Protein AF-0000000087154149 (afdb_homodimer)

Foldseek 3Di:
DPPPPPPPPVVVVVPVPPPCDPVVVVLLVVLLVVLVVQCVVCVVVLFQSLLSLLQVLQVLLPPPPHDQDDDQLLCLCLQQVLLLLLVLLLPADPVLCVLQVVLLVCLQAVQLVLQLVLQLVVLCVLPVPDDSLLSSLLSLLLRAFACVRVVSSCVSPPDDPSLNNSSSSNNLRNLVNSVLSNVLSLCCVVVVDDDSVVCVVVSVCQQVVLLVLLLVLLVVLCVVCLPPQDQVVSLCSVSVSSSVQLVVCVVVPHHSSSSSSSNSNNCSVVPVVRHDPVNVVSNVVVSVVSSVSSSSVFSSVLSSNCNVLVVVDDPVCVVVLVVSLVVSLVSSLVSLLVSLQVVLVVVVVCVVVVNDPPSCNVVRDDNLSSNLSSLNGAHGNSSQSSLSPRDPPDPCSSSSNVSSSCNNSVSCNVSSRCNVVSNVVSDDDPDDVVLLVVQAVLLVVLVVVLVVLVPPPDPVSVVSNVQSVVQQVVLCPDPSSGRNDPATPCLVVQLVVLVVVLVVLVVCVVVPVDDPVVSVVVVVVSVVSNVSSVD/DPPPPPPPPVVVVVPPPPPCDPVVVVLLVVLLVVLVVQCVVCVVVLFQSLLSLLQVLQVLLPPPPHDQDDDQLLCLCLQQVLLLLLVLLLPADPVLCVLQVVLLVCLQAVQLVLQLVLQLVVLCVLPVVDDSLLSSLLSLLLRAFACVRVVSSCVSPPDDPSLNNSSSSNNLRNLVNSVLSNVLSLCCVVVVDDDSVVCVVVSVCQLVVLLVLLLVLLVVLCVVCLPPQDQVVSLCSVSVSSSVQLVVCVVVPHHSSSSSSSNSNNCSVVVVVRHDPVNVVSNVVVSVVSSVSSSSVFSSVLSSNCNVLVVVDDPVCVVVLVVSLVVSLVSSLVSLLVSLQVVLVVVVVCVVVPNDDPSCNVVRDDNLSSNLSSLNGAHGNSSQSSLSPRDPPDPCSSSSNVSSSCNNSVSCNVSSRCNVVSNVVSDDDPDDVVLLVVQAVLLVVLVVVLVVLVPPPDPVSVVSNVQSVVQQVVLCPDPSSGRNDPATPCLVVQLVVLVVVLVVLVVCVVVPVDDPVVSVVVVVVSVVSNVSSVD

Nearest PDB structures (foldseek):
  8j2m-assembly1_B  TM=8.775E-01  e=2.331E-12  Oryza sativa Japonica Group
  8xqa-assembly1_B  TM=6.939E-01  e=4.411E-14  Strongylocentrotus purpuratus
  8hya-assembly1_A  TM=6.885E-01  e=1.213E-13  Arabidopsis thaliana
  8pd7-assembly1_A  TM=6.804E-01  e=1.213E-13  Strongylocentrotus purpuratus
  8pd9-assembly1_A  TM=6.768E-01  e=1.789E-13  Strongylocentrotus purpuratus

Organism: NCBI:txid2511166

Radius of gyration: 32.17 Å; Cα contacts (8 Å, |Δi|>4): 1542; chains: 2; bounding box: 107×94×67 Å

Sequence (1070 aa):
MPQNHTLDYTSIATIGARGFGLLTFEWIIGLLLAAVALSALARRLKVPYPTFLAIGGMLLAFLPSGPSWALEPKLALALFVAPVLLDAAFDTSLRDLRNNWLPVTTLVVVAVGITTVGVAVVARWLRPDMPWPVAIALGAIVAPPDAAAATAILRQVKLPYRIQKILEGESLLNDASALLIYRVAVGLVVAEHMKVREFVPSLAVALAGSLAAGYIFAQIWMMITRRITEAPSAIITQFGGTFMVWIVAEHVGLSGILTIIAYAITIARAAPASTSARLRVSSYTVWETVVFVLNVLAFMLIGMQLGPIWSGLDDEVRFKYCSFAAIILAVVIFIRIAWVMSYGAFLRVLKSHDLLPSYVVAAVPSSRRSIVVSWCGMRGIVTLAAAFALPEYFPYRDLILLTAFAVVLGSLVIQGLTLRPLILALKFDDDDPVAREAAHARGIAIRAALDEIDADPSEEAEILRLEYRAVLLRAENEPDGGVASGELPADPLRRRAIAAARRALLNLRHNEAIGDDAFHLVEEELDRAELSAEAMPQNHTLDYTSIATIGARGFGLLTFEWIIGLLLAAVALSALARRLKVPYPTFLAIGGMLLAFLPSGPSWALEPKLALALFVAPVLLDAAFDTSLRDLRNNWLPVTTLVVVAVGITTVGVAVVARWLRPDMPWPVAIALGAIVAPPDAAAATAILRQVKLPYRIQKILEGESLLNDASALLIYRVAVGLVVAEHMKVREFVPSLAVALAGSLAAGYIFAQIWMMITRRITEAPSAIITQFGGTFMVWIVAEHVGLSGILTIIAYAITIARAAPASTSARLRVSSYTVWETVVFVLNVLAFMLIGMQLGPIWSGLDDEVRFKYCSFAAIILAVVIFIRIAWVMSYGAFLRVLKSHDLLPSYVVAAVPSSRRSIVVSWCGMRGIVTLAAAFALPEYFPYRDLILLTAFAVVLGSLVIQGLTLRPLILALKFDDDDPVAREAAHARGIAIRAALDEIDADPSEEAEILRLEYRAVLLRAENEPDGGVASGELPADPLRRRAIAAARRALLNLRHNEAIGDDAFHLVEEELDRAELSAEA

Secondary structure (DSSP, 8-state):
--------THHHHHHHT--S-HHHHHHHHHHHHHHHHHHHHHHHHT--HHHHHHHHHHHHHTSTT-------HHHHIIIIIHHHHHHHHHH--HHHHHHTHHHHHIIIIIIHHHHHHHHHHHHHHH-TTS-HHHHHHHHHHH----HHHHHHHHTTS---HHHHHHHHHHHHHHHHHHHHHHHHHHHHHHSTT--GGGHHHHHHHHHHHHHHHHHHHHHHHHHHHTT---HHHHHHHHHHHHHHHHHHHHHTT--HHHHHHHHHHHHHHHHHHHS-HHHHHHHHHHHHHHHHHHHHHHHHHHHHTHHHHHHTS-HHHHHHHHHHHHHHHHHHHHHHHHHHHHHHHHHHHHHHTT-S-HHHHTTPPPHHHHHHHHH-----HHHHHHHHTS-TT-TTHHHHHHHHHHHHHHHHHHHHHHHHHHHHHH------HHHHHHHHHHHHHHHHHHHHHTT--SHHHHHHHHHHHHHHHHHHTSTT-S------TTHHHHHHHHHHHHHHHHHHHHTTSS-HHHHHHHHHHHHHHHHHHT-/--------THHHHHHHT--S-HHHHHHHHHHHHHHHHHHHHHHHHT--HHHHHHHHHHHHHTSTT-------HHHHIIIIIHHHHHHHHHH--HHHHHHTHHHHHIIIIIIHHHHHHHHHHHHHHH-TTS-HHHHHHHHHHH----HHHHHHHHTTS---HHHHHHHHHHHHHHHHHHHHHHHHHHHHHHSTT--GGGHHHHHHHHHHHHHHHHHHHHHHHHHHHTT---HHHHHHHHHHHHHHHHHHHHHTT--HHHHHHHHHHHHHHHHHHHS-HHHHHHHHHHHHHHHHHHHHHHHHHHHHTHHHHHHTS-HHHHHHHHHHHHHHHHHHHHHHHHHHHHHHHHHHHHHHTT-S-HHHHTTPPPHHHHHHHHH-----HHHHHHHHTS-TT-TTHHHHHHHHHHHHHHHHHHHHHHHHHHHHHH------HHHHHHHHHHHHHHHHHHHHHTT--SHHHHHHHHHHHHHHHHHHTSTT-S------TTHHHHHHHHHHHHHHHHHHHHTTSS-HHHHHHHHHHHHHHHHHHT-

InterPro domains:
  IPR006153 Cation/H+ exchanger, transmembrane domain [PF00999] (33-423)
  IPR018422 Cation/H+ exchanger, CPA1 family [PTHR10110] (27-434)

Structure (mmCIF, N/CA/C/O backbone):
data_AF-0000000087154149-model_v1
#
loop_
_entity.id
_entity.type
_entity.pdbx_description
1 polymer 'Sodium, potassium, lithium and rubidium/H(+) antiporter'
#
loop_
_atom_site.group_PDB
_atom_site.id
_atom_site.type_symbol
_atom_site.label_atom_id
_atom_site.label_alt_id
_atom_site.label_comp_id
_atom_site.label_asym_id
_atom_site.label_entity_id
_atom_site.label_seq_id
_atom_site.pdbx_PDB_ins_code
_atom_site.Cartn_x
_atom_site.Cartn_y
_atom_site.Cartn_z
_atom_site.occupancy
_atom_site.B_iso_or_equiv
_atom_site.auth_seq_id
_atom_site.auth_comp_id
_atom_site.auth_asym_id
_atom_site.auth_atom_id
_atom_site.pdbx_PDB_model_num
ATOM 1 N N . MET A 1 1 ? -60.844 -14.133 9.906 1 24.27 1 MET A N 1
ATOM 2 C CA . MET A 1 1 ? -59.5 -14.68 10.062 1 24.27 1 MET A CA 1
ATOM 3 C C . MET A 1 1 ? -58.438 -13.711 9.531 1 24.27 1 MET A C 1
ATOM 5 O O . MET A 1 1 ? -58.5 -13.312 8.367 1 24.27 1 MET A O 1
ATOM 9 N N . PRO A 1 2 ? -57.906 -12.789 10.359 1 27.59 2 PRO A N 1
ATOM 10 C CA . PRO A 1 2 ? -57.094 -11.609 9.977 1 27.59 2 PRO A CA 1
ATOM 11 C C . PRO A 1 2 ? -55.812 -11.977 9.266 1 27.59 2 PRO A C 1
ATOM 13 O O . PRO A 1 2 ? -55.188 -13 9.578 1 27.59 2 PRO A O 1
ATOM 16 N N . GLN A 1 3 ? -55.844 -11.758 7.914 1 26.62 3 GLN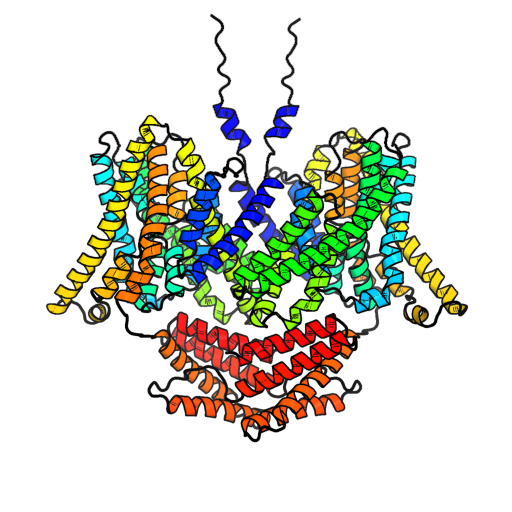 A N 1
ATOM 17 C CA . GLN A 1 3 ? -54.781 -12.062 6.938 1 26.62 3 GLN A CA 1
ATOM 18 C C . GLN A 1 3 ? -53.438 -11.484 7.367 1 26.62 3 GLN A C 1
ATOM 20 O O . GLN A 1 3 ? -53.312 -10.273 7.555 1 26.62 3 GLN A O 1
ATOM 25 N N . ASN A 1 4 ? -52.719 -12.312 8.18 1 27.05 4 ASN A N 1
ATOM 26 C CA . ASN A 1 4 ? -51.406 -12.086 8.781 1 27.05 4 ASN A CA 1
ATOM 27 C C . ASN A 1 4 ? -50.406 -11.633 7.746 1 27.05 4 ASN A C 1
ATOM 29 O O . ASN A 1 4 ? -50.094 -12.367 6.812 1 27.05 4 ASN A O 1
ATOM 33 N N . HIS A 1 5 ? -50.5 -10.328 7.371 1 27.38 5 HIS A N 1
ATOM 34 C CA . HIS A 1 5 ? -49.531 -9.664 6.5 1 27.38 5 HIS A CA 1
ATOM 35 C C . HIS A 1 5 ? -48.125 -9.984 6.918 1 27.38 5 HIS A C 1
ATOM 37 O O . HIS A 1 5 ? -47.656 -9.547 7.977 1 27.38 5 HIS A O 1
ATOM 43 N N . THR A 1 6 ? -47.75 -11.281 6.699 1 27 6 THR A N 1
ATOM 44 C CA . THR A 1 6 ? -46.375 -11.711 6.828 1 27 6 THR A CA 1
ATOM 45 C C . THR A 1 6 ? -45.438 -10.703 6.176 1 27 6 THR A C 1
ATOM 47 O O . THR A 1 6 ? -45.5 -10.461 4.969 1 27 6 THR A O 1
ATOM 50 N N . LEU A 1 7 ? -45.125 -9.602 6.953 1 27.19 7 LEU A N 1
ATOM 51 C CA . LEU A 1 7 ? -44.094 -8.648 6.625 1 27.19 7 LEU A CA 1
ATOM 52 C C . LEU A 1 7 ? -42.875 -9.359 6.035 1 27.19 7 LEU A C 1
ATOM 54 O O . LEU A 1 7 ? -42.344 -10.297 6.641 1 27.19 7 LEU A O 1
ATOM 58 N N . ASP A 1 8 ? -42.906 -9.438 4.707 1 24.97 8 ASP A N 1
ATOM 59 C CA . ASP A 1 8 ? -41.938 -10.062 3.828 1 24.97 8 ASP A CA 1
ATOM 60 C C . ASP A 1 8 ? -40.531 -9.68 4.234 1 24.97 8 ASP A C 1
ATOM 62 O O . ASP A 1 8 ? -40.125 -8.516 4.125 1 24.97 8 ASP A O 1
ATOM 66 N N . TYR A 1 9 ? -39.969 -10.359 5.262 1 27.28 9 TYR A N 1
ATOM 67 C CA . TYR A 1 9 ? -38.594 -10.367 5.781 1 27.28 9 TYR A CA 1
ATOM 68 C C . TYR A 1 9 ? -37.594 -10.352 4.648 1 27.28 9 TYR A C 1
ATOM 70 O O . TYR A 1 9 ? -36.375 -10.266 4.887 1 27.28 9 TYR A O 1
ATOM 78 N N . THR A 1 10 ? -38.031 -10.742 3.457 1 29.77 10 THR A N 1
ATOM 79 C CA . THR A 1 10 ? -37.062 -10.852 2.369 1 29.77 10 THR A CA 1
ATOM 80 C C . THR A 1 10 ? -36.562 -9.469 1.966 1 29.77 10 THR A C 1
ATOM 82 O O . THR A 1 10 ? -35.469 -9.352 1.392 1 29.77 10 THR A O 1
ATOM 85 N N . SER A 1 11 ? -37.406 -8.445 2.025 1 28.97 11 SER A N 1
ATOM 86 C CA . SER A 1 11 ? -37.031 -7.121 1.546 1 28.97 11 SER A CA 1
ATOM 87 C C . SER A 1 11 ? -35.938 -6.504 2.432 1 28.97 11 SER A C 1
ATOM 89 O O . SER A 1 11 ? -35.219 -5.605 2.002 1 28.97 11 SER A O 1
ATOM 91 N N . ILE A 1 12 ? -36 -6.832 3.732 1 25.62 12 ILE A N 1
ATOM 92 C CA . ILE A 1 12 ? -35.031 -6.234 4.652 1 25.62 12 ILE A CA 1
ATOM 93 C C . ILE A 1 12 ? -33.625 -6.785 4.367 1 25.62 12 ILE A C 1
ATOM 95 O O . ILE A 1 12 ? -32.625 -6.098 4.578 1 25.62 12 ILE A O 1
ATOM 99 N N . ALA A 1 13 ? -33.531 -8.062 4.059 1 29.05 13 ALA A N 1
ATOM 100 C CA . ALA A 1 13 ? -32.219 -8.648 3.807 1 29.05 13 ALA A CA 1
ATOM 101 C C . ALA A 1 13 ? -31.547 -7.961 2.627 1 29.05 13 ALA A C 1
ATOM 103 O O . ALA A 1 13 ? -30.312 -7.906 2.566 1 29.05 13 ALA A O 1
ATOM 104 N N . THR A 1 14 ? -32.344 -7.574 1.617 1 30.42 14 THR A N 1
ATOM 105 C CA . THR A 1 14 ? -31.781 -7.004 0.401 1 30.42 14 THR A CA 1
ATOM 106 C C . THR A 1 14 ? -31.25 -5.594 0.656 1 30.42 14 THR A C 1
ATOM 108 O O . THR A 1 14 ? -30.25 -5.18 0.068 1 30.42 14 THR A O 1
ATOM 111 N N . ILE A 1 15 ? -32 -4.734 1.402 1 29.03 15 ILE A N 1
ATOM 112 C CA . ILE A 1 15 ? -31.672 -3.326 1.599 1 29.03 15 ILE A CA 1
ATOM 113 C C . ILE A 1 15 ? -30.484 -3.205 2.551 1 29.03 15 ILE A C 1
ATOM 115 O O . ILE A 1 15 ? -29.688 -2.271 2.441 1 29.03 15 ILE A O 1
ATOM 119 N N . GLY A 1 16 ? -30.406 -3.812 3.738 1 31.56 16 GLY A N 1
ATOM 120 C CA . GLY A 1 16 ? -29.438 -3.689 4.809 1 31.56 16 GLY A CA 1
ATOM 121 C C . GLY A 1 16 ? -28 -3.93 4.348 1 31.56 16 GLY A C 1
ATOM 122 O O . GLY A 1 16 ? -27.062 -3.357 4.902 1 31.56 16 GLY A O 1
ATOM 123 N N . ALA A 1 17 ? -27.781 -5.148 3.768 1 31.55 17 ALA A N 1
ATOM 124 C CA . ALA A 1 17 ? -26.422 -5.52 3.373 1 31.55 17 ALA A CA 1
ATOM 125 C C . ALA A 1 17 ? -25.922 -4.633 2.24 1 31.55 17 ALA A C 1
ATOM 127 O O . ALA A 1 17 ? -25.375 -5.129 1.251 1 31.55 17 ALA A O 1
ATOM 128 N N . ARG A 1 18 ? -26.422 -3.625 1.95 1 39.12 18 ARG A N 1
ATOM 129 C CA . ARG A 1 18 ? -25.922 -2.83 0.834 1 39.12 18 ARG A CA 1
ATOM 130 C C . ARG A 1 18 ? -24.5 -2.332 1.108 1 39.12 18 ARG A C 1
ATOM 132 O O . ARG A 1 18 ? -24.312 -1.239 1.647 1 39.12 18 ARG A O 1
ATOM 139 N N . GLY A 1 19 ? -23.5 -2.996 1.729 1 44.72 19 GLY A N 1
ATOM 140 C CA . GLY A 1 19 ? -22.078 -3.033 2.033 1 44.72 19 GLY A CA 1
ATOM 141 C C . GLY A 1 19 ? -21.219 -2.463 0.923 1 44.72 19 GLY A C 1
ATOM 142 O O . GLY A 1 19 ? -21.719 -2.109 -0.144 1 44.72 19 GLY A O 1
ATOM 143 N N . PHE A 1 20 ? -19.938 -2.281 1.286 1 57.56 20 PHE A N 1
ATOM 144 C CA . PHE A 1 20 ? -18.875 -1.972 0.333 1 57.56 20 PHE A CA 1
ATOM 145 C C . PHE A 1 20 ? -19.031 -2.805 -0.935 1 57.56 20 PHE A C 1
ATOM 147 O O . PHE A 1 20 ? -18.672 -3.986 -0.954 1 57.56 20 PHE A O 1
ATOM 154 N N . GLY A 1 21 ? -20.094 -2.461 -1.734 1 67 21 GLY A N 1
ATOM 155 C CA . GLY A 1 21 ? -20.406 -3.184 -2.955 1 67 21 GLY A CA 1
ATOM 156 C C . GLY A 1 21 ? -19.484 -2.836 -4.109 1 67 21 GLY A C 1
ATOM 157 O O . GLY A 1 21 ? -18.547 -2.039 -3.949 1 67 21 GLY A O 1
ATOM 158 N N . LEU A 1 22 ? -19.641 -3.543 -5.18 1 76.44 22 LEU A N 1
ATOM 159 C CA . LEU A 1 22 ? -18.844 -3.371 -6.395 1 76.44 22 LEU A CA 1
ATOM 160 C C . LEU A 1 22 ? -18.953 -1.941 -6.914 1 76.44 22 LEU A C 1
ATOM 162 O O . LEU A 1 22 ? -17.969 -1.376 -7.395 1 76.44 22 LEU A O 1
ATOM 166 N N . LEU A 1 23 ? -20.141 -1.346 -6.66 1 78.19 23 LEU A N 1
ATOM 167 C CA . LEU A 1 23 ? -20.328 0.017 -7.141 1 78.19 23 LEU A CA 1
ATOM 168 C C . LEU A 1 23 ? -19.469 1.001 -6.352 1 78.19 23 LEU A C 1
ATOM 170 O O . LEU A 1 23 ? -18.875 1.91 -6.93 1 78.19 23 LEU A O 1
ATOM 174 N N . THR A 1 24 ? -19.484 0.844 -5.012 1 79.88 24 THR A N 1
ATOM 175 C CA . THR A 1 24 ? -18.641 1.683 -4.164 1 79.88 24 THR A CA 1
ATOM 176 C C . THR A 1 24 ? -17.172 1.52 -4.531 1 79.88 24 THR A C 1
ATOM 178 O O . THR A 1 24 ? -16.422 2.502 -4.602 1 79.88 24 THR A O 1
ATOM 181 N N . PHE A 1 25 ? -16.812 0.306 -4.832 1 84.69 25 PHE A N 1
ATOM 182 C CA . PHE A 1 25 ? -15.438 0.015 -5.227 1 84.69 25 PHE A CA 1
ATOM 183 C C . PHE A 1 25 ? -15.102 0.694 -6.547 1 84.69 25 PHE A C 1
ATOM 185 O O . PHE A 1 25 ? -14.031 1.289 -6.688 1 84.69 25 PHE A O 1
ATOM 192 N N . GLU A 1 26 ? -15.977 0.648 -7.488 1 84.31 26 GLU A N 1
ATOM 193 C CA . GLU A 1 26 ? -15.781 1.278 -8.789 1 84.31 26 GLU A CA 1
ATOM 194 C C . GLU A 1 26 ? -15.617 2.789 -8.656 1 84.31 26 GLU A C 1
ATOM 196 O O . GLU A 1 26 ? -14.773 3.391 -9.32 1 84.31 26 GLU A O 1
ATOM 201 N N . TRP A 1 27 ? -16.359 3.373 -7.805 1 81.5 27 TRP A N 1
ATOM 202 C CA . TRP A 1 27 ? -16.281 4.812 -7.574 1 81.5 27 TRP A CA 1
ATOM 203 C C . TRP A 1 27 ? -14.938 5.176 -6.945 1 81.5 27 TRP A C 1
ATOM 205 O O . TRP A 1 27 ? -14.328 6.184 -7.309 1 81.5 27 TRP A O 1
ATOM 215 N N . ILE A 1 28 ? -14.508 4.367 -6.035 1 84.44 28 ILE A N 1
ATOM 216 C CA . ILE A 1 28 ? -13.234 4.633 -5.371 1 84.44 28 ILE A CA 1
ATOM 217 C C . ILE A 1 28 ? -12.102 4.609 -6.395 1 84.44 28 ILE A C 1
ATOM 219 O O . ILE A 1 28 ? -11.25 5.496 -6.398 1 84.44 28 ILE A O 1
ATOM 223 N N . ILE A 1 29 ? -12.164 3.648 -7.258 1 87.12 29 ILE A N 1
ATOM 224 C CA . ILE A 1 29 ? -11.141 3.523 -8.281 1 87.12 29 ILE A CA 1
ATOM 225 C C . ILE A 1 29 ? -11.211 4.715 -9.234 1 87.12 29 ILE A C 1
ATOM 227 O O . ILE A 1 29 ? -10.188 5.301 -9.594 1 87.12 29 ILE A O 1
ATOM 231 N N . GLY A 1 30 ? -12.453 5.035 -9.641 1 85.38 30 GLY A N 1
ATOM 232 C CA . GLY A 1 30 ? -12.641 6.199 -10.492 1 85.38 30 GLY A CA 1
ATOM 233 C C . GLY A 1 30 ? -12.133 7.484 -9.867 1 85.38 30 GLY A C 1
ATOM 234 O O . GLY A 1 30 ? -11.484 8.297 -10.531 1 85.38 30 GLY A O 1
ATOM 235 N N . LEU A 1 31 ? -12.359 7.594 -8.594 1 85.12 31 LEU A N 1
ATOM 236 C CA . LEU A 1 31 ? -11.93 8.781 -7.867 1 85.12 31 LEU A CA 1
ATOM 237 C C . LEU A 1 31 ? -10.406 8.844 -7.773 1 85.12 31 LEU A C 1
ATOM 239 O O . LEU A 1 31 ? -9.812 9.914 -7.93 1 85.12 31 LEU A O 1
ATOM 243 N N . LEU A 1 32 ? -9.82 7.719 -7.539 1 87.62 32 LEU A N 1
ATOM 244 C CA . LEU A 1 32 ? -8.367 7.676 -7.43 1 87.62 32 LEU A CA 1
ATOM 245 C C . LEU A 1 32 ? -7.711 8.023 -8.758 1 87.62 32 LEU A C 1
ATOM 247 O O . LEU A 1 32 ? -6.75 8.797 -8.797 1 87.62 32 LEU A O 1
ATOM 251 N N . LEU A 1 33 ? -8.227 7.5 -9.812 1 88.25 33 LEU A N 1
ATOM 252 C CA . LEU A 1 33 ? -7.668 7.789 -11.133 1 88.25 33 LEU A CA 1
ATOM 253 C C . LEU A 1 33 ? -7.879 9.258 -11.5 1 88.25 33 LEU A C 1
ATOM 255 O O . LEU A 1 33 ? -6.973 9.898 -12.039 1 88.25 33 LEU A O 1
ATOM 259 N N . ALA A 1 34 ? -9.031 9.742 -11.172 1 86.94 34 ALA A N 1
ATOM 260 C CA . ALA A 1 34 ? -9.312 11.156 -11.398 1 86.94 34 ALA A CA 1
ATOM 261 C C . ALA A 1 34 ? -8.383 12.047 -10.57 1 86.94 34 ALA A C 1
ATOM 263 O O . ALA A 1 34 ? -7.938 13.094 -11.039 1 86.94 34 ALA A O 1
ATOM 264 N N . ALA A 1 35 ? -8.172 11.609 -9.406 1 87 35 ALA A N 1
ATOM 265 C CA . ALA A 1 35 ? -7.312 12.367 -8.508 1 87 35 ALA A CA 1
ATOM 266 C C . ALA A 1 35 ? -5.891 12.461 -9.055 1 87 35 ALA A C 1
ATOM 268 O O . ALA A 1 35 ? -5.238 13.5 -8.93 1 87 35 ALA A O 1
ATOM 269 N N . VAL A 1 36 ? -5.402 11.375 -9.609 1 86.38 36 VAL A N 1
ATOM 270 C CA . VAL A 1 36 ? -4.07 11.383 -10.203 1 86.38 36 VAL A CA 1
ATOM 271 C C . VAL A 1 36 ? -4.031 12.359 -11.383 1 86.38 36 VAL A C 1
ATOM 273 O O . VAL A 1 36 ? -3.076 13.125 -11.531 1 86.38 36 VAL A O 1
ATOM 276 N N . ALA A 1 37 ? -5.066 12.336 -12.188 1 87.69 37 ALA A N 1
ATOM 277 C CA . ALA A 1 37 ? -5.152 13.258 -13.32 1 87.69 37 ALA A CA 1
ATOM 278 C C . ALA A 1 37 ? -5.191 14.703 -12.844 1 87.69 37 ALA A C 1
ATOM 280 O O . ALA A 1 37 ? -4.516 15.562 -13.414 1 87.69 37 ALA A O 1
ATOM 281 N N . LEU A 1 38 ? -5.977 14.922 -11.828 1 86.38 38 LEU A N 1
ATOM 282 C CA . LEU A 1 38 ? -6.102 16.266 -11.289 1 86.38 38 LEU A CA 1
ATOM 283 C C . LEU A 1 38 ? -4.797 16.719 -10.633 1 86.38 38 LEU A C 1
ATOM 285 O O . LEU A 1 38 ? -4.438 17.891 -10.703 1 86.38 38 LEU A O 1
ATOM 289 N N . SER A 1 39 ? -4.184 15.805 -9.992 1 83.12 39 SER A N 1
ATOM 290 C CA . SER A 1 39 ? -2.896 16.125 -9.383 1 83.12 39 SER A CA 1
ATOM 291 C C . SER A 1 39 ? -1.858 16.469 -10.438 1 83.12 39 SER A C 1
ATOM 293 O O . SER A 1 39 ? -1.035 17.375 -10.234 1 83.12 39 SER A O 1
ATOM 295 N N . ALA A 1 40 ? -1.83 15.75 -11.539 1 82.75 40 ALA A N 1
ATOM 296 C CA . ALA A 1 40 ? -0.936 16.062 -12.648 1 82.75 40 ALA A CA 1
ATOM 297 C C . ALA A 1 40 ? -1.235 17.438 -13.234 1 82.75 40 ALA A C 1
ATOM 299 O O . ALA A 1 40 ? -0.318 18.188 -13.57 1 82.75 40 ALA A O 1
ATOM 300 N N . LEU A 1 41 ? -2.496 17.719 -13.344 1 84.31 41 LEU A N 1
ATOM 301 C CA . LEU A 1 41 ? -2.906 19.031 -13.836 1 84.31 41 LEU A CA 1
ATOM 302 C C . LEU A 1 41 ? -2.461 20.141 -12.875 1 84.31 41 LEU A C 1
ATOM 304 O O . LEU A 1 41 ? -2.016 21.203 -13.32 1 84.31 41 LEU A O 1
ATOM 308 N N . ALA A 1 42 ? -2.654 19.891 -11.648 1 82 42 ALA A N 1
ATOM 309 C CA . ALA A 1 42 ? -2.236 20.844 -10.625 1 82 42 ALA A CA 1
ATOM 310 C C . ALA A 1 42 ? -0.745 21.156 -10.734 1 82 42 ALA A C 1
ATOM 312 O O . ALA A 1 42 ? -0.328 22.297 -10.609 1 82 42 ALA A O 1
ATOM 313 N N . ARG A 1 43 ? -0.002 20.172 -10.984 1 77.75 43 ARG A N 1
ATOM 314 C CA . ARG A 1 43 ? 1.439 20.344 -11.125 1 77.75 43 ARG A CA 1
ATOM 315 C C . ARG A 1 43 ? 1.771 21.172 -12.359 1 77.75 43 ARG A C 1
ATOM 317 O O . ARG A 1 43 ? 2.672 22.016 -12.328 1 77.75 43 ARG A O 1
ATOM 324 N N . ARG A 1 44 ? 1.054 20.906 -13.367 1 80.19 44 ARG A N 1
ATOM 325 C CA . ARG A 1 44 ? 1.271 21.656 -14.602 1 80.19 44 ARG A CA 1
ATOM 326 C C . ARG A 1 44 ? 0.909 23.125 -14.43 1 80.19 44 ARG A C 1
ATOM 328 O O . ARG A 1 44 ? 1.573 24 -14.977 1 80.19 44 ARG A O 1
ATOM 335 N N . LEU A 1 45 ? -0.133 23.344 -13.664 1 80.06 45 LEU A N 1
ATOM 336 C CA . LEU A 1 45 ? -0.599 24.719 -13.445 1 80.06 45 LEU A CA 1
ATOM 337 C C . LEU A 1 45 ? 0.103 25.344 -12.242 1 80.06 45 LEU A C 1
ATOM 339 O O . LEU A 1 45 ? -0.148 26.5 -11.914 1 80.06 45 LEU A O 1
ATOM 343 N N . LYS A 1 46 ? 0.909 24.547 -11.57 1 78.12 46 LYS A N 1
ATOM 344 C CA . LYS A 1 46 ? 1.693 24.984 -10.422 1 78.12 46 LYS A CA 1
ATOM 345 C C . LYS A 1 46 ? 0.789 25.406 -9.266 1 78.12 46 LYS A C 1
ATOM 347 O O . LYS A 1 46 ? 0.987 26.469 -8.664 1 78.12 46 LYS A O 1
ATOM 352 N N . VAL A 1 47 ? -0.291 24.719 -9.141 1 78.12 47 VAL A N 1
ATOM 353 C CA . VAL A 1 47 ? -1.211 24.891 -8.023 1 78.12 47 VAL A CA 1
ATOM 354 C C . VAL A 1 47 ? -1.153 23.688 -7.102 1 78.12 47 VAL A C 1
ATOM 356 O O . VAL A 1 47 ? -0.798 22.578 -7.535 1 78.12 47 VAL A O 1
ATOM 359 N N . PRO A 1 48 ? -1.41 23.969 -5.789 1 78.44 48 PRO A N 1
ATOM 360 C CA . PRO A 1 48 ? -1.402 22.828 -4.871 1 78.44 48 PRO A CA 1
ATOM 361 C C . PRO A 1 48 ? -2.484 21.797 -5.199 1 78.44 48 PRO A C 1
ATOM 363 O O . PRO A 1 48 ? -3.627 22.172 -5.473 1 78.44 48 PRO A O 1
ATOM 366 N N . TYR A 1 49 ? -2.164 20.531 -5.156 1 82.88 49 TYR A N 1
ATOM 367 C CA . TYR A 1 49 ? -3.074 19.484 -5.605 1 82.88 49 TYR A CA 1
ATOM 368 C C . TYR A 1 49 ? -4.273 19.375 -4.672 1 82.88 49 TYR A C 1
ATOM 370 O O . TYR A 1 49 ? -5.387 19.078 -5.113 1 82.88 49 TYR A O 1
ATOM 378 N N . PRO A 1 50 ? -4.105 19.672 -3.354 1 83.75 50 PRO A N 1
ATOM 379 C CA . PRO A 1 50 ? -5.277 19.531 -2.484 1 83.75 50 PRO A CA 1
ATOM 380 C C . PRO A 1 50 ? -6.441 20.422 -2.914 1 83.75 50 PRO A C 1
ATOM 382 O O . PRO A 1 50 ? -7.602 20 -2.828 1 83.75 50 PRO A O 1
ATOM 385 N N . THR A 1 51 ? -6.148 21.578 -3.369 1 85.69 51 THR A N 1
ATOM 386 C CA . THR A 1 51 ? -7.172 22.531 -3.812 1 85.69 51 THR A CA 1
ATOM 387 C C . THR A 1 51 ? -7.926 21.969 -5.02 1 85.69 51 THR A C 1
ATOM 389 O O . THR A 1 51 ? -9.156 21.984 -5.047 1 85.69 51 THR A O 1
ATOM 392 N N . PHE A 1 52 ? -7.207 21.438 -5.887 1 86.69 52 PHE A N 1
ATOM 393 C CA . PHE A 1 52 ? -7.812 20.906 -7.098 1 86.69 52 PHE A CA 1
ATOM 394 C C . PHE A 1 52 ? -8.633 19.656 -6.785 1 86.69 52 PHE A C 1
ATOM 396 O O . PHE A 1 52 ? -9.688 19.438 -7.391 1 86.69 52 PHE A O 1
ATOM 403 N N . LEU A 1 53 ? -8.141 18.922 -5.922 1 87.88 53 LEU A N 1
ATOM 404 C CA . LEU A 1 53 ? -8.852 17.703 -5.535 1 87.88 53 LEU A CA 1
ATOM 405 C C . LEU A 1 53 ? -10.156 18.047 -4.832 1 87.88 53 LEU A C 1
ATOM 407 O O . LEU A 1 53 ? -11.188 17.406 -5.082 1 87.88 53 LEU A O 1
ATOM 411 N N . ALA A 1 54 ? -10.086 19.016 -3.975 1 88.5 54 ALA A N 1
ATOM 412 C CA . ALA A 1 54 ? -11.289 19.438 -3.275 1 88.5 54 ALA A CA 1
ATOM 413 C C . ALA A 1 54 ? -12.32 20 -4.25 1 88.5 54 ALA A C 1
ATOM 415 O O . ALA A 1 54 ? -13.516 19.703 -4.141 1 88.5 54 ALA A O 1
ATOM 416 N N . ILE A 1 55 ? -11.875 20.781 -5.184 1 89.19 55 ILE A N 1
ATOM 417 C CA . ILE A 1 55 ? -12.758 21.328 -6.199 1 89.19 55 ILE A CA 1
ATOM 418 C C . ILE A 1 55 ? -13.344 20.188 -7.039 1 89.19 55 ILE A C 1
ATOM 420 O O . ILE A 1 55 ? -14.539 20.188 -7.348 1 89.19 55 ILE A O 1
ATOM 424 N N . GLY A 1 56 ? -12.477 19.328 -7.43 1 87.44 56 GLY A N 1
ATOM 425 C CA . GLY A 1 56 ? -12.953 18.172 -8.164 1 87.44 56 GLY A CA 1
ATOM 426 C C . GLY A 1 56 ? -14.016 17.375 -7.414 1 87.44 56 GLY A C 1
ATOM 427 O O . GLY A 1 56 ? -15.023 16.984 -7.996 1 87.44 56 GLY A O 1
ATOM 428 N N . GLY A 1 57 ? -13.781 17.109 -6.164 1 86.88 57 GLY A N 1
ATOM 429 C CA . GLY A 1 57 ? -14.781 16.453 -5.336 1 86.88 57 GLY A CA 1
ATOM 430 C C . GLY A 1 57 ? -16.094 17.203 -5.27 1 86.88 57 GLY A C 1
ATOM 431 O O . GLY A 1 57 ? -17.172 16.594 -5.316 1 86.88 57 GLY A O 1
ATOM 432 N N . MET A 1 58 ? -15.992 18.516 -5.18 1 87.81 58 MET A N 1
ATOM 433 C CA . MET A 1 58 ? -17.172 19.359 -5.133 1 87.81 58 MET A CA 1
ATOM 434 C C . MET A 1 58 ? -18 19.219 -6.414 1 87.81 58 MET A C 1
ATOM 436 O O . MET A 1 58 ? -19.219 19.125 -6.363 1 87.81 58 MET A O 1
ATOM 440 N N . LEU A 1 59 ? -17.297 19.203 -7.52 1 86.56 59 LEU A N 1
ATOM 441 C CA . LEU A 1 59 ? -17.969 19.094 -8.812 1 86.56 59 LEU A CA 1
ATOM 442 C C . LEU A 1 59 ? -18.625 17.719 -8.961 1 86.56 59 LEU A C 1
ATOM 444 O O . LEU A 1 59 ? -19.703 17.609 -9.562 1 86.56 59 LEU A O 1
ATOM 448 N N . LEU A 1 60 ? -18.031 16.766 -8.453 1 82.81 60 LEU A N 1
ATOM 449 C CA . LEU A 1 60 ? -18.578 15.414 -8.516 1 82.81 60 LEU A CA 1
ATOM 450 C C . LEU A 1 60 ? -19.859 15.305 -7.684 1 82.81 60 LEU A C 1
ATOM 452 O O . LEU A 1 60 ? -20.734 14.484 -7.984 1 82.81 60 LEU A O 1
ATOM 456 N N . ALA A 1 61 ? -19.859 16.016 -6.621 1 78.5 61 ALA A N 1
ATOM 457 C CA . ALA A 1 61 ? -21.031 16 -5.742 1 78.5 61 ALA A CA 1
ATOM 458 C C . ALA A 1 61 ? -22.281 16.438 -6.484 1 78.5 61 ALA A C 1
ATOM 460 O O . ALA A 1 61 ? -23.406 16.078 -6.098 1 78.5 61 ALA A O 1
ATOM 461 N N . PHE A 1 62 ? -22.125 17.141 -7.547 1 78.44 62 PHE A N 1
ATOM 462 C CA . PHE A 1 62 ? -23.266 17.656 -8.289 1 78.44 62 PHE A CA 1
ATOM 463 C C . PHE A 1 62 ? -23.656 16.719 -9.414 1 78.44 62 PHE A C 1
ATOM 465 O O . PHE A 1 62 ? -24.672 16.922 -10.07 1 78.44 62 PHE A O 1
ATOM 472 N N . LEU A 1 63 ? -22.844 15.711 -9.539 1 76.44 63 LEU A N 1
ATOM 473 C CA . LEU A 1 63 ? -23.219 14.719 -10.539 1 76.44 63 LEU A CA 1
ATOM 474 C C . LEU A 1 63 ? -24.375 13.867 -10.039 1 76.44 63 LEU A C 1
ATOM 476 O O . LEU A 1 63 ? -24.375 13.398 -8.898 1 76.44 63 LEU A O 1
ATOM 480 N N . PRO A 1 64 ? -25.5 13.781 -10.688 1 67.06 64 PRO A N 1
ATOM 481 C CA . PRO A 1 64 ? -26.703 13.062 -10.273 1 67.06 64 PRO A CA 1
ATOM 482 C C . PRO A 1 64 ? -26.422 11.625 -9.844 1 67.06 64 PRO A C 1
ATOM 484 O O . PRO A 1 64 ? -27.062 11.102 -8.93 1 67.06 64 PRO A O 1
ATOM 487 N N . SER A 1 65 ? -25.484 10.93 -10.484 1 66.44 65 SER A N 1
ATOM 488 C CA . SER A 1 65 ? -25.203 9.539 -10.148 1 66.44 65 SER A CA 1
ATOM 489 C C . SER A 1 65 ? -24.016 9.414 -9.219 1 66.44 65 SER A C 1
ATOM 491 O O . SER A 1 65 ? -23.438 8.336 -9.078 1 66.44 65 SER A O 1
ATOM 493 N N . GLY A 1 66 ? -23.734 10.508 -8.586 1 65.75 66 GLY A N 1
ATOM 494 C CA . GLY A 1 66 ? -22.562 10.445 -7.727 1 65.75 66 GLY A CA 1
ATOM 495 C C . GLY A 1 66 ? -22.859 9.859 -6.359 1 65.75 66 GLY A C 1
ATOM 496 O O . GLY A 1 66 ? -24.016 9.852 -5.91 1 65.75 66 GLY A O 1
ATOM 497 N N . PRO A 1 67 ? -21.859 9.07 -5.844 1 65.31 67 PRO A N 1
ATOM 498 C CA . PRO A 1 67 ? -22.062 8.469 -4.523 1 65.31 67 PRO A CA 1
ATOM 499 C C . PRO A 1 67 ? -22.25 9.516 -3.424 1 65.31 67 PRO A C 1
ATOM 501 O O . PRO A 1 67 ? -21.641 10.586 -3.48 1 65.31 67 PRO A O 1
ATOM 504 N N . SER A 1 68 ? -23.234 9.469 -2.703 1 68.94 68 SER A N 1
ATOM 505 C CA . SER A 1 68 ? -23.438 10.32 -1.537 1 68.94 68 SER A CA 1
ATOM 506 C C . SER A 1 68 ? -22.781 9.719 -0.295 1 68.94 68 SER A C 1
ATOM 508 O O . SER A 1 68 ? -23.469 9.109 0.533 1 68.94 68 SER A O 1
ATOM 510 N N . TRP A 1 69 ? -21.516 9.891 -0.28 1 72.31 69 TRP A N 1
ATOM 511 C CA . TRP A 1 69 ? -20.797 9.32 0.849 1 72.31 69 TRP A CA 1
ATOM 512 C C . TRP A 1 69 ? -20.766 10.289 2.027 1 72.31 69 TRP A C 1
ATOM 514 O O . TRP A 1 69 ? -20.344 11.438 1.887 1 72.31 69 TRP A O 1
ATOM 524 N N . ALA A 1 70 ? -21.438 9.852 3.064 1 70.94 70 ALA A N 1
ATOM 525 C CA . ALA A 1 70 ? -21.312 10.641 4.289 1 70.94 70 ALA A CA 1
ATOM 526 C C . ALA A 1 70 ? -20.078 10.242 5.082 1 70.94 70 ALA A C 1
ATOM 528 O O . ALA A 1 70 ? -19.719 9.062 5.141 1 70.94 70 ALA A O 1
ATOM 529 N N . LEU A 1 71 ? -19.438 11.242 5.52 1 71.44 71 LEU A N 1
ATOM 530 C CA . LEU A 1 71 ? -18.219 11.047 6.301 1 71.44 71 LEU A CA 1
ATOM 531 C C . LEU A 1 71 ? -18.547 10.516 7.695 1 71.44 71 LEU A C 1
ATOM 533 O O . LEU A 1 71 ? -19.344 11.125 8.422 1 71.44 71 LEU A O 1
ATOM 537 N N . GLU A 1 72 ? -18.234 9.32 8 1 81.19 72 GLU A N 1
ATOM 538 C CA . GLU A 1 72 ? -18.25 8.875 9.391 1 81.19 72 GLU A CA 1
ATOM 539 C C . GLU A 1 72 ? -17.047 9.422 10.164 1 81.19 72 GLU A C 1
ATOM 541 O O . GLU A 1 72 ? -15.914 9.023 9.922 1 81.19 72 GLU A O 1
ATOM 546 N N . PRO A 1 73 ? -17.375 10.383 11.047 1 83.75 73 PRO A N 1
ATOM 547 C CA . PRO A 1 73 ? -16.297 11.188 11.641 1 83.75 73 PRO A CA 1
ATOM 548 C C . PRO A 1 73 ? -15.219 10.328 12.297 1 83.75 73 PRO A C 1
ATOM 550 O O . PRO A 1 73 ? -14.023 10.539 12.055 1 83.75 73 PRO A O 1
ATOM 553 N N . LYS A 1 74 ? -15.617 9.328 13.141 1 82.81 74 LYS A N 1
ATOM 554 C CA . LYS A 1 74 ? -14.625 8.523 13.836 1 82.81 74 LYS A CA 1
ATOM 555 C C . LYS A 1 74 ? -13.773 7.727 12.852 1 82.81 74 LYS A C 1
ATOM 557 O O . LYS A 1 74 ? -12.555 7.609 13.023 1 82.81 74 LYS A O 1
ATOM 562 N N . LEU A 1 75 ? -14.383 7.258 11.797 1 84.44 75 LEU A N 1
ATOM 563 C CA . LEU A 1 75 ? -13.656 6.512 10.773 1 84.44 75 LEU A CA 1
ATOM 564 C C . LEU A 1 75 ? -12.727 7.43 9.984 1 84.44 75 LEU A C 1
ATOM 566 O O . LEU A 1 75 ? -11.594 7.059 9.672 1 84.44 75 LEU A O 1
ATOM 570 N N . ALA A 1 76 ? -13.227 8.562 9.695 1 85.5 76 ALA A N 1
ATOM 571 C CA . ALA A 1 76 ? -12.438 9.516 8.922 1 85.5 76 ALA A CA 1
ATOM 572 C C . ALA A 1 76 ? -11.172 9.914 9.672 1 85.5 76 ALA A C 1
ATOM 574 O O . ALA A 1 76 ? -10.086 9.945 9.094 1 85.5 76 ALA A O 1
ATOM 575 N N . LEU A 1 77 ? -11.344 10.188 10.938 1 86.5 77 LEU A N 1
ATOM 576 C CA . LEU A 1 77 ? -10.195 10.578 11.742 1 86.5 77 LEU A CA 1
ATOM 577 C C . LEU A 1 77 ? -9.195 9.438 11.859 1 86.5 77 LEU A C 1
ATOM 579 O O . LEU A 1 77 ? -7.996 9.625 11.648 1 86.5 77 LEU A O 1
ATOM 583 N N . ALA A 1 78 ? -9.703 8.281 12.117 1 88.5 78 ALA A N 1
ATOM 584 C CA . ALA A 1 78 ? -8.828 7.125 12.273 1 88.5 78 ALA A CA 1
ATOM 585 C C . ALA A 1 78 ? -8.133 6.789 10.953 1 88.5 78 ALA A C 1
ATOM 587 O O . ALA A 1 78 ? -6.918 6.598 10.914 1 88.5 78 ALA A O 1
ATOM 588 N N . LEU A 1 79 ? -8.859 6.789 9.93 1 89.12 79 LEU A N 1
ATOM 589 C CA . LEU A 1 79 ? -8.367 6.309 8.641 1 89.12 79 LEU A CA 1
ATOM 590 C C . LEU A 1 79 ? -7.461 7.34 7.98 1 89.12 79 LEU A C 1
ATOM 592 O O . LEU A 1 79 ? -6.402 6.996 7.453 1 89.12 79 LEU A O 1
ATOM 596 N N . PHE A 1 80 ? -7.824 8.617 8.047 1 89 80 PHE A N 1
ATOM 597 C CA . PHE A 1 80 ? -7.105 9.617 7.266 1 89 80 PHE A CA 1
ATOM 598 C C . PHE A 1 80 ? -6.109 10.375 8.141 1 89 80 PHE A C 1
ATOM 600 O O . PHE A 1 80 ? -5.016 10.719 7.684 1 89 80 PHE A O 1
ATOM 607 N N . VAL A 1 81 ? -6.371 10.57 9.344 1 88.62 81 VAL A N 1
ATOM 608 C CA . VAL A 1 81 ? -5.562 11.461 10.172 1 88.62 81 VAL A CA 1
ATOM 609 C C . VAL A 1 81 ? -4.457 10.672 10.859 1 88.62 81 VAL A C 1
ATOM 611 O O . VAL A 1 81 ? -3.301 11.102 10.891 1 88.62 81 VAL A O 1
ATOM 614 N N . ALA A 1 82 ? -4.766 9.508 11.367 1 92.69 82 ALA A N 1
ATOM 615 C CA . ALA A 1 82 ? -3.814 8.75 12.18 1 92.69 82 ALA A CA 1
ATOM 616 C C . ALA A 1 82 ? -2.545 8.445 11.391 1 92.69 82 ALA A C 1
ATOM 618 O O . ALA A 1 82 ? -1.442 8.797 11.82 1 92.69 82 ALA A O 1
ATOM 619 N N . PRO A 1 83 ? -2.67 7.871 10.203 1 93.19 83 PRO A N 1
ATOM 620 C CA . PRO A 1 83 ? -1.439 7.551 9.477 1 93.19 83 PRO A CA 1
ATOM 621 C C . PRO A 1 83 ? -0.691 8.797 9.008 1 93.19 83 PRO A C 1
ATOM 623 O O . PRO A 1 83 ? 0.542 8.82 9.023 1 93.19 83 PRO A O 1
ATOM 626 N N . VAL A 1 84 ? -1.401 9.797 8.586 1 88.94 84 VAL A N 1
ATOM 627 C CA . VAL A 1 84 ? -0.78 11.016 8.086 1 88.94 84 VAL A CA 1
ATOM 628 C C . VAL A 1 84 ? -0.041 11.727 9.219 1 88.94 84 VAL A C 1
ATOM 630 O O . VAL A 1 84 ? 1.056 12.25 9.016 1 88.94 84 VAL A O 1
ATOM 633 N N . LEU A 1 85 ? -0.655 11.703 10.367 1 90.62 85 LEU A N 1
ATOM 634 C CA . LEU A 1 85 ? -0.051 12.305 11.547 1 90.62 85 LEU A CA 1
ATOM 635 C C . LEU A 1 85 ? 1.202 11.547 11.969 1 90.62 85 LEU A C 1
ATOM 637 O O . LEU A 1 85 ? 2.201 12.156 12.359 1 90.62 85 LEU A O 1
ATOM 641 N N . LEU A 1 86 ? 1.107 10.227 11.938 1 93.62 86 LEU A N 1
ATOM 642 C CA . LEU A 1 86 ? 2.279 9.43 12.289 1 93.62 86 LEU A CA 1
ATOM 643 C C . LEU A 1 86 ? 3.436 9.719 11.336 1 93.62 86 LEU A C 1
ATOM 645 O O . LEU A 1 86 ? 4.578 9.867 11.773 1 93.62 86 LEU A O 1
ATOM 649 N N . ASP A 1 87 ? 3.115 9.773 10.117 1 91.44 87 ASP A N 1
ATOM 650 C CA . ASP A 1 87 ? 4.129 10.055 9.102 1 91.44 87 ASP A CA 1
ATOM 651 C C . ASP A 1 87 ? 4.789 11.406 9.344 1 91.44 87 ASP A C 1
ATOM 653 O O . ASP A 1 87 ? 6.016 11.523 9.32 1 91.44 87 ASP A O 1
ATOM 657 N N . ALA A 1 88 ? 4.043 12.43 9.594 1 86.56 88 ALA A N 1
ATOM 658 C CA . ALA A 1 88 ? 4.535 13.781 9.828 1 86.56 88 ALA A CA 1
ATOM 659 C C . ALA A 1 88 ? 5.336 13.859 11.125 1 86.56 88 ALA A C 1
ATOM 661 O O . ALA A 1 88 ? 6.402 14.477 11.164 1 86.56 88 ALA A O 1
ATOM 662 N N . ALA A 1 89 ? 4.809 13.234 12.125 1 89.5 89 ALA A N 1
ATOM 663 C CA . ALA A 1 89 ? 5.469 13.258 13.43 1 89.5 89 ALA A CA 1
ATOM 664 C C . ALA A 1 89 ? 6.785 12.492 13.391 1 89.5 89 ALA A C 1
ATOM 666 O O . ALA A 1 89 ? 7.758 12.883 14.047 1 89.5 89 ALA A O 1
ATOM 667 N N . PHE A 1 90 ? 6.738 11.453 12.609 1 87.94 90 PHE A N 1
ATOM 668 C CA . PHE A 1 90 ? 7.941 10.641 12.461 1 87.94 90 PHE A CA 1
ATOM 669 C C . PHE A 1 90 ? 9.055 11.438 11.805 1 87.94 90 PHE A C 1
ATOM 671 O O . PHE A 1 90 ? 10.227 11.281 12.148 1 87.94 90 PHE A O 1
ATOM 678 N N . ASP A 1 91 ? 8.781 12.352 11 1 85.5 91 ASP A N 1
ATOM 679 C CA . ASP A 1 91 ? 9.758 13.125 10.234 1 85.5 91 ASP A CA 1
ATOM 680 C C . ASP A 1 91 ? 10.094 14.43 10.953 1 85.5 91 ASP A C 1
ATOM 682 O O . ASP A 1 91 ? 11.023 15.141 10.547 1 85.5 91 ASP A O 1
ATOM 686 N N . THR A 1 92 ? 9.438 14.688 11.93 1 83 92 THR A N 1
ATOM 687 C CA . THR A 1 92 ? 9.617 15.969 12.617 1 83 92 THR A CA 1
ATOM 688 C C . THR A 1 92 ? 10.906 15.969 13.43 1 83 92 THR A C 1
ATOM 690 O O . THR A 1 92 ? 11.242 14.977 14.07 1 83 92 THR A O 1
ATOM 693 N N . SER A 1 93 ? 11.633 17.094 13.258 1 83.44 93 SER A N 1
ATOM 694 C CA . SER A 1 93 ? 12.852 17.281 14.031 1 83.44 93 SER A CA 1
ATOM 695 C C . SER A 1 93 ? 12.539 17.844 15.422 1 83.44 93 SER A C 1
ATOM 697 O O . SER A 1 93 ? 12.047 18.969 15.547 1 83.44 93 SER A O 1
ATOM 699 N N . LEU A 1 94 ? 12.812 17.109 16.406 1 82.75 94 LEU A N 1
ATOM 700 C CA . LEU A 1 94 ? 12.594 17.578 17.781 1 82.75 94 LEU A CA 1
ATOM 701 C C . LEU A 1 94 ? 13.453 18.797 18.094 1 82.75 94 LEU A C 1
ATOM 703 O O . LEU A 1 94 ? 13.047 19.672 18.859 1 82.75 94 LEU A O 1
ATOM 707 N N . ARG A 1 95 ? 14.641 18.812 17.5 1 83.5 95 ARG A N 1
ATOM 708 C CA . ARG A 1 95 ? 15.531 19.953 17.688 1 83.5 95 ARG A CA 1
ATOM 709 C C . ARG A 1 95 ? 14.914 21.234 17.125 1 83.5 95 ARG A C 1
ATOM 711 O O . ARG A 1 95 ? 14.922 22.281 17.797 1 83.5 95 ARG A O 1
ATOM 718 N N . ASP A 1 96 ? 14.359 21.078 16.031 1 84.69 96 ASP A N 1
ATOM 719 C CA . ASP A 1 96 ? 13.766 22.25 15.391 1 84.69 96 ASP A CA 1
ATOM 720 C C . ASP A 1 96 ? 12.508 22.703 16.125 1 84.69 96 ASP A C 1
ATOM 722 O O . ASP A 1 96 ? 12.219 23.891 16.219 1 84.69 96 ASP A O 1
ATOM 726 N N . LEU A 1 97 ? 11.82 21.766 16.594 1 85.56 97 LEU A N 1
ATOM 727 C CA . LEU A 1 97 ? 10.633 22.109 17.375 1 85.56 97 LEU A CA 1
ATOM 728 C C . LEU A 1 97 ? 11.023 22.828 18.672 1 85.56 97 LEU A C 1
ATOM 730 O O . LEU A 1 97 ? 10.367 23.797 19.062 1 85.56 97 LEU A O 1
ATOM 734 N N . ARG A 1 98 ? 12.023 22.422 19.25 1 86.5 98 ARG A N 1
ATOM 735 C CA . ARG A 1 98 ? 12.5 23.047 20.469 1 86.5 98 ARG A CA 1
ATOM 736 C C . ARG A 1 98 ? 13.062 24.438 20.188 1 86.5 98 ARG A C 1
ATOM 738 O O . ARG A 1 98 ? 12.852 25.359 20.984 1 86.5 98 ARG A O 1
ATOM 745 N N . ASN A 1 99 ? 13.766 24.531 19.125 1 84.94 99 ASN A N 1
ATOM 746 C CA . ASN A 1 99 ? 14.352 25.812 18.734 1 84.94 99 ASN A CA 1
ATOM 747 C C . ASN A 1 99 ? 13.281 26.844 18.375 1 84.94 99 ASN A C 1
ATOM 749 O O . ASN A 1 99 ? 13.492 28.047 18.5 1 84.94 99 ASN A O 1
ATOM 753 N N . ASN A 1 100 ? 12.133 26.328 17.953 1 88.25 100 ASN A N 1
ATOM 754 C CA . ASN A 1 100 ? 11.031 27.203 17.562 1 88.25 100 ASN A CA 1
ATOM 755 C C . ASN A 1 100 ? 9.812 27 18.453 1 88.25 100 ASN A C 1
ATOM 757 O O . ASN A 1 100 ? 8.672 27.062 17.984 1 88.25 100 ASN A O 1
ATOM 761 N N . TRP A 1 101 ? 10.07 26.703 19.672 1 88.19 101 TRP A N 1
ATOM 762 C CA . TRP A 1 101 ? 8.984 26.359 20.594 1 88.19 101 TRP A CA 1
ATOM 763 C C . TRP A 1 101 ? 8.062 27.562 20.797 1 88.19 101 TRP A C 1
ATOM 765 O O . TRP A 1 101 ? 6.848 27.391 20.938 1 88.19 101 TRP A O 1
ATOM 775 N N . LEU A 1 102 ? 8.586 28.75 20.812 1 86.81 102 LEU A N 1
ATOM 776 C CA . LEU A 1 102 ? 7.789 29.922 21.109 1 86.81 102 LEU A CA 1
ATOM 777 C C . LEU A 1 102 ? 6.809 30.234 19.984 1 86.81 102 LEU A C 1
ATOM 779 O O . LEU A 1 102 ? 5.602 30.312 20.203 1 86.81 102 LEU A O 1
ATOM 783 N N . PRO A 1 103 ? 7.332 30.375 18.797 1 89 103 PRO A N 1
ATOM 784 C CA . PRO A 1 103 ? 6.371 30.609 17.719 1 89 103 PRO A CA 1
ATOM 785 C C . PRO A 1 103 ? 5.367 29.469 17.562 1 89 103 PRO A C 1
ATOM 787 O O . PRO A 1 103 ? 4.191 29.703 17.281 1 89 103 PRO A O 1
ATOM 790 N N . VAL A 1 104 ? 5.758 28.25 17.703 1 90.69 104 VAL A N 1
ATOM 791 C CA . VAL A 1 104 ? 4.875 27.109 17.531 1 90.69 104 VAL A CA 1
ATOM 792 C C . VAL A 1 104 ? 3.809 27.109 18.625 1 90.69 104 VAL A C 1
ATOM 794 O O . VAL A 1 104 ? 2.621 26.938 18.344 1 90.69 104 VAL A O 1
ATOM 797 N N . THR A 1 105 ? 4.184 27.375 19.859 1 91.31 105 THR A N 1
ATOM 798 C CA . THR A 1 105 ? 3.246 27.359 20.984 1 91.31 105 THR A CA 1
ATOM 799 C C . THR A 1 105 ? 2.229 28.5 20.844 1 91.31 105 THR A C 1
ATOM 801 O O . THR A 1 105 ? 1.058 28.328 21.203 1 91.31 105 THR A O 1
ATOM 804 N N . THR A 1 106 ? 2.666 29.609 20.391 1 91.94 106 THR A N 1
ATOM 805 C CA . THR A 1 106 ? 1.75 30.719 20.219 1 91.94 106 THR A CA 1
ATOM 806 C C . THR A 1 106 ? 0.712 30.422 19.141 1 91.94 106 THR A C 1
ATOM 808 O O . THR A 1 106 ? -0.452 30.812 19.266 1 91.94 106 THR A O 1
ATOM 811 N N . LEU A 1 107 ? 1.13 29.766 18.156 1 92.69 107 LEU A N 1
ATOM 812 C CA . LEU A 1 107 ? 0.211 29.422 17.062 1 92.69 107 LEU A CA 1
ATOM 813 C C . LEU A 1 107 ? -0.743 28.312 17.5 1 92.69 107 LEU A C 1
ATOM 815 O O . LEU A 1 107 ? -1.92 28.312 17.125 1 92.69 107 LEU A O 1
ATOM 819 N N . VAL A 1 108 ? -0.256 27.359 18.297 1 93 108 VAL A N 1
ATOM 820 C CA . VAL A 1 108 ? -1.005 26.172 18.672 1 93 108 VAL A CA 1
ATOM 821 C C . VAL A 1 108 ? -1.995 26.516 19.781 1 93 108 VAL A C 1
ATOM 823 O O . VAL A 1 108 ? -3.098 25.953 19.828 1 93 108 VAL A O 1
ATOM 826 N N . VAL A 1 109 ? -1.646 27.422 20.656 1 92.25 109 VAL A N 1
ATOM 827 C CA . VAL A 1 109 ? -2.473 27.703 21.812 1 92.25 109 VAL A CA 1
ATOM 828 C C . VAL A 1 109 ? -3.184 29.047 21.625 1 92.25 109 VAL A C 1
ATOM 830 O O . VAL A 1 109 ? -4.414 29.109 21.594 1 92.25 109 VAL A O 1
ATOM 833 N N . VAL A 1 110 ? -2.424 30.062 21.391 1 93.75 110 VAL A N 1
ATOM 834 C CA . VAL A 1 110 ? -2.969 31.422 21.391 1 93.75 110 VAL A CA 1
ATOM 835 C C . VAL A 1 110 ? -3.77 31.656 20.109 1 93.75 110 VAL A C 1
ATOM 837 O O . VAL A 1 110 ? -4.914 32.094 20.156 1 93.75 110 VAL A O 1
ATOM 840 N N . ALA A 1 111 ? -3.184 31.375 19 1 94.44 111 ALA A N 1
ATOM 841 C CA . ALA A 1 111 ? -3.887 31.594 17.734 1 94.44 111 ALA A CA 1
ATOM 842 C C . ALA A 1 111 ? -5.172 30.781 17.672 1 94.44 111 ALA A C 1
ATOM 844 O O . ALA A 1 111 ? -6.203 31.266 17.219 1 94.44 111 ALA A O 1
ATOM 845 N N . VAL A 1 112 ? -5.113 29.516 18.078 1 94.44 112 VAL A N 1
ATOM 846 C CA . VAL A 1 112 ? -6.289 28.656 18.094 1 94.44 112 VAL A CA 1
ATOM 847 C C . VAL A 1 112 ? -7.324 29.203 19.062 1 94.44 112 VAL A C 1
ATOM 849 O O . VAL A 1 112 ? -8.516 29.25 18.75 1 94.44 112 VAL A O 1
ATOM 852 N N . GLY A 1 113 ? -6.867 29.641 20.219 1 95.19 113 GLY A N 1
ATOM 853 C CA . GLY A 1 113 ? -7.758 30.219 21.219 1 95.19 113 GLY A CA 1
ATOM 854 C C . GLY A 1 113 ? -8.438 31.5 20.734 1 95.19 113 GLY A C 1
ATOM 855 O O . GLY A 1 113 ? -9.656 31.625 20.844 1 95.19 113 GLY A O 1
ATOM 856 N N . ILE A 1 114 ? -7.68 32.375 20.188 1 96.5 114 ILE A N 1
ATOM 857 C CA . ILE A 1 114 ? -8.211 33.656 19.734 1 96.5 114 ILE A CA 1
ATOM 858 C C . ILE A 1 114 ? -9.164 33.438 18.562 1 96.5 114 ILE A C 1
ATOM 860 O O . ILE A 1 114 ? -10.172 34.125 18.422 1 96.5 114 ILE A O 1
ATOM 864 N N . THR A 1 115 ? -8.805 32.531 17.688 1 97 115 THR A N 1
ATOM 865 C CA . THR A 1 115 ? -9.688 32.188 16.578 1 97 115 THR A CA 1
ATOM 866 C C . THR A 1 115 ? -11.016 31.641 17.078 1 97 115 THR A C 1
ATOM 868 O O . THR A 1 115 ? -12.078 32 16.594 1 97 115 THR A O 1
ATOM 871 N N . THR A 1 116 ? -10.953 30.719 18.016 1 97.31 116 THR A N 1
ATOM 872 C CA . THR A 1 116 ? -12.148 30.125 18.594 1 97.31 116 THR A CA 1
ATOM 873 C C . THR A 1 116 ? -13.047 31.188 19.203 1 97.31 116 THR A C 1
ATOM 875 O O . THR A 1 116 ? -14.25 31.234 18.922 1 97.31 116 THR A O 1
ATOM 878 N N . VAL A 1 117 ? -12.438 32.062 19.984 1 97.06 117 VAL A N 1
ATOM 879 C CA . VAL A 1 117 ? -13.195 33.094 20.656 1 97.06 117 VAL A CA 1
ATOM 880 C C . VAL A 1 117 ? -13.727 34.094 19.625 1 97.06 117 VAL A C 1
ATOM 882 O O . VAL A 1 117 ? -14.883 34.531 19.719 1 97.06 117 VAL A O 1
ATOM 885 N N . GLY A 1 118 ? -12.867 34.531 18.734 1 97.94 118 GLY A N 1
ATOM 886 C CA . GLY A 1 118 ? -13.289 35.438 17.703 1 97.94 118 GLY A CA 1
ATOM 887 C C . GLY A 1 118 ? -14.469 34.938 16.891 1 97.94 118 GLY A C 1
ATOM 888 O O . GLY A 1 118 ? -15.422 35.688 16.641 1 97.94 118 GLY A O 1
ATOM 889 N N . VAL A 1 119 ? -14.422 33.719 16.453 1 98.12 119 VAL A N 1
ATOM 890 C CA . VAL A 1 119 ? -15.492 33.125 15.68 1 98.12 119 VAL A CA 1
ATOM 891 C C . VAL A 1 119 ? -16.75 33 16.531 1 98.12 119 VAL A C 1
ATOM 893 O O . VAL A 1 119 ? -17.859 33.281 16.062 1 98.12 119 VAL A O 1
ATOM 896 N N . ALA A 1 120 ? -16.609 32.594 17.797 1 97.81 120 ALA A N 1
ATOM 897 C CA . ALA A 1 120 ? -17.75 32.438 18.688 1 97.81 120 ALA A CA 1
ATOM 898 C C . ALA A 1 120 ? -18.469 33.781 18.875 1 97.81 120 ALA A C 1
ATOM 900 O O . ALA A 1 120 ? -19.688 33.844 18.844 1 97.81 120 ALA A O 1
ATOM 901 N N . VAL A 1 121 ? -17.734 34.844 19.047 1 98 121 VAL A N 1
ATOM 902 C CA . VAL A 1 121 ? -18.297 36.156 19.266 1 98 121 VAL A CA 1
ATOM 903 C C . VAL A 1 121 ? -19.031 36.625 18.016 1 98 121 VAL A C 1
ATOM 905 O O . VAL A 1 121 ? -20.156 37.125 18.094 1 98 121 VAL A O 1
ATOM 908 N N . VAL A 1 122 ? -18.453 36.469 16.891 1 98.06 122 VAL A N 1
ATOM 909 C CA . VAL A 1 122 ? -19.062 36.906 15.648 1 98.06 122 VAL A CA 1
ATOM 910 C C . VAL A 1 122 ? -20.297 36.062 15.344 1 98.06 122 VAL A C 1
ATOM 912 O O . VAL A 1 122 ? -21.297 36.562 14.852 1 98.06 122 VAL A O 1
ATOM 915 N N . ALA A 1 123 ? -20.203 34.75 15.57 1 97.75 123 ALA A N 1
ATOM 916 C CA . ALA A 1 123 ? -21.328 33.844 15.352 1 97.75 123 ALA A CA 1
ATOM 917 C C . ALA A 1 123 ? -22.531 34.281 16.188 1 97.75 123 ALA A C 1
ATOM 919 O O . ALA A 1 123 ? -23.672 34.281 15.695 1 97.75 123 ALA A O 1
ATOM 920 N N . ARG A 1 124 ? -22.312 34.625 17.422 1 96.25 124 ARG A N 1
ATOM 921 C CA . ARG A 1 124 ? -23.406 35.031 18.297 1 96.25 124 ARG A CA 1
ATOM 922 C C . ARG A 1 124 ? -23.938 36.406 17.891 1 96.25 124 ARG A C 1
ATOM 924 O O . ARG A 1 124 ? -25.109 36.719 18.109 1 96.25 124 ARG A O 1
ATOM 931 N N . TRP A 1 125 ? -23.078 37.219 17.422 1 96.5 125 TRP A N 1
ATOM 932 C CA . TRP A 1 125 ? -23.516 38.5 16.938 1 96.5 125 TRP A CA 1
ATOM 933 C C . TRP A 1 125 ? -24.453 38.344 15.727 1 96.5 125 TRP A C 1
ATOM 935 O O . TRP A 1 125 ? -25.438 39.094 15.594 1 96.5 125 TRP A O 1
ATOM 945 N N . LEU A 1 126 ? -24.172 37.406 14.852 1 95.56 126 LEU A N 1
ATOM 946 C CA . LEU A 1 126 ? -24.969 37.156 13.656 1 95.56 126 LEU A CA 1
ATOM 947 C C . LEU A 1 126 ? -26.25 36.406 14.016 1 95.56 126 LEU A C 1
ATOM 949 O O . LEU A 1 126 ? -27.281 36.625 13.383 1 95.56 126 LEU A O 1
ATOM 953 N N . ARG A 1 127 ? -26.109 35.5 14.969 1 94.94 127 ARG A N 1
ATOM 954 C CA . ARG A 1 127 ? -27.234 34.719 15.477 1 94.94 127 ARG A CA 1
ATOM 955 C C . ARG A 1 127 ? -27.312 34.781 17 1 94.94 127 ARG A C 1
ATOM 957 O O . ARG A 1 127 ? -26.875 33.844 17.688 1 94.94 127 ARG A O 1
ATOM 964 N N . PRO A 1 128 ? -28.031 35.688 17.453 1 94.12 128 PRO A N 1
ATOM 965 C CA . PRO A 1 128 ? -28.062 35.938 18.906 1 94.12 128 PRO A CA 1
ATOM 966 C C . PRO A 1 128 ? -28.719 34.781 19.672 1 94.12 128 PRO A C 1
ATOM 968 O O . PRO A 1 128 ? -28.469 34.625 20.875 1 94.12 128 PRO A O 1
ATOM 971 N N . ASP A 1 129 ? -29.453 33.938 19.078 1 94.25 129 ASP A N 1
ATOM 972 C CA . ASP A 1 129 ? -30.141 32.844 19.734 1 94.25 129 ASP A CA 1
ATOM 973 C C . ASP A 1 129 ? -29.219 31.641 19.922 1 94.25 129 ASP A C 1
ATOM 975 O O . ASP A 1 129 ? -29.562 30.703 20.641 1 94.25 129 ASP A O 1
ATOM 979 N N . MET A 1 130 ? -28.062 31.75 19.406 1 95.19 130 MET A N 1
ATOM 980 C CA . MET A 1 130 ? -27.109 30.641 19.516 1 95.19 130 MET A CA 1
ATOM 981 C C . MET A 1 130 ? -26.469 30.609 20.906 1 95.19 130 MET A C 1
ATOM 983 O O . MET A 1 130 ? -25.891 31.609 21.344 1 95.19 130 MET A O 1
ATOM 987 N N . PRO A 1 131 ? -26.578 29.516 21.562 1 94.94 131 PRO A N 1
ATOM 988 C CA . PRO A 1 131 ? -25.922 29.406 22.875 1 94.94 131 PRO A CA 1
ATOM 989 C C . PRO A 1 131 ? -24.391 29.5 22.766 1 94.94 131 PRO A C 1
ATOM 991 O O . PRO A 1 131 ? -23.812 29.062 21.781 1 94.94 131 PRO A O 1
ATOM 994 N N . TRP A 1 132 ? -23.766 29.953 23.797 1 94.12 132 TRP A N 1
ATOM 995 C CA . TRP A 1 132 ? -22.328 30.172 23.812 1 94.12 132 TRP A CA 1
ATOM 996 C C . TRP A 1 132 ? -21.578 28.859 23.578 1 94.12 132 TRP A C 1
ATOM 998 O O . TRP A 1 132 ? -20.641 28.812 22.781 1 94.12 132 TRP A O 1
ATOM 1008 N N . PRO A 1 133 ? -21.953 27.75 24.219 1 93.88 133 PRO A N 1
ATOM 1009 C CA . PRO A 1 133 ? -21.219 26.516 23.984 1 93.88 133 PRO A CA 1
ATOM 1010 C C . PRO A 1 133 ? -21.281 26.078 22.516 1 93.88 133 PRO A C 1
ATOM 1012 O O . PRO A 1 133 ? -20.312 25.5 22 1 93.88 133 PRO A O 1
ATOM 1015 N N . VAL A 1 134 ? -22.359 26.359 21.859 1 96.19 134 VAL A N 1
ATOM 1016 C CA . VAL A 1 134 ? -22.516 26.016 20.453 1 96.19 134 VAL A CA 1
ATOM 1017 C C . VAL A 1 134 ? -21.594 26.891 19.594 1 96.19 134 VAL A C 1
ATOM 1019 O O . VAL A 1 134 ? -20.938 26.391 18.688 1 96.19 134 VAL A O 1
ATOM 1022 N N . ALA A 1 135 ? -21.578 28.172 19.922 1 97.38 135 ALA A N 1
ATOM 1023 C CA . ALA A 1 135 ? -20.719 29.109 19.203 1 97.38 135 ALA A CA 1
ATOM 1024 C C . ALA A 1 135 ? -19.25 28.766 19.406 1 97.38 135 ALA A C 1
ATOM 1026 O O . ALA A 1 135 ? -18.453 28.859 18.469 1 97.38 135 ALA A O 1
ATOM 1027 N N . ILE A 1 136 ? -18.891 28.375 20.609 1 96.06 136 ILE A N 1
ATOM 1028 C CA . ILE A 1 136 ? -17.516 27.984 20.906 1 96.06 136 ILE A CA 1
ATOM 1029 C C . ILE A 1 136 ? -17.172 26.703 20.172 1 96.06 136 ILE A C 1
ATOM 1031 O O . ILE A 1 136 ? -16.047 26.547 19.688 1 96.06 136 ILE A O 1
ATOM 1035 N N . ALA A 1 137 ? -18.094 25.781 20.094 1 96.06 137 ALA A N 1
ATOM 1036 C CA . ALA A 1 137 ? -17.875 24.562 19.328 1 96.06 137 ALA A CA 1
ATOM 1037 C C . ALA A 1 137 ? -17.578 24.875 17.859 1 96.06 137 ALA A C 1
ATOM 1039 O O . ALA A 1 137 ? -16.656 24.297 17.266 1 96.06 137 ALA A O 1
ATOM 1040 N N . LEU A 1 138 ? -18.344 25.75 17.328 1 97.56 138 LEU A N 1
ATOM 1041 C CA . LEU A 1 138 ? -18.109 26.172 15.961 1 97.56 138 LEU A CA 1
ATOM 1042 C C . LEU A 1 138 ? -16.719 26.797 15.812 1 97.56 138 LEU A C 1
ATOM 1044 O O . LEU A 1 138 ? -15.992 26.484 14.875 1 97.56 138 LEU A O 1
ATOM 1048 N N . GLY A 1 139 ? -16.406 27.672 16.75 1 97.81 139 GLY A N 1
ATOM 1049 C CA . GLY A 1 139 ? -15.086 28.281 16.719 1 97.81 139 GLY A CA 1
ATOM 1050 C C . GLY A 1 139 ? -13.961 27.281 16.812 1 97.81 139 GLY A C 1
ATOM 1051 O O . GLY A 1 139 ? -12.961 27.391 16.094 1 97.81 139 GLY A O 1
ATOM 1052 N N . ALA A 1 140 ? -14.086 26.328 17.656 1 96.19 140 ALA A N 1
ATOM 1053 C CA . ALA A 1 140 ? -13.07 25.281 17.828 1 96.19 140 ALA A CA 1
ATOM 1054 C C . ALA A 1 140 ? -12.945 24.438 16.562 1 96.19 140 ALA A C 1
ATOM 1056 O O . ALA A 1 140 ? -11.844 24 16.203 1 96.19 140 ALA A O 1
ATOM 1057 N N . ILE A 1 141 ? -14.031 24.188 15.898 1 96.56 141 ILE A N 1
ATOM 1058 C CA . ILE A 1 141 ? -14.086 23.359 14.695 1 96.56 141 ILE A CA 1
ATOM 1059 C C . ILE A 1 141 ? -13.297 24.031 13.57 1 96.56 141 ILE A C 1
ATOM 1061 O O . ILE A 1 141 ? -12.539 23.375 12.859 1 96.56 141 ILE A O 1
ATOM 1065 N N . VAL A 1 142 ? -13.367 25.328 13.445 1 97.25 142 VAL A N 1
ATOM 1066 C CA . VAL A 1 142 ? -12.82 26.016 12.273 1 97.25 142 VAL A CA 1
ATOM 1067 C C . VAL A 1 142 ? -11.469 26.625 12.625 1 97.25 142 VAL A C 1
ATOM 1069 O O . VAL A 1 142 ? -10.82 27.25 11.773 1 97.25 142 VAL A O 1
ATOM 1072 N N . ALA A 1 143 ? -10.977 26.391 13.773 1 95.5 143 ALA A N 1
ATOM 1073 C CA . ALA A 1 143 ? -9.805 27.109 14.266 1 95.5 143 ALA A CA 1
ATOM 1074 C C . ALA A 1 143 ? -8.516 26.484 13.742 1 95.5 143 ALA A C 1
ATOM 1076 O O . ALA A 1 143 ? -7.59 27.188 13.344 1 95.5 143 ALA A O 1
ATOM 1077 N N . PRO A 1 144 ? -8.383 25.172 13.727 1 91.81 144 PRO A N 1
ATOM 1078 C CA . PRO A 1 144 ? -7.07 24.578 13.461 1 91.81 144 PRO A CA 1
ATOM 1079 C C . PRO A 1 144 ? -6.766 24.484 11.969 1 91.81 144 PRO A C 1
ATOM 1081 O O . PRO A 1 144 ? -7.508 23.844 11.219 1 91.81 144 PRO A O 1
ATOM 1084 N N . PRO A 1 145 ? -5.602 25.016 11.531 1 91.44 145 PRO A N 1
ATOM 1085 C CA . PRO A 1 145 ? -5.164 24.828 10.148 1 91.44 145 PRO A CA 1
ATOM 1086 C C . PRO A 1 145 ? -4.551 23.453 9.898 1 91.44 145 PRO A C 1
ATOM 1088 O O . PRO A 1 145 ? -4.164 22.766 10.852 1 91.44 145 PRO A O 1
ATOM 1091 N N . ASP A 1 146 ? -4.594 23.062 8.648 1 83.06 146 ASP A N 1
ATOM 1092 C CA . ASP A 1 146 ? -4.031 21.781 8.219 1 83.06 146 ASP A CA 1
ATOM 1093 C C . ASP A 1 146 ? -2.768 21.984 7.387 1 83.06 146 ASP A C 1
ATOM 1095 O O . ASP A 1 146 ? -2.752 22.812 6.469 1 83.06 146 ASP A O 1
ATOM 1099 N N . ALA A 1 147 ? -1.838 21.188 7.797 1 68.38 147 ALA A N 1
ATOM 1100 C CA . ALA A 1 147 ? -0.554 21.391 7.129 1 68.38 147 ALA A CA 1
ATOM 1101 C C . ALA A 1 147 ? -0.488 20.594 5.824 1 68.38 147 ALA A C 1
ATOM 1103 O O . ALA A 1 147 ? 0.338 20.891 4.957 1 68.38 147 ALA A O 1
ATOM 1104 N N . ALA A 1 148 ? -1.309 19.594 5.727 1 67.38 148 ALA A N 1
ATOM 1105 C CA . ALA A 1 148 ? -1.171 18.766 4.535 1 67.38 148 ALA A CA 1
ATOM 1106 C C . ALA A 1 148 ? -1.268 19.594 3.266 1 67.38 148 ALA A C 1
ATOM 1108 O O . ALA A 1 148 ? -0.473 19.422 2.338 1 67.38 148 ALA A O 1
ATOM 1109 N N . ALA A 1 149 ? -2.119 20.531 3.299 1 67.75 149 ALA A N 1
ATOM 1110 C CA . ALA A 1 149 ? -2.293 21.391 2.133 1 67.75 149 ALA A CA 1
ATOM 1111 C C . ALA A 1 149 ? -1.104 22.344 1.968 1 67.75 149 ALA A C 1
ATOM 1113 O O . ALA A 1 149 ? -0.626 22.547 0.852 1 67.75 149 ALA A O 1
ATOM 1114 N N . ALA A 1 150 ? -0.661 22.766 3.092 1 67.06 150 ALA A N 1
ATOM 1115 C CA . ALA A 1 150 ? 0.446 23.719 3.031 1 67.06 150 ALA A CA 1
ATOM 1116 C C . ALA A 1 150 ? 1.729 23.031 2.562 1 67.06 150 ALA A C 1
ATOM 1118 O O . ALA A 1 150 ? 2.457 23.578 1.729 1 67.06 150 ALA A O 1
ATOM 1119 N N . THR A 1 151 ? 1.867 21.859 3.068 1 70 151 THR A N 1
ATOM 1120 C CA . THR A 1 151 ? 3.104 21.141 2.752 1 70 151 THR A CA 1
ATOM 1121 C C . THR A 1 151 ? 3.143 20.766 1.276 1 70 151 THR A C 1
ATOM 1123 O O . THR A 1 151 ? 4.207 20.781 0.652 1 70 151 THR A O 1
ATOM 1126 N N . ALA A 1 152 ? 2.049 20.469 0.776 1 66.06 152 ALA A N 1
ATOM 1127 C CA . ALA A 1 152 ? 1.984 20.125 -0.642 1 66.06 152 ALA A CA 1
ATOM 1128 C C . ALA A 1 152 ? 2.387 21.312 -1.513 1 66.06 152 ALA A C 1
ATOM 1130 O O . ALA A 1 152 ? 3.012 21.141 -2.561 1 66.06 152 ALA A O 1
ATOM 1131 N N . ILE A 1 153 ? 2.113 22.484 -1.003 1 65.62 153 ILE A N 1
ATOM 1132 C CA . ILE A 1 153 ? 2.453 23.719 -1.727 1 65.62 153 ILE A CA 1
ATOM 1133 C C . ILE A 1 153 ? 3.93 24.047 -1.521 1 65.62 153 ILE A C 1
ATOM 1135 O O . ILE A 1 153 ? 4.625 24.422 -2.465 1 65.62 153 ILE A O 1
ATOM 1139 N N . LEU A 1 154 ? 4.262 23.766 -0.359 1 64.88 154 LEU A N 1
ATOM 1140 C CA . LEU A 1 154 ? 5.602 24.172 0.045 1 64.88 154 LEU A CA 1
ATOM 1141 C C . LEU A 1 154 ? 6.66 23.312 -0.641 1 64.88 154 LEU A C 1
ATOM 1143 O O . LEU A 1 154 ? 7.801 23.734 -0.808 1 64.88 154 LEU A O 1
ATOM 1147 N N . ARG A 1 155 ? 6.199 22.203 -1.037 1 64.31 155 ARG A N 1
ATOM 1148 C CA . ARG A 1 155 ? 7.129 21.328 -1.745 1 64.31 155 ARG A CA 1
ATOM 1149 C C . ARG A 1 155 ? 7.43 21.859 -3.141 1 64.31 155 ARG A C 1
ATOM 1151 O O . ARG A 1 155 ? 8.453 21.516 -3.734 1 64.31 155 ARG A O 1
ATOM 1158 N N . GLN A 1 156 ? 6.574 22.797 -3.578 1 64.25 156 GLN A N 1
ATOM 1159 C CA . GLN A 1 156 ? 6.738 23.312 -4.93 1 64.25 156 GLN A CA 1
ATOM 1160 C C . GLN A 1 156 ? 7.52 24.625 -4.926 1 64.25 156 GLN A C 1
ATOM 1162 O O . GLN A 1 156 ? 8.016 25.062 -5.965 1 64.25 156 GLN A O 1
ATOM 1167 N N . VAL A 1 157 ? 7.547 25.219 -3.779 1 68.56 157 VAL A N 1
ATOM 1168 C CA . VAL A 1 157 ? 8.219 26.5 -3.67 1 68.56 157 VAL A CA 1
ATOM 1169 C C . VAL A 1 157 ? 9.281 26.438 -2.572 1 68.56 157 VAL A C 1
ATOM 1171 O O . VAL A 1 157 ? 9.156 25.672 -1.623 1 68.56 157 VAL A O 1
ATOM 1174 N N . LYS A 1 158 ? 10.336 27.047 -2.83 1 69.81 158 LYS A N 1
ATOM 1175 C CA . LYS A 1 158 ? 11.406 27.078 -1.84 1 69.81 158 LYS A CA 1
ATOM 1176 C C . LYS A 1 158 ? 11.07 28.016 -0.688 1 69.81 158 LYS A C 1
ATOM 1178 O O . LYS A 1 158 ? 11.008 29.234 -0.872 1 69.81 158 LYS A O 1
ATOM 1183 N N . LEU A 1 159 ? 10.641 27.484 0.384 1 76.69 159 LEU A N 1
ATOM 1184 C CA . LEU A 1 159 ? 10.414 28.266 1.596 1 76.69 159 LEU A CA 1
ATOM 1185 C C . LEU A 1 159 ? 11.609 28.172 2.539 1 76.69 159 LEU A C 1
ATOM 1187 O O . LEU A 1 159 ? 12.289 27.141 2.586 1 76.69 159 LEU A O 1
ATOM 1191 N N . PRO A 1 160 ? 11.766 29.312 3.135 1 78.62 160 PRO A N 1
ATOM 1192 C CA . PRO A 1 160 ? 12.797 29.219 4.172 1 78.62 160 PRO A CA 1
ATOM 1193 C C . PRO A 1 160 ? 12.531 28.078 5.152 1 78.62 160 PRO A C 1
ATOM 1195 O O . PRO A 1 160 ? 11.383 27.828 5.523 1 78.62 160 PRO A O 1
ATOM 1198 N N . TYR A 1 161 ? 13.531 27.484 5.477 1 81.38 161 TYR A N 1
ATOM 1199 C CA . TYR A 1 161 ? 13.5 26.266 6.285 1 81.38 161 TYR A CA 1
ATOM 1200 C C . TYR A 1 161 ? 12.758 26.5 7.594 1 81.38 161 TYR A C 1
ATOM 1202 O O . TYR A 1 161 ? 11.93 25.672 8 1 81.38 161 TYR A O 1
ATOM 1210 N N . ARG A 1 162 ? 12.969 27.594 8.195 1 83.06 162 ARG A N 1
ATOM 1211 C CA . ARG A 1 162 ? 12.398 27.875 9.508 1 83.06 162 ARG A CA 1
ATOM 1212 C C . ARG A 1 162 ? 10.875 28 9.422 1 83.06 162 ARG A C 1
ATOM 1214 O O . ARG A 1 162 ? 10.164 27.531 10.32 1 83.06 162 ARG A O 1
ATOM 1221 N N . ILE A 1 163 ? 10.383 28.625 8.438 1 84.44 163 ILE A N 1
ATOM 1222 C CA . ILE A 1 163 ? 8.945 28.781 8.242 1 84.44 163 ILE A CA 1
ATOM 1223 C C . ILE A 1 163 ? 8.305 27.406 8.07 1 84.44 163 ILE A C 1
ATOM 1225 O O . ILE A 1 163 ? 7.246 27.125 8.648 1 84.44 163 ILE A O 1
ATOM 1229 N N . GLN A 1 164 ? 8.945 26.609 7.348 1 84.5 164 GLN A N 1
ATOM 1230 C CA . GLN A 1 164 ? 8.422 25.266 7.098 1 84.5 164 GLN A CA 1
ATOM 1231 C C . GLN A 1 164 ? 8.32 24.469 8.398 1 84.5 164 GLN A C 1
ATOM 1233 O O . GLN A 1 164 ? 7.332 23.781 8.625 1 84.5 164 GLN A O 1
ATOM 1238 N N . LYS A 1 165 ? 9.281 24.594 9.203 1 85.44 165 LYS A N 1
ATOM 1239 C CA . LYS A 1 165 ? 9.305 23.828 10.453 1 85.44 165 LYS A CA 1
ATOM 1240 C C . LYS A 1 165 ? 8.266 24.359 11.438 1 85.44 165 LYS A C 1
ATOM 1242 O O . LYS A 1 165 ? 7.664 23.594 12.188 1 85.44 165 LYS A O 1
ATOM 1247 N N . ILE A 1 166 ? 8.086 25.625 11.406 1 87.62 166 ILE A N 1
ATOM 1248 C CA . ILE A 1 166 ? 7.086 26.234 12.281 1 87.62 166 ILE A CA 1
ATOM 1249 C C . ILE A 1 166 ? 5.688 25.781 11.867 1 87.62 166 ILE A C 1
ATOM 1251 O O . ILE A 1 166 ? 4.879 25.375 12.711 1 87.62 166 ILE A O 1
ATOM 1255 N N . LEU A 1 167 ? 5.473 25.781 10.602 1 87.88 167 LEU A N 1
ATOM 1256 C CA . LEU A 1 167 ? 4.164 25.406 10.086 1 87.88 167 LEU A CA 1
ATOM 1257 C C . LEU A 1 167 ? 3.914 23.906 10.305 1 87.88 167 LEU A C 1
ATOM 1259 O O . LEU A 1 167 ? 2.789 23.5 10.602 1 87.88 167 LEU A O 1
ATOM 1263 N N . GLU A 1 168 ? 4.891 23.156 10.133 1 86.69 168 GLU A N 1
ATOM 1264 C CA . GLU A 1 168 ? 4.773 21.719 10.383 1 86.69 168 GLU A CA 1
ATOM 1265 C C . GLU A 1 168 ? 4.48 21.438 11.859 1 86.69 168 GLU A C 1
ATOM 1267 O O . GLU A 1 168 ? 3.648 20.594 12.18 1 86.69 168 GLU A O 1
ATOM 1272 N N . GLY A 1 169 ? 5.238 22.109 12.688 1 88.06 169 GLY A N 1
ATOM 1273 C CA . GLY A 1 169 ? 4.992 21.969 14.117 1 88.06 169 GLY A CA 1
ATOM 1274 C C . GLY A 1 169 ? 3.594 22.391 14.523 1 88.06 169 GLY A C 1
ATOM 1275 O O . GLY A 1 169 ? 2.949 21.734 15.336 1 88.06 169 GLY A O 1
ATOM 1276 N N . GLU A 1 170 ? 3.191 23.484 13.984 1 91.12 170 GLU A N 1
ATOM 1277 C CA . GLU A 1 170 ? 1.841 23.969 14.258 1 91.12 170 GLU A CA 1
ATOM 1278 C C . GLU A 1 170 ? 0.796 22.938 13.844 1 91.12 170 GLU A C 1
ATOM 1280 O O . GLU A 1 170 ? -0.105 22.609 14.617 1 91.12 170 GLU A O 1
ATOM 1285 N N . SER A 1 171 ? 0.91 22.469 12.648 1 88.5 171 SER A N 1
ATOM 1286 C CA . SER A 1 171 ? -0.066 21.531 12.102 1 88.5 171 SER A CA 1
ATOM 1287 C C . SER A 1 171 ? -0.123 20.25 12.922 1 88.5 171 SER A C 1
ATOM 1289 O O . SER A 1 171 ? -1.177 19.609 13.023 1 88.5 171 SER A O 1
ATOM 1291 N N . LEU A 1 172 ? 0.952 19.906 13.461 1 87.12 172 LEU A N 1
ATOM 1292 C CA . LEU A 1 172 ? 1.051 18.672 14.234 1 87.12 172 LEU A CA 1
ATOM 1293 C C . LEU A 1 172 ? 0.245 18.781 15.531 1 87.12 172 LEU A C 1
ATOM 1295 O O . LEU A 1 172 ? -0.39 17.812 15.953 1 87.12 172 LEU A O 1
ATOM 1299 N N . LEU A 1 173 ? 0.224 20.016 16.094 1 89.81 173 LEU A N 1
ATOM 1300 C CA . LEU A 1 173 ? -0.261 20.109 17.469 1 89.81 173 LEU A CA 1
ATOM 1301 C C . LEU A 1 173 ? -1.576 20.875 17.516 1 89.81 173 LEU A C 1
ATOM 1303 O O . LEU A 1 173 ? -2.311 20.797 18.5 1 89.81 173 LEU A O 1
ATOM 1307 N N . ASN A 1 174 ? -1.889 21.656 16.547 1 91.69 174 ASN A N 1
ATOM 1308 C CA . ASN A 1 174 ? -3.039 22.547 16.609 1 91.69 174 ASN A CA 1
ATOM 1309 C C . ASN A 1 174 ? -4.352 21.781 16.641 1 91.69 174 ASN A C 1
ATOM 1311 O O . ASN A 1 174 ? -5.309 22.203 17.297 1 91.69 174 ASN A O 1
ATOM 1315 N N . ASP A 1 175 ? -4.375 20.625 15.969 1 89 175 ASP A N 1
ATOM 1316 C CA . ASP A 1 175 ? -5.578 19.797 15.969 1 89 175 ASP A CA 1
ATOM 1317 C C . ASP A 1 175 ? -5.91 19.328 17.391 1 89 175 ASP A C 1
ATOM 1319 O O . ASP A 1 175 ? -7.078 19.281 17.766 1 89 175 ASP A O 1
ATOM 1323 N N . ALA A 1 176 ? -4.871 18.969 18.078 1 87.19 176 ALA A N 1
ATOM 1324 C CA . ALA A 1 176 ? -5.066 18.484 19.438 1 87.19 176 ALA A CA 1
ATOM 1325 C C . ALA A 1 176 ? -5.688 19.578 20.328 1 87.19 176 ALA A C 1
ATOM 1327 O O . ALA A 1 176 ? -6.637 19.312 21.062 1 87.19 176 ALA A O 1
ATOM 1328 N N . SER A 1 177 ? -5.238 20.75 20.266 1 89.5 177 SER A N 1
ATOM 1329 C CA . SER A 1 177 ? -5.734 21.859 21.062 1 89.5 177 SER A CA 1
ATOM 1330 C C . SER A 1 177 ? -7.176 22.203 20.703 1 89.5 177 SER A C 1
ATOM 1332 O O . SER A 1 177 ? -8.016 22.391 21.578 1 89.5 177 SER A O 1
ATOM 1334 N N . ALA A 1 178 ? -7.414 22.266 19.453 1 92.38 178 ALA A N 1
ATOM 1335 C CA . ALA A 1 178 ? -8.75 22.609 18.984 1 92.38 178 ALA A CA 1
ATOM 1336 C C . ALA A 1 178 ? -9.773 21.562 19.375 1 92.38 178 ALA A C 1
ATOM 1338 O O . ALA A 1 178 ? -10.891 21.891 19.781 1 92.38 178 ALA A O 1
ATOM 1339 N N . LEU A 1 179 ? -9.414 20.312 19.266 1 88.38 179 LEU A N 1
ATOM 1340 C CA . LEU A 1 179 ? -10.328 19.219 19.562 1 88.38 179 LEU A CA 1
ATOM 1341 C C . LEU A 1 179 ? -10.594 19.125 21.062 1 88.38 179 LEU A C 1
ATOM 1343 O O . LEU A 1 179 ? -11.664 18.672 21.469 1 88.38 179 LEU A O 1
ATOM 1347 N N . LEU A 1 180 ? -9.656 19.547 21.828 1 85 180 LEU A N 1
ATOM 1348 C CA . LEU A 1 180 ? -9.891 19.609 23.266 1 85 180 LEU A CA 1
ATOM 1349 C C . LEU A 1 180 ? -10.953 20.656 23.609 1 85 180 LEU A C 1
ATOM 1351 O O . LEU A 1 180 ? -11.852 20.391 24.406 1 85 180 LEU A O 1
ATOM 1355 N N . ILE A 1 181 ? -10.844 21.828 23.031 1 89.62 181 ILE A N 1
ATOM 1356 C CA . ILE A 1 181 ? -11.844 22.875 23.234 1 89.62 181 ILE A CA 1
ATOM 1357 C C . ILE A 1 181 ? -13.203 22.391 22.719 1 89.62 181 ILE A C 1
ATOM 1359 O O . ILE A 1 181 ? -14.227 22.594 23.375 1 89.62 181 ILE A O 1
ATOM 1363 N N . TYR A 1 182 ? -13.18 21.766 21.625 1 92 182 TYR A N 1
ATOM 1364 C CA . TYR A 1 182 ? -14.375 21.203 21 1 92 182 TYR A CA 1
ATOM 1365 C C . TYR A 1 182 ? -15.07 20.219 21.953 1 92 182 TYR A C 1
ATOM 1367 O O . TYR A 1 182 ? -16.281 20.297 22.141 1 92 182 TYR A O 1
ATOM 1375 N N . ARG A 1 183 ? -14.328 19.328 22.531 1 86.12 183 ARG A N 1
ATOM 1376 C CA . ARG A 1 183 ? -14.883 18.328 23.422 1 86.12 183 ARG A CA 1
ATOM 1377 C C . ARG A 1 183 ? -15.555 18.969 24.625 1 86.12 183 ARG A C 1
ATOM 1379 O O . ARG A 1 183 ? -16.609 18.531 25.062 1 86.12 183 ARG A O 1
ATOM 1386 N N . VAL A 1 184 ? -14.953 19.938 25.109 1 85.25 184 VAL A N 1
ATOM 1387 C CA . VAL A 1 184 ? -15.492 20.641 26.266 1 85.25 184 VAL A CA 1
ATOM 1388 C C . VAL A 1 184 ? -16.781 21.375 25.875 1 85.25 184 VAL A C 1
ATOM 1390 O O . VAL A 1 184 ? -17.781 21.297 26.562 1 85.25 184 VAL A O 1
ATOM 1393 N N . ALA A 1 185 ? -16.719 22.031 24.781 1 90.88 185 ALA A N 1
ATOM 1394 C CA . ALA A 1 185 ? -17.875 22.812 24.328 1 90.88 185 ALA A CA 1
ATOM 1395 C C . ALA A 1 185 ? -19.062 21.906 24.031 1 90.88 185 ALA A C 1
ATOM 1397 O O . ALA A 1 185 ? -20.188 22.219 24.438 1 90.88 185 ALA A O 1
ATOM 1398 N N . VAL A 1 186 ? -18.844 20.859 23.391 1 90.56 186 VAL A N 1
ATOM 1399 C CA . VAL A 1 186 ? -19.922 19.938 23.047 1 90.56 186 VAL A CA 1
ATOM 1400 C C . VAL A 1 186 ? -20.438 19.25 24.312 1 90.56 186 VAL A C 1
ATOM 1402 O O . VAL A 1 186 ? -21.641 19.031 24.438 1 90.56 186 VAL A O 1
ATOM 1405 N N . GLY A 1 187 ? -19.516 18.906 25.156 1 84.38 187 GLY A N 1
ATOM 1406 C CA . GLY A 1 187 ? -19.922 18.312 26.438 1 84.38 187 GLY A CA 1
ATOM 1407 C C . GLY A 1 187 ? -20.844 19.219 27.234 1 84.38 187 GLY A C 1
ATOM 1408 O O . GLY A 1 187 ? -21.781 18.734 27.875 1 84.38 187 GLY A O 1
ATOM 1409 N N . LEU A 1 188 ? -20.609 20.469 27.203 1 85.5 188 LEU A N 1
ATOM 1410 C CA . LEU A 1 188 ? -21.406 21.453 27.953 1 85.5 188 LEU A CA 1
ATOM 1411 C C . LEU A 1 188 ? -22.828 21.547 27.375 1 85.5 188 LEU A C 1
ATOM 1413 O O . LEU A 1 188 ? -23.766 21.859 28.109 1 85.5 188 LEU A O 1
ATOM 1417 N N . VAL A 1 189 ? -22.938 21.297 26.141 1 86.31 189 VAL A N 1
ATOM 1418 C CA . VAL A 1 189 ? -24.234 21.359 25.484 1 86.31 189 VAL A CA 1
ATOM 1419 C C . VAL A 1 189 ? -25.016 20.078 25.781 1 86.31 189 VAL A C 1
ATOM 1421 O O . VAL A 1 189 ? -26.219 20.125 26.062 1 86.31 189 VAL A O 1
ATOM 1424 N N . VAL A 1 190 ? -24.312 19.016 25.625 1 81.06 190 VAL A N 1
ATOM 1425 C CA . VAL A 1 190 ? -24.953 17.703 25.734 1 81.06 190 VAL A CA 1
ATOM 1426 C C . VAL A 1 190 ? -25.234 17.391 27.203 1 81.06 190 VAL A C 1
ATOM 1428 O O . VAL A 1 190 ? -26.266 16.828 27.547 1 81.06 190 VAL A O 1
ATOM 1431 N N . ALA A 1 191 ? -24.172 17.656 27.984 1 73.12 191 ALA A N 1
ATOM 1432 C CA . ALA A 1 191 ? -24.328 17.375 29.422 1 73.12 191 ALA A CA 1
ATOM 1433 C C . ALA A 1 191 ? -25 18.547 30.125 1 73.12 191 ALA A C 1
ATOM 1435 O O . ALA A 1 191 ? -24.375 19.594 30.344 1 73.12 191 ALA A O 1
ATOM 1436 N N . GLU A 1 192 ? -26.25 18.828 30.078 1 61.06 192 GLU A N 1
ATOM 1437 C CA . GLU A 1 192 ? -27 19.953 30.609 1 61.06 192 GLU A CA 1
ATOM 1438 C C . GLU A 1 192 ? -26.391 20.453 31.922 1 61.06 192 GLU A C 1
ATOM 1440 O O . GLU A 1 192 ? -26.453 21.656 32.219 1 61.06 192 GLU A O 1
ATOM 1445 N N . HIS A 1 193 ? -25.828 19.594 32.75 1 59.72 193 HIS A N 1
ATOM 1446 C CA . HIS A 1 193 ? -25.578 20.047 34.125 1 59.72 193 HIS A CA 1
ATOM 1447 C C . HIS A 1 193 ? -24.094 20.078 34.438 1 59.72 193 HIS A C 1
ATOM 1449 O O . HIS A 1 193 ? -23.703 20.234 35.594 1 59.72 193 HIS A O 1
ATOM 1455 N N . MET A 1 194 ? -23.281 20.031 33.5 1 61.25 194 MET A N 1
ATOM 1456 C CA . MET A 1 194 ? -21.891 19.938 33.906 1 61.25 194 MET A CA 1
ATOM 1457 C C . MET A 1 194 ? -21.188 21.297 33.75 1 61.25 194 MET A C 1
ATOM 1459 O O . MET A 1 194 ? -21.5 22.062 32.844 1 61.25 194 MET A O 1
ATOM 1463 N N . LYS A 1 195 ? -20.469 21.75 34.875 1 64.62 195 LYS A N 1
ATOM 1464 C CA . LYS A 1 195 ? -19.719 23 34.906 1 64.62 195 LYS A CA 1
ATOM 1465 C C . LYS A 1 195 ? -18.359 22.844 34.281 1 64.62 195 LYS A C 1
ATOM 1467 O O . LYS A 1 195 ? -17.828 21.719 34.188 1 64.62 195 LYS A O 1
ATOM 1472 N N . VAL A 1 196 ? -17.734 23.781 33.75 1 67.44 196 VAL A N 1
ATOM 1473 C CA . VAL A 1 196 ? -16.453 23.859 33.062 1 67.44 196 VAL A CA 1
ATOM 1474 C C . VAL A 1 196 ? -15.352 23.297 33.969 1 67.44 196 VAL A C 1
ATOM 1476 O O . VAL A 1 196 ? -14.43 22.641 33.5 1 67.44 196 VAL A O 1
ATOM 1479 N N . ARG A 1 197 ? -15.461 23.5 35.219 1 66.88 197 ARG A N 1
ATOM 1480 C CA . ARG A 1 197 ? -14.438 23.109 36.188 1 66.88 197 ARG A CA 1
ATOM 1481 C C . ARG A 1 197 ? -14.266 21.594 36.219 1 66.88 197 ARG A C 1
ATOM 1483 O O . ARG A 1 197 ? -13.172 21.109 36.5 1 66.88 197 ARG A O 1
ATOM 1490 N N . GLU A 1 198 ? -15.234 20.984 35.938 1 68.56 198 GLU A N 1
ATOM 1491 C CA . GLU A 1 198 ? -15.188 19.531 35.969 1 68.56 198 GLU A CA 1
ATOM 1492 C C . GLU A 1 198 ? -14.453 18.969 34.75 1 68.56 198 GLU A C 1
ATOM 1494 O O . GLU A 1 198 ? -13.992 17.828 34.781 1 68.56 198 GLU A O 1
ATOM 1499 N N . PHE A 1 199 ? -14.203 19.875 33.875 1 72.25 199 PHE A N 1
ATOM 1500 C CA . PHE A 1 199 ? -13.594 19.391 32.625 1 72.25 199 PHE A CA 1
ATOM 1501 C C . PHE A 1 199 ? -12.078 19.547 32.688 1 72.25 199 PHE A C 1
ATOM 1503 O O . PHE A 1 199 ? -11.359 18.797 32 1 72.25 199 PHE A O 1
ATOM 1510 N N . VAL A 1 200 ? -11.586 20.438 33.5 1 74 200 VAL A N 1
ATOM 1511 C CA . VAL A 1 200 ? -10.164 20.781 33.5 1 74 200 VAL A CA 1
ATOM 1512 C C . VAL A 1 200 ? -9.336 19.562 33.906 1 74 200 VAL A C 1
ATOM 1514 O O . VAL A 1 200 ? -8.383 19.188 33.219 1 74 200 VAL A O 1
ATOM 1517 N N . PRO A 1 201 ? -9.68 18.984 35.094 1 76.06 201 PRO A N 1
ATOM 1518 C CA . PRO A 1 201 ? -8.891 17.812 35.438 1 76.06 201 PRO A CA 1
ATOM 1519 C C . PRO A 1 201 ? -8.961 16.703 34.406 1 76.06 201 PRO A C 1
ATOM 1521 O O . PRO A 1 201 ? -7.965 16 34.156 1 76.06 201 PRO A O 1
ATOM 1524 N N . SER A 1 202 ? -10.078 16.625 33.844 1 77.38 202 SER A N 1
ATOM 1525 C CA . SER A 1 202 ? -10.25 15.602 32.844 1 77.38 202 SER A CA 1
ATOM 1526 C C . SER A 1 202 ? -9.383 15.883 31.609 1 77.38 202 SER A C 1
ATOM 1528 O O . SER A 1 202 ? -8.852 14.961 31 1 77.38 202 SER A O 1
ATOM 1530 N N . LEU A 1 203 ? -9.227 17.125 31.375 1 79.31 203 LEU A N 1
ATOM 1531 C CA . LEU A 1 203 ? -8.398 17.531 30.234 1 79.31 203 LEU A CA 1
ATOM 1532 C C . LEU A 1 203 ? -6.922 17.266 30.516 1 79.31 203 LEU A C 1
ATOM 1534 O O . LEU A 1 203 ? -6.184 16.828 29.641 1 79.31 203 LEU A O 1
ATOM 1538 N N . ALA A 1 204 ? -6.562 17.578 31.688 1 83.12 204 ALA A N 1
ATOM 1539 C CA . ALA A 1 204 ? -5.172 17.344 32.094 1 83.12 204 ALA A CA 1
ATOM 1540 C C . ALA A 1 204 ? -4.824 15.859 32.031 1 83.12 204 ALA A C 1
ATOM 1542 O O . ALA A 1 204 ? -3.738 15.477 31.609 1 83.12 204 ALA A O 1
ATOM 1543 N N . VAL A 1 205 ? -5.727 15.117 32.469 1 83.5 205 VAL A N 1
ATOM 1544 C CA . VAL A 1 205 ? -5.527 13.672 32.469 1 83.5 205 VAL A CA 1
ATOM 1545 C C . VAL A 1 205 ? -5.477 13.164 31.031 1 83.5 205 VAL A C 1
ATOM 1547 O O . VAL A 1 205 ? -4.672 12.289 30.703 1 83.5 205 VAL A O 1
ATOM 1550 N N . ALA A 1 206 ? -6.25 13.742 30.234 1 84.38 206 ALA A N 1
ATOM 1551 C CA . ALA A 1 206 ? -6.273 13.352 28.828 1 84.38 206 ALA A CA 1
ATOM 1552 C C . ALA A 1 206 ? -4.957 13.703 28.141 1 84.38 206 ALA A C 1
ATOM 1554 O O . ALA A 1 206 ? -4.441 12.922 27.344 1 84.38 206 ALA A O 1
ATOM 1555 N N . LEU A 1 207 ? -4.453 14.82 28.531 1 87.56 207 LEU A N 1
ATOM 1556 C CA . LEU A 1 207 ? -3.205 15.281 27.922 1 87.56 207 LEU A CA 1
ATOM 1557 C C . LEU A 1 207 ? -2.029 14.438 28.391 1 87.56 207 LEU A C 1
ATOM 1559 O O . LEU A 1 207 ? -1.302 13.859 27.578 1 87.56 207 LEU A O 1
ATOM 1563 N N . ALA A 1 208 ? -1.885 14.344 29.703 1 91.81 208 ALA A N 1
ATOM 1564 C CA . ALA A 1 208 ? -0.782 13.578 30.266 1 91.81 208 ALA A CA 1
ATOM 1565 C C . ALA A 1 208 ? -0.927 12.094 29.953 1 91.81 208 ALA A C 1
ATOM 1567 O O . ALA A 1 208 ? 0.061 11.414 29.672 1 91.81 208 ALA A O 1
ATOM 1568 N N . GLY A 1 209 ? -2.121 11.672 30.062 1 92.88 209 GLY A N 1
ATOM 1569 C CA . GLY A 1 209 ? -2.387 10.273 29.75 1 92.88 209 GLY A CA 1
ATOM 1570 C C . GLY A 1 209 ? -2.082 9.914 28.312 1 92.88 209 GLY A C 1
ATOM 1571 O O . GLY A 1 209 ? -1.572 8.828 28.031 1 92.88 209 GLY A O 1
ATOM 1572 N N . SER A 1 210 ? -2.354 10.773 27.391 1 94.5 210 SER A N 1
ATOM 1573 C CA . SER A 1 210 ? -2.1 10.539 25.969 1 94.5 210 SER A CA 1
ATOM 1574 C C . SER A 1 210 ? -0.605 10.445 25.688 1 94.5 210 SER A C 1
ATOM 1576 O O . SER A 1 210 ? -0.165 9.562 24.938 1 94.5 210 SER A O 1
ATOM 1578 N N . LEU A 1 211 ? 0.167 11.328 26.297 1 94.81 211 LEU A N 1
ATOM 1579 C CA . LEU A 1 211 ? 1.612 11.32 26.094 1 94.81 211 LEU A CA 1
ATOM 1580 C C . LEU A 1 211 ? 2.232 10.055 26.672 1 94.81 211 LEU A C 1
ATOM 1582 O O . LEU A 1 211 ? 3.088 9.43 26.047 1 94.81 211 LEU A O 1
ATOM 1586 N N . ALA A 1 212 ? 1.772 9.68 27.828 1 96.56 212 ALA A N 1
ATOM 1587 C CA . ALA A 1 212 ? 2.275 8.469 28.469 1 96.56 212 ALA A CA 1
ATOM 1588 C C . ALA A 1 212 ? 1.896 7.227 27.672 1 96.56 212 ALA A C 1
ATOM 1590 O O . ALA A 1 212 ? 2.721 6.328 27.469 1 96.56 212 ALA A O 1
ATOM 1591 N N . ALA A 1 213 ? 0.69 7.211 27.25 1 96.5 213 ALA A N 1
ATOM 1592 C CA . ALA A 1 213 ? 0.216 6.078 26.469 1 96.5 213 ALA A CA 1
ATOM 1593 C C . ALA A 1 213 ? 1.005 5.949 25.172 1 96.5 213 ALA A C 1
ATOM 1595 O O . ALA A 1 213 ? 1.368 4.84 24.766 1 96.5 213 ALA A O 1
ATOM 1596 N N . GLY A 1 214 ? 1.216 7.074 24.469 1 96.81 214 GLY A N 1
ATOM 1597 C CA . GLY A 1 214 ? 2.008 7.047 23.25 1 96.81 214 GLY A CA 1
ATOM 1598 C C . GLY A 1 214 ? 3.391 6.453 23.453 1 96.81 214 GLY A C 1
ATOM 1599 O O . GLY A 1 214 ? 3.848 5.641 22.641 1 96.81 214 GLY A O 1
ATOM 1600 N N . TYR A 1 215 ? 3.992 6.82 24.531 1 96.06 215 TYR A N 1
ATOM 1601 C CA . TYR A 1 215 ? 5.32 6.309 24.859 1 96.06 215 TYR A CA 1
ATOM 1602 C C . TYR A 1 215 ? 5.277 4.809 25.125 1 96.06 215 TYR A C 1
ATOM 1604 O O . TYR A 1 215 ? 6.121 4.059 24.625 1 96.06 215 TYR A O 1
ATOM 1612 N N . ILE A 1 216 ? 4.328 4.391 25.906 1 96.94 216 ILE A N 1
ATOM 1613 C CA . ILE A 1 216 ? 4.191 2.984 26.266 1 96.94 216 ILE A CA 1
ATOM 1614 C C . ILE A 1 216 ? 3.92 2.152 25.016 1 96.94 216 ILE A C 1
ATOM 1616 O O . ILE A 1 216 ? 4.535 1.103 24.828 1 96.94 216 ILE A O 1
ATOM 1620 N N . PHE A 1 217 ? 3.029 2.602 24.203 1 96.5 217 PHE A N 1
ATOM 1621 C CA . PHE A 1 217 ? 2.705 1.882 22.969 1 96.5 217 PHE A CA 1
ATOM 1622 C C . PHE A 1 217 ? 3.926 1.781 22.062 1 96.5 217 PHE A C 1
ATOM 1624 O O . PHE A 1 217 ? 4.117 0.771 21.391 1 96.5 217 PHE A O 1
ATOM 1631 N N . ALA A 1 218 ? 4.738 2.85 22.047 1 95.62 218 ALA A N 1
ATOM 1632 C CA . ALA A 1 218 ? 5.953 2.834 21.234 1 95.62 218 ALA A CA 1
ATOM 1633 C C . ALA A 1 218 ? 6.922 1.757 21.719 1 95.62 218 ALA A C 1
ATOM 1635 O O . ALA A 1 218 ? 7.523 1.046 20.922 1 95.62 218 ALA A O 1
ATOM 1636 N N . GLN A 1 219 ? 7.047 1.63 23.047 1 94.38 219 GLN A N 1
ATOM 1637 C CA . GLN A 1 219 ? 7.926 0.618 23.609 1 94.38 219 GLN A CA 1
ATOM 1638 C C . GLN A 1 219 ? 7.441 -0.789 23.281 1 94.38 219 GLN A C 1
ATOM 1640 O O . GLN A 1 219 ? 8.242 -1.657 22.922 1 94.38 219 GLN A O 1
ATOM 1645 N N . ILE A 1 220 ? 6.184 -0.955 23.375 1 93.38 220 ILE A N 1
ATOM 1646 C CA . ILE A 1 220 ? 5.594 -2.252 23.078 1 93.38 220 ILE A CA 1
ATOM 1647 C C . ILE A 1 220 ? 5.797 -2.568 21.594 1 93.38 220 ILE A C 1
ATOM 1649 O O . ILE A 1 220 ? 6.168 -3.689 21.234 1 93.38 220 ILE A O 1
ATOM 1653 N N . TRP A 1 221 ? 5.527 -1.626 20.781 1 90.88 221 TRP A N 1
ATOM 1654 C CA . TRP A 1 221 ? 5.68 -1.801 19.344 1 90.88 221 TRP A CA 1
ATOM 1655 C C . TRP A 1 221 ? 7.109 -2.184 18.984 1 90.88 221 TRP A C 1
ATOM 1657 O O . TRP A 1 221 ? 7.336 -3.066 18.156 1 90.88 221 TRP A O 1
ATOM 1667 N N . MET A 1 222 ? 8.109 -1.491 19.562 1 90.19 222 MET A N 1
ATOM 1668 C CA . MET A 1 222 ? 9.523 -1.754 19.281 1 90.19 222 MET A CA 1
ATOM 1669 C C . MET A 1 222 ? 9.914 -3.156 19.734 1 90.19 222 MET A C 1
ATOM 1671 O O . MET A 1 222 ? 10.719 -3.82 19.094 1 90.19 222 MET A O 1
ATOM 1675 N N . MET A 1 223 ? 9.328 -3.609 20.781 1 87.88 223 MET A N 1
ATOM 1676 C CA . MET A 1 223 ? 9.594 -4.953 21.281 1 87.88 223 MET A CA 1
ATOM 1677 C C . MET A 1 223 ? 9.031 -6.012 20.344 1 87.88 223 MET A C 1
ATOM 1679 O O . MET A 1 223 ? 9.672 -7.035 20.094 1 87.88 223 MET A O 1
ATOM 1683 N N . ILE A 1 224 ? 7.879 -5.723 19.781 1 84.75 224 ILE A N 1
ATOM 1684 C CA . ILE A 1 224 ? 7.188 -6.691 18.938 1 84.75 224 ILE A CA 1
ATOM 1685 C C . ILE A 1 224 ? 7.836 -6.727 17.562 1 84.75 224 ILE A C 1
ATOM 1687 O O . ILE A 1 224 ? 7.961 -7.797 16.953 1 84.75 224 ILE A O 1
ATOM 1691 N N . THR A 1 225 ? 8.289 -5.641 17.047 1 84.56 225 THR A N 1
ATOM 1692 C CA . THR A 1 225 ? 8.719 -5.547 15.664 1 84.56 225 THR A CA 1
ATOM 1693 C C . THR A 1 225 ? 10.195 -5.91 15.531 1 84.56 225 THR A C 1
ATOM 1695 O O . THR A 1 225 ? 10.703 -6.074 14.422 1 84.56 225 THR A O 1
ATOM 1698 N N . ARG A 1 226 ? 10.867 -6.023 16.609 1 80.62 226 ARG A N 1
ATOM 1699 C CA . ARG A 1 226 ? 12.281 -6.371 16.578 1 80.62 226 ARG A CA 1
ATOM 1700 C C . ARG A 1 226 ? 12.508 -7.711 15.891 1 80.62 226 ARG A C 1
ATOM 1702 O O . ARG A 1 226 ? 13.562 -7.934 15.289 1 80.62 226 ARG A O 1
ATOM 1709 N N . ARG A 1 227 ? 11.5 -8.5 15.828 1 79.12 227 ARG A N 1
ATOM 1710 C CA . ARG A 1 227 ? 11.695 -9.852 15.312 1 79.12 227 ARG A CA 1
ATOM 1711 C C . ARG A 1 227 ? 11.148 -9.984 13.898 1 79.12 227 ARG A C 1
ATOM 1713 O O . ARG A 1 227 ? 11.266 -11.039 13.273 1 79.12 227 ARG A O 1
ATOM 1720 N N . ILE A 1 228 ? 10.602 -8.969 13.438 1 83.5 228 ILE A N 1
ATOM 1721 C CA . ILE A 1 228 ? 10.008 -9.031 12.109 1 83.5 228 ILE A CA 1
ATOM 1722 C C . ILE A 1 228 ? 11.023 -8.562 11.07 1 83.5 228 ILE A C 1
ATOM 1724 O O . ILE A 1 228 ? 11.43 -7.398 11.07 1 83.5 228 ILE A O 1
ATOM 1728 N N . THR A 1 229 ? 11.367 -9.43 10.18 1 79 229 THR A N 1
ATOM 1729 C CA . THR A 1 229 ? 12.414 -9.102 9.219 1 79 229 THR A CA 1
ATOM 1730 C C . THR A 1 229 ? 11.828 -8.953 7.816 1 79 229 THR A C 1
ATOM 1732 O O . THR A 1 229 ? 12.445 -8.359 6.938 1 79 229 THR A O 1
ATOM 1735 N N . GLU A 1 230 ? 10.625 -9.469 7.621 1 84.75 230 GLU A N 1
ATOM 1736 C CA . GLU A 1 230 ? 10.008 -9.375 6.301 1 84.75 230 GLU A CA 1
ATOM 1737 C C . GLU A 1 230 ? 9.359 -8.016 6.094 1 84.75 230 GLU A C 1
ATOM 1739 O O . GLU A 1 230 ? 8.547 -7.578 6.914 1 84.75 230 GLU A O 1
ATOM 1744 N N . ALA A 1 231 ? 9.641 -7.41 5.008 1 86 231 ALA A N 1
ATOM 1745 C CA . ALA A 1 231 ? 9.219 -6.039 4.746 1 86 231 ALA A CA 1
ATOM 1746 C C . ALA A 1 231 ? 7.695 -5.93 4.73 1 86 231 ALA A C 1
ATOM 1748 O O . ALA A 1 231 ? 7.121 -5.074 5.406 1 86 231 ALA A O 1
ATOM 1749 N N . PRO A 1 232 ? 7.008 -6.844 4.07 1 86.88 232 PRO A N 1
ATOM 1750 C CA . PRO A 1 232 ? 5.551 -6.691 4.035 1 86.88 232 PRO A CA 1
ATOM 1751 C C . PRO A 1 232 ? 4.906 -6.836 5.414 1 86.88 232 PRO A C 1
ATOM 1753 O O . PRO A 1 232 ? 4.008 -6.066 5.762 1 86.88 232 PRO A O 1
ATOM 1756 N N . SER A 1 233 ? 5.41 -7.785 6.184 1 89.06 233 SER A N 1
ATOM 1757 C CA . SER A 1 233 ? 4.883 -7.992 7.527 1 89.06 233 SER A CA 1
ATOM 1758 C C . SER A 1 233 ? 5.168 -6.793 8.422 1 89.06 233 SER A C 1
ATOM 1760 O O . SER A 1 233 ? 4.324 -6.395 9.227 1 89.06 233 SER A O 1
ATOM 1762 N N . ALA A 1 234 ? 6.375 -6.262 8.258 1 89.69 234 ALA A N 1
ATOM 1763 C CA . ALA A 1 234 ? 6.754 -5.094 9.047 1 89.69 234 ALA A CA 1
ATOM 1764 C C . ALA A 1 234 ? 5.871 -3.895 8.719 1 89.69 234 ALA A C 1
ATOM 1766 O O . ALA A 1 234 ? 5.434 -3.172 9.617 1 89.69 234 ALA A O 1
ATOM 1767 N N . ILE A 1 235 ? 5.594 -3.672 7.504 1 91.5 235 ILE A N 1
ATOM 1768 C CA . ILE A 1 235 ? 4.816 -2.531 7.039 1 91.5 235 ILE A CA 1
ATOM 1769 C C . ILE A 1 235 ? 3.371 -2.662 7.52 1 91.5 235 ILE A C 1
ATOM 1771 O O . ILE A 1 235 ? 2.779 -1.695 8 1 91.5 235 ILE A O 1
ATOM 1775 N N . ILE A 1 236 ? 2.82 -3.865 7.449 1 91.25 236 ILE A N 1
ATOM 1776 C CA . ILE A 1 236 ? 1.464 -4.113 7.926 1 91.25 236 ILE A CA 1
ATOM 1777 C C . ILE A 1 236 ? 1.389 -3.842 9.43 1 91.25 236 ILE A C 1
ATOM 1779 O O . ILE A 1 236 ? 0.414 -3.262 9.914 1 91.25 236 ILE A O 1
ATOM 1783 N N . THR A 1 237 ? 2.398 -4.266 10.125 1 92 237 THR A N 1
ATOM 1784 C CA . THR A 1 237 ? 2.432 -4.043 11.57 1 92 237 THR A CA 1
ATOM 1785 C C . THR A 1 237 ? 2.535 -2.555 11.883 1 92 237 THR A C 1
ATOM 1787 O O . THR A 1 237 ? 1.974 -2.084 12.875 1 92 237 THR A O 1
ATOM 1790 N N . GLN A 1 238 ? 3.277 -1.829 11.008 1 93.31 238 GLN A N 1
ATOM 1791 C CA . GLN A 1 238 ? 3.383 -0.386 11.195 1 93.31 238 GLN A CA 1
ATOM 1792 C C . GLN A 1 238 ? 2.021 0.288 11.047 1 93.31 238 GLN A C 1
ATOM 1794 O O . GLN A 1 238 ? 1.611 1.062 11.922 1 93.31 238 GLN A O 1
ATOM 1799 N N . PHE A 1 239 ? 1.336 -0.003 10.016 1 93.44 239 PHE A N 1
ATOM 1800 C CA . PHE A 1 239 ? 0.015 0.575 9.797 1 93.44 239 PHE A CA 1
ATOM 1801 C C . PHE A 1 239 ? -0.977 0.063 10.836 1 93.44 239 PHE A C 1
ATOM 1803 O O . PHE A 1 239 ? -1.738 0.843 11.414 1 93.44 239 PHE A O 1
ATOM 1810 N N . GLY A 1 240 ? -0.987 -1.289 11.023 1 93.12 240 GLY A N 1
ATOM 1811 C CA . GLY A 1 240 ? -1.853 -1.867 12.039 1 93.12 240 GLY A CA 1
ATOM 1812 C C . GLY A 1 240 ? -1.629 -1.279 13.422 1 93.12 240 GLY A C 1
ATOM 1813 O O . GLY A 1 240 ? -2.586 -0.999 14.141 1 93.12 240 GLY A O 1
ATOM 1814 N N . GLY A 1 241 ? -0.333 -1.126 13.781 1 92.81 241 GLY A N 1
ATOM 1815 C CA . GLY A 1 241 ? -0.009 -0.498 15.047 1 92.81 241 GLY A CA 1
ATOM 1816 C C . GLY A 1 241 ? -0.529 0.922 15.164 1 92.81 241 GLY A C 1
ATOM 1817 O O . GLY A 1 241 ? -1.054 1.315 16.203 1 92.81 241 GLY A O 1
ATOM 1818 N N . THR A 1 242 ? -0.376 1.704 14.086 1 94.31 242 THR A N 1
ATOM 1819 C CA . THR A 1 242 ? -0.845 3.086 14.055 1 94.31 242 THR A CA 1
ATOM 1820 C C . THR A 1 242 ? -2.346 3.152 14.32 1 94.31 242 THR A C 1
ATOM 1822 O O . THR A 1 242 ? -2.799 3.922 15.172 1 94.31 242 THR A O 1
ATOM 1825 N N . PHE A 1 243 ? -3.094 2.322 13.664 1 94.81 243 PHE A N 1
ATOM 1826 C CA . PHE A 1 243 ? -4.543 2.324 13.812 1 94.81 243 PHE A CA 1
ATOM 1827 C C . PHE A 1 243 ? -4.945 1.805 15.188 1 94.81 243 PHE A C 1
ATOM 1829 O O . PHE A 1 243 ? -5.867 2.334 15.812 1 94.81 243 PHE A O 1
ATOM 1836 N N . MET A 1 244 ? -4.273 0.813 15.641 1 92 244 MET A N 1
ATOM 1837 C CA . MET A 1 244 ? -4.59 0.237 16.938 1 92 244 MET A CA 1
ATOM 1838 C C . MET A 1 244 ? -4.348 1.249 18.062 1 92 244 MET A C 1
ATOM 1840 O O . MET A 1 244 ? -5.141 1.351 19 1 92 244 MET A O 1
ATOM 1844 N N . VAL A 1 245 ? -3.223 1.906 17.969 1 94.88 245 VAL A N 1
ATOM 1845 C CA . VAL A 1 245 ? -2.898 2.92 18.969 1 94.88 245 VAL A CA 1
ATOM 1846 C C . VAL A 1 245 ? -3.986 3.992 18.984 1 94.88 245 VAL A C 1
ATOM 1848 O O . VAL A 1 245 ? -4.441 4.406 20.047 1 94.88 245 VAL A O 1
ATOM 1851 N N . TRP A 1 246 ? -4.398 4.457 17.797 1 93.88 246 TRP A N 1
ATOM 1852 C CA . TRP A 1 246 ? -5.457 5.457 17.688 1 93.88 246 TRP A CA 1
ATOM 1853 C C . TRP A 1 246 ? -6.75 4.949 18.328 1 93.88 246 TRP A C 1
ATOM 1855 O O . TRP A 1 246 ? -7.355 5.629 19.156 1 93.88 246 TRP A O 1
ATOM 1865 N N . ILE A 1 247 ? -7.148 3.762 17.984 1 91.69 247 ILE A N 1
ATOM 1866 C CA . ILE A 1 247 ? -8.43 3.188 18.406 1 91.69 247 ILE A CA 1
ATOM 1867 C C . ILE A 1 247 ? -8.43 2.961 19.906 1 91.69 247 ILE A C 1
ATOM 1869 O O . ILE A 1 247 ? -9.391 3.314 20.594 1 91.69 247 ILE A O 1
ATOM 1873 N N . VAL A 1 248 ? -7.406 2.412 20.469 1 92.31 248 VAL A N 1
ATOM 1874 C CA . VAL A 1 248 ? -7.32 2.131 21.891 1 92.31 248 VAL A CA 1
ATOM 1875 C C . VAL A 1 248 ? -7.316 3.441 22.672 1 92.31 248 VAL A C 1
ATOM 1877 O O . VAL A 1 248 ? -7.973 3.553 23.719 1 92.31 248 VAL A O 1
ATOM 1880 N N . ALA A 1 249 ? -6.543 4.383 22.156 1 92.94 249 ALA A N 1
ATOM 1881 C CA . ALA A 1 249 ? -6.504 5.684 22.812 1 92.94 249 ALA A CA 1
ATOM 1882 C C . ALA A 1 249 ? -7.898 6.301 22.891 1 92.94 249 ALA A C 1
ATOM 1884 O O . ALA A 1 249 ? -8.32 6.777 23.953 1 92.94 249 ALA A O 1
ATOM 1885 N N . GLU A 1 250 ? -8.633 6.277 21.828 1 87.5 250 GLU A N 1
ATOM 1886 C CA . GLU A 1 250 ? -9.969 6.859 21.797 1 87.5 250 GLU A CA 1
ATOM 1887 C C . GLU A 1 250 ? -10.93 6.074 22.688 1 87.5 250 GLU A C 1
ATOM 1889 O O . GLU A 1 250 ? -11.812 6.66 23.312 1 87.5 250 GLU A O 1
ATOM 1894 N N . HIS A 1 251 ? -10.789 4.762 22.719 1 87.94 251 HIS A N 1
ATOM 1895 C CA . HIS A 1 251 ? -11.664 3.922 23.531 1 87.94 251 HIS A CA 1
ATOM 1896 C C . HIS A 1 251 ? -11.484 4.207 25.016 1 87.94 251 HIS A C 1
ATOM 1898 O O . HIS A 1 251 ? -12.43 4.098 25.797 1 87.94 251 HIS A O 1
ATOM 1904 N N . VAL A 1 252 ? -10.273 4.574 25.422 1 89.81 252 VAL A N 1
ATOM 1905 C CA . VAL A 1 252 ? -10.016 4.809 26.844 1 89.81 252 VAL A CA 1
ATOM 1906 C C . VAL A 1 252 ? -10.172 6.293 27.172 1 89.81 252 VAL A C 1
ATOM 1908 O O . VAL A 1 252 ? -9.82 6.738 28.25 1 89.81 252 VAL A O 1
ATOM 1911 N N . GLY A 1 253 ? -10.617 7.074 26.219 1 85.62 253 GLY A N 1
ATOM 1912 C CA . GLY A 1 253 ? -10.945 8.469 26.438 1 85.62 253 GLY A CA 1
ATOM 1913 C C . GLY A 1 253 ? -9.758 9.398 26.297 1 85.62 253 GLY A C 1
ATOM 1914 O O . GLY A 1 253 ? -9.781 10.531 26.781 1 85.62 253 GLY A O 1
ATOM 1915 N N . LEU A 1 254 ? -8.695 8.961 25.75 1 90.56 254 LEU A N 1
ATOM 1916 C CA . LEU A 1 254 ? -7.52 9.789 25.516 1 90.56 254 LEU A CA 1
ATOM 1917 C C . LEU A 1 254 ? -7.602 10.461 24.141 1 90.56 254 LEU A C 1
ATOM 1919 O O . LEU A 1 254 ? -8.539 10.211 23.375 1 90.56 254 LEU A O 1
ATOM 1923 N N . SER A 1 255 ? -6.645 11.414 23.922 1 90.5 255 SER A N 1
ATOM 1924 C CA . SER A 1 255 ? -6.555 12.078 22.625 1 90.5 255 SER A CA 1
ATOM 1925 C C . SER A 1 255 ? -5.797 11.219 21.625 1 90.5 255 SER A C 1
ATOM 1927 O O . SER A 1 255 ? -4.586 11.023 21.766 1 90.5 255 SER A O 1
ATOM 1929 N N . GLY A 1 256 ? -6.477 10.734 20.594 1 91.25 256 GLY A N 1
ATOM 1930 C CA . GLY A 1 256 ? -5.812 9.969 19.562 1 91.25 256 GLY A CA 1
ATOM 1931 C C . GLY A 1 256 ? -4.66 10.711 18.906 1 91.25 256 GLY A C 1
ATOM 1932 O O . GLY A 1 256 ? -3.607 10.125 18.641 1 91.25 256 GLY A O 1
ATOM 1933 N N . ILE A 1 257 ? -4.781 12 18.703 1 90.94 257 ILE A N 1
ATOM 1934 C CA . ILE A 1 257 ? -3.799 12.836 18.016 1 90.94 257 ILE A CA 1
ATOM 1935 C C . ILE A 1 257 ? -2.52 12.914 18.844 1 90.94 257 ILE A C 1
ATOM 1937 O O . ILE A 1 257 ? -1.433 12.602 18.359 1 90.94 257 ILE A O 1
ATOM 1941 N N . LEU A 1 258 ? -2.662 13.227 20.125 1 92.62 258 LEU A N 1
ATOM 1942 C CA . LEU A 1 258 ? -1.495 13.383 20.984 1 92.62 258 LEU A CA 1
ATOM 1943 C C . LEU A 1 258 ? -0.802 12.039 21.203 1 92.62 258 LEU A C 1
ATOM 1945 O O . LEU A 1 258 ? 0.425 11.984 21.312 1 92.62 258 LEU A O 1
ATOM 1949 N N . THR A 1 259 ? -1.599 11.023 21.328 1 95.5 259 THR A N 1
ATOM 1950 C CA . THR A 1 259 ? -1.035 9.695 21.531 1 95.5 259 THR A CA 1
ATOM 1951 C C . THR A 1 259 ? -0.202 9.273 20.328 1 95.5 259 THR A C 1
ATOM 1953 O O . THR A 1 259 ? 0.904 8.75 20.469 1 95.5 259 THR A O 1
ATOM 1956 N N . ILE A 1 260 ? -0.675 9.531 19.125 1 95.25 260 ILE A N 1
ATOM 1957 C CA . ILE A 1 260 ? 0.026 9.164 17.891 1 95.25 260 ILE A CA 1
ATOM 1958 C C . ILE A 1 260 ? 1.312 9.977 17.781 1 95.25 260 ILE A C 1
ATOM 1960 O O . ILE A 1 260 ? 2.342 9.461 17.344 1 95.25 260 ILE A O 1
ATOM 1964 N N . ILE A 1 261 ? 1.238 11.234 18.125 1 93 261 ILE A N 1
ATOM 1965 C CA . ILE A 1 261 ? 2.414 12.094 18.031 1 93 261 ILE A CA 1
ATOM 1966 C C . ILE A 1 261 ? 3.508 11.562 18.953 1 93 261 ILE A C 1
ATOM 1968 O O . ILE A 1 261 ? 4.652 11.375 18.531 1 93 261 ILE A O 1
ATOM 1972 N N . ALA A 1 262 ? 3.162 11.297 20.203 1 94.88 262 ALA A N 1
ATOM 1973 C CA . ALA A 1 262 ? 4.121 10.758 21.156 1 94.88 262 ALA A CA 1
ATOM 1974 C C . ALA A 1 262 ? 4.648 9.398 20.703 1 94.88 262 ALA A C 1
ATOM 1976 O O . ALA A 1 262 ? 5.836 9.109 20.844 1 94.88 262 ALA A O 1
ATOM 1977 N N . TYR A 1 263 ? 3.773 8.586 20.203 1 96.06 263 TYR A N 1
ATOM 1978 C CA . TYR A 1 263 ? 4.102 7.266 19.672 1 96.06 263 TYR A CA 1
ATOM 1979 C C . TYR A 1 263 ? 5.113 7.375 18.547 1 96.06 263 TYR A C 1
ATOM 1981 O O . TYR A 1 263 ? 6.156 6.715 18.562 1 96.06 263 TYR A O 1
ATOM 1989 N N . ALA A 1 264 ? 4.895 8.281 17.609 1 94.31 264 ALA A N 1
ATOM 1990 C CA . ALA A 1 264 ? 5.711 8.453 16.406 1 94.31 264 ALA A CA 1
ATOM 1991 C C . ALA A 1 264 ? 7.086 9.016 16.766 1 94.31 264 ALA A C 1
ATOM 1993 O O . ALA A 1 264 ? 8.109 8.539 16.266 1 94.31 264 ALA A O 1
ATOM 1994 N N . ILE A 1 265 ? 7.121 10 17.562 1 90.88 265 ILE A N 1
ATOM 1995 C CA . ILE A 1 265 ? 8.367 10.664 17.922 1 90.88 265 ILE A CA 1
ATOM 1996 C C . ILE A 1 265 ? 9.266 9.688 18.672 1 90.88 265 ILE A C 1
ATOM 1998 O O . ILE A 1 265 ? 10.484 9.656 18.453 1 90.88 265 ILE A O 1
ATOM 2002 N N . THR A 1 266 ? 8.688 8.875 19.547 1 92.12 266 THR A N 1
ATOM 2003 C CA . THR A 1 266 ? 9.445 7.891 20.312 1 92.12 266 THR A CA 1
ATOM 2004 C C . THR A 1 266 ? 10.062 6.852 19.375 1 92.12 266 THR A C 1
ATOM 2006 O O . THR A 1 266 ? 11.242 6.508 19.516 1 92.12 266 THR A O 1
ATOM 2009 N N . ILE A 1 267 ? 9.359 6.422 18.422 1 91.44 267 ILE A N 1
ATOM 2010 C CA . ILE A 1 267 ? 9.844 5.422 17.484 1 91.44 267 ILE A CA 1
ATOM 2011 C C . ILE A 1 267 ? 10.914 6.039 16.578 1 91.44 267 ILE A C 1
ATOM 2013 O O . ILE A 1 267 ? 11.914 5.395 16.266 1 91.44 267 ILE A O 1
ATOM 2017 N N . ALA A 1 268 ? 10.695 7.277 16.141 1 87.56 268 ALA A N 1
ATOM 2018 C CA . ALA A 1 268 ? 11.609 7.957 15.227 1 87.56 268 ALA A CA 1
ATOM 2019 C C . ALA A 1 268 ? 13.008 8.07 15.836 1 87.56 268 ALA A C 1
ATOM 2021 O O . ALA A 1 268 ? 14.008 8.078 15.109 1 87.56 268 ALA A O 1
ATOM 2022 N N . ARG A 1 269 ? 13.102 8.109 17.031 1 82.56 269 ARG A N 1
ATOM 2023 C CA . ARG A 1 269 ? 14.375 8.273 17.703 1 82.56 269 ARG A CA 1
ATOM 2024 C C . ARG A 1 269 ? 15.109 6.941 17.828 1 82.56 269 ARG A C 1
ATOM 2026 O O . ARG A 1 269 ? 16.344 6.895 17.812 1 82.56 269 ARG A O 1
ATOM 2033 N N . ALA A 1 270 ? 14.438 5.883 17.859 1 80.62 270 ALA A N 1
ATOM 2034 C CA . ALA A 1 270 ? 15.047 4.578 18.109 1 80.62 270 ALA A CA 1
ATOM 2035 C C . ALA A 1 270 ? 15.203 3.787 16.812 1 80.62 270 ALA A C 1
ATOM 2037 O O . ALA A 1 270 ? 16.078 2.924 16.703 1 80.62 270 ALA A O 1
ATOM 2038 N N . ALA A 1 271 ? 14.516 4.062 15.781 1 75.38 271 ALA A N 1
ATOM 2039 C CA . ALA A 1 271 ? 14.328 3.223 14.594 1 75.38 271 ALA A CA 1
ATOM 2040 C C . ALA A 1 271 ? 15.602 3.168 13.758 1 75.38 271 ALA A C 1
ATOM 2042 O O . ALA A 1 271 ? 16 2.1 13.289 1 75.38 271 ALA A O 1
ATOM 2043 N N . PRO A 1 272 ? 16.281 4.258 13.617 1 72.19 272 PRO A N 1
ATOM 2044 C CA . PRO A 1 272 ? 17.406 4.23 12.672 1 72.19 272 PRO A CA 1
ATOM 2045 C C . PRO A 1 272 ? 18.5 3.264 13.102 1 72.19 272 PRO A C 1
ATOM 2047 O O . PRO A 1 272 ? 19.156 2.652 12.25 1 72.19 272 PRO A O 1
ATOM 2050 N N . ALA A 1 273 ? 18.656 3.025 14.305 1 71.5 273 ALA A N 1
ATOM 2051 C CA . ALA A 1 273 ? 19.734 2.154 14.805 1 71.5 273 ALA A CA 1
ATOM 2052 C C . ALA A 1 273 ? 19.328 0.686 14.68 1 71.5 273 ALA A C 1
ATOM 2054 O O . ALA A 1 273 ? 20.203 -0.188 14.586 1 71.5 273 ALA A O 1
ATOM 2055 N N . SER A 1 274 ? 18.109 0.432 14.547 1 74.5 274 SER A N 1
ATOM 2056 C CA . SER A 1 274 ? 17.672 -0.956 14.672 1 74.5 274 SER A CA 1
ATOM 2057 C C . SER A 1 274 ? 17.094 -1.477 13.367 1 74.5 274 SER A C 1
ATOM 2059 O O . SER A 1 274 ? 16.984 -2.688 13.164 1 74.5 274 SER A O 1
ATOM 2061 N N . THR A 1 275 ? 16.844 -0.666 12.445 1 77.94 275 THR A N 1
ATOM 2062 C CA . THR A 1 275 ? 16.156 -1.086 11.227 1 77.94 275 THR A CA 1
ATOM 2063 C C . THR A 1 275 ? 17.125 -1.216 10.07 1 77.94 275 THR A C 1
ATOM 2065 O O . THR A 1 275 ? 17.969 -0.34 9.859 1 77.94 275 THR A O 1
ATOM 2068 N N . SER A 1 276 ? 17.031 -2.252 9.375 1 80.94 276 SER A N 1
ATOM 2069 C CA . SER A 1 276 ? 17.891 -2.482 8.219 1 80.94 276 SER A CA 1
ATOM 2070 C C . SER A 1 276 ? 17.547 -1.533 7.074 1 80.94 276 SER A C 1
ATOM 2072 O O . SER A 1 276 ? 16.438 -1.022 7 1 80.94 276 SER A O 1
ATOM 2074 N N . ALA A 1 277 ? 18.562 -1.25 6.219 1 80.12 277 ALA A N 1
ATOM 2075 C CA . ALA A 1 277 ? 18.375 -0.36 5.078 1 80.12 277 ALA A CA 1
ATOM 2076 C C . ALA A 1 277 ? 17.266 -0.864 4.16 1 80.12 277 ALA A C 1
ATOM 2078 O O . ALA A 1 277 ? 16.453 -0.076 3.658 1 80.12 277 ALA A O 1
ATOM 2079 N N . ARG A 1 278 ? 17.219 -2.16 3.998 1 80.38 278 ARG A N 1
ATOM 2080 C CA . ARG A 1 278 ? 16.219 -2.762 3.121 1 80.38 278 ARG A CA 1
ATOM 2081 C C . ARG A 1 278 ? 14.812 -2.498 3.637 1 80.38 278 ARG A C 1
ATOM 2083 O O . ARG A 1 278 ? 13.93 -2.105 2.871 1 80.38 278 ARG A O 1
ATOM 2090 N N . LEU A 1 279 ? 14.664 -2.721 4.906 1 80.94 279 LEU A N 1
ATOM 2091 C CA . LEU A 1 279 ? 13.359 -2.508 5.527 1 80.94 279 LEU A CA 1
ATOM 2092 C C . LEU A 1 279 ? 12.992 -1.028 5.527 1 80.94 279 LEU A C 1
ATOM 2094 O O . LEU A 1 279 ? 11.836 -0.671 5.285 1 80.94 279 LEU A O 1
ATOM 2098 N N . ARG A 1 280 ? 13.891 -0.194 5.75 1 84.75 280 ARG A N 1
ATOM 2099 C CA . ARG A 1 280 ? 13.656 1.245 5.809 1 84.75 280 ARG A CA 1
ATOM 2100 C C . ARG A 1 280 ? 13.227 1.785 4.449 1 84.75 280 ARG A C 1
ATOM 2102 O O . ARG A 1 280 ? 12.258 2.537 4.352 1 84.75 280 ARG A O 1
ATOM 2109 N N . VAL A 1 281 ? 13.953 1.412 3.439 1 84.06 281 VAL A N 1
ATOM 2110 C CA . VAL A 1 281 ? 13.664 1.898 2.096 1 84.06 281 VAL A CA 1
ATOM 2111 C C . VAL A 1 281 ? 12.281 1.412 1.66 1 84.06 281 VAL A C 1
ATOM 2113 O O . VAL A 1 281 ? 11.5 2.178 1.095 1 84.06 281 VAL A O 1
ATOM 2116 N N . SER A 1 282 ? 11.961 0.152 1.942 1 87.81 282 SER A N 1
ATOM 2117 C CA . SER A 1 282 ? 10.664 -0.412 1.603 1 87.81 282 SER A CA 1
ATOM 2118 C C . SER A 1 282 ? 9.539 0.294 2.357 1 87.81 282 SER A C 1
ATOM 2120 O O . SER A 1 282 ? 8.516 0.647 1.77 1 87.81 282 SER A O 1
ATOM 2122 N N . SER A 1 283 ? 9.766 0.495 3.625 1 89.69 283 SER A N 1
ATOM 2123 C CA . SER A 1 283 ? 8.773 1.145 4.469 1 89.69 283 SER A CA 1
ATOM 2124 C C . SER A 1 283 ? 8.5 2.572 4.008 1 89.69 283 SER A C 1
ATOM 2126 O O . SER A 1 283 ? 7.344 2.988 3.908 1 89.69 283 SER A O 1
ATOM 2128 N N . TYR A 1 284 ? 9.562 3.314 3.68 1 88.19 284 TYR A N 1
ATOM 2129 C CA . TYR A 1 284 ? 9.406 4.703 3.262 1 88.19 284 TYR A CA 1
ATOM 2130 C C . TYR A 1 284 ? 8.625 4.797 1.959 1 88.19 284 TYR A C 1
ATOM 2132 O O . TYR A 1 284 ? 7.75 5.656 1.812 1 88.19 284 TYR A O 1
ATOM 2140 N N . THR A 1 285 ? 8.914 3.883 1.115 1 89.06 285 THR A N 1
ATOM 2141 C CA . THR A 1 285 ? 8.242 3.895 -0.179 1 89.06 285 THR A CA 1
ATOM 2142 C C . THR A 1 285 ? 6.754 3.6 -0.018 1 89.06 285 THR A C 1
ATOM 2144 O O . THR A 1 285 ? 5.914 4.285 -0.604 1 89.06 285 THR A O 1
ATOM 2147 N N . VAL A 1 286 ? 6.418 2.639 0.734 1 92.19 286 VAL A N 1
ATOM 2148 C CA . VAL A 1 286 ? 5.023 2.25 0.934 1 92.19 286 VAL A CA 1
ATOM 2149 C C . VAL A 1 286 ? 4.285 3.344 1.7 1 92.19 286 VAL A C 1
ATOM 2151 O O . VAL A 1 286 ? 3.166 3.713 1.344 1 92.19 286 VAL A O 1
ATOM 2154 N N . TRP A 1 287 ? 4.871 3.889 2.736 1 91.69 287 TRP A N 1
ATOM 2155 C CA . TRP A 1 287 ? 4.262 4.957 3.52 1 91.69 287 TRP A CA 1
ATOM 2156 C C . TRP A 1 287 ? 3.988 6.184 2.65 1 91.69 287 TRP A C 1
ATOM 2158 O O . TRP A 1 287 ? 2.904 6.766 2.713 1 91.69 287 TRP A O 1
ATOM 2168 N N . GLU A 1 288 ? 4.949 6.547 1.826 1 89.69 288 GLU A N 1
ATOM 2169 C CA . GLU A 1 288 ? 4.781 7.699 0.946 1 89.69 288 GLU A CA 1
ATOM 2170 C C . GLU A 1 288 ? 3.602 7.5 -0.003 1 89.69 288 GLU A C 1
ATOM 2172 O O . GLU A 1 288 ? 2.805 8.414 -0.212 1 89.69 288 GLU A O 1
ATOM 2177 N N . THR A 1 289 ? 3.5 6.352 -0.478 1 90.44 289 THR A N 1
ATOM 2178 C CA . THR A 1 289 ? 2.434 6.039 -1.422 1 90.44 289 THR A CA 1
ATOM 2179 C C . THR A 1 289 ? 1.076 6.035 -0.723 1 90.44 289 THR A C 1
ATOM 2181 O O . THR A 1 289 ? 0.117 6.633 -1.212 1 90.44 289 THR A O 1
ATOM 2184 N N . VAL A 1 290 ? 0.995 5.398 0.389 1 92.5 290 VAL A N 1
ATOM 2185 C CA . VAL A 1 290 ? -0.268 5.27 1.109 1 92.5 290 VAL A CA 1
ATOM 2186 C C . VAL A 1 290 ? -0.717 6.637 1.615 1 92.5 290 VAL A C 1
ATOM 2188 O O . VAL A 1 290 ? -1.899 6.98 1.53 1 92.5 290 VAL A O 1
ATOM 2191 N N . VAL A 1 291 ? 0.212 7.395 2.16 1 90.19 291 VAL A N 1
ATOM 2192 C CA . VAL A 1 291 ? -0.12 8.727 2.66 1 90.19 291 VAL A CA 1
ATOM 2193 C C . VAL A 1 291 ? -0.626 9.602 1.514 1 90.19 291 VAL A C 1
ATOM 2195 O O . VAL A 1 291 ? -1.572 10.367 1.684 1 90.19 291 VAL A O 1
ATOM 2198 N N . PHE A 1 292 ? -0.043 9.469 0.391 1 86.94 292 PHE A N 1
ATOM 2199 C CA . PHE A 1 292 ? -0.514 10.195 -0.779 1 86.94 292 PHE A CA 1
ATOM 2200 C C . PHE A 1 292 ? -1.938 9.789 -1.138 1 86.94 292 PHE A C 1
ATOM 2202 O O . PHE A 1 292 ? -2.791 10.641 -1.387 1 86.94 292 PHE A O 1
ATOM 2209 N N . VAL A 1 293 ? -2.188 8.531 -1.147 1 90.06 293 VAL A N 1
ATOM 2210 C CA . VAL A 1 293 ? -3.508 8 -1.474 1 90.06 293 VAL A CA 1
ATOM 2211 C C . VAL A 1 293 ? -4.535 8.516 -0.467 1 90.06 293 VAL A C 1
ATOM 2213 O O . VAL A 1 293 ? -5.625 8.945 -0.848 1 90.06 293 VAL A O 1
ATOM 2216 N N . LEU A 1 294 ? -4.199 8.453 0.782 1 89.56 294 LEU A N 1
ATOM 2217 C CA . LEU A 1 294 ? -5.102 8.898 1.839 1 89.56 294 LEU A CA 1
ATOM 2218 C C . LEU A 1 294 ? -5.406 10.383 1.709 1 89.56 294 LEU A C 1
ATOM 2220 O O . LEU A 1 294 ? -6.555 10.805 1.87 1 89.56 294 LEU A O 1
ATOM 2224 N N . ASN A 1 295 ? -4.375 11.172 1.403 1 87.25 295 ASN A N 1
ATOM 2225 C CA . ASN A 1 295 ? -4.574 12.609 1.219 1 87.25 295 ASN A CA 1
ATOM 2226 C C . ASN A 1 295 ? -5.492 12.898 0.033 1 87.25 295 ASN A C 1
ATOM 2228 O O . ASN A 1 295 ? -6.391 13.734 0.128 1 87.25 295 ASN A O 1
ATOM 2232 N N . VAL A 1 296 ? -5.25 12.211 -0.986 1 86.06 296 VAL A N 1
ATOM 2233 C CA . VAL A 1 296 ? -6.051 12.391 -2.189 1 86.06 296 VAL A CA 1
ATOM 2234 C C . VAL A 1 296 ? -7.512 12.055 -1.895 1 86.06 296 VAL A C 1
ATOM 2236 O O . VAL A 1 296 ? -8.414 12.82 -2.236 1 86.06 296 VAL A O 1
ATOM 2239 N N . LEU A 1 297 ? -7.73 10.977 -1.242 1 87 297 LEU A N 1
ATOM 2240 C CA . LEU A 1 297 ? -9.086 10.547 -0.908 1 87 297 LEU A CA 1
ATOM 2241 C C . LEU A 1 297 ? -9.727 11.516 0.08 1 87 297 LEU A C 1
ATOM 2243 O O . LEU A 1 297 ? -10.914 11.836 -0.047 1 87 297 LEU A O 1
ATOM 2247 N N . ALA A 1 298 ? -8.961 11.938 1.043 1 87.81 298 ALA A N 1
ATOM 2248 C CA . ALA A 1 298 ? -9.477 12.852 2.061 1 87.81 298 ALA A CA 1
ATOM 2249 C C . ALA A 1 298 ? -9.961 14.156 1.432 1 87.81 298 ALA A C 1
ATOM 2251 O O . ALA A 1 298 ? -11.078 14.609 1.702 1 87.81 298 ALA A O 1
ATOM 2252 N N . PHE A 1 299 ? -9.18 14.742 0.557 1 87.56 299 PHE A N 1
ATOM 2253 C CA . PHE A 1 299 ? -9.523 16.031 -0.029 1 87.56 299 PHE A CA 1
ATOM 2254 C C . PHE A 1 299 ? -10.672 15.883 -1.021 1 87.56 299 PHE A C 1
ATOM 2256 O O . PHE A 1 299 ? -11.516 16.781 -1.139 1 87.56 299 PHE A O 1
ATOM 2263 N N . MET A 1 300 ? -10.695 14.805 -1.691 1 86.44 300 MET A N 1
ATOM 2264 C CA . MET A 1 300 ? -11.828 14.547 -2.576 1 86.44 300 MET A CA 1
ATOM 2265 C C . MET A 1 300 ? -13.117 14.383 -1.776 1 86.44 300 MET A C 1
ATOM 2267 O O . MET A 1 300 ? -14.172 14.867 -2.188 1 86.44 300 MET A O 1
ATOM 2271 N N . LEU A 1 301 ? -13.008 13.656 -0.747 1 84.19 301 LEU A N 1
ATOM 2272 C CA . LEU A 1 301 ? -14.164 13.445 0.119 1 84.19 301 LEU A CA 1
ATOM 2273 C C . LEU A 1 301 ? -14.656 14.766 0.702 1 84.19 301 LEU A C 1
ATOM 2275 O O . LEU A 1 301 ? -15.859 14.977 0.847 1 84.19 301 LEU A O 1
ATOM 2279 N N . ILE A 1 302 ? -13.719 15.617 1.098 1 84.62 302 ILE A N 1
ATOM 2280 C CA . ILE A 1 302 ? -14.062 16.953 1.577 1 84.62 302 ILE A CA 1
ATOM 2281 C C . ILE A 1 302 ? -14.938 17.672 0.55 1 84.62 302 ILE A C 1
ATOM 2283 O O . ILE A 1 302 ? -16.016 18.172 0.887 1 84.62 302 ILE A O 1
ATOM 2287 N N . GLY A 1 303 ? -14.508 17.672 -0.654 1 85.56 303 GLY A N 1
ATOM 2288 C CA . GLY A 1 303 ? -15.266 18.328 -1.702 1 85.56 303 GLY A CA 1
ATOM 2289 C C . GLY A 1 303 ? -16.641 17.734 -1.913 1 85.56 303 GLY A C 1
ATOM 2290 O O . GLY A 1 303 ? -17.625 18.453 -2.105 1 85.56 303 GLY A O 1
ATOM 2291 N N . MET A 1 304 ? -16.734 16.5 -1.78 1 86.5 304 MET A N 1
ATOM 2292 C CA . MET A 1 304 ? -17.969 15.781 -2.051 1 86.5 304 MET A CA 1
ATOM 2293 C C . MET A 1 304 ? -19 16.047 -0.96 1 86.5 304 MET A C 1
ATOM 2295 O O . MET A 1 304 ? -20.188 15.75 -1.135 1 86.5 304 MET A O 1
ATOM 2299 N N . GLN A 1 305 ? -18.562 16.516 0.155 1 85.19 305 GLN A N 1
ATOM 2300 C CA . GLN A 1 305 ? -19.5 16.719 1.267 1 85.19 305 GLN A CA 1
ATOM 2301 C C . GLN A 1 305 ? -20.453 17.859 0.977 1 85.19 305 GLN A C 1
ATOM 2303 O O . GLN A 1 305 ? -21.453 18.047 1.686 1 85.19 305 GLN A O 1
ATOM 2308 N N . LEU A 1 306 ? -20.156 18.641 -0.031 1 81.94 306 LEU A N 1
ATOM 2309 C CA . LEU A 1 306 ? -21.062 19.719 -0.403 1 81.94 306 LEU A CA 1
ATOM 2310 C C . LEU A 1 306 ? -22.453 19.172 -0.731 1 81.94 306 LEU A C 1
ATOM 2312 O O . LEU A 1 306 ? -23.469 19.781 -0.396 1 81.94 306 LEU A O 1
ATOM 2316 N N . GLY A 1 307 ? -22.469 18.016 -1.366 1 79.25 307 GLY A N 1
ATOM 2317 C CA . GLY A 1 307 ? -23.719 17.406 -1.76 1 79.25 307 GLY A CA 1
ATOM 2318 C C . GLY A 1 307 ? -24.672 17.188 -0.596 1 79.25 307 GLY A C 1
ATOM 2319 O O . GLY A 1 307 ? -25.719 17.828 -0.518 1 79.25 307 GLY A O 1
ATOM 2320 N N . PRO A 1 308 ? -24.25 16.391 0.335 1 76.44 308 PRO A N 1
ATOM 2321 C CA . PRO A 1 308 ? -25.109 16.141 1.491 1 76.44 308 PRO A CA 1
ATOM 2322 C C . PRO A 1 308 ? -25.422 17.391 2.299 1 76.44 308 PRO A C 1
ATOM 2324 O O . PRO A 1 308 ? -26.5 17.516 2.865 1 76.44 308 PRO A O 1
ATOM 2327 N N . ILE A 1 309 ? -24.547 18.344 2.398 1 79.94 309 ILE A N 1
ATOM 2328 C CA . ILE A 1 309 ? -24.75 19.562 3.172 1 79.94 309 ILE A CA 1
ATOM 2329 C C . ILE A 1 309 ? -25.75 20.469 2.459 1 79.94 309 ILE A C 1
ATOM 2331 O O . ILE A 1 309 ? -26.672 21 3.086 1 79.94 309 ILE A O 1
ATOM 2335 N N . TRP A 1 310 ? -25.578 20.5 1.156 1 79.94 310 TRP A N 1
ATOM 2336 C CA . TRP A 1 310 ? -26.422 21.375 0.356 1 79.94 310 TRP A CA 1
ATOM 2337 C C . TRP A 1 310 ? -27.844 20.828 0.248 1 79.94 310 TRP A C 1
ATOM 2339 O O . TRP A 1 310 ? -28.812 21.594 0.292 1 79.94 310 TRP A O 1
ATOM 2349 N N . SER A 1 311 ? -27.938 19.531 0.122 1 76.56 311 SER A N 1
ATOM 2350 C CA . SER A 1 311 ? -29.234 18.906 -0.022 1 76.56 311 SER A CA 1
ATOM 2351 C C . SER A 1 311 ? -30.016 18.938 1.289 1 76.56 311 SER A C 1
ATOM 2353 O O . SER A 1 311 ? -31.25 18.891 1.287 1 76.56 311 SER A O 1
ATOM 2355 N N . GLY A 1 312 ? -29.266 19.047 2.34 1 73.5 312 GLY A N 1
ATOM 2356 C CA . GLY A 1 312 ? -29.922 19.078 3.635 1 73.5 312 GLY A CA 1
ATOM 2357 C C . GLY A 1 312 ? -30.453 20.453 4.012 1 73.5 312 GLY A C 1
ATOM 2358 O O . GLY A 1 312 ? -31.203 20.578 4.973 1 73.5 312 GLY A O 1
ATOM 2359 N N . LEU A 1 313 ? -30.109 21.469 3.26 1 80.31 313 LEU A N 1
ATOM 2360 C CA . LEU A 1 313 ? -30.484 22.844 3.602 1 80.31 313 LEU A CA 1
ATOM 2361 C C . LEU A 1 313 ? -31.734 23.266 2.828 1 80.31 313 LEU A C 1
ATOM 2363 O O . LEU A 1 313 ? -31.891 22.922 1.659 1 80.31 313 LEU A O 1
ATOM 2367 N N . ASP A 1 314 ? -32.594 23.844 3.566 1 78.75 314 ASP A N 1
ATOM 2368 C CA . ASP A 1 314 ? -33.781 24.406 2.928 1 78.75 314 ASP A CA 1
ATOM 2369 C C . ASP A 1 314 ? -33.406 25.609 2.062 1 78.75 314 ASP A C 1
ATOM 2371 O O . ASP A 1 314 ? -32.5 26.375 2.4 1 78.75 314 ASP A O 1
ATOM 2375 N N . ASP A 1 315 ? -34.031 25.781 0.98 1 77.31 315 ASP A N 1
ATOM 2376 C CA . ASP A 1 315 ? -33.75 26.812 -0.01 1 77.31 315 ASP A CA 1
ATOM 2377 C C . ASP A 1 315 ? -33.844 28.203 0.614 1 77.31 315 ASP A C 1
ATOM 2379 O O . ASP A 1 315 ? -33.062 29.109 0.271 1 77.31 315 ASP A O 1
ATOM 2383 N N . GLU A 1 316 ? -34.75 28.297 1.512 1 73.88 316 GLU A N 1
ATOM 2384 C CA . GLU A 1 316 ? -35 29.625 2.082 1 73.88 316 GLU A CA 1
ATOM 2385 C C . GLU A 1 316 ? -33.844 30.062 2.965 1 73.88 316 GLU A C 1
ATOM 2387 O O . GLU A 1 316 ? -33.562 31.266 3.09 1 73.88 316 GLU A O 1
ATOM 2392 N N . VAL A 1 317 ? -33.156 29.188 3.496 1 78.12 317 VAL A N 1
ATOM 2393 C CA . VAL A 1 317 ? -32.156 29.5 4.512 1 78.12 317 VAL A CA 1
ATOM 2394 C C . VAL A 1 317 ? -30.75 29.406 3.896 1 78.12 317 VAL A C 1
ATOM 2396 O O . VAL A 1 317 ? -29.781 29.875 4.488 1 78.12 317 VAL A O 1
ATOM 2399 N N . ARG A 1 318 ? -30.719 29.047 2.656 1 83.12 318 ARG A N 1
ATOM 2400 C CA . ARG A 1 318 ? -29.438 28.766 2.031 1 83.12 318 ARG A CA 1
ATOM 2401 C C . ARG A 1 318 ? -28.609 30.031 1.902 1 83.12 318 ARG A C 1
ATOM 2403 O O . ARG A 1 318 ? -27.422 30.047 2.248 1 83.12 318 ARG A O 1
ATOM 2410 N N . PHE A 1 319 ? -29.266 31.109 1.499 1 83.75 319 PHE A N 1
ATOM 2411 C CA . PHE A 1 319 ? -28.516 32.344 1.286 1 83.75 319 PHE A CA 1
ATOM 2412 C C . PHE A 1 319 ? -28.031 32.906 2.611 1 83.75 319 PHE A C 1
ATOM 2414 O O . PHE A 1 319 ? -26.906 33.406 2.705 1 83.75 319 PHE A O 1
ATOM 2421 N N . LYS A 1 320 ? -28.891 32.844 3.594 1 86.94 320 LYS A N 1
ATOM 2422 C CA . LYS A 1 320 ? -28.516 33.344 4.918 1 86.94 320 LYS A CA 1
ATOM 2423 C C . LYS A 1 320 ? -27.375 32.5 5.504 1 86.94 320 LYS A C 1
ATOM 2425 O O . LYS A 1 320 ? -26.469 33.062 6.125 1 86.94 320 LYS A O 1
ATOM 2430 N N . TYR A 1 321 ? -27.438 31.281 5.262 1 91 321 TYR A N 1
ATOM 2431 C CA . TYR A 1 321 ? -26.391 30.391 5.766 1 91 321 TYR A CA 1
ATOM 2432 C C . TYR A 1 321 ? -25.078 30.609 5.027 1 91 321 TYR A C 1
ATOM 2434 O O . TYR A 1 321 ? -24 30.562 5.629 1 91 321 TYR A O 1
ATOM 2442 N N . CYS A 1 322 ? -25.156 30.953 3.752 1 92.69 322 CYS A N 1
ATOM 2443 C CA . CYS A 1 322 ? -23.953 31.219 2.965 1 92.69 322 CYS A CA 1
ATOM 2444 C C . CYS A 1 322 ? -23.281 32.531 3.398 1 92.69 322 CYS A C 1
ATOM 2446 O O . CYS A 1 322 ? -22.062 32.594 3.438 1 92.69 322 CYS A O 1
ATOM 2448 N N . SER A 1 323 ? -24.125 33.5 3.641 1 94.25 323 SER A N 1
ATOM 2449 C CA . SER A 1 323 ? -23.578 34.75 4.113 1 94.25 323 SER A CA 1
ATOM 2450 C C . SER A 1 323 ? -22.922 34.594 5.48 1 94.25 323 SER A C 1
ATOM 2452 O O . SER A 1 323 ? -21.859 35.156 5.73 1 94.25 323 SER A O 1
ATOM 2454 N N . PHE A 1 324 ? -23.609 33.844 6.332 1 95.62 324 PHE A N 1
ATOM 2455 C CA . PHE A 1 324 ? -23.031 33.531 7.641 1 95.62 324 PHE A CA 1
ATOM 2456 C C . PHE A 1 324 ? -21.688 32.844 7.492 1 95.62 324 PHE A C 1
ATOM 2458 O O . PHE A 1 324 ? -20.703 33.25 8.125 1 95.62 324 PHE A O 1
ATOM 2465 N N . ALA A 1 325 ? -21.625 31.875 6.625 1 96.69 325 ALA A N 1
ATOM 2466 C CA . ALA A 1 325 ? -20.406 31.094 6.41 1 96.69 325 ALA A CA 1
ATOM 2467 C C . ALA A 1 325 ? -19.297 31.953 5.816 1 96.69 325 ALA A C 1
ATOM 2469 O O . ALA A 1 325 ? -18.125 31.812 6.184 1 96.69 325 ALA A O 1
ATOM 2470 N N . ALA A 1 326 ? -19.625 32.844 4.938 1 96.88 326 ALA A N 1
ATOM 2471 C CA . ALA A 1 326 ? -18.656 33.719 4.297 1 96.88 326 ALA A CA 1
ATOM 2472 C C . ALA A 1 326 ? -18.016 34.656 5.312 1 96.88 326 ALA A C 1
ATOM 2474 O O . ALA A 1 326 ? -16.828 34.938 5.246 1 96.88 326 ALA A O 1
ATOM 2475 N N . ILE A 1 327 ? -18.828 35.125 6.172 1 97.62 327 ILE A N 1
ATOM 2476 C CA . ILE A 1 327 ? -18.328 36.062 7.195 1 97.62 327 ILE A CA 1
ATOM 2477 C C . ILE A 1 327 ? -17.391 35.312 8.133 1 97.62 327 ILE A C 1
ATOM 2479 O O . ILE A 1 327 ? -16.328 35.812 8.484 1 97.62 327 ILE A O 1
ATOM 2483 N N . ILE A 1 328 ? -17.812 34.125 8.547 1 97.88 328 ILE A N 1
ATOM 2484 C CA . ILE A 1 328 ? -16.969 33.344 9.445 1 97.88 328 ILE A CA 1
ATOM 2485 C C . ILE A 1 328 ? -15.641 33.031 8.75 1 97.88 328 ILE A C 1
ATOM 2487 O O . ILE A 1 328 ? -14.578 33.031 9.383 1 97.88 328 ILE A O 1
ATOM 2491 N N . LEU A 1 329 ? -15.695 32.688 7.473 1 97.94 329 LEU A N 1
ATOM 2492 C CA . LEU A 1 329 ? -14.477 32.438 6.699 1 97.94 329 LEU A CA 1
ATOM 2493 C C . LEU A 1 329 ? -13.57 33.688 6.738 1 97.94 329 LEU A C 1
ATOM 2495 O O . LEU A 1 329 ? -12.367 33.562 6.969 1 97.94 329 LEU A O 1
ATOM 2499 N N . ALA A 1 330 ? -14.141 34.812 6.551 1 97.88 330 ALA A N 1
ATOM 2500 C CA . ALA A 1 330 ? -13.375 36.062 6.582 1 97.88 330 ALA A CA 1
ATOM 2501 C C . ALA A 1 330 ? -12.766 36.281 7.961 1 97.88 330 ALA A C 1
ATOM 2503 O O . ALA A 1 330 ? -11.625 36.719 8.07 1 97.88 330 ALA A O 1
ATOM 2504 N N . VAL A 1 331 ? -13.523 35.969 8.969 1 97.69 331 VAL A N 1
ATOM 2505 C CA . VAL A 1 331 ? -13.07 36.188 10.336 1 97.69 331 VAL A CA 1
ATOM 2506 C C . VAL A 1 331 ? -11.875 35.281 10.633 1 97.69 331 VAL A C 1
ATOM 2508 O O . VAL A 1 331 ? -10.883 35.719 11.211 1 97.69 331 VAL A O 1
ATOM 2511 N N . VAL A 1 332 ? -11.977 34.031 10.25 1 97.38 332 VAL A N 1
ATOM 2512 C CA . VAL A 1 332 ? -10.922 33.062 10.5 1 97.38 332 VAL A CA 1
ATOM 2513 C C . VAL A 1 332 ? -9.633 33.531 9.812 1 97.38 332 VAL A C 1
ATOM 2515 O O . VAL A 1 332 ? -8.555 33.5 10.422 1 97.38 332 VAL A O 1
ATOM 2518 N N . ILE A 1 333 ? -9.695 33.969 8.594 1 96.75 333 ILE A N 1
ATOM 2519 C CA . ILE A 1 333 ? -8.523 34.375 7.828 1 96.75 333 ILE A CA 1
ATOM 2520 C C . ILE A 1 333 ? -7.945 35.656 8.438 1 96.75 333 ILE A C 1
ATOM 2522 O O . ILE A 1 333 ? -6.734 35.75 8.648 1 96.75 333 ILE A O 1
ATOM 2526 N N . PHE A 1 334 ? -8.797 36.562 8.797 1 97.19 334 PHE A N 1
ATOM 2527 C CA . PHE A 1 334 ? -8.352 37.875 9.297 1 97.19 334 PHE A CA 1
ATOM 2528 C C . PHE A 1 334 ? -7.738 37.719 10.688 1 97.19 334 PHE A C 1
ATOM 2530 O O . PHE A 1 334 ? -6.762 38.406 11.008 1 97.19 334 PHE A O 1
ATOM 2537 N N . ILE A 1 335 ? -8.305 36.938 11.531 1 96.75 335 ILE A N 1
ATOM 2538 C CA . ILE A 1 335 ? -7.793 36.781 12.883 1 96.75 335 ILE A CA 1
ATOM 2539 C C . ILE A 1 335 ? -6.375 36.219 12.828 1 96.75 335 ILE A C 1
ATOM 2541 O O . ILE A 1 335 ? -5.508 36.625 13.609 1 96.75 335 ILE A O 1
ATOM 2545 N N . ARG A 1 336 ? -6.164 35.219 11.969 1 95.25 336 ARG A N 1
ATOM 2546 C CA . ARG A 1 336 ? -4.824 34.656 11.844 1 95.25 336 ARG A CA 1
ATOM 2547 C C . ARG A 1 336 ? -3.828 35.719 11.375 1 95.25 336 ARG A C 1
ATOM 2549 O O . ARG A 1 336 ? -2.725 35.844 11.922 1 95.25 336 ARG A O 1
ATOM 2556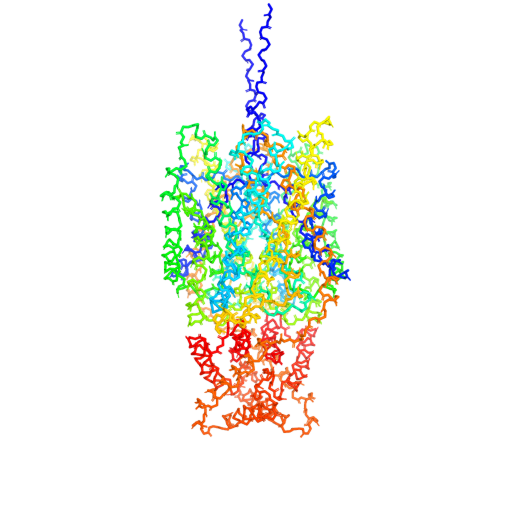 N N . ILE A 1 337 ? -4.191 36.5 10.406 1 95.56 337 ILE A N 1
ATOM 2557 C CA . ILE A 1 337 ? -3.324 37.562 9.891 1 95.56 337 ILE A CA 1
ATOM 2558 C C . ILE A 1 337 ? -3.027 38.562 11 1 95.56 337 ILE A C 1
ATOM 2560 O O . ILE A 1 337 ? -1.871 38.938 11.211 1 95.56 337 ILE A O 1
ATOM 2564 N N . ALA A 1 338 ? -4.062 38.906 11.664 1 95.56 338 ALA A N 1
ATOM 2565 C CA . ALA A 1 338 ? -3.916 39.906 12.727 1 95.56 338 ALA A CA 1
ATOM 2566 C C . ALA A 1 338 ? -3.008 39.406 13.836 1 95.56 338 ALA A C 1
ATOM 2568 O O . ALA A 1 338 ? -2.15 40.125 14.336 1 95.56 338 ALA A O 1
ATOM 2569 N N . TRP A 1 339 ? -3.203 38.219 14.203 1 94.06 339 TRP A N 1
ATOM 2570 C CA . TRP A 1 339 ? -2.412 37.656 15.297 1 94.06 339 TRP A CA 1
ATOM 2571 C C . TRP A 1 339 ? -0.951 37.5 14.883 1 94.06 339 TRP A C 1
ATOM 2573 O O . TRP A 1 339 ? -0.049 37.938 15.609 1 94.06 339 TRP A O 1
ATOM 2583 N N . VAL A 1 340 ? -0.679 36.875 13.758 1 93.75 340 VAL A N 1
ATOM 2584 C CA . VAL A 1 340 ? 0.681 36.594 13.32 1 93.75 340 VAL A CA 1
ATOM 2585 C C . VAL A 1 340 ? 1.441 37.875 13.062 1 93.75 340 VAL A C 1
ATOM 2587 O O . VAL A 1 340 ? 2.604 38.031 13.461 1 93.75 340 VAL A O 1
ATOM 2590 N N . MET A 1 341 ? 0.756 38.844 12.484 1 92.94 341 MET A N 1
ATOM 2591 C CA . MET A 1 341 ? 1.407 40.125 12.188 1 92.94 341 MET A CA 1
ATOM 2592 C C . MET A 1 341 ? 1.662 40.938 13.461 1 92.94 341 MET A C 1
ATOM 2594 O O . MET A 1 341 ? 2.711 41.562 13.609 1 92.94 341 MET A O 1
ATOM 2598 N N . SER A 1 342 ? 0.713 40.844 14.328 1 92.75 342 SER A N 1
ATOM 2599 C CA . SER A 1 342 ? 0.875 41.594 15.586 1 92.75 342 SER A CA 1
ATOM 2600 C C . SER A 1 342 ? 1.957 40.938 16.453 1 92.75 342 SER A C 1
ATOM 2602 O O . SER A 1 342 ? 2.756 41.656 17.078 1 92.75 342 SER A O 1
ATOM 2604 N N . TYR A 1 343 ? 1.946 39.656 16.516 1 89.38 343 TYR A N 1
ATOM 2605 C CA . TYR A 1 343 ? 2.967 38.938 17.25 1 89.38 343 TYR A CA 1
ATOM 2606 C C . TYR A 1 343 ? 4.359 39.25 16.703 1 89.38 343 TYR A C 1
ATOM 2608 O O . TYR A 1 343 ? 5.285 39.531 17.469 1 89.38 343 TYR A O 1
ATOM 2616 N N . GLY A 1 344 ? 4.508 39.188 15.398 1 86.88 344 GLY A N 1
ATOM 2617 C CA . GLY A 1 344 ? 5.777 39.5 14.766 1 86.88 344 GLY A CA 1
ATOM 2618 C C . GLY A 1 344 ? 6.219 40.938 15.023 1 86.88 344 GLY A C 1
ATOM 2619 O O . GLY A 1 344 ? 7.391 41.188 15.305 1 86.88 344 GLY A O 1
ATOM 2620 N N . ALA A 1 345 ? 5.297 41.844 14.953 1 86.69 345 ALA A N 1
ATOM 2621 C CA . ALA A 1 345 ? 5.598 43.25 15.188 1 86.69 345 ALA A CA 1
ATOM 2622 C C . ALA A 1 345 ? 6 43.5 16.641 1 86.69 345 ALA A C 1
ATOM 2624 O O . ALA A 1 345 ? 6.906 44.281 16.922 1 86.69 345 ALA A O 1
ATOM 2625 N N . PHE A 1 346 ? 5.301 42.812 17.469 1 87.75 346 PHE A N 1
ATOM 2626 C CA . PHE A 1 346 ? 5.59 42.938 18.891 1 87.75 346 PHE A CA 1
ATOM 2627 C C . PHE A 1 346 ? 7.008 42.469 19.203 1 87.75 346 PHE A C 1
ATOM 2629 O O . PHE A 1 346 ? 7.75 43.156 19.906 1 87.75 346 PHE A O 1
ATOM 2636 N N . LEU A 1 347 ? 7.398 41.438 18.641 1 85.75 347 LEU A N 1
ATOM 2637 C CA . LEU A 1 347 ? 8.742 40.906 18.875 1 85.75 347 LEU A CA 1
ATOM 2638 C C . LEU A 1 347 ? 9.797 41.781 18.234 1 85.75 347 LEU A C 1
ATOM 2640 O O . LEU A 1 347 ? 10.891 41.938 18.781 1 85.75 347 LEU A O 1
ATOM 2644 N N . ARG A 1 348 ? 9.492 42.344 17.141 1 84.19 348 ARG A N 1
ATOM 2645 C CA . ARG A 1 348 ? 10.422 43.25 16.469 1 84.19 348 ARG A CA 1
ATOM 2646 C C . ARG A 1 348 ? 10.625 44.5 17.297 1 84.19 348 ARG A C 1
ATOM 2648 O O . ARG A 1 348 ? 11.734 45.031 17.359 1 84.19 348 ARG A O 1
ATOM 2655 N N . VAL A 1 349 ? 9.609 44.938 17.844 1 85.06 349 VAL A N 1
ATOM 2656 C CA . VAL A 1 349 ? 9.695 46.125 18.703 1 85.06 349 VAL A CA 1
ATOM 2657 C C . VAL A 1 349 ? 10.516 45.812 19.938 1 85.06 349 VAL A C 1
ATOM 2659 O O . VAL A 1 349 ? 11.352 46.625 20.359 1 85.06 349 VAL A O 1
ATOM 2662 N N . LEU A 1 350 ? 10.258 44.688 20.438 1 85.44 350 LEU A N 1
ATOM 2663 C CA . LEU A 1 350 ? 11.016 44.281 21.609 1 85.44 350 LEU A CA 1
ATOM 2664 C C . LEU A 1 350 ? 12.492 44.094 21.266 1 85.44 350 LEU A C 1
ATOM 2666 O O . LEU A 1 350 ? 13.367 44.375 22.094 1 85.44 350 LEU A O 1
ATOM 2670 N N . LYS A 1 351 ? 12.734 43.562 20.141 1 82 351 LYS A N 1
ATOM 2671 C CA . LYS A 1 351 ? 14.109 43.406 19.672 1 82 351 LYS A CA 1
ATOM 2672 C C . LYS A 1 351 ? 14.789 44.781 19.5 1 82 351 LYS A C 1
ATOM 2674 O O . LYS A 1 351 ? 15.961 44.938 19.859 1 82 351 LYS A O 1
ATOM 2679 N N . SER A 1 352 ? 14.062 45.688 18.906 1 82.56 352 SER A N 1
ATOM 2680 C CA . SER A 1 352 ? 14.617 47.031 18.672 1 82.56 352 SER A CA 1
ATOM 2681 C C . SER A 1 352 ? 14.945 47.719 19.984 1 82.56 352 SER A C 1
ATOM 2683 O O . SER A 1 352 ? 15.867 48.531 20.047 1 82.56 352 SER A O 1
ATOM 2685 N N . HIS A 1 353 ? 14.211 47.281 20.953 1 85.75 353 HIS A N 1
ATOM 2686 C CA . HIS A 1 353 ? 14.445 47.906 22.25 1 85.75 353 HIS A CA 1
ATOM 2687 C C . HIS A 1 353 ? 15.359 47.031 23.109 1 85.75 353 HIS A C 1
ATOM 2689 O O . HIS A 1 353 ? 15.5 47.281 24.312 1 85.75 353 HIS A O 1
ATOM 2695 N N . ASP A 1 354 ? 15.844 45.969 22.516 1 78.31 354 ASP A N 1
ATOM 2696 C CA . ASP A 1 354 ? 16.812 45.094 23.156 1 78.31 354 ASP A CA 1
ATOM 2697 C C . ASP A 1 354 ? 16.203 44.406 24.375 1 78.31 354 ASP A C 1
ATOM 2699 O O . ASP A 1 354 ? 16.859 44.281 25.406 1 78.31 354 ASP A O 1
ATOM 2703 N N . LEU A 1 355 ? 15.031 44.188 24.312 1 77.56 355 LEU A N 1
ATOM 2704 C CA . LEU A 1 355 ? 14.344 43.594 25.469 1 77.56 355 LEU A CA 1
ATOM 2705 C C . LEU A 1 355 ? 14.219 42.094 25.297 1 77.56 355 LEU A C 1
ATOM 2707 O O . LEU A 1 355 ? 13.703 41.406 26.188 1 77.56 355 LEU A O 1
ATOM 2711 N N . LEU A 1 356 ? 14.734 41.594 24.25 1 73.38 356 LEU A N 1
ATOM 2712 C CA . LEU A 1 356 ? 14.609 40.156 24.016 1 73.38 356 LEU A CA 1
ATOM 2713 C C . LEU A 1 356 ? 15.93 39.438 24.297 1 73.38 356 LEU A C 1
ATOM 2715 O O . LEU A 1 356 ? 17 39.969 23.984 1 73.38 356 LEU A O 1
ATOM 2719 N N . PRO A 1 357 ? 15.773 38.375 25.031 1 72.88 357 PRO A N 1
ATOM 2720 C CA . PRO A 1 357 ? 17 37.625 25.219 1 72.88 357 PRO A CA 1
ATOM 2721 C C . PRO A 1 357 ? 17.641 37.188 23.906 1 72.88 357 PRO A C 1
ATOM 2723 O O . PRO A 1 357 ? 16.953 37.094 22.875 1 72.88 357 PRO A O 1
ATOM 2726 N N . SER A 1 358 ? 18.938 37.031 23.891 1 64.25 358 SER A N 1
ATOM 2727 C CA . SER A 1 358 ? 19.75 36.75 22.719 1 64.25 358 SER A CA 1
ATOM 2728 C C . SER A 1 358 ? 19.266 35.531 21.969 1 64.25 358 SER A C 1
ATOM 2730 O O . SER A 1 358 ? 19.297 35.5 20.734 1 64.25 358 SER A O 1
ATOM 2732 N N . TYR A 1 359 ? 18.75 34.531 22.719 1 63.66 359 TYR A N 1
ATOM 2733 C CA . TYR A 1 359 ? 18.344 33.281 22.078 1 63.66 359 TYR A CA 1
ATOM 2734 C C . TYR A 1 359 ? 17.047 33.438 21.297 1 63.66 359 TYR A C 1
ATOM 2736 O O . TYR A 1 359 ? 16.781 32.688 20.359 1 63.66 359 TYR A O 1
ATOM 2744 N N . VAL A 1 360 ? 16.359 34.5 21.609 1 66.06 360 VAL A N 1
ATOM 2745 C CA . VAL A 1 360 ? 15.086 34.75 20.953 1 66.06 360 VAL A CA 1
ATOM 2746 C C . VAL A 1 360 ? 15.281 35.688 19.766 1 66.06 360 VAL A C 1
ATOM 2748 O O . VAL A 1 360 ? 14.5 35.656 18.812 1 66.06 360 VAL A O 1
ATOM 2751 N N . VAL A 1 361 ? 16.266 36.469 19.859 1 62.12 361 VAL A N 1
ATOM 2752 C CA . VAL A 1 361 ? 16.516 37.5 18.828 1 62.12 361 VAL A CA 1
ATOM 2753 C C . VAL A 1 361 ? 16.672 36.812 17.469 1 62.12 361 VAL A C 1
ATOM 2755 O O . VAL A 1 361 ? 16.141 37.312 16.469 1 62.12 361 VAL A O 1
ATOM 2758 N N . ALA A 1 362 ? 17.312 35.656 17.484 1 61.62 362 ALA A N 1
ATOM 2759 C CA . ALA A 1 362 ? 17.547 34.969 16.219 1 61.62 362 ALA A CA 1
ATOM 2760 C C . ALA A 1 362 ? 16.234 34.406 15.672 1 61.62 362 ALA A C 1
ATOM 2762 O O . ALA A 1 362 ? 16.109 34.156 14.469 1 61.62 362 ALA A O 1
ATOM 2763 N N . ALA A 1 363 ? 15.312 34.406 16.562 1 66.25 363 ALA A N 1
ATOM 2764 C CA . ALA A 1 363 ? 14.055 33.75 16.203 1 66.25 363 ALA A CA 1
ATOM 2765 C C . ALA A 1 363 ? 13.016 34.781 15.742 1 66.25 363 ALA A C 1
ATOM 2767 O O . ALA A 1 363 ? 11.93 34.406 15.297 1 66.25 363 ALA A O 1
ATOM 2768 N N . VAL A 1 364 ? 13.344 36.031 15.789 1 71.88 364 VAL A N 1
ATOM 2769 C CA . VAL A 1 364 ? 12.391 37.062 15.445 1 71.88 364 VAL A CA 1
ATOM 2770 C C . VAL A 1 364 ? 12.141 37.062 13.938 1 71.88 364 VAL A C 1
ATOM 2772 O O . VAL A 1 364 ? 13.086 37.156 13.141 1 71.88 364 VAL A O 1
ATOM 2775 N N . PRO A 1 365 ? 10.852 36.781 13.609 1 79 365 PRO A N 1
ATOM 2776 C CA . PRO A 1 365 ? 10.562 36.688 12.18 1 79 365 PRO A CA 1
ATOM 2777 C C . PRO A 1 365 ? 10.547 38.031 11.469 1 79 365 PRO A C 1
ATOM 2779 O O . PRO A 1 365 ? 10.172 39.031 12.07 1 79 365 PRO A O 1
ATOM 2782 N N . SER A 1 366 ? 11.039 38.062 10.258 1 82.69 366 SER A N 1
ATOM 2783 C CA . SER A 1 366 ? 10.898 39.25 9.406 1 82.69 366 SER A CA 1
ATOM 2784 C C . SER A 1 366 ? 9.453 39.469 8.977 1 82.69 366 SER A C 1
ATOM 2786 O O . SER A 1 366 ? 8.617 38.562 9.125 1 82.69 366 SER A O 1
ATOM 2788 N N . SER A 1 367 ? 9.133 40.625 8.555 1 86.88 367 SER A N 1
ATOM 2789 C CA . SER A 1 367 ? 7.781 40.906 8.102 1 86.88 367 SER A CA 1
ATOM 2790 C C . SER A 1 367 ? 7.367 40 6.949 1 86.88 367 SER A C 1
ATOM 2792 O O . SER A 1 367 ? 6.195 39.656 6.828 1 86.88 367 SER A O 1
ATOM 2794 N N . ARG A 1 368 ? 8.352 39.688 6.133 1 86.94 368 ARG A N 1
ATOM 2795 C CA . ARG A 1 368 ? 8.078 38.812 4.98 1 86.94 368 ARG A CA 1
ATOM 2796 C C . ARG A 1 368 ? 7.711 37.406 5.422 1 86.94 368 ARG A C 1
ATOM 2798 O O . ARG A 1 368 ? 6.82 36.781 4.844 1 86.94 368 ARG A O 1
ATOM 2805 N N . ARG A 1 369 ? 8.398 37 6.355 1 87.75 369 ARG A N 1
ATOM 2806 C CA . ARG A 1 369 ? 8.156 35.656 6.871 1 87.75 369 ARG A CA 1
ATOM 2807 C C . ARG A 1 369 ? 6.812 35.594 7.59 1 87.75 369 ARG A C 1
ATOM 2809 O O . ARG A 1 369 ? 6.098 34.594 7.473 1 87.75 369 ARG A O 1
ATOM 2816 N N . SER A 1 370 ? 6.5 36.625 8.242 1 91 370 SER A N 1
ATOM 2817 C CA . SER A 1 370 ? 5.234 36.688 8.969 1 91 370 SER A CA 1
ATOM 2818 C C . SER A 1 370 ? 4.047 36.688 8.016 1 91 370 SER A C 1
ATOM 2820 O O . SER A 1 370 ? 2.992 36.125 8.32 1 91 370 SER A O 1
ATOM 2822 N N . ILE A 1 371 ? 4.188 37.281 6.918 1 91.5 371 ILE A N 1
ATOM 2823 C CA . ILE A 1 371 ? 3.121 37.344 5.926 1 91.5 371 ILE A CA 1
ATOM 2824 C C . ILE A 1 371 ? 2.82 35.938 5.398 1 91.5 371 ILE A C 1
ATOM 2826 O O . ILE A 1 371 ? 1.656 35.562 5.254 1 91.5 371 ILE A O 1
ATOM 2830 N N . VAL A 1 372 ? 3.828 35.219 5.184 1 89.25 372 VAL A N 1
ATOM 2831 C CA . VAL A 1 372 ? 3.656 33.875 4.656 1 89.25 372 VAL A CA 1
ATOM 2832 C C . VAL A 1 372 ? 2.99 32.969 5.707 1 89.25 372 VAL A C 1
ATOM 2834 O O . VAL A 1 372 ? 2.055 32.25 5.402 1 89.25 372 VAL A O 1
ATOM 2837 N N . VAL A 1 373 ? 3.473 33.062 6.898 1 90.44 373 VAL A N 1
ATOM 2838 C CA . VAL A 1 373 ? 2.924 32.25 7.984 1 90.44 373 VAL A CA 1
ATOM 2839 C C . VAL A 1 373 ? 1.452 32.625 8.195 1 90.44 373 VAL A C 1
ATOM 2841 O O . VAL A 1 373 ? 0.628 31.734 8.445 1 90.44 373 VAL A O 1
ATOM 2844 N N . SER A 1 374 ? 1.154 33.875 8.125 1 93.25 374 SER A N 1
ATOM 2845 C CA . SER A 1 374 ? -0.215 34.344 8.336 1 93.25 374 SER A CA 1
ATOM 2846 C C . SER A 1 374 ? -1.135 33.875 7.219 1 93.25 374 SER A C 1
ATOM 2848 O O . SER A 1 374 ? -2.328 33.625 7.441 1 93.25 374 SER A O 1
ATOM 2850 N N . TRP A 1 375 ? -0.579 33.625 6.051 1 91.06 375 TRP A N 1
ATOM 2851 C CA . TRP A 1 375 ? -1.379 33.219 4.891 1 91.06 375 TRP A CA 1
ATOM 2852 C C . TRP A 1 375 ? -1.52 31.719 4.797 1 91.06 375 TRP A C 1
ATOM 2854 O O . TRP A 1 375 ? -2.348 31.203 4.035 1 91.06 375 TRP A O 1
ATOM 2864 N N . CYS A 1 376 ? -0.721 31.031 5.586 1 88.31 376 CYS A N 1
ATOM 2865 C CA . CYS A 1 376 ? -0.762 29.562 5.582 1 88.31 376 CYS A CA 1
ATOM 2866 C C . CYS A 1 376 ? -1.759 29.047 6.613 1 88.31 376 CYS A C 1
ATOM 2868 O O . CYS A 1 376 ? -1.376 28.375 7.566 1 88.31 376 CYS A O 1
ATOM 2870 N N . GLY A 1 377 ? -3.033 29.312 6.387 1 90.25 377 GLY A N 1
ATOM 2871 C CA . GLY A 1 377 ? -4.055 28.922 7.344 1 90.25 377 GLY A CA 1
ATOM 2872 C C . GLY A 1 377 ? -5.145 28.062 6.73 1 90.25 377 GLY A C 1
ATOM 2873 O O . GLY A 1 377 ? -6.324 28.219 7.051 1 90.25 377 GLY A O 1
ATOM 2874 N N . MET A 1 378 ? -4.809 27.219 5.848 1 90.94 378 MET A N 1
ATOM 2875 C CA . MET A 1 378 ? -5.801 26.359 5.203 1 90.94 378 MET A CA 1
ATOM 2876 C C . MET A 1 378 ? -6.289 25.281 6.16 1 90.94 378 MET A C 1
ATOM 2878 O O . MET A 1 378 ? -5.512 24.734 6.949 1 90.94 378 MET A O 1
ATOM 2882 N N . ARG A 1 379 ? -7.551 25 6.043 1 92.19 379 ARG A N 1
ATOM 2883 C CA . ARG A 1 379 ? -8.156 23.984 6.891 1 92.19 379 ARG A CA 1
ATOM 2884 C C . ARG A 1 379 ? -8.281 22.656 6.152 1 92.19 379 ARG A C 1
ATOM 2886 O O . ARG A 1 379 ? -8.055 22.594 4.941 1 92.19 379 ARG A O 1
ATOM 2893 N N . GLY A 1 380 ? -8.602 21.609 6.902 1 88.19 380 GLY A N 1
ATOM 2894 C CA . GLY A 1 380 ? -8.594 20.312 6.266 1 88.19 380 GLY A CA 1
ATOM 2895 C C . GLY A 1 380 ? -9.648 19.375 6.82 1 88.19 380 GLY A C 1
ATOM 2896 O O . GLY A 1 380 ? -10.742 19.797 7.188 1 88.19 380 GLY A O 1
ATOM 2897 N N . ILE A 1 381 ? -9.297 18.094 6.766 1 84.38 381 ILE A N 1
ATOM 2898 C CA . ILE A 1 381 ? -10.258 17.031 6.988 1 84.38 381 ILE A CA 1
ATOM 2899 C C . ILE A 1 381 ? -10.664 16.984 8.461 1 84.38 381 ILE A C 1
ATOM 2901 O O . ILE A 1 381 ? -11.781 16.594 8.797 1 84.38 381 ILE A O 1
ATOM 2905 N N . VAL A 1 382 ? -9.789 17.406 9.328 1 87.19 382 VAL A N 1
ATOM 2906 C CA . VAL A 1 382 ? -10.094 17.375 10.758 1 87.19 382 VAL A CA 1
ATOM 2907 C C . VAL A 1 382 ? -11.258 18.328 11.062 1 87.19 382 VAL A C 1
ATOM 2909 O O . VAL A 1 382 ? -12.125 18 11.875 1 87.19 382 VAL A O 1
ATOM 2912 N N . THR A 1 383 ? -11.273 19.438 10.398 1 92.44 383 THR A N 1
ATOM 2913 C CA . THR A 1 383 ? -12.344 20.422 10.57 1 92.44 383 THR A CA 1
ATOM 2914 C C . THR A 1 383 ? -13.688 19.812 10.18 1 92.44 383 THR A C 1
ATOM 2916 O O . THR A 1 383 ? -14.656 19.891 10.938 1 92.44 383 THR A O 1
ATOM 2919 N N . LEU A 1 384 ? -13.742 19.188 9.102 1 88.94 384 LEU A N 1
ATOM 2920 C CA . LEU A 1 384 ? -14.992 18.609 8.625 1 88.94 384 LEU A CA 1
ATOM 2921 C C . LEU A 1 384 ? -15.391 17.391 9.453 1 88.94 384 LEU A C 1
ATOM 2923 O O . LEU A 1 384 ? -16.578 17.188 9.734 1 88.94 384 LEU A O 1
ATOM 2927 N N . ALA A 1 385 ? -14.453 16.625 9.781 1 87.12 385 ALA A N 1
ATOM 2928 C CA . ALA A 1 385 ? -14.734 15.453 10.609 1 87.12 385 ALA A CA 1
ATOM 2929 C C . ALA A 1 385 ? -15.312 15.867 11.961 1 87.12 385 ALA A C 1
ATOM 2931 O O . ALA A 1 385 ? -16.25 15.242 12.453 1 87.12 385 ALA A O 1
ATOM 2932 N N . ALA A 1 386 ? -14.758 16.891 12.523 1 89.75 386 ALA A N 1
ATOM 2933 C CA . ALA A 1 386 ? -15.258 17.391 13.797 1 89.75 386 ALA A CA 1
ATOM 2934 C C . ALA A 1 386 ? -16.688 17.906 13.664 1 89.75 386 ALA A C 1
ATOM 2936 O O . ALA A 1 386 ? -17.516 17.703 14.555 1 89.75 386 ALA A O 1
ATOM 2937 N N . ALA A 1 387 ? -16.938 18.547 12.578 1 92.31 387 ALA A N 1
ATOM 2938 C CA . ALA A 1 387 ? -18.281 19.062 12.344 1 92.31 387 ALA A CA 1
ATOM 2939 C C . ALA A 1 387 ? -19.297 17.922 12.219 1 92.31 387 ALA A C 1
ATOM 2941 O O . ALA A 1 387 ? -20.359 17.969 12.82 1 92.31 387 ALA A O 1
ATOM 2942 N N . PHE A 1 388 ? -18.953 16.938 11.547 1 88.31 388 PHE A N 1
ATOM 2943 C CA . PHE A 1 388 ? -19.844 15.812 11.312 1 88.31 388 PHE A CA 1
ATOM 2944 C C . PHE A 1 388 ? -19.984 14.961 12.57 1 88.31 388 PHE A C 1
ATOM 2946 O O . PHE A 1 388 ? -20.938 14.18 12.695 1 88.31 388 PHE A O 1
ATOM 2953 N N . ALA A 1 389 ? -19.094 15.133 13.438 1 87.88 389 ALA A N 1
ATOM 2954 C CA . ALA A 1 389 ? -19.109 14.344 14.672 1 87.88 389 ALA A CA 1
ATOM 2955 C C . ALA A 1 389 ? -20.141 14.891 15.656 1 87.88 389 ALA A C 1
ATOM 2957 O O . ALA A 1 389 ? -20.484 14.234 16.641 1 87.88 389 ALA A O 1
ATOM 2958 N N . LEU A 1 390 ? -20.625 16.062 15.352 1 91 390 LEU A N 1
ATOM 2959 C CA . LEU A 1 390 ? -21.656 16.625 16.203 1 91 390 LEU A CA 1
ATOM 2960 C C . LEU A 1 390 ? -22.891 15.734 16.219 1 91 390 LEU A C 1
ATOM 2962 O O . LEU A 1 390 ? -23.281 15.172 15.188 1 91 390 LEU A O 1
ATOM 2966 N N . PRO A 1 391 ? -23.438 15.586 17.406 1 87.94 391 PRO A N 1
ATOM 2967 C CA . PRO A 1 391 ? -24.672 14.797 17.469 1 87.94 391 PRO A CA 1
ATOM 2968 C C . PRO A 1 391 ? -25.75 15.336 16.547 1 87.94 391 PRO A C 1
ATOM 2970 O O . PRO A 1 391 ? -25.781 16.531 16.25 1 87.94 391 PRO A O 1
ATOM 2973 N N . GLU A 1 392 ? -26.625 14.445 16.188 1 83.94 392 GLU A N 1
ATOM 2974 C CA . GLU A 1 392 ? -27.688 14.812 15.242 1 83.94 392 GLU A CA 1
ATOM 2975 C C . GLU A 1 392 ? -28.609 15.867 15.828 1 83.94 392 GLU A C 1
ATOM 2977 O O . GLU A 1 392 ? -29.141 16.703 15.094 1 83.94 392 GLU A O 1
ATOM 2982 N N . TYR A 1 393 ? -28.797 15.875 17.094 1 87.75 393 TYR A N 1
ATOM 2983 C CA . TYR A 1 393 ? -29.719 16.797 17.75 1 87.75 393 TYR A CA 1
ATOM 2984 C C . TYR A 1 393 ? -29.016 18.062 18.188 1 87.75 393 TYR A C 1
ATOM 2986 O O . TYR A 1 393 ? -29.625 18.922 18.844 1 87.75 393 TYR A O 1
ATOM 2994 N N . PHE A 1 394 ? -27.812 18.25 17.844 1 91.62 394 PHE A N 1
ATOM 2995 C CA . PHE A 1 394 ? -27.031 19.422 18.234 1 91.62 394 PHE A CA 1
ATOM 2996 C C . PHE A 1 394 ? -27.641 20.688 17.641 1 91.62 394 PHE A C 1
ATOM 2998 O O . PHE A 1 394 ? -27.938 20.719 16.438 1 91.62 394 PHE A O 1
ATOM 3005 N N . PRO A 1 395 ? -27.812 21.641 18.422 1 93.38 395 PRO A N 1
ATOM 3006 C CA . PRO A 1 395 ? -28.391 22.875 17.906 1 93.38 395 PRO A CA 1
ATOM 3007 C C . PRO A 1 395 ? -27.578 23.5 16.781 1 93.38 395 PRO A C 1
ATOM 3009 O O . PRO A 1 395 ? -26.344 23.531 16.844 1 93.38 395 PRO A O 1
ATOM 3012 N N . TYR A 1 396 ? -28.266 23.984 15.711 1 93.5 396 TYR A N 1
ATOM 3013 C CA . TYR A 1 396 ? -27.656 24.672 14.578 1 93.5 396 TYR A CA 1
ATOM 3014 C C . TYR A 1 396 ? -26.672 23.766 13.859 1 93.5 396 TYR A C 1
ATOM 3016 O O . TYR A 1 396 ? -25.672 24.234 13.312 1 93.5 396 TYR A O 1
ATOM 3024 N N . ARG A 1 397 ? -26.828 22.547 13.867 1 92.75 397 ARG A N 1
ATOM 3025 C CA . ARG A 1 397 ? -25.906 21.578 13.281 1 92.75 397 ARG A CA 1
ATOM 3026 C C . ARG A 1 397 ? -25.719 21.828 11.789 1 92.75 397 ARG A C 1
ATOM 3028 O O . ARG A 1 397 ? -24.594 21.844 11.289 1 92.75 397 ARG A O 1
ATOM 3035 N N . ASP A 1 398 ? -26.766 22.078 11.047 1 90.56 398 ASP A N 1
ATOM 3036 C CA . ASP A 1 398 ? -26.688 22.266 9.602 1 90.56 398 ASP A CA 1
ATOM 3037 C C . ASP A 1 398 ? -25.891 23.531 9.266 1 90.56 398 ASP A C 1
ATOM 3039 O O . ASP A 1 398 ? -25.125 23.547 8.297 1 90.56 398 ASP A O 1
ATOM 3043 N N . LEU A 1 399 ? -26.141 24.484 10.07 1 93.12 399 LEU A N 1
ATOM 3044 C CA . LEU A 1 399 ? -25.406 25.734 9.875 1 93.12 399 LEU A CA 1
ATOM 3045 C C . LEU A 1 399 ? -23.906 25.531 10.125 1 93.12 399 LEU A C 1
ATOM 3047 O O . LEU A 1 399 ? -23.078 26.047 9.383 1 93.12 399 LEU A O 1
ATOM 3051 N N . ILE A 1 400 ? -23.625 24.828 11.148 1 95.25 400 ILE A N 1
ATOM 3052 C CA . ILE A 1 400 ? -22.234 24.547 11.5 1 95.25 400 ILE A CA 1
ATOM 3053 C C . ILE A 1 400 ? -21.578 23.734 10.391 1 95.25 400 ILE A C 1
ATOM 3055 O O . ILE A 1 400 ? -20.438 23.984 10.016 1 95.25 400 ILE A O 1
ATOM 3059 N N . LEU A 1 401 ? -22.297 22.781 9.844 1 92.88 401 LEU A N 1
ATOM 3060 C CA . LEU A 1 401 ? -21.766 21.922 8.781 1 92.88 401 LEU A CA 1
ATOM 3061 C C . LEU A 1 401 ? -21.438 22.75 7.535 1 92.88 401 LEU A C 1
ATOM 3063 O O . LEU A 1 401 ? -20.359 22.609 6.961 1 92.88 401 LEU A O 1
ATOM 3067 N N . LEU A 1 402 ? -22.297 23.547 7.176 1 93.81 402 LEU A N 1
ATOM 3068 C CA . LEU A 1 402 ? -22.078 24.391 6 1 93.81 402 LEU A CA 1
ATOM 3069 C C . LEU A 1 402 ? -20.922 25.359 6.238 1 93.81 402 LEU A C 1
ATOM 3071 O O . LEU A 1 402 ? -20.109 25.594 5.336 1 93.81 402 LEU A O 1
ATOM 3075 N N . THR A 1 403 ? -20.891 25.922 7.391 1 96 403 THR A N 1
ATOM 3076 C CA . THR A 1 403 ? -19.844 26.875 7.727 1 96 403 THR A CA 1
ATOM 3077 C C . THR A 1 403 ? -18.469 26.188 7.715 1 96 403 THR A C 1
ATOM 3079 O O . THR A 1 403 ? -17.5 26.734 7.18 1 96 403 THR A O 1
ATOM 3082 N N . ALA A 1 404 ? -18.422 25.031 8.391 1 95.31 404 ALA A N 1
ATOM 3083 C CA . ALA A 1 404 ? -17.172 24.266 8.391 1 95.31 404 ALA A CA 1
ATOM 3084 C C . ALA A 1 404 ? -16.719 23.953 6.965 1 95.31 404 ALA A C 1
ATOM 3086 O O . ALA A 1 404 ? -15.539 24.078 6.641 1 95.31 404 ALA A O 1
ATOM 3087 N N . PHE A 1 405 ? -17.625 23.578 6.164 1 93.44 405 PHE A N 1
ATOM 3088 C CA . PHE A 1 405 ? -17.312 23.266 4.773 1 93.44 405 PHE A CA 1
ATOM 3089 C C . PHE A 1 405 ? -16.797 24.5 4.043 1 93.44 405 PHE A C 1
ATOM 3091 O O . PHE A 1 405 ? -15.805 24.422 3.316 1 93.44 405 PHE A O 1
ATOM 3098 N N . ALA A 1 406 ? -17.469 25.547 4.215 1 94.81 406 ALA A N 1
ATOM 3099 C CA . ALA A 1 406 ? -17.109 26.812 3.559 1 94.81 406 ALA A CA 1
ATOM 3100 C C . ALA A 1 406 ? -15.719 27.266 3.998 1 94.81 406 ALA A C 1
ATOM 3102 O O . ALA A 1 406 ? -14.945 27.766 3.186 1 94.81 406 ALA A O 1
ATOM 3103 N N . VAL A 1 407 ? -15.461 27.141 5.211 1 95.88 407 VAL A N 1
ATOM 3104 C CA . VAL A 1 407 ? -14.164 27.547 5.738 1 95.88 407 VAL A CA 1
ATOM 3105 C C . VAL A 1 407 ? -13.062 26.656 5.168 1 95.88 407 VAL A C 1
ATOM 3107 O O . VAL A 1 407 ? -11.992 27.156 4.793 1 95.88 407 VAL A O 1
ATOM 3110 N N . VAL A 1 408 ? -13.32 25.328 5.109 1 93.69 408 VAL A N 1
ATOM 3111 C CA . VAL A 1 408 ? -12.328 24.391 4.59 1 93.69 408 VAL A CA 1
ATOM 3112 C C . VAL A 1 408 ? -12.109 24.641 3.102 1 93.69 408 VAL A C 1
ATOM 3114 O O . VAL A 1 408 ? -10.977 24.891 2.666 1 93.69 408 VAL A O 1
ATOM 3117 N N . LEU A 1 409 ? -13.148 24.672 2.355 1 92.56 409 LEU A N 1
ATOM 3118 C CA . LEU A 1 409 ? -13.031 24.844 0.912 1 92.56 409 LEU A CA 1
ATOM 3119 C C . LEU A 1 409 ? -12.547 26.25 0.576 1 92.56 409 LEU A C 1
ATOM 3121 O O . LEU A 1 409 ? -11.703 26.422 -0.305 1 92.56 409 LEU A O 1
ATOM 3125 N N . GLY A 1 410 ? -13.148 27.188 1.228 1 94.06 410 GLY A N 1
ATOM 3126 C CA . GLY A 1 410 ? -12.766 28.578 0.982 1 94.06 410 GLY A CA 1
ATOM 3127 C C . GLY A 1 410 ? -11.305 28.844 1.27 1 94.06 410 GLY A C 1
ATOM 3128 O O . GLY A 1 410 ? -10.625 29.5 0.479 1 94.06 410 GLY A O 1
ATOM 3129 N N . SER A 1 411 ? -10.828 28.391 2.387 1 93.75 411 SER A N 1
ATOM 3130 C CA . SER A 1 411 ? -9.422 28.609 2.723 1 93.75 411 SER A CA 1
ATOM 3131 C C . SER A 1 411 ? -8.508 27.875 1.752 1 93.75 411 SER A C 1
ATOM 3133 O O . SER A 1 411 ? -7.457 28.391 1.367 1 93.75 411 SER A O 1
ATOM 3135 N N . LEU A 1 412 ? -8.898 26.688 1.354 1 89.94 412 LEU A N 1
ATOM 3136 C CA . LEU A 1 412 ? -8.109 25.922 0.408 1 89.94 412 LEU A CA 1
ATOM 3137 C C . LEU A 1 412 ? -8.031 26.625 -0.945 1 89.94 412 LEU A C 1
ATOM 3139 O O . LEU A 1 412 ? -6.977 26.641 -1.579 1 89.94 412 LEU A O 1
ATOM 3143 N N . VAL A 1 413 ? -9.117 27.156 -1.358 1 90.12 413 VAL A N 1
ATOM 3144 C CA . VAL A 1 413 ? -9.18 27.766 -2.686 1 90.12 413 VAL A CA 1
ATOM 3145 C C . VAL A 1 413 ? -8.523 29.141 -2.666 1 90.12 413 VAL A C 1
ATOM 3147 O O . VAL A 1 413 ? -7.633 29.422 -3.473 1 90.12 413 VAL A O 1
ATOM 3150 N N . ILE A 1 414 ? -8.891 29.969 -1.726 1 92.38 414 ILE A N 1
ATOM 3151 C CA . ILE A 1 414 ? -8.398 31.344 -1.675 1 92.38 414 ILE A CA 1
ATOM 3152 C C . ILE A 1 414 ? -6.918 31.359 -1.312 1 92.38 414 ILE A C 1
ATOM 3154 O O . ILE A 1 414 ? -6.094 31.906 -2.039 1 92.38 414 ILE A O 1
ATOM 3158 N N . GLN A 1 415 ? -6.59 30.703 -0.273 1 90.56 415 GLN A N 1
ATOM 3159 C CA . GLN A 1 415 ? -5.207 30.719 0.192 1 90.56 415 GLN A CA 1
ATOM 3160 C C . GLN A 1 415 ? -4.348 29.734 -0.591 1 90.56 415 GLN A C 1
ATOM 3162 O O . GLN A 1 415 ? -3.154 29.969 -0.796 1 90.56 415 GLN A O 1
ATOM 3167 N N . GLY A 1 416 ? -4.926 28.656 -0.951 1 85.56 416 GLY A N 1
ATOM 3168 C CA . GLY A 1 416 ? -4.168 27.672 -1.723 1 85.56 416 GLY A CA 1
ATOM 3169 C C . GLY A 1 416 ? -3.758 28.188 -3.09 1 85.56 416 GLY A C 1
ATOM 3170 O O . GLY A 1 416 ? -2.617 28 -3.514 1 85.56 416 GLY A O 1
ATOM 3171 N N . LEU A 1 417 ? -4.602 28.906 -3.73 1 86.81 417 LEU A N 1
ATOM 3172 C CA . LEU A 1 417 ? -4.332 29.391 -5.078 1 86.81 417 LEU A CA 1
ATOM 3173 C C . LEU A 1 417 ? -3.451 30.641 -5.047 1 86.81 417 LEU A C 1
ATOM 3175 O O . LEU A 1 417 ? -2.773 30.953 -6.027 1 86.81 417 LEU A O 1
ATOM 3179 N N . THR A 1 418 ? -3.359 31.25 -3.932 1 89.62 418 THR A N 1
ATOM 3180 C CA . THR A 1 418 ? -2.66 32.531 -3.898 1 89.62 418 THR A CA 1
ATOM 3181 C C . THR A 1 418 ? -1.352 32.406 -3.123 1 89.62 418 THR A C 1
ATOM 3183 O O . THR A 1 418 ? -0.554 33.344 -3.094 1 89.62 418 THR A O 1
ATOM 3186 N N . LEU A 1 419 ? -1.123 31.375 -2.574 1 86.06 419 LEU A N 1
ATOM 3187 C CA . LEU A 1 419 ? 0.072 31.234 -1.75 1 86.06 419 LEU A CA 1
ATOM 3188 C C . LEU A 1 419 ? 1.332 31.266 -2.609 1 86.06 419 LEU A C 1
ATOM 3190 O O . LEU A 1 419 ? 2.314 31.906 -2.254 1 86.06 419 LEU A O 1
ATOM 3194 N N . ARG A 1 420 ? 1.311 30.531 -3.682 1 84.44 420 ARG A N 1
ATOM 3195 C CA . ARG A 1 420 ? 2.488 30.469 -4.543 1 84.44 420 ARG A CA 1
ATOM 3196 C C . ARG A 1 420 ? 2.852 31.844 -5.082 1 84.44 420 ARG A C 1
ATOM 3198 O O . ARG A 1 420 ? 3.996 32.281 -4.953 1 84.44 420 ARG A O 1
ATOM 3205 N N . PRO A 1 421 ? 1.926 32.594 -5.66 1 85.75 421 PRO A N 1
ATOM 3206 C CA . PRO A 1 421 ? 2.26 33.938 -6.117 1 85.75 421 PRO A CA 1
ATOM 3207 C C . PRO A 1 421 ? 2.734 34.844 -4.98 1 85.75 421 PRO A C 1
ATOM 3209 O O . PRO A 1 421 ? 3.574 35.719 -5.195 1 85.75 421 PRO A O 1
ATOM 3212 N N . LEU A 1 422 ? 2.229 34.625 -3.85 1 88.81 422 LEU A N 1
ATOM 3213 C CA . LEU A 1 422 ? 2.639 35.406 -2.697 1 88.81 422 LEU A CA 1
ATOM 3214 C C . LEU A 1 422 ? 4.098 35.125 -2.34 1 88.81 422 LEU A C 1
ATOM 3216 O O . LEU A 1 422 ? 4.863 36.062 -2.088 1 88.81 422 LEU A O 1
ATOM 3220 N N . ILE A 1 423 ? 4.48 33.906 -2.354 1 86.19 423 ILE A N 1
ATOM 3221 C CA . ILE A 1 423 ? 5.844 33.531 -2.004 1 86.19 423 ILE A CA 1
ATOM 3222 C C . ILE A 1 423 ? 6.816 34.031 -3.059 1 86.19 423 ILE A C 1
ATOM 3224 O O . ILE A 1 423 ? 7.898 34.531 -2.727 1 86.19 423 ILE A O 1
ATOM 3228 N N . LEU A 1 424 ? 6.426 33.969 -4.273 1 84.25 424 LEU A N 1
ATOM 3229 C CA . LEU A 1 424 ? 7.281 34.438 -5.359 1 84.25 424 LEU A CA 1
ATOM 3230 C C . LEU A 1 424 ? 7.465 35.938 -5.301 1 84.25 424 LEU A C 1
ATOM 3232 O O . LEU A 1 424 ? 8.539 36.438 -5.625 1 84.25 424 LEU A O 1
ATOM 3236 N N . ALA A 1 425 ? 6.465 36.562 -4.852 1 88.12 425 ALA A N 1
ATOM 3237 C CA . ALA A 1 425 ? 6.512 38 -4.77 1 88.12 425 ALA A CA 1
ATOM 3238 C C . ALA A 1 425 ? 7.434 38.469 -3.645 1 88.12 425 ALA A C 1
ATOM 3240 O O . ALA A 1 425 ? 8.039 39.531 -3.725 1 88.12 425 ALA A O 1
ATOM 3241 N N . LEU A 1 426 ? 7.57 37.719 -2.645 1 87.88 426 LEU A N 1
ATOM 3242 C CA . LEU A 1 426 ? 8.344 38.094 -1.471 1 87.88 426 LEU A CA 1
ATOM 3243 C C . LEU A 1 426 ? 9.82 37.781 -1.662 1 87.88 426 LEU A C 1
ATOM 3245 O O . LEU A 1 426 ? 10.672 38.281 -0.932 1 87.88 426 LEU A O 1
ATOM 3249 N N . LYS A 1 427 ? 10.25 37 -2.635 1 79.5 427 LYS A N 1
ATOM 3250 C CA . LYS A 1 427 ? 11.617 36.688 -3.041 1 79.5 427 LYS A CA 1
ATOM 3251 C C . LYS A 1 427 ? 12.477 36.312 -1.839 1 79.5 427 LYS A C 1
ATOM 3253 O O . LYS A 1 427 ? 13.383 37.031 -1.446 1 79.5 427 LYS A O 1
ATOM 3258 N N . PHE A 1 428 ? 12.312 35.25 -1.293 1 78.44 428 PHE A N 1
ATOM 3259 C CA . PHE A 1 428 ? 13.102 34.812 -0.16 1 78.44 428 PHE A CA 1
ATOM 3260 C C . PHE A 1 428 ? 14.5 34.406 -0.609 1 78.44 428 PHE A C 1
ATOM 3262 O O . PHE A 1 428 ? 14.68 33.938 -1.736 1 78.44 428 PHE A O 1
ATOM 3269 N N . ASP A 1 429 ? 15.484 34.719 0.291 1 68 429 ASP A N 1
ATOM 3270 C CA . ASP A 1 429 ? 16.859 34.281 0.022 1 68 429 ASP A CA 1
ATOM 3271 C C . ASP A 1 429 ? 17 32.781 0.188 1 68 429 ASP A C 1
ATOM 3273 O O . ASP A 1 429 ? 16.281 32.156 0.982 1 68 429 ASP A O 1
ATOM 3277 N N . ASP A 1 430 ? 17.734 32.281 -0.707 1 62.47 430 ASP A N 1
ATOM 3278 C CA . ASP A 1 430 ? 17.953 30.844 -0.763 1 62.47 430 ASP A CA 1
ATOM 3279 C C . ASP A 1 430 ? 18.828 30.375 0.401 1 62.47 430 ASP A C 1
ATOM 3281 O O . ASP A 1 430 ? 20.047 30.453 0.337 1 62.47 430 ASP A O 1
ATOM 3285 N N . ASP A 1 431 ? 18.328 30.516 1.661 1 66.44 431 ASP A N 1
ATOM 3286 C CA . ASP A 1 431 ? 19.094 29.891 2.734 1 66.44 431 ASP A CA 1
ATOM 3287 C C . ASP A 1 431 ? 18.688 28.438 2.934 1 66.44 431 ASP A C 1
ATOM 3289 O O . ASP A 1 431 ? 17.484 28.125 2.951 1 66.44 431 ASP A O 1
ATOM 3293 N N . ASP A 1 432 ? 19.703 27.5 2.621 1 74.44 432 ASP A N 1
ATOM 3294 C CA . ASP A 1 432 ? 19.438 26.078 2.775 1 74.44 432 ASP A CA 1
ATOM 3295 C C . ASP A 1 432 ? 20.266 25.469 3.91 1 74.44 432 ASP A C 1
ATOM 3297 O O . ASP A 1 432 ? 21.25 24.781 3.664 1 74.44 432 ASP A O 1
ATOM 3301 N N . PRO A 1 433 ? 19.844 25.812 5.164 1 77.56 433 PRO A N 1
ATOM 3302 C CA . PRO A 1 433 ? 20.594 25.25 6.293 1 77.56 433 PRO A CA 1
ATOM 3303 C C . PRO A 1 433 ? 20.688 23.734 6.246 1 77.56 433 PRO A C 1
ATOM 3305 O O . PRO A 1 433 ? 21.672 23.156 6.715 1 77.56 433 PRO A O 1
ATOM 3308 N N . VAL A 1 434 ? 19.781 23.109 5.629 1 79.56 434 VAL A N 1
ATOM 3309 C CA . VAL A 1 434 ? 19.781 21.656 5.555 1 79.56 434 VAL A CA 1
ATOM 3310 C C . VAL A 1 434 ? 20.922 21.188 4.652 1 79.56 434 VAL A C 1
ATOM 3312 O O . VAL A 1 434 ? 21.625 20.234 4.988 1 79.56 434 VAL A O 1
ATOM 3315 N N . ALA A 1 435 ? 21.031 21.859 3.574 1 78 435 ALA A N 1
ATOM 3316 C CA . ALA A 1 435 ? 22.109 21.5 2.652 1 78 435 ALA A CA 1
ATOM 3317 C C . ALA A 1 435 ? 23.469 21.656 3.311 1 78 435 ALA A C 1
ATOM 3319 O O . ALA A 1 435 ? 24.359 20.844 3.104 1 78 435 ALA A O 1
ATOM 3320 N N . ARG A 1 436 ? 23.625 22.656 4.102 1 80.75 436 ARG A N 1
ATOM 3321 C CA . ARG A 1 436 ? 24.891 22.906 4.781 1 80.75 436 ARG A CA 1
ATOM 3322 C C . ARG A 1 436 ? 25.156 21.844 5.848 1 80.75 436 ARG A C 1
ATOM 3324 O O . ARG A 1 436 ? 26.266 21.328 5.957 1 80.75 436 ARG A O 1
ATOM 3331 N N . GLU A 1 437 ? 24.188 21.562 6.566 1 85.5 437 GLU A N 1
ATOM 3332 C CA . GLU A 1 437 ? 24.328 20.531 7.598 1 85.5 437 GLU A CA 1
ATOM 3333 C C . GLU A 1 437 ? 24.547 19.156 6.984 1 85.5 437 GLU A C 1
ATOM 3335 O O . GLU A 1 437 ? 25.297 18.344 7.527 1 85.5 437 GLU A O 1
ATOM 3340 N N . ALA A 1 438 ? 23.844 18.938 5.938 1 86.88 438 ALA A N 1
ATOM 3341 C CA . ALA A 1 438 ? 24.047 17.672 5.242 1 86.88 438 ALA A CA 1
ATOM 3342 C C . ALA A 1 438 ? 25.469 17.547 4.699 1 86.88 438 ALA A C 1
ATOM 3344 O O . ALA A 1 438 ? 26.062 16.469 4.723 1 86.88 438 ALA A O 1
ATOM 3345 N N . ALA A 1 439 ? 25.953 18.672 4.18 1 85.31 439 ALA A N 1
ATOM 3346 C CA . ALA A 1 439 ? 27.312 18.688 3.668 1 85.31 439 ALA A CA 1
ATOM 3347 C C . ALA A 1 439 ? 28.328 18.406 4.777 1 85.31 439 ALA A C 1
ATOM 3349 O O . ALA A 1 439 ? 29.297 17.672 4.57 1 85.31 439 ALA A O 1
ATOM 3350 N N . HIS A 1 440 ? 28.078 18.953 5.875 1 85.5 440 HIS A N 1
ATOM 3351 C CA . HIS A 1 440 ? 28.922 18.719 7.043 1 85.5 440 HIS A CA 1
ATOM 3352 C C . HIS A 1 440 ? 28.844 17.266 7.488 1 85.5 440 HIS A C 1
ATOM 3354 O O . HIS A 1 440 ? 29.875 16.641 7.75 1 85.5 440 HIS A O 1
ATOM 3360 N N . ALA A 1 441 ? 27.688 16.75 7.551 1 88.81 441 ALA A N 1
ATOM 3361 C CA . ALA A 1 441 ? 27.453 15.375 7.961 1 88.81 441 ALA A CA 1
ATOM 3362 C C . ALA A 1 441 ? 28.125 14.398 6.984 1 88.81 441 ALA A C 1
ATOM 3364 O O . ALA A 1 441 ? 28.688 13.391 7.398 1 88.81 441 ALA A O 1
ATOM 3365 N N . ARG A 1 442 ? 28.031 14.734 5.781 1 88.44 442 ARG A N 1
ATOM 3366 C CA . ARG A 1 442 ? 28.672 13.906 4.754 1 88.44 442 ARG A CA 1
ATOM 3367 C C . ARG A 1 442 ? 30.172 13.828 4.965 1 88.44 442 ARG A C 1
ATOM 3369 O O . ARG A 1 442 ? 30.766 12.75 4.844 1 88.44 442 ARG A O 1
ATOM 3376 N N . GLY A 1 443 ? 30.719 14.969 5.211 1 85.62 443 GLY A N 1
ATOM 3377 C CA . GLY A 1 443 ? 32.156 15.008 5.449 1 85.62 443 GLY A CA 1
ATOM 3378 C C . GLY A 1 443 ? 32.594 14.133 6.609 1 85.62 443 GLY A C 1
ATOM 3379 O O . GLY A 1 443 ? 33.562 13.367 6.492 1 85.62 443 GLY A O 1
ATOM 3380 N N . ILE A 1 444 ? 31.875 14.195 7.621 1 87.44 444 ILE A N 1
ATOM 3381 C CA . ILE A 1 444 ? 32.188 13.43 8.82 1 87.44 444 ILE A CA 1
ATOM 3382 C C . ILE A 1 444 ? 31.969 11.938 8.562 1 87.44 444 ILE A C 1
ATOM 3384 O O . ILE A 1 444 ? 32.75 11.102 9.008 1 87.44 444 ILE A O 1
ATOM 3388 N N . ALA A 1 445 ? 30.922 11.641 7.91 1 89.19 445 ALA A N 1
ATOM 3389 C CA . ALA A 1 445 ? 30.609 10.25 7.59 1 89.19 445 ALA A CA 1
ATOM 3390 C C . ALA A 1 445 ? 31.688 9.625 6.715 1 89.19 445 ALA A C 1
ATOM 3392 O O . ALA A 1 445 ? 32.125 8.492 6.949 1 89.19 445 ALA A O 1
ATOM 3393 N N . ILE A 1 446 ? 32.125 10.344 5.711 1 87.38 446 ILE A N 1
ATOM 3394 C CA . ILE A 1 446 ? 33.125 9.852 4.793 1 87.38 446 ILE A CA 1
ATOM 3395 C C . ILE A 1 446 ? 34.469 9.695 5.535 1 87.38 446 ILE A C 1
ATOM 3397 O O . ILE A 1 446 ? 35.219 8.742 5.293 1 87.38 446 ILE A O 1
ATOM 3401 N N . ARG A 1 447 ? 34.812 10.602 6.422 1 88.31 447 ARG A N 1
ATOM 3402 C CA . ARG A 1 447 ? 36 10.5 7.223 1 88.31 447 ARG A CA 1
ATOM 3403 C C . ARG A 1 447 ? 35.969 9.258 8.109 1 88.31 447 ARG A C 1
ATOM 3405 O O . ARG A 1 447 ? 37 8.586 8.273 1 88.31 447 ARG A O 1
ATOM 3412 N N . ALA A 1 448 ? 34.875 9.031 8.68 1 89.62 448 ALA A N 1
ATOM 3413 C CA . ALA A 1 448 ? 34.688 7.832 9.508 1 89.62 448 ALA A CA 1
ATOM 3414 C C . ALA A 1 448 ? 34.875 6.566 8.672 1 89.62 448 ALA A C 1
ATOM 3416 O O . ALA A 1 448 ? 35.438 5.578 9.141 1 89.62 448 ALA A O 1
ATOM 3417 N N . ALA A 1 449 ? 34.281 6.602 7.531 1 89.31 449 ALA A N 1
ATOM 3418 C CA . ALA A 1 449 ? 34.438 5.477 6.609 1 89.31 449 ALA A CA 1
ATOM 3419 C C . ALA A 1 449 ? 35.906 5.234 6.258 1 89.31 449 ALA A C 1
ATOM 3421 O O . ALA A 1 449 ? 36.344 4.09 6.234 1 89.31 449 ALA A O 1
ATOM 3422 N N . LEU A 1 450 ? 36.562 6.328 5.957 1 88 450 LEU A N 1
ATOM 3423 C CA . LEU A 1 450 ? 38 6.262 5.617 1 88 450 LEU A CA 1
ATOM 3424 C C . LEU A 1 450 ? 38.812 5.703 6.777 1 88 450 LEU A C 1
ATOM 3426 O O . LEU A 1 450 ? 39.688 4.863 6.578 1 88 450 LEU A O 1
ATOM 3430 N N . ASP A 1 451 ? 38.531 6.117 7.969 1 89.44 451 ASP A N 1
ATOM 3431 C CA . ASP A 1 451 ? 39.25 5.68 9.164 1 89.44 451 ASP A CA 1
ATOM 3432 C C . ASP A 1 451 ? 39.062 4.184 9.398 1 89.44 451 ASP A C 1
ATOM 3434 O O . ASP A 1 451 ? 39.969 3.498 9.859 1 89.44 451 ASP A O 1
ATOM 3438 N N . GLU A 1 452 ? 37.906 3.691 9.109 1 88.62 452 GLU A N 1
ATOM 3439 C CA . GLU A 1 452 ? 37.594 2.289 9.328 1 88.62 452 GLU A CA 1
ATOM 3440 C C . GLU A 1 452 ? 38.406 1.372 8.438 1 88.62 452 GLU A C 1
ATOM 3442 O O . GLU A 1 452 ? 38.781 0.27 8.852 1 88.62 452 GLU A O 1
ATOM 3447 N N . ILE A 1 453 ? 38.719 1.842 7.191 1 88.81 453 ILE A N 1
ATOM 3448 C CA . ILE A 1 453 ? 39.375 0.956 6.246 1 88.81 453 ILE A CA 1
ATOM 3449 C C . ILE A 1 453 ? 40.844 1.369 6.098 1 88.81 453 ILE A C 1
ATOM 3451 O O . ILE A 1 453 ? 41.594 0.808 5.277 1 88.81 453 ILE A O 1
ATOM 3455 N N . ASP A 1 454 ? 41.281 2.281 6.875 1 87 454 ASP A N 1
ATOM 3456 C CA . ASP A 1 454 ? 42.625 2.871 6.734 1 87 454 ASP A CA 1
ATOM 3457 C C . ASP A 1 454 ? 43.719 1.826 6.953 1 87 454 ASP A C 1
ATOM 3459 O O . ASP A 1 454 ? 44.75 1.841 6.27 1 87 454 ASP A O 1
ATOM 3463 N N . ALA A 1 455 ? 43.469 0.901 7.805 1 85.81 455 ALA A N 1
ATOM 3464 C CA . ALA A 1 455 ? 44.5 -0.051 8.195 1 85.81 455 ALA A CA 1
ATOM 3465 C C . ALA A 1 455 ? 44.5 -1.274 7.289 1 85.81 455 ALA A C 1
ATOM 3467 O O . ALA A 1 455 ? 45.406 -2.094 7.336 1 85.81 455 ALA A O 1
ATOM 3468 N N . ASP A 1 456 ? 43.531 -1.363 6.434 1 87.38 456 ASP A N 1
ATOM 3469 C CA . ASP A 1 456 ? 43.438 -2.537 5.574 1 87.38 456 ASP A CA 1
ATOM 3470 C C . ASP A 1 456 ? 44.438 -2.463 4.426 1 87.38 456 ASP A C 1
ATOM 3472 O O . ASP A 1 456 ? 44.406 -1.518 3.633 1 87.38 456 ASP A O 1
ATOM 3476 N N . PRO A 1 457 ? 45.344 -3.338 4.281 1 85.69 457 PRO A N 1
ATOM 3477 C CA . PRO A 1 457 ? 46.438 -3.262 3.287 1 85.69 457 PRO A CA 1
ATOM 3478 C C . PRO A 1 457 ? 46 -3.752 1.909 1 85.69 457 PRO A C 1
ATOM 3480 O O . PRO A 1 457 ? 46.75 -3.643 0.942 1 85.69 457 PRO A O 1
ATOM 3483 N N . SER A 1 458 ? 44.781 -4.133 1.69 1 84.56 458 SER A N 1
ATOM 3484 C CA . SER A 1 458 ? 44.344 -4.703 0.422 1 84.56 458 SER A CA 1
ATOM 3485 C C . SER A 1 458 ? 44.312 -3.645 -0.677 1 84.56 458 SER A C 1
ATOM 3487 O O . SER A 1 458 ? 44.219 -2.449 -0.393 1 84.56 458 SER A O 1
ATOM 3489 N N . GLU A 1 459 ? 44.5 -4.039 -1.954 1 81.75 459 GLU A N 1
ATOM 3490 C CA . GLU A 1 459 ? 44.438 -3.141 -3.104 1 81.75 459 GLU A CA 1
ATOM 3491 C C . GLU A 1 459 ? 43.062 -2.516 -3.236 1 81.75 459 GLU A C 1
ATOM 3493 O O . GLU A 1 459 ? 42.938 -1.351 -3.621 1 81.75 459 GLU A O 1
ATOM 3498 N N . GLU A 1 460 ? 42.094 -3.26 -2.893 1 81.88 460 GLU A N 1
ATOM 3499 C CA . GLU A 1 460 ? 40.719 -2.764 -2.939 1 81.88 460 GLU A CA 1
ATOM 3500 C C . GLU A 1 460 ? 40.5 -1.616 -1.956 1 81.88 460 GLU A C 1
ATOM 3502 O O . GLU A 1 460 ? 39.812 -0.654 -2.258 1 81.88 460 GLU A O 1
ATOM 3507 N N . ALA A 1 461 ? 41.156 -1.778 -0.865 1 86.12 461 ALA A N 1
ATOM 3508 C CA . ALA A 1 461 ? 41.062 -0.731 0.148 1 86.12 461 ALA A CA 1
ATOM 3509 C C . ALA A 1 461 ? 41.75 0.551 -0.315 1 86.12 461 ALA A C 1
ATOM 3511 O O . ALA A 1 461 ? 41.281 1.653 -0.027 1 86.12 461 ALA A O 1
ATOM 3512 N N . GLU A 1 462 ? 42.812 0.394 -0.962 1 84.88 462 GLU A N 1
ATOM 3513 C CA . GLU A 1 462 ? 43.531 1.562 -1.446 1 84.88 462 GLU A CA 1
ATOM 3514 C C . GLU A 1 462 ? 42.688 2.35 -2.457 1 84.88 462 GLU A C 1
ATOM 3516 O O . GLU A 1 462 ? 42.688 3.582 -2.426 1 84.88 462 GLU A O 1
ATOM 3521 N N . ILE A 1 463 ? 42.062 1.667 -3.264 1 79.38 463 ILE A N 1
ATOM 3522 C CA . ILE A 1 463 ? 41.219 2.301 -4.277 1 79.38 463 ILE A CA 1
ATOM 3523 C C . ILE A 1 463 ? 40.094 3.066 -3.604 1 79.38 463 ILE A C 1
ATOM 3525 O O . ILE A 1 463 ? 39.781 4.207 -3.973 1 79.38 463 ILE A O 1
ATOM 3529 N N . LEU A 1 464 ? 39.469 2.469 -2.637 1 84.38 464 LEU A N 1
ATOM 3530 C CA . LEU A 1 464 ? 38.375 3.102 -1.913 1 84.38 464 LEU A CA 1
ATOM 3531 C C . LEU A 1 464 ? 38.875 4.324 -1.143 1 84.38 464 LEU A C 1
ATOM 3533 O O . LEU A 1 464 ? 38.188 5.34 -1.074 1 84.38 464 LEU A O 1
ATOM 3537 N N . ARG A 1 465 ? 40.062 4.207 -0.623 1 86.88 465 ARG A N 1
ATOM 3538 C CA . ARG A 1 465 ? 40.625 5.328 0.111 1 86.88 465 ARG A CA 1
ATOM 3539 C C . ARG A 1 465 ? 40.875 6.523 -0.806 1 86.88 465 ARG A C 1
ATOM 3541 O O . ARG A 1 465 ? 40.594 7.664 -0.426 1 86.88 465 ARG A O 1
ATOM 3548 N N . LEU A 1 466 ? 41.281 6.223 -1.986 1 83.38 466 LEU A N 1
ATOM 3549 C CA . LEU A 1 466 ? 41.531 7.301 -2.936 1 83.38 466 LEU A CA 1
ATOM 3550 C C . LEU A 1 466 ? 40.219 7.996 -3.332 1 83.38 466 LEU A C 1
ATOM 3552 O O . LEU A 1 466 ? 40.188 9.219 -3.467 1 83.38 466 LEU A O 1
ATOM 3556 N N . GLU A 1 467 ? 39.25 7.238 -3.48 1 82.81 467 GLU A N 1
ATOM 3557 C CA . GLU A 1 467 ? 37.969 7.801 -3.844 1 82.81 467 GLU A CA 1
ATOM 3558 C C . GLU A 1 467 ? 37.406 8.688 -2.727 1 82.81 467 GLU A C 1
ATOM 3560 O O . GLU A 1 467 ? 36.906 9.781 -2.984 1 82.81 467 GLU A O 1
ATOM 3565 N N . TYR A 1 468 ? 37.469 8.188 -1.502 1 86.12 468 TYR A N 1
ATOM 3566 C CA . TYR A 1 468 ? 36.969 8.938 -0.365 1 86.12 468 TYR A CA 1
ATOM 3567 C C . TYR A 1 468 ? 37.781 10.195 -0.125 1 86.12 468 TYR A C 1
ATOM 3569 O O . TYR A 1 468 ? 37.25 11.258 0.19 1 86.12 468 TYR A O 1
ATOM 3577 N N . ARG A 1 469 ? 39.062 10.094 -0.328 1 85.94 469 ARG A N 1
ATOM 3578 C CA . ARG A 1 469 ? 39.938 11.242 -0.134 1 85.94 469 ARG A CA 1
ATOM 3579 C C . ARG A 1 469 ? 39.688 12.312 -1.19 1 85.94 469 ARG A C 1
ATOM 3581 O O . ARG A 1 469 ? 39.781 13.508 -0.908 1 85.94 469 ARG A O 1
ATOM 3588 N N . ALA A 1 470 ? 39.375 11.828 -2.357 1 82.81 470 ALA A N 1
ATOM 3589 C CA . ALA A 1 470 ? 39.094 12.766 -3.432 1 82.81 470 ALA A CA 1
ATOM 3590 C C . ALA A 1 470 ? 37.844 13.594 -3.104 1 82.81 470 ALA A C 1
ATOM 3592 O O . ALA A 1 470 ? 37.812 14.797 -3.396 1 82.81 470 ALA A O 1
ATOM 3593 N N . VAL A 1 471 ? 36.906 12.992 -2.508 1 84.44 471 VAL A N 1
ATOM 3594 C CA . VAL A 1 471 ? 35.656 13.68 -2.135 1 84.44 471 VAL A CA 1
ATOM 3595 C C . VAL A 1 471 ? 35.938 14.68 -1.018 1 84.44 471 VAL A C 1
ATOM 3597 O O . VAL A 1 471 ? 35.438 15.805 -1.041 1 84.44 471 VAL A O 1
ATOM 3600 N N . LEU A 1 472 ? 36.75 14.242 -0.096 1 85.5 472 LEU A N 1
ATOM 3601 C CA . LEU A 1 472 ? 37.094 15.102 1.039 1 85.5 472 LEU A CA 1
ATOM 3602 C C . LEU A 1 472 ? 37.938 16.281 0.599 1 85.5 472 LEU A C 1
ATOM 3604 O O . LEU A 1 472 ? 37.781 17.391 1.128 1 85.5 472 LEU A O 1
ATOM 3608 N N . LEU A 1 473 ? 38.781 16 -0.357 1 81.75 473 LEU A N 1
ATOM 3609 C CA . LEU A 1 473 ? 39.625 17.078 -0.865 1 81.75 473 LEU A CA 1
ATOM 3610 C C . LEU A 1 473 ? 38.781 18.109 -1.609 1 81.75 473 LEU A C 1
ATOM 3612 O O . LEU A 1 473 ? 39.062 19.312 -1.512 1 81.75 473 LEU A O 1
ATOM 3616 N N . ARG A 1 474 ? 37.844 17.703 -2.311 1 77.88 474 ARG A N 1
ATOM 3617 C CA . ARG A 1 474 ? 36.938 18.609 -3.014 1 77.88 474 ARG A CA 1
ATOM 3618 C C . ARG A 1 474 ? 36.156 19.469 -2.031 1 77.88 474 ARG A C 1
ATOM 3620 O O . ARG A 1 474 ? 35.875 20.641 -2.299 1 77.88 474 ARG A O 1
ATOM 3627 N N . ALA A 1 475 ? 35.75 18.812 -0.971 1 78.31 475 ALA A N 1
ATOM 3628 C CA . ALA A 1 475 ? 34.969 19.5 0.051 1 78.31 475 ALA A CA 1
ATOM 3629 C C . ALA A 1 475 ? 35.781 20.594 0.722 1 78.31 475 ALA A C 1
ATOM 3631 O O . ALA A 1 475 ? 35.25 21.641 1.104 1 78.31 475 ALA A O 1
ATOM 3632 N N . GLU A 1 476 ? 37.031 20.328 0.905 1 74.44 476 GLU A N 1
ATOM 3633 C CA . GLU A 1 476 ? 37.906 21.297 1.533 1 74.44 476 GLU A CA 1
ATOM 3634 C C . GLU A 1 476 ? 38.062 22.547 0.673 1 74.44 476 GLU A C 1
ATOM 3636 O O . GLU A 1 476 ? 38.281 23.641 1.193 1 74.44 476 GLU A O 1
ATOM 3641 N N . ASN A 1 477 ? 37.844 22.359 -0.591 1 68.94 477 ASN A N 1
ATOM 3642 C CA . ASN A 1 477 ? 38 23.484 -1.499 1 68.94 477 ASN A CA 1
ATOM 3643 C C . ASN A 1 477 ? 36.719 24.281 -1.623 1 68.94 477 ASN A C 1
ATOM 3645 O O . ASN A 1 477 ? 36.688 25.328 -2.268 1 68.94 477 ASN A O 1
ATOM 3649 N N . GLU A 1 478 ? 35.719 23.688 -1.002 1 70.75 478 GLU A N 1
ATOM 3650 C CA . GLU A 1 478 ? 34.438 24.406 -1.022 1 70.75 478 GLU A CA 1
ATOM 3651 C C . GLU A 1 478 ? 34.312 25.375 0.151 1 70.75 478 GLU A C 1
ATOM 3653 O O . GLU A 1 478 ? 34.875 25.109 1.227 1 70.75 478 GLU A O 1
ATOM 3658 N N . PRO A 1 479 ? 33.906 26.562 -0.147 1 61.12 479 PRO A N 1
ATOM 3659 C CA . PRO A 1 479 ? 33.812 27.625 0.86 1 61.12 479 PRO A CA 1
ATOM 3660 C C . PRO A 1 479 ? 33.188 27.156 2.17 1 61.12 479 PRO A C 1
ATOM 3662 O O . PRO A 1 479 ? 33.594 27.594 3.248 1 61.12 479 PRO A O 1
ATOM 3665 N N . ASP A 1 480 ? 32.219 26.281 2.061 1 63.75 480 ASP A N 1
ATOM 3666 C CA . ASP A 1 480 ? 31.562 25.922 3.307 1 63.75 480 ASP A CA 1
ATOM 3667 C C . ASP A 1 480 ? 32.125 24.594 3.852 1 63.75 480 ASP A C 1
ATOM 3669 O O . ASP A 1 480 ? 31.656 24.109 4.879 1 63.75 480 ASP A O 1
ATOM 3673 N N . GLY A 1 481 ? 33.281 24.141 3.262 1 62.56 481 GLY A N 1
ATOM 3674 C CA . GLY A 1 481 ? 34.031 22.969 3.693 1 62.56 481 GLY A CA 1
ATOM 3675 C C . GLY A 1 481 ? 33.188 21.703 3.711 1 62.56 481 GLY A C 1
ATOM 3676 O O . GLY A 1 481 ? 33.656 20.656 4.172 1 62.56 481 GLY A O 1
ATOM 3677 N N . GLY A 1 482 ? 31.938 21.797 3.342 1 72.69 482 GLY A N 1
ATOM 3678 C CA . GLY A 1 482 ? 31.094 20.609 3.402 1 72.69 482 GLY A CA 1
ATOM 3679 C C . GLY A 1 482 ? 31.016 19.875 2.08 1 72.69 482 GLY A C 1
ATOM 3680 O O . GLY A 1 482 ? 31.406 20.406 1.041 1 72.69 482 GLY A O 1
ATOM 3681 N N . VAL A 1 483 ? 30.828 18.547 2.15 1 77.94 483 VAL A N 1
ATOM 3682 C CA . VAL A 1 483 ? 30.641 17.719 0.958 1 77.94 483 VAL A CA 1
ATOM 3683 C C . VAL A 1 483 ? 29.25 17.969 0.376 1 77.94 483 VAL A C 1
ATOM 3685 O O . VAL A 1 483 ? 28.25 17.484 0.921 1 77.94 483 VAL A O 1
ATOM 3688 N N . ALA A 1 484 ? 29.188 18.734 -0.648 1 72.12 484 ALA A N 1
ATOM 3689 C CA . ALA A 1 484 ? 27.922 19.219 -1.218 1 72.12 484 ALA A CA 1
ATOM 3690 C C . ALA A 1 484 ? 27.125 18.062 -1.82 1 72.12 484 ALA A C 1
ATOM 3692 O O . ALA A 1 484 ? 25.891 18.078 -1.813 1 72.12 484 ALA A O 1
ATOM 3693 N N . SER A 1 485 ? 27.906 17.109 -2.402 1 77.12 485 SER A N 1
ATOM 3694 C CA . SER A 1 485 ? 27.188 16.016 -3.045 1 77.12 485 SER A CA 1
ATOM 3695 C C . SER A 1 485 ? 27.766 14.664 -2.611 1 77.12 485 SER A C 1
ATOM 3697 O O . SER A 1 485 ? 28.953 14.547 -2.338 1 77.12 485 SER A O 1
ATOM 3699 N N . GLY A 1 486 ? 26.828 13.781 -2.428 1 72.94 486 GLY A N 1
ATOM 3700 C CA . GLY A 1 486 ? 27.25 12.43 -2.104 1 72.94 486 GLY A CA 1
ATOM 3701 C C . GLY A 1 486 ? 27.766 11.656 -3.305 1 72.94 486 GLY A C 1
ATOM 3702 O O . GLY A 1 486 ? 28.125 10.484 -3.189 1 72.94 486 GLY A O 1
ATOM 3703 N N . GLU A 1 487 ? 27.875 12.375 -4.398 1 78.62 487 GLU A N 1
ATOM 3704 C CA . GLU A 1 487 ? 28.312 11.727 -5.629 1 78.62 487 GLU A CA 1
ATOM 3705 C C . GLU A 1 487 ? 29.812 11.484 -5.617 1 78.62 487 GLU A C 1
ATOM 3707 O O . GLU A 1 487 ? 30.594 12.391 -5.32 1 78.62 487 GLU A O 1
ATOM 3712 N N . LEU A 1 488 ? 30.172 10.211 -5.848 1 79.12 488 LEU A N 1
ATOM 3713 C CA . LEU A 1 488 ? 31.594 9.859 -5.965 1 79.12 488 LEU A CA 1
ATOM 3714 C C . LEU A 1 488 ? 32.125 10.219 -7.352 1 79.12 488 LEU A C 1
ATOM 3716 O O . LEU A 1 488 ? 31.359 10.289 -8.312 1 79.12 488 LEU A O 1
ATOM 3720 N N . PRO A 1 489 ? 33.375 10.477 -7.449 1 77.69 489 PRO A N 1
ATOM 3721 C CA . PRO A 1 489 ? 33.969 10.875 -8.727 1 77.69 489 PRO A CA 1
ATOM 3722 C C . PRO A 1 489 ? 33.719 9.859 -9.836 1 77.69 489 PRO A C 1
ATOM 3724 O O . PRO A 1 489 ? 33.562 10.234 -11 1 77.69 489 PRO A O 1
ATOM 3727 N N . ALA A 1 490 ? 33.562 8.633 -9.531 1 81.25 490 ALA A N 1
ATOM 3728 C CA . ALA A 1 490 ? 33.406 7.59 -10.531 1 81.25 490 ALA A CA 1
ATOM 3729 C C . ALA A 1 490 ? 31.938 7.355 -10.859 1 81.25 490 ALA A C 1
ATOM 3731 O O . ALA A 1 490 ? 31.625 6.578 -11.758 1 81.25 490 ALA A O 1
ATOM 3732 N N . ASP A 1 491 ? 31.094 8.086 -10.203 1 85.06 491 ASP A N 1
ATOM 3733 C CA . ASP A 1 491 ? 29.672 7.789 -10.305 1 85.06 491 ASP A CA 1
ATOM 3734 C C . ASP A 1 491 ? 29.141 8.086 -11.711 1 85.06 491 ASP A C 1
ATOM 3736 O O . ASP A 1 491 ? 28.375 7.305 -12.266 1 85.06 491 ASP A O 1
ATOM 3740 N N . PRO A 1 492 ? 29.547 9.156 -12.344 1 83.5 492 PRO A N 1
ATOM 3741 C CA . PRO A 1 492 ? 29.062 9.383 -13.711 1 83.5 492 PRO A CA 1
ATOM 3742 C C . PRO A 1 492 ? 29.484 8.266 -14.672 1 83.5 492 PRO A C 1
ATOM 3744 O O . PRO A 1 492 ? 28.703 7.875 -15.539 1 83.5 492 PRO A O 1
ATOM 3747 N N . LEU A 1 493 ? 30.703 7.758 -14.508 1 86 493 LEU A N 1
ATOM 3748 C CA . LEU A 1 493 ? 31.172 6.652 -15.328 1 86 493 LEU A CA 1
ATOM 3749 C C . LEU A 1 493 ? 30.422 5.367 -15.008 1 86 493 LEU A C 1
ATOM 3751 O O . LEU A 1 493 ? 30.125 4.574 -15.906 1 86 493 LEU A O 1
ATOM 3755 N N . ARG A 1 494 ? 30.125 5.199 -13.766 1 86.69 494 ARG A N 1
ATOM 3756 C CA . ARG A 1 494 ? 29.344 4.039 -13.352 1 86.69 494 ARG A CA 1
ATOM 3757 C C . ARG A 1 494 ? 27.953 4.062 -13.984 1 86.69 494 ARG A C 1
ATOM 3759 O O . ARG A 1 494 ? 27.438 3.021 -14.391 1 86.69 494 ARG A O 1
ATOM 3766 N N . ARG A 1 495 ? 27.359 5.258 -14.047 1 87.44 495 ARG A N 1
ATOM 3767 C CA . ARG A 1 495 ? 26.047 5.387 -14.648 1 87.44 495 ARG A CA 1
ATOM 3768 C C . ARG A 1 495 ? 26.078 5.039 -16.125 1 87.44 495 ARG A C 1
ATOM 3770 O O . ARG A 1 495 ? 25.188 4.367 -16.641 1 87.44 495 ARG A O 1
ATOM 3777 N N . ARG A 1 496 ? 27.141 5.453 -16.781 1 87.62 496 ARG A N 1
ATOM 3778 C CA . ARG A 1 496 ? 27.312 5.113 -18.203 1 87.62 496 ARG A CA 1
ATOM 3779 C C . ARG A 1 496 ? 27.516 3.611 -18.375 1 87.62 496 ARG A C 1
ATOM 3781 O O . ARG A 1 496 ? 26.938 3.01 -19.297 1 87.62 496 ARG A O 1
ATOM 3788 N N . ALA A 1 497 ? 28.312 3.037 -17.547 1 88.06 497 ALA A N 1
ATOM 3789 C CA . ALA A 1 497 ? 28.578 1.601 -17.594 1 88.06 497 ALA A CA 1
ATOM 3790 C C . ALA A 1 497 ? 27.297 0.803 -17.328 1 88.06 497 ALA A C 1
ATOM 3792 O O . ALA A 1 497 ? 27.047 -0.202 -17.984 1 88.06 497 ALA A O 1
ATOM 3793 N N . ILE A 1 498 ? 26.516 1.264 -16.406 1 88.44 498 ILE A N 1
ATOM 3794 C CA . ILE A 1 498 ? 25.281 0.586 -16.047 1 88.44 498 ILE A CA 1
ATOM 3795 C C . ILE A 1 498 ? 24.281 0.663 -17.203 1 88.44 498 ILE A C 1
ATOM 3797 O O . ILE A 1 498 ? 23.578 -0.304 -17.484 1 88.44 498 ILE A O 1
ATOM 3801 N N . ALA A 1 499 ? 24.25 1.801 -17.844 1 87.94 499 ALA A N 1
ATOM 3802 C CA . ALA A 1 499 ? 23.375 1.956 -19 1 87.94 499 ALA A CA 1
ATOM 3803 C C . ALA A 1 499 ? 23.734 0.96 -20.094 1 87.94 499 ALA A C 1
ATOM 3805 O O . ALA A 1 499 ? 22.844 0.378 -20.734 1 87.94 499 ALA A O 1
ATOM 3806 N N . ALA A 1 500 ? 25.016 0.788 -20.328 1 87.69 500 ALA A N 1
ATOM 3807 C CA . ALA A 1 500 ? 25.469 -0.179 -21.312 1 87.69 500 ALA A CA 1
ATOM 3808 C C . ALA A 1 500 ? 25.141 -1.605 -20.891 1 87.69 500 ALA A C 1
ATOM 3810 O O . ALA A 1 500 ? 24.75 -2.434 -21.703 1 87.69 500 ALA A O 1
ATOM 3811 N N . ALA A 1 501 ? 25.344 -1.904 -19.656 1 90 501 ALA A N 1
ATOM 3812 C CA . ALA A 1 501 ? 25.016 -3.217 -19.109 1 90 501 ALA A CA 1
ATOM 3813 C C . ALA A 1 501 ? 23.516 -3.508 -19.266 1 90 501 ALA A C 1
ATOM 3815 O O . ALA A 1 501 ? 23.125 -4.637 -19.562 1 90 501 ALA A O 1
ATOM 3816 N N . ARG A 1 502 ? 22.766 -2.482 -19 1 88.94 502 ARG A N 1
ATOM 3817 C CA . ARG A 1 502 ? 21.312 -2.627 -19.109 1 88.94 502 ARG A CA 1
ATOM 3818 C C . ARG A 1 502 ? 20.906 -2.936 -20.547 1 88.94 502 ARG A C 1
ATOM 3820 O O . ARG A 1 502 ? 20.031 -3.771 -20.781 1 88.94 502 ARG A O 1
ATOM 3827 N N . ARG A 1 503 ? 21.438 -2.273 -21.484 1 88.56 503 ARG A N 1
ATOM 3828 C CA . ARG A 1 503 ? 21.156 -2.533 -22.891 1 88.56 503 ARG A CA 1
ATOM 3829 C C . ARG A 1 503 ? 21.531 -3.961 -23.281 1 88.56 503 ARG A C 1
ATOM 3831 O O . ARG A 1 503 ? 20.797 -4.629 -24.016 1 88.56 503 ARG A O 1
ATOM 3838 N N . ALA A 1 504 ? 22.672 -4.402 -22.781 1 89.62 504 ALA A N 1
ATOM 3839 C CA . ALA A 1 504 ? 23.109 -5.766 -23.047 1 89.62 504 ALA A CA 1
ATOM 3840 C C . ALA A 1 504 ? 22.141 -6.785 -22.453 1 89.62 504 ALA A C 1
ATOM 3842 O O . ALA A 1 504 ? 21.859 -7.816 -23.062 1 89.62 504 ALA A O 1
ATOM 3843 N N . LEU A 1 505 ? 21.688 -6.484 -21.266 1 89.88 505 LEU A N 1
ATOM 3844 C CA . LEU A 1 505 ? 20.75 -7.367 -20.578 1 89.88 505 LEU A CA 1
ATOM 3845 C C . LEU A 1 505 ? 19.438 -7.453 -21.344 1 89.88 505 LEU A C 1
ATOM 3847 O O . LEU A 1 505 ? 18.859 -8.531 -21.484 1 89.88 505 LEU A O 1
ATOM 3851 N N . LEU A 1 506 ? 18.984 -6.324 -21.844 1 88.19 506 LEU A N 1
ATOM 3852 C CA . LEU A 1 506 ? 17.75 -6.277 -22.609 1 88.19 506 LEU A CA 1
ATOM 3853 C C . LEU A 1 506 ? 17.891 -7.074 -23.906 1 88.19 506 LEU A C 1
ATOM 3855 O O . LEU A 1 506 ? 16.953 -7.762 -24.328 1 88.19 506 LEU A O 1
ATOM 3859 N N . ASN A 1 507 ? 19.047 -6.961 -24.5 1 88.5 507 ASN A N 1
ATOM 3860 C CA . ASN A 1 507 ? 19.297 -7.719 -25.719 1 88.5 507 ASN A CA 1
ATOM 3861 C C . ASN A 1 507 ? 19.297 -9.219 -25.453 1 88.5 507 ASN A C 1
ATOM 3863 O O . ASN A 1 507 ? 18.812 -10 -26.281 1 88.5 507 ASN A O 1
ATOM 3867 N N . LEU A 1 508 ? 19.828 -9.625 -24.281 1 89.12 508 LEU A N 1
ATOM 3868 C CA . LEU A 1 508 ? 19.844 -11.039 -23.922 1 89.12 508 LEU A CA 1
ATOM 3869 C C . LEU A 1 508 ? 18.422 -11.562 -23.75 1 89.12 508 LEU A C 1
ATOM 3871 O O . LEU A 1 508 ? 18.125 -12.703 -24.125 1 89.12 508 LEU A O 1
ATOM 3875 N N . ARG A 1 509 ? 17.562 -10.773 -23.188 1 86.19 509 ARG A N 1
ATOM 3876 C CA . ARG A 1 509 ? 16.172 -11.156 -23 1 86.19 509 ARG A CA 1
ATOM 3877 C C . ARG A 1 509 ? 15.438 -11.227 -24.328 1 86.19 509 ARG A C 1
ATOM 3879 O O . ARG A 1 509 ? 14.672 -12.164 -24.562 1 86.19 509 ARG A O 1
ATOM 3886 N N . HIS A 1 510 ? 15.688 -10.227 -25.172 1 84.62 510 HIS A N 1
ATOM 3887 C CA . HIS A 1 510 ? 15.023 -10.141 -26.469 1 84.62 510 HIS A CA 1
ATOM 3888 C C . HIS A 1 510 ? 15.375 -11.344 -27.344 1 84.62 510 HIS A C 1
ATOM 3890 O O . HIS A 1 510 ? 14.523 -11.844 -28.078 1 84.62 510 HIS A O 1
ATOM 3896 N N . ASN A 1 511 ? 16.609 -11.805 -27.234 1 88.12 511 ASN A N 1
ATOM 3897 C CA . ASN A 1 511 ? 17.062 -12.938 -28.031 1 88.12 511 ASN A CA 1
ATOM 3898 C C . ASN A 1 511 ? 16.797 -14.258 -27.328 1 88.12 511 ASN A C 1
ATOM 3900 O O . ASN A 1 511 ? 17.234 -15.312 -27.781 1 88.12 511 ASN A O 1
ATOM 3904 N N . GLU A 1 512 ? 16.172 -14.195 -26.125 1 86.75 512 GLU A N 1
ATOM 3905 C CA . GLU A 1 512 ? 15.758 -15.359 -25.328 1 86.75 512 GLU A CA 1
ATOM 3906 C C . GLU A 1 512 ? 16.969 -16.172 -24.891 1 86.75 512 GLU A C 1
ATOM 3908 O O . GLU A 1 512 ? 16.891 -17.406 -24.812 1 86.75 512 GLU A O 1
ATOM 3913 N N . ALA A 1 513 ? 18.094 -15.492 -24.75 1 86.06 513 ALA A N 1
ATOM 3914 C CA . ALA A 1 513 ? 19.297 -16.172 -24.25 1 86.06 513 ALA A CA 1
ATOM 3915 C C . ALA A 1 513 ? 19.172 -16.453 -22.75 1 86.06 513 ALA A C 1
ATOM 3917 O O . ALA A 1 513 ? 19.781 -17.375 -22.234 1 86.06 513 ALA A O 1
ATOM 3918 N N . ILE A 1 514 ? 18.391 -15.555 -22.109 1 85.31 514 ILE A N 1
ATOM 3919 C CA . ILE A 1 514 ? 18.125 -15.766 -20.688 1 85.31 514 ILE A CA 1
ATOM 3920 C C . ILE A 1 514 ? 16.625 -15.695 -20.422 1 85.31 514 ILE A C 1
ATOM 3922 O O . ILE A 1 514 ? 15.875 -15.094 -21.203 1 85.31 514 ILE A O 1
ATOM 3926 N N . GLY A 1 515 ? 16.203 -16.375 -19.375 1 82.44 515 GLY A N 1
ATOM 3927 C CA . GLY A 1 515 ? 14.812 -16.344 -18.953 1 82.44 515 GLY A CA 1
ATOM 3928 C C . GLY A 1 515 ? 14.453 -15.086 -18.172 1 82.44 515 GLY A C 1
ATOM 3929 O O . GLY A 1 515 ? 15.328 -14.289 -17.828 1 82.44 515 GLY A O 1
ATOM 3930 N N . ASP A 1 516 ? 13.188 -14.875 -17.906 1 82.69 516 ASP A N 1
ATOM 3931 C CA . ASP A 1 516 ? 12.68 -13.68 -17.25 1 82.69 516 ASP A CA 1
ATOM 3932 C C . ASP A 1 516 ? 13.141 -13.633 -15.789 1 82.69 516 ASP A C 1
ATOM 3934 O O . ASP A 1 516 ? 13.398 -12.555 -15.25 1 82.69 516 ASP A O 1
ATOM 3938 N N . ASP A 1 517 ? 13.242 -14.75 -15.18 1 80.75 517 ASP A N 1
ATOM 3939 C CA . ASP A 1 517 ? 13.672 -14.766 -13.789 1 80.75 517 ASP A CA 1
ATOM 3940 C C . ASP A 1 517 ? 15.109 -14.266 -13.656 1 80.75 517 ASP A C 1
ATOM 3942 O O . ASP A 1 517 ? 15.414 -13.469 -12.766 1 80.75 517 ASP A O 1
ATOM 3946 N N . ALA A 1 518 ? 15.961 -14.828 -14.555 1 82.19 518 ALA A N 1
ATOM 3947 C CA . ALA A 1 518 ? 17.344 -14.359 -14.562 1 82.19 518 ALA A CA 1
ATOM 3948 C C . ALA A 1 518 ? 17.422 -12.875 -14.906 1 82.19 518 ALA A C 1
ATOM 3950 O O . ALA A 1 518 ? 18.219 -12.141 -14.328 1 82.19 518 ALA A O 1
ATOM 3951 N N . PHE A 1 519 ? 16.594 -12.5 -15.844 1 84.94 519 PHE A N 1
ATOM 3952 C CA . PHE A 1 519 ? 16.531 -11.094 -16.234 1 84.94 519 PHE A CA 1
ATOM 3953 C C . PHE A 1 519 ? 16.188 -10.211 -15.047 1 84.94 519 PHE A C 1
ATOM 3955 O O . PHE A 1 519 ? 16.859 -9.211 -14.789 1 84.94 519 PHE A O 1
ATOM 3962 N N . HIS A 1 520 ? 15.133 -10.594 -14.312 1 82 520 HIS A N 1
ATOM 3963 C CA . HIS A 1 520 ? 14.672 -9.789 -13.188 1 82 520 HIS A CA 1
ATOM 3964 C C . HIS A 1 520 ? 15.711 -9.734 -12.078 1 82 520 HIS A C 1
ATOM 3966 O O . HIS A 1 520 ? 15.867 -8.711 -11.414 1 82 520 HIS A O 1
ATOM 3972 N N . LEU A 1 521 ? 16.375 -10.75 -11.906 1 81.94 521 LEU A N 1
ATOM 3973 C CA . LEU A 1 521 ? 17.391 -10.805 -10.867 1 81.94 521 LEU A CA 1
ATOM 3974 C C . LEU A 1 521 ? 18.531 -9.828 -11.164 1 81.94 521 LEU A C 1
ATOM 3976 O O . LEU A 1 521 ? 18.922 -9.039 -10.297 1 81.94 521 LEU A O 1
ATOM 3980 N N . VAL A 1 522 ? 19.047 -9.883 -12.414 1 86 522 VAL A N 1
ATOM 3981 C CA . VAL A 1 522 ? 20.172 -9.031 -12.797 1 86 522 VAL A CA 1
ATOM 3982 C C . VAL A 1 522 ? 19.688 -7.582 -12.906 1 86 522 VAL A C 1
ATOM 3984 O O . VAL A 1 522 ? 20.438 -6.652 -12.586 1 86 522 VAL A O 1
ATOM 3987 N N . GLU A 1 523 ? 18.484 -7.43 -13.336 1 85.69 523 GLU A N 1
ATOM 3988 C CA . GLU A 1 523 ? 17.906 -6.09 -13.43 1 85.69 523 GLU A CA 1
ATOM 3989 C C . GLU A 1 523 ? 17.828 -5.43 -12.055 1 85.69 523 GLU A C 1
ATOM 3991 O O . GLU A 1 523 ? 18.125 -4.242 -11.906 1 85.69 523 GLU A O 1
ATOM 3996 N N . GLU A 1 524 ? 17.438 -6.148 -11.102 1 82.31 524 GLU A N 1
ATOM 3997 C CA . GLU A 1 524 ? 17.344 -5.629 -9.742 1 82.31 524 GLU A CA 1
ATOM 3998 C C . GLU A 1 524 ? 18.719 -5.199 -9.227 1 82.31 524 GLU A C 1
ATOM 4000 O O . GLU A 1 524 ? 18.828 -4.188 -8.531 1 82.31 524 GLU A O 1
ATOM 4005 N N . GLU A 1 525 ? 19.688 -5.988 -9.531 1 83.94 525 GLU A N 1
ATOM 4006 C CA . GLU A 1 525 ? 21.047 -5.641 -9.141 1 83.94 525 GLU A CA 1
ATOM 4007 C C . GLU A 1 525 ? 21.484 -4.336 -9.797 1 83.94 525 GLU A C 1
ATOM 4009 O O . GLU A 1 525 ? 22.109 -3.486 -9.148 1 83.94 525 GLU A O 1
ATOM 4014 N N . LEU A 1 526 ? 21.172 -4.23 -11.094 1 84.25 526 LEU A N 1
ATOM 4015 C CA . LEU A 1 526 ? 21.516 -3.02 -11.82 1 84.25 526 LEU A CA 1
ATOM 4016 C C . LEU A 1 526 ? 20.766 -1.813 -11.281 1 84.25 526 LEU A C 1
ATOM 4018 O O . LEU A 1 526 ? 21.297 -0.708 -11.227 1 84.25 526 LEU A O 1
ATOM 4022 N N . ASP A 1 527 ? 19.562 -2.041 -10.867 1 83.38 527 ASP A N 1
ATOM 4023 C CA . ASP A 1 527 ? 18.766 -0.964 -10.297 1 83.38 527 ASP A CA 1
ATOM 4024 C C . ASP A 1 527 ? 19.375 -0.463 -8.992 1 83.38 527 ASP A C 1
ATOM 4026 O O . ASP A 1 527 ? 19.453 0.746 -8.766 1 83.38 527 ASP A O 1
ATOM 4030 N N . ARG A 1 528 ? 19.75 -1.363 -8.148 1 81.31 528 ARG A N 1
ATOM 4031 C CA . ARG A 1 528 ? 20.375 -0.985 -6.883 1 81.31 528 ARG A CA 1
ATOM 4032 C C . ARG A 1 528 ? 21.672 -0.206 -7.125 1 81.31 528 ARG A C 1
ATOM 4034 O O . ARG A 1 528 ? 21.938 0.791 -6.445 1 81.31 528 ARG A O 1
ATOM 4041 N N . ALA A 1 529 ? 22.438 -0.686 -8.086 1 82.06 529 ALA A N 1
ATOM 4042 C CA . ALA A 1 529 ? 23.688 -0.013 -8.422 1 82.06 529 ALA A CA 1
ATOM 4043 C C . ALA A 1 529 ? 23.438 1.386 -8.977 1 82.06 529 ALA A C 1
ATOM 4045 O O . ALA A 1 529 ? 24.141 2.334 -8.641 1 82.06 529 ALA A O 1
ATOM 4046 N N . GLU A 1 530 ? 22.422 1.469 -9.789 1 83.19 530 GLU A N 1
ATOM 4047 C CA . GLU A 1 530 ? 22.078 2.754 -10.391 1 83.19 530 GLU A CA 1
ATOM 4048 C C . GLU A 1 530 ? 21.609 3.75 -9.336 1 83.19 530 GLU A C 1
ATOM 4050 O O . GLU A 1 530 ? 22 4.918 -9.359 1 83.19 530 GLU A O 1
ATOM 4055 N N . LEU A 1 531 ? 20.859 3.303 -8.422 1 77.88 531 LEU A N 1
ATOM 4056 C CA . LEU A 1 531 ? 20.359 4.172 -7.375 1 77.88 531 LEU A CA 1
ATOM 4057 C C . LEU A 1 531 ? 21.484 4.652 -6.465 1 77.88 531 LEU A C 1
ATOM 4059 O O . LEU A 1 531 ? 21.469 5.793 -5.996 1 77.88 531 LEU A O 1
ATOM 4063 N N . SER A 1 532 ? 22.359 3.781 -6.258 1 80.44 532 SER A N 1
ATOM 4064 C CA . SER A 1 532 ? 23.516 4.156 -5.445 1 80.44 532 SER A CA 1
ATOM 4065 C C . SER A 1 532 ? 24.375 5.199 -6.156 1 80.44 532 SER A C 1
ATOM 4067 O O . SER A 1 532 ? 24.906 6.109 -5.516 1 80.44 532 SER A O 1
ATOM 4069 N N . ALA A 1 533 ? 24.438 5.113 -7.492 1 80.62 533 ALA A N 1
ATOM 4070 C CA . ALA A 1 533 ? 25.281 6.004 -8.273 1 80.62 533 ALA A CA 1
ATOM 4071 C C . ALA A 1 533 ? 24.594 7.344 -8.523 1 80.62 533 ALA A C 1
ATOM 4073 O O . ALA A 1 533 ? 25.234 8.305 -8.969 1 80.62 533 ALA A O 1
ATOM 4074 N N . GLU A 1 534 ? 23.234 7.445 -8.359 1 70.94 534 GLU A N 1
ATOM 4075 C CA . GLU A 1 534 ? 22.469 8.68 -8.555 1 70.94 534 GLU A CA 1
ATOM 4076 C C . GLU A 1 534 ? 22.422 9.5 -7.266 1 70.94 534 GLU A C 1
ATOM 4078 O O . GLU A 1 534 ? 21.953 10.641 -7.27 1 70.94 534 GLU A O 1
ATOM 4083 N N . ALA A 1 535 ? 23.047 9 -6.227 1 62.91 535 ALA A N 1
ATOM 4084 C CA . ALA A 1 535 ? 22.984 9.773 -4.988 1 62.91 535 ALA A CA 1
ATOM 4085 C C . ALA A 1 535 ? 23.812 11.047 -5.09 1 62.91 535 ALA A C 1
ATOM 4087 O O . ALA A 1 535 ? 24.797 11.094 -5.812 1 62.91 535 ALA A O 1
ATOM 4088 N N . MET B 1 1 ? -61.625 8.422 13.367 1 24.59 1 MET B N 1
ATOM 4089 C CA . MET B 1 1 ? -60.531 9.109 12.68 1 24.59 1 MET B CA 1
ATOM 4090 C C . MET B 1 1 ? -59.25 8.305 12.75 1 24.59 1 MET B C 1
ATOM 4092 O O . MET B 1 1 ? -58.781 7.965 13.836 1 24.59 1 MET B O 1
ATOM 4096 N N . PRO B 1 2 ? -58.938 7.406 11.797 1 27.5 2 PRO B N 1
ATOM 4097 C CA . PRO B 1 2 ? -57.938 6.332 11.844 1 27.5 2 PRO B CA 1
ATOM 4098 C C . PRO B 1 2 ? -56.5 6.859 11.969 1 27.5 2 PRO B C 1
ATOM 4100 O O . PRO B 1 2 ? -56.188 7.906 11.406 1 27.5 2 PRO B O 1
ATOM 4103 N N . GLN B 1 3 ? -55.969 6.754 13.227 1 27.06 3 GLN B N 1
ATOM 4104 C CA . GLN B 1 3 ? -54.656 7.219 13.703 1 27.06 3 GLN B CA 1
ATOM 4105 C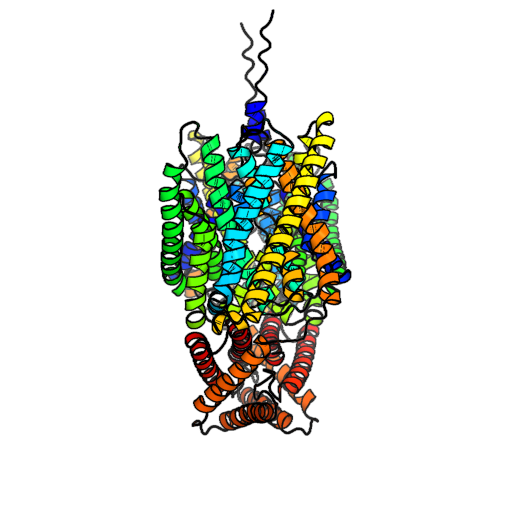 C . GLN B 1 3 ? -53.531 6.727 12.789 1 27.06 3 GLN B C 1
ATOM 4107 O O . GLN B 1 3 ? -53.375 5.52 12.602 1 27.06 3 GLN B O 1
ATOM 4112 N N . ASN B 1 4 ? -53.281 7.555 11.727 1 26.86 4 ASN B N 1
ATOM 4113 C CA . ASN B 1 4 ? -52.281 7.387 10.664 1 26.86 4 ASN B CA 1
ATOM 4114 C C . ASN B 1 4 ? -50.906 7.074 11.234 1 26.86 4 ASN B C 1
ATOM 4116 O O . ASN B 1 4 ? -50.312 7.887 11.961 1 26.86 4 ASN B O 1
ATOM 4120 N N . HIS B 1 5 ? -50.719 5.809 11.625 1 27.36 5 HIS B N 1
ATOM 4121 C CA . HIS B 1 5 ? -49.438 5.266 12.07 1 27.36 5 HIS B CA 1
ATOM 4122 C C . HIS B 1 5 ? -48.312 5.684 11.133 1 27.36 5 HIS B C 1
ATOM 4124 O O . HIS B 1 5 ? -48.219 5.223 9.992 1 27.36 5 HIS B O 1
ATOM 4130 N N . THR B 1 6 ? -48.031 7.031 11.172 1 27.17 6 THR B N 1
ATOM 4131 C CA . THR B 1 6 ? -46.844 7.57 10.508 1 27.17 6 THR B CA 1
ATOM 4132 C C . THR B 1 6 ? -45.625 6.695 10.773 1 27.17 6 THR B C 1
ATOM 4134 O O . THR B 1 6 ? -45.219 6.523 11.922 1 27.17 6 THR B O 1
ATOM 4137 N N . LEU B 1 7 ? -45.5 5.578 9.969 1 26.83 7 LEU B N 1
ATOM 4138 C CA . LEU B 1 7 ? -44.312 4.734 9.891 1 26.83 7 LEU B CA 1
ATOM 4139 C C . LEU B 1 7 ? -43.062 5.582 9.953 1 26.83 7 LEU B C 1
ATOM 4141 O O . LEU B 1 7 ? -42.875 6.52 9.172 1 26.83 7 LEU B O 1
ATOM 4145 N N . ASP B 1 8 ? -42.562 5.734 11.195 1 24.84 8 ASP B N 1
ATOM 4146 C CA . ASP B 1 8 ? -41.406 6.496 11.625 1 24.84 8 ASP B CA 1
ATOM 4147 C C . ASP B 1 8 ? -40.219 6.223 10.727 1 24.84 8 ASP B C 1
ATOM 4149 O O . ASP B 1 8 ? -39.688 5.105 10.695 1 24.84 8 ASP B O 1
ATOM 4153 N N . TYR B 1 9 ? -40.125 6.914 9.555 1 27.16 9 TYR B N 1
ATOM 4154 C CA . TYR B 1 9 ? -39.062 7.031 8.562 1 27.16 9 TYR B CA 1
ATOM 4155 C C . TYR B 1 9 ? -37.688 7.156 9.242 1 27.16 9 TYR B C 1
ATOM 4157 O O . TYR B 1 9 ? -36.656 7.168 8.578 1 27.16 9 TYR B O 1
ATOM 4165 N N . THR B 1 10 ? -37.719 7.539 10.508 1 29.59 10 THR B N 1
ATOM 4166 C CA . THR B 1 10 ? -36.438 7.789 11.164 1 29.59 10 THR B CA 1
ATOM 4167 C C . THR B 1 10 ? -35.656 6.488 11.344 1 29.59 10 THR B C 1
ATOM 4169 O O . THR B 1 10 ? -34.438 6.5 11.461 1 29.59 10 THR B O 1
ATOM 4172 N N . SER B 1 11 ? -36.344 5.371 11.602 1 28.64 11 SER B N 1
ATOM 4173 C CA . SER B 1 11 ? -35.656 4.113 11.906 1 28.64 11 SER B CA 1
ATOM 4174 C C . SER B 1 11 ? -34.906 3.58 10.688 1 28.64 11 SER B C 1
ATOM 4176 O O . SER B 1 11 ? -33.969 2.791 10.828 1 28.64 11 SER B O 1
ATOM 4178 N N . ILE B 1 12 ? -35.469 3.846 9.5 1 25.59 12 ILE B N 1
ATOM 4179 C CA . ILE B 1 12 ? -34.844 3.309 8.289 1 25.59 12 ILE B CA 1
ATOM 4180 C C . ILE B 1 12 ? -33.5 3.998 8.055 1 25.59 12 ILE B C 1
ATOM 4182 O O . ILE B 1 12 ? -32.594 3.406 7.477 1 25.59 12 ILE B O 1
ATOM 4186 N N . ALA B 1 13 ? -33.438 5.285 8.305 1 28.59 13 ALA B N 1
ATOM 4187 C CA . ALA B 1 13 ? -32.188 5.996 8.047 1 28.59 13 ALA B CA 1
ATOM 4188 C C . ALA B 1 13 ? -31.047 5.43 8.883 1 28.59 13 ALA B C 1
ATOM 4190 O O . ALA B 1 13 ? -29.891 5.484 8.484 1 28.59 13 ALA B O 1
ATOM 4191 N N . THR B 1 14 ? -31.375 4.996 10.125 1 30.3 14 THR B N 1
ATOM 4192 C CA . THR B 1 14 ? -30.344 4.547 11.055 1 30.3 14 THR B CA 1
ATOM 4193 C C . THR B 1 14 ? -29.797 3.178 10.641 1 30.3 14 THR B C 1
ATOM 4195 O O . THR B 1 14 ? -28.609 2.893 10.812 1 30.3 14 THR B O 1
ATOM 4198 N N . ILE B 1 15 ? -30.688 2.205 10.242 1 28.94 15 ILE B N 1
ATOM 4199 C CA . ILE B 1 15 ? -30.297 0.827 9.961 1 28.94 15 ILE B CA 1
ATOM 4200 C C . ILE B 1 15 ? -29.547 0.766 8.633 1 28.94 15 ILE B C 1
ATOM 4202 O O . ILE B 1 15 ? -28.672 -0.087 8.445 1 28.94 15 ILE B O 1
ATOM 4206 N N . GLY B 1 16 ? -29.953 1.291 7.477 1 31.64 16 GLY B N 1
ATOM 4207 C CA . GLY B 1 16 ? -29.453 1.198 6.113 1 31.64 16 GLY B CA 1
ATOM 4208 C C . GLY B 1 16 ? -28 1.595 5.984 1 31.64 16 GLY B C 1
ATOM 4209 O O . GLY B 1 16 ? -27.297 1.084 5.117 1 31.64 16 GLY B O 1
ATOM 4210 N N . ALA B 1 17 ? -27.688 2.863 6.406 1 31.58 17 ALA B N 1
ATOM 4211 C CA . ALA B 1 17 ? -26.328 3.367 6.254 1 31.58 17 ALA B CA 1
ATOM 4212 C C . ALA B 1 17 ? -25.359 2.578 7.125 1 31.58 17 ALA B C 1
ATOM 4214 O O . ALA B 1 17 ? -24.531 3.162 7.832 1 31.58 17 ALA B O 1
ATOM 4215 N N . ARG B 1 18 ? -25.594 1.542 7.59 1 39.12 18 ARG B N 1
ATOM 4216 C CA . ARG B 1 18 ? -24.656 0.836 8.461 1 39.12 18 ARG B CA 1
ATOM 4217 C C . ARG B 1 18 ? -23.406 0.429 7.691 1 39.12 18 ARG B C 1
ATOM 4219 O O . ARG B 1 18 ? -23.328 -0.672 7.141 1 39.12 18 ARG B O 1
ATOM 4226 N N . GLY B 1 19 ? -22.734 1.117 6.727 1 44.69 19 GLY B N 1
ATOM 4227 C CA . GLY B 1 19 ? -21.547 1.268 5.906 1 44.69 19 GLY B CA 1
ATOM 4228 C C . GLY B 1 19 ? -20.281 0.82 6.609 1 44.69 19 GLY B C 1
ATOM 4229 O O . GLY B 1 19 ? -20.312 0.45 7.781 1 44.69 19 GLY B O 1
ATOM 4230 N N . PHE B 1 20 ? -19.219 0.764 5.781 1 57.69 20 PHE B N 1
ATOM 4231 C CA . PHE B 1 20 ? -17.844 0.593 6.266 1 57.69 20 PHE B CA 1
ATOM 4232 C C . PHE B 1 20 ? -17.609 1.438 7.512 1 57.69 20 PHE B C 1
ATOM 4234 O O . PHE B 1 20 ? -17.391 2.646 7.414 1 57.69 20 PHE B O 1
ATOM 4241 N N . GLY B 1 21 ? -18.281 1.015 8.633 1 67.12 21 GLY B N 1
ATOM 4242 C CA . GLY B 1 21 ? -18.188 1.732 9.891 1 67.12 21 GLY B CA 1
ATOM 4243 C C . GLY B 1 21 ? -16.891 1.492 10.633 1 67.12 21 GLY B C 1
ATOM 4244 O O . GLY B 1 21 ? -16.016 0.785 10.133 1 67.12 21 GLY B O 1
ATOM 4245 N N . LEU B 1 22 ? -16.703 2.188 11.703 1 76.94 22 LEU B N 1
ATOM 4246 C CA . LEU B 1 22 ? -15.516 2.113 12.539 1 76.94 22 LEU B CA 1
ATOM 4247 C C . LEU B 1 22 ? -15.289 0.69 13.039 1 76.94 22 LEU B C 1
ATOM 4249 O O . LEU B 1 22 ? -14.148 0.232 13.125 1 76.94 22 LEU B O 1
ATOM 4253 N N . LEU B 1 23 ? -16.422 -0.015 13.219 1 78.5 23 LEU B N 1
ATOM 4254 C CA . LEU B 1 23 ? -16.312 -1.381 13.719 1 78.5 23 LEU B CA 1
ATOM 4255 C C . LEU B 1 23 ? -15.711 -2.295 12.656 1 78.5 23 LEU B C 1
ATOM 4257 O O . LEU B 1 23 ? -14.852 -3.127 12.953 1 78.5 23 LEU B O 1
ATOM 4261 N N . THR B 1 24 ? -16.234 -2.17 11.414 1 80.31 24 THR B N 1
ATOM 4262 C CA . THR B 1 24 ? -15.68 -2.943 10.305 1 80.31 24 THR B CA 1
ATOM 4263 C C . THR B 1 24 ? -14.195 -2.639 10.109 1 80.31 24 THR B C 1
ATOM 4265 O O . THR B 1 24 ? -13.398 -3.549 9.891 1 80.31 24 THR B O 1
ATOM 4268 N N . PHE B 1 25 ? -13.875 -1.401 10.266 1 84.94 25 PHE B N 1
ATOM 4269 C CA . PHE B 1 25 ? -12.492 -0.979 10.141 1 84.94 25 PHE B CA 1
ATOM 4270 C C . PHE B 1 25 ? -11.633 -1.596 11.234 1 84.94 25 PHE B C 1
ATOM 4272 O O . PHE B 1 25 ? -10.531 -2.094 10.969 1 84.94 25 PHE B O 1
ATOM 4279 N N . GLU B 1 26 ? -12.094 -1.59 12.438 1 84.62 26 GLU B N 1
ATOM 4280 C CA . GLU B 1 26 ? -11.375 -2.172 13.57 1 84.62 26 GLU B CA 1
ATOM 4281 C C . GLU B 1 26 ? -11.133 -3.664 13.359 1 84.62 26 GLU B C 1
ATOM 4283 O O . GLU B 1 26 ? -10.055 -4.172 13.656 1 84.62 26 GLU B O 1
ATOM 4288 N N . TRP B 1 27 ? -12.086 -4.336 12.836 1 81.88 27 TRP B N 1
ATOM 4289 C CA . TRP B 1 27 ? -11.953 -5.762 12.562 1 81.88 27 TRP B CA 1
ATOM 4290 C C . TRP B 1 27 ? -10.906 -6.016 11.484 1 81.88 27 TRP B C 1
ATOM 4292 O O . TRP B 1 27 ? -10.117 -6.953 11.586 1 81.88 27 TRP B O 1
ATOM 4302 N N . ILE B 1 28 ? -10.914 -5.191 10.492 1 84.75 28 ILE B N 1
ATOM 4303 C CA . ILE B 1 28 ? -9.953 -5.352 9.406 1 84.75 28 ILE B CA 1
ATOM 4304 C C . ILE B 1 28 ? -8.531 -5.207 9.945 1 84.75 28 ILE B C 1
ATOM 4306 O O . ILE B 1 28 ? -7.652 -6.012 9.625 1 84.75 28 ILE B O 1
ATOM 4310 N N . ILE B 1 29 ? -8.352 -4.227 10.781 1 87.5 29 ILE B N 1
ATOM 4311 C CA . ILE B 1 29 ? -7.039 -3.988 11.367 1 87.5 29 ILE B CA 1
ATOM 4312 C C . ILE B 1 29 ? -6.656 -5.164 12.266 1 87.5 29 ILE B C 1
ATOM 4314 O O . ILE B 1 29 ? -5.52 -5.645 12.211 1 87.5 29 ILE B O 1
ATOM 4318 N N . GLY B 1 30 ? -7.633 -5.586 13.094 1 85.62 30 GLY B N 1
ATOM 4319 C CA . GLY B 1 30 ? -7.383 -6.746 13.93 1 85.62 30 GLY B CA 1
ATOM 4320 C C . GLY B 1 30 ? -7.027 -7.992 13.148 1 85.62 30 GLY B C 1
ATOM 4321 O O . GLY B 1 30 ? -6.109 -8.727 13.516 1 85.62 30 GLY B O 1
ATOM 4322 N N . LEU B 1 31 ? -7.688 -8.148 12.047 1 85.31 31 LEU B N 1
ATOM 4323 C CA . LEU B 1 31 ? -7.445 -9.312 11.188 1 85.31 31 LEU B CA 1
ATOM 4324 C C . LEU B 1 31 ? -6.062 -9.234 10.547 1 85.31 31 LEU B C 1
ATOM 4326 O O . LEU B 1 31 ? -5.359 -10.242 10.461 1 85.31 31 LEU B O 1
ATOM 4330 N N . LEU B 1 32 ? -5.715 -8.062 10.133 1 87.94 32 LEU B N 1
ATOM 4331 C CA . LEU B 1 32 ? -4.41 -7.887 9.5 1 87.94 32 LEU B CA 1
ATOM 4332 C C . LEU B 1 32 ? -3.285 -8.148 10.492 1 87.94 32 LEU B C 1
ATOM 4334 O O . LEU B 1 32 ? -2.312 -8.836 10.164 1 87.94 32 LEU B O 1
ATOM 4338 N N . LEU B 1 33 ? -3.42 -7.656 11.68 1 88.5 33 LEU B N 1
ATOM 4339 C CA . LEU B 1 33 ? -2.398 -7.871 12.695 1 88.5 33 LEU B CA 1
ATOM 4340 C C . LEU B 1 33 ? -2.326 -9.344 13.094 1 88.5 33 LEU B C 1
ATOM 4342 O O . LEU B 1 33 ? -1.233 -9.891 13.25 1 88.5 33 LEU B O 1
ATOM 4346 N N . ALA B 1 34 ? -3.471 -9.945 13.195 1 87 34 ALA B N 1
ATOM 4347 C CA . ALA B 1 34 ? -3.514 -11.375 13.484 1 87 34 ALA B CA 1
ATOM 4348 C C . ALA B 1 34 ? -2.875 -12.188 12.359 1 87 34 ALA B C 1
ATOM 4350 O O . ALA B 1 34 ? -2.195 -13.18 12.617 1 87 34 ALA B O 1
ATOM 4351 N N . ALA B 1 35 ? -3.154 -11.75 11.203 1 87 35 ALA B N 1
ATOM 4352 C CA . ALA B 1 35 ? -2.611 -12.445 10.039 1 87 35 ALA B CA 1
ATOM 4353 C C . ALA B 1 35 ? -1.086 -12.406 10.039 1 87 35 ALA B C 1
ATOM 4355 O O . ALA B 1 35 ? -0.432 -13.383 9.664 1 87 35 ALA B O 1
ATOM 4356 N N . VAL B 1 36 ? -0.524 -11.266 10.383 1 86.5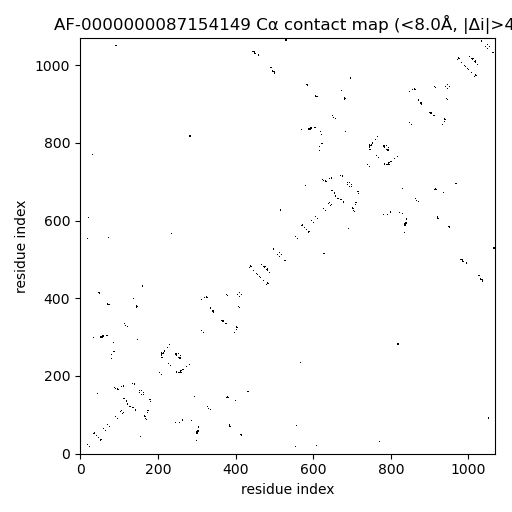 36 VAL B N 1
ATOM 4357 C CA . VAL B 1 36 ? 0.928 -11.141 10.453 1 86.5 36 VAL B CA 1
ATOM 4358 C C . VAL B 1 36 ? 1.479 -12.094 11.516 1 86.5 36 VAL B C 1
ATOM 4360 O O . VAL B 1 36 ? 2.486 -12.766 11.297 1 86.5 36 VAL B O 1
ATOM 4363 N N . ALA B 1 37 ? 0.814 -12.148 12.648 1 87.75 37 ALA B N 1
ATOM 4364 C CA . ALA B 1 37 ? 1.228 -13.047 13.719 1 87.75 37 ALA B CA 1
ATOM 4365 C C . ALA B 1 37 ? 1.151 -14.508 13.266 1 87.75 37 ALA B C 1
ATOM 4367 O O . ALA B 1 37 ? 2.064 -15.289 13.531 1 87.75 37 ALA B O 1
ATOM 4368 N N . LEU B 1 38 ? 0.071 -14.82 12.609 1 86.44 38 LEU B N 1
ATOM 4369 C CA . LEU B 1 38 ? -0.119 -16.188 12.125 1 86.44 38 LEU B CA 1
ATOM 4370 C C . LEU B 1 38 ? 0.894 -16.516 11.031 1 86.44 38 LEU B C 1
ATOM 4372 O O . LEU B 1 38 ? 1.362 -17.656 10.945 1 86.44 38 LEU B O 1
ATOM 4376 N N . SER B 1 39 ? 1.146 -15.562 10.219 1 83.12 39 SER B N 1
ATOM 4377 C CA . SER B 1 39 ? 2.148 -15.773 9.18 1 83.12 39 SER B CA 1
ATOM 4378 C C . SER B 1 39 ? 3.529 -16.016 9.781 1 83.12 39 SER B C 1
ATOM 4380 O O . SER B 1 39 ? 4.297 -16.828 9.273 1 83.12 39 SER B O 1
ATOM 4382 N N . ALA B 1 40 ? 3.885 -15.258 10.812 1 82.75 40 ALA B N 1
ATOM 4383 C CA . ALA B 1 40 ? 5.148 -15.461 11.523 1 82.75 40 ALA B CA 1
ATOM 4384 C C . ALA B 1 40 ? 5.203 -16.859 12.141 1 82.75 40 ALA B C 1
ATOM 4386 O O . ALA B 1 40 ? 6.246 -17.516 12.109 1 82.75 40 ALA B O 1
ATOM 4387 N N . LEU B 1 41 ? 4.102 -17.25 12.711 1 84.38 41 LEU B N 1
ATOM 4388 C CA . LEU B 1 41 ? 4.02 -18.594 13.289 1 84.38 41 LEU B CA 1
ATOM 4389 C C . LEU B 1 41 ? 4.184 -19.656 12.219 1 84.38 41 LEU B C 1
ATOM 4391 O O . LEU B 1 41 ? 4.855 -20.672 12.445 1 84.38 41 LEU B O 1
ATOM 4395 N N . ALA B 1 42 ? 3.533 -19.453 11.133 1 82 42 ALA B N 1
ATOM 4396 C CA . ALA B 1 42 ? 3.637 -20.391 10.016 1 82 42 ALA B CA 1
ATOM 4397 C C . ALA B 1 42 ? 5.086 -20.547 9.57 1 82 42 ALA B C 1
ATOM 4399 O O . ALA B 1 42 ? 5.531 -21.672 9.273 1 82 42 ALA B O 1
ATOM 4400 N N . ARG B 1 43 ? 5.781 -19.5 9.539 1 77.69 43 ARG B N 1
ATOM 4401 C CA . ARG B 1 43 ? 7.184 -19.547 9.141 1 77.69 43 ARG B CA 1
ATOM 4402 C C . ARG B 1 43 ? 8.016 -20.312 10.156 1 77.69 43 ARG B C 1
ATOM 4404 O O . ARG B 1 43 ? 8.914 -21.078 9.781 1 77.69 43 ARG B O 1
ATOM 4411 N N . ARG B 1 44 ? 7.699 -20.094 11.375 1 80.19 44 ARG B N 1
ATOM 4412 C CA . ARG B 1 44 ? 8.422 -20.797 12.43 1 80.19 44 ARG B CA 1
ATOM 4413 C C . ARG B 1 44 ? 8.156 -22.297 12.367 1 80.19 44 ARG B C 1
ATOM 4415 O O . ARG B 1 44 ? 9.047 -23.094 12.625 1 80.19 44 ARG B O 1
ATOM 4422 N N . LEU B 1 45 ? 6.934 -22.625 12.031 1 79.88 45 LEU B N 1
ATOM 4423 C CA . LEU B 1 45 ? 6.543 -24.031 11.969 1 79.88 45 LEU B CA 1
ATOM 4424 C C . LEU B 1 45 ? 6.816 -24.625 10.586 1 79.88 45 LEU B C 1
ATOM 4426 O O . LEU B 1 45 ? 6.566 -25.797 10.344 1 79.88 45 LEU B O 1
ATOM 4430 N N . LYS B 1 46 ? 7.242 -23.766 9.672 1 77.94 46 LYS B N 1
ATOM 4431 C CA . LYS B 1 46 ? 7.594 -24.156 8.312 1 77.94 46 LYS B CA 1
ATOM 4432 C C . LYS B 1 46 ? 6.371 -24.672 7.559 1 77.94 46 LYS B C 1
ATOM 4434 O O . LYS B 1 46 ? 6.434 -25.719 6.91 1 77.94 46 LYS B O 1
ATOM 4439 N N . VAL B 1 47 ? 5.262 -24.094 7.848 1 77.88 47 VAL B N 1
ATOM 4440 C CA . VAL B 1 47 ? 4.023 -24.375 7.141 1 77.88 47 VAL B CA 1
ATOM 4441 C C . VAL B 1 47 ? 3.625 -23.172 6.285 1 77.88 47 VAL B C 1
ATOM 4443 O O . VAL B 1 47 ? 4.008 -22.047 6.578 1 77.88 47 VAL B O 1
ATOM 4446 N N . PRO B 1 48 ? 2.922 -23.5 5.148 1 78.25 48 PRO B N 1
ATOM 4447 C CA . PRO B 1 48 ? 2.488 -22.375 4.312 1 78.25 48 PRO B CA 1
ATOM 4448 C C . PRO B 1 48 ? 1.514 -21.453 5.031 1 78.25 48 PRO B C 1
ATOM 4450 O O . PRO B 1 48 ? 0.589 -21.922 5.703 1 78.25 48 PRO B O 1
ATOM 4453 N N . TYR B 1 49 ? 1.68 -20.172 4.914 1 82.94 49 TYR B N 1
ATOM 4454 C CA . TYR B 1 49 ? 0.903 -19.203 5.684 1 82.94 49 TYR B CA 1
ATOM 4455 C C . TYR B 1 49 ? -0.56 -19.219 5.254 1 82.94 49 TYR B C 1
ATOM 4457 O O . TYR B 1 49 ? -1.456 -19.016 6.078 1 82.94 49 TYR B O 1
ATOM 4465 N N . PRO B 1 50 ? -0.852 -19.516 3.961 1 83.56 50 PRO B N 1
ATOM 4466 C CA . PRO B 1 50 ? -2.266 -19.5 3.582 1 83.56 50 PRO B CA 1
ATOM 4467 C C . PRO B 1 50 ? -3.107 -20.484 4.391 1 83.56 50 PRO B C 1
ATOM 4469 O O . PRO B 1 50 ? -4.25 -20.188 4.742 1 83.56 50 PRO B O 1
ATOM 4472 N N . THR B 1 51 ? -2.566 -21.609 4.691 1 85.56 51 THR B N 1
ATOM 4473 C CA . THR B 1 51 ? -3.268 -22.625 5.465 1 85.56 51 THR B CA 1
ATOM 4474 C C . THR B 1 51 ? -3.576 -22.125 6.871 1 85.56 51 THR B C 1
ATOM 4476 O O . THR B 1 51 ? -4.707 -22.25 7.344 1 85.56 51 THR B O 1
ATOM 4479 N N . PHE B 1 52 ? -2.641 -21.516 7.43 1 86.75 52 PHE B N 1
ATOM 4480 C CA . PHE B 1 52 ? -2.814 -21.016 8.789 1 86.75 52 PHE B CA 1
ATOM 4481 C C . PHE B 1 52 ? -3.807 -19.859 8.812 1 86.75 52 PHE B C 1
ATOM 4483 O O . PHE B 1 52 ? -4.582 -19.719 9.758 1 86.75 52 PHE B O 1
ATOM 4490 N N . LEU B 1 53 ? -3.725 -19.094 7.824 1 87.75 53 LEU B N 1
ATOM 4491 C CA . LEU B 1 53 ? -4.637 -17.969 7.742 1 87.75 53 LEU B CA 1
ATOM 4492 C C . LEU B 1 53 ? -6.074 -18.438 7.555 1 87.75 53 LEU B C 1
ATOM 4494 O O . LEU B 1 53 ? -6.996 -17.891 8.172 1 87.75 53 LEU B O 1
ATOM 4498 N N . ALA B 1 54 ? -6.23 -19.391 6.723 1 88.44 54 ALA B N 1
ATOM 4499 C CA . ALA B 1 54 ? -7.562 -19.938 6.5 1 88.44 54 ALA B CA 1
ATOM 4500 C C . ALA B 1 54 ? -8.117 -20.578 7.777 1 88.44 54 ALA B C 1
ATOM 4502 O O . ALA B 1 54 ? -9.289 -20.391 8.109 1 88.44 54 ALA B O 1
ATOM 4503 N N . ILE B 1 55 ? -7.285 -21.297 8.469 1 89.19 55 ILE B N 1
ATOM 4504 C CA . ILE B 1 55 ? -7.688 -21.906 9.734 1 89.19 55 ILE B CA 1
ATOM 4505 C C . ILE B 1 55 ? -8.031 -20.812 10.75 1 89.19 55 ILE B C 1
ATOM 4507 O O . ILE B 1 55 ? -9.023 -20.906 11.469 1 89.19 55 ILE B O 1
ATOM 4511 N N . GLY B 1 56 ? -7.16 -19.875 10.812 1 87.56 56 GLY B N 1
ATOM 4512 C CA . GLY B 1 56 ? -7.441 -18.734 11.68 1 87.56 56 GLY B CA 1
ATOM 4513 C C . GLY B 1 56 ? -8.766 -18.078 11.383 1 87.56 56 GLY B C 1
ATOM 4514 O O . GLY B 1 56 ? -9.523 -17.75 12.297 1 87.56 56 GLY B O 1
ATOM 4515 N N . GLY B 1 57 ? -9.039 -17.797 10.141 1 86.94 57 GLY B N 1
ATOM 4516 C CA . GLY B 1 57 ? -10.32 -17.25 9.742 1 86.94 57 GLY B CA 1
ATOM 4517 C C . GLY B 1 57 ? -11.5 -18.109 10.148 1 86.94 57 GLY B C 1
ATOM 4518 O O . GLY B 1 57 ? -12.531 -17.609 10.594 1 86.94 57 GLY B O 1
ATOM 4519 N N . MET B 1 58 ? -11.312 -19.406 10.008 1 87.75 58 MET B N 1
ATOM 4520 C CA . MET B 1 58 ? -12.352 -20.359 10.391 1 87.75 58 MET B CA 1
ATOM 4521 C C . MET B 1 58 ? -12.656 -20.266 11.883 1 87.75 58 MET B C 1
ATOM 4523 O O . MET B 1 58 ? -13.82 -20.297 12.289 1 87.75 58 MET B O 1
ATOM 4527 N N . LEU B 1 59 ? -11.609 -20.172 12.656 1 86.62 59 LEU B N 1
ATOM 4528 C CA . LEU B 1 59 ? -11.773 -20.094 14.102 1 86.62 59 LEU B CA 1
ATOM 4529 C C . LEU B 1 59 ? -12.453 -18.797 14.508 1 86.62 59 LEU B C 1
ATOM 4531 O O . LEU B 1 59 ? -13.242 -18.766 15.453 1 86.62 59 LEU B O 1
ATOM 4535 N N . LEU B 1 60 ? -12.172 -17.781 13.828 1 82.88 60 LEU B N 1
ATOM 4536 C CA . LEU B 1 60 ? -12.781 -16.484 14.102 1 82.88 60 LEU B CA 1
ATOM 4537 C C . LEU B 1 60 ? -14.273 -16.516 13.789 1 82.88 60 LEU B C 1
ATOM 4539 O O . LEU B 1 60 ? -15.055 -15.773 14.398 1 82.88 60 LEU B O 1
ATOM 4543 N N . ALA B 1 61 ? -14.602 -17.25 12.805 1 78.5 61 ALA B N 1
ATOM 4544 C CA . ALA B 1 61 ? -16 -17.359 12.406 1 78.5 61 ALA B CA 1
ATOM 4545 C C . ALA B 1 61 ? -16.859 -17.891 13.547 1 78.5 61 ALA B C 1
ATOM 4547 O O . ALA B 1 61 ? -18.062 -17.641 13.594 1 78.5 61 ALA B O 1
ATOM 4548 N N . PHE B 1 62 ? -16.266 -18.547 14.461 1 78.56 62 PHE B N 1
ATOM 4549 C CA . PHE B 1 62 ? -17.016 -19.141 15.562 1 78.56 62 PHE B CA 1
ATOM 4550 C C . PHE B 1 62 ? -17.047 -18.219 16.766 1 78.56 62 PHE B C 1
ATOM 4552 O O . PHE B 1 62 ? -17.734 -18.5 17.75 1 78.56 62 PHE B O 1
ATOM 4559 N N . LEU B 1 63 ? -16.328 -17.141 16.609 1 76.31 63 LEU B N 1
ATOM 4560 C CA . LEU B 1 63 ? -16.406 -16.172 17.688 1 76.31 63 LEU B CA 1
ATOM 4561 C C . LEU B 1 63 ? -17.75 -15.438 17.656 1 76.31 63 LEU B C 1
ATOM 4563 O O . LEU B 1 63 ? -18.203 -15 16.594 1 76.31 63 LEU B O 1
ATOM 4567 N N . PRO B 1 64 ? -18.547 -15.445 18.672 1 67 64 PRO B N 1
ATOM 4568 C CA . PRO B 1 64 ? -19.891 -14.844 18.734 1 67 64 PRO B CA 1
ATOM 4569 C C . PRO B 1 64 ? -19.906 -13.391 18.266 1 67 64 PRO B C 1
ATOM 4571 O O . PRO B 1 64 ? -20.891 -12.945 17.656 1 67 64 PRO B O 1
ATOM 4574 N N . SER B 1 65 ? -18.875 -12.617 18.531 1 66.5 65 SER B N 1
ATOM 4575 C CA . SER B 1 65 ? -18.859 -11.203 18.141 1 66.5 65 SER B CA 1
ATOM 4576 C C . SER B 1 65 ? -18.094 -10.992 16.844 1 66.5 65 SER B C 1
ATOM 4578 O O . SER B 1 65 ? -17.719 -9.859 16.516 1 66.5 65 SER B O 1
ATOM 4580 N N . GLY B 1 66 ? -17.969 -12.062 16.141 1 65.69 66 GLY B N 1
ATOM 4581 C CA . GLY B 1 66 ? -17.203 -11.906 14.914 1 65.69 66 GLY B CA 1
ATOM 4582 C C . GLY B 1 66 ? -18.031 -11.383 13.75 1 65.69 66 GLY B C 1
ATOM 4583 O O . GLY B 1 66 ? -19.25 -11.5 13.75 1 65.69 66 GLY B O 1
ATOM 4584 N N . PRO B 1 67 ? -17.375 -10.516 12.914 1 65.31 67 PRO B N 1
ATOM 4585 C CA . PRO B 1 67 ? -18.094 -9.969 11.766 1 65.31 67 PRO B CA 1
ATOM 4586 C C . PRO B 1 67 ? -18.562 -11.047 10.797 1 65.31 67 PRO B C 1
ATOM 4588 O O . PRO B 1 67 ? -17.875 -12.055 10.609 1 65.31 67 PRO B O 1
ATOM 4591 N N . SER B 1 68 ? -19.75 -11.117 10.484 1 68.75 68 SER B N 1
ATOM 4592 C CA . SER B 1 68 ? -20.281 -12.008 9.461 1 68.75 68 SER B CA 1
ATOM 4593 C C . SER B 1 68 ? -20.188 -11.375 8.078 1 68.75 68 SER B C 1
ATOM 4595 O O . SER B 1 68 ? -21.188 -10.844 7.566 1 68.75 68 SER B O 1
ATOM 4597 N N . TRP B 1 69 ? -19.016 -11.438 7.602 1 72.25 69 TRP B N 1
ATOM 4598 C CA . TRP B 1 69 ? -18.812 -10.82 6.293 1 72.25 69 TRP B CA 1
ATOM 4599 C C . TRP B 1 69 ? -19.141 -11.805 5.176 1 72.25 69 TRP B C 1
ATOM 4601 O O . TRP B 1 69 ? -18.578 -12.906 5.125 1 72.25 69 TRP B O 1
ATOM 4611 N N . ALA B 1 70 ? -20.172 -11.445 4.461 1 71 70 ALA B N 1
ATOM 4612 C CA . ALA B 1 70 ? -20.438 -12.234 3.266 1 71 70 ALA B CA 1
ATOM 4613 C C . ALA B 1 70 ? -19.609 -11.742 2.08 1 71 70 ALA B C 1
ATOM 4615 O O . ALA B 1 70 ? -19.422 -10.531 1.917 1 71 70 ALA B O 1
ATOM 4616 N N . LEU B 1 71 ? -19.094 -12.688 1.413 1 71.44 71 LEU B N 1
ATOM 4617 C CA . LEU B 1 71 ? -18.266 -12.383 0.249 1 71.44 71 LEU B CA 1
ATOM 4618 C C . LEU B 1 71 ? -19.125 -11.922 -0.922 1 71.44 71 LEU B C 1
ATOM 4620 O O . LEU B 1 71 ? -20.062 -12.617 -1.323 1 71.44 71 LEU B O 1
ATOM 4624 N N . GLU B 1 72 ? -19.047 -10.695 -1.309 1 81.12 72 GLU B N 1
ATOM 4625 C CA . GLU B 1 72 ? -19.609 -10.289 -2.592 1 81.12 72 GLU B CA 1
ATOM 4626 C C . GLU B 1 72 ? -18.734 -10.742 -3.752 1 81.12 72 GLU B C 1
ATOM 4628 O O . GLU B 1 72 ? -17.625 -10.234 -3.93 1 81.12 72 GLU B O 1
ATOM 4633 N N . PRO B 1 73 ? -19.266 -11.742 -4.465 1 83.75 73 PRO B N 1
ATOM 4634 C CA . PRO B 1 73 ? -18.406 -12.453 -5.422 1 83.75 73 PRO B CA 1
ATOM 4635 C C . PRO B 1 73 ? -17.719 -11.516 -6.41 1 83.75 73 PRO B C 1
ATOM 4637 O O . PRO B 1 73 ? -16.516 -11.609 -6.625 1 83.75 73 PRO B O 1
ATOM 4640 N N . LYS B 1 74 ? -18.484 -10.57 -7.035 1 82.88 74 LYS B N 1
ATOM 4641 C CA . LYS B 1 74 ? -17.891 -9.688 -8.031 1 82.88 74 LYS B CA 1
ATOM 4642 C C . LYS B 1 74 ? -16.812 -8.797 -7.414 1 82.88 74 LYS B C 1
ATOM 4644 O O . LYS B 1 74 ? -15.766 -8.578 -8.016 1 82.88 74 LYS B O 1
ATOM 4649 N N . LEU B 1 75 ? -17.047 -8.375 -6.195 1 84.12 75 LEU B N 1
ATOM 4650 C CA . LEU B 1 75 ? -16.078 -7.551 -5.496 1 84.12 75 LEU B CA 1
ATOM 4651 C C . LEU B 1 75 ? -14.844 -8.367 -5.117 1 84.12 75 LEU B C 1
ATOM 4653 O O . LEU B 1 75 ? -13.711 -7.887 -5.23 1 84.12 75 LEU B O 1
ATOM 4657 N N . ALA B 1 76 ? -15.094 -9.531 -4.688 1 85.31 76 ALA B N 1
ATOM 4658 C CA . ALA B 1 76 ? -13.992 -10.391 -4.266 1 85.31 76 ALA B CA 1
ATOM 4659 C C . ALA B 1 76 ? -13.055 -10.688 -5.43 1 85.31 76 ALA B C 1
ATOM 4661 O O . ALA B 1 76 ? -11.828 -10.609 -5.289 1 85.31 76 ALA B O 1
ATOM 4662 N N . LEU B 1 77 ? -13.656 -11 -6.555 1 86.44 77 LEU B N 1
ATOM 4663 C CA . LEU B 1 77 ? -12.836 -11.305 -7.727 1 86.44 77 LEU B CA 1
ATOM 4664 C C . LEU B 1 77 ? -12.062 -10.07 -8.18 1 86.44 77 LEU B C 1
ATOM 4666 O O . LEU B 1 77 ? -10.859 -10.148 -8.43 1 86.44 77 LEU B O 1
ATOM 4670 N N . ALA B 1 78 ? -12.734 -8.977 -8.219 1 88.38 78 ALA B N 1
ATOM 4671 C CA . ALA B 1 78 ? -12.086 -7.742 -8.664 1 88.38 78 ALA B CA 1
ATOM 4672 C C . ALA B 1 78 ? -10.992 -7.316 -7.684 1 88.38 78 ALA B C 1
ATOM 4674 O O . ALA B 1 78 ? -9.867 -7.016 -8.094 1 88.38 78 ALA B O 1
ATOM 4675 N N . LEU B 1 79 ? -11.281 -7.367 -6.461 1 89 79 LEU B N 1
ATOM 4676 C CA . LEU B 1 79 ? -10.406 -6.82 -5.434 1 89 79 LEU B CA 1
ATOM 4677 C C . LEU B 1 79 ? -9.227 -7.758 -5.172 1 89 79 LEU B C 1
ATOM 4679 O O . LEU B 1 79 ? -8.086 -7.309 -5.062 1 89 79 LEU B O 1
ATOM 4683 N N . PHE B 1 80 ? -9.477 -9.055 -5.121 1 88.94 80 PHE B N 1
ATOM 4684 C CA . PHE B 1 80 ? -8.438 -9.977 -4.672 1 88.94 80 PHE B CA 1
ATOM 4685 C C . PHE B 1 80 ? -7.758 -10.648 -5.859 1 88.94 80 PHE B C 1
ATOM 4687 O O . PHE B 1 80 ? -6.551 -10.883 -5.84 1 88.94 80 PHE B O 1
ATOM 4694 N N . VAL B 1 81 ? -8.422 -10.891 -6.891 1 88.62 81 VAL B N 1
ATOM 4695 C CA . VAL B 1 81 ? -7.891 -11.719 -7.969 1 88.62 81 VAL B CA 1
ATOM 4696 C C . VAL B 1 81 ? -7.191 -10.836 -9 1 88.62 81 VAL B C 1
ATOM 4698 O O . VAL B 1 81 ? -6.09 -11.156 -9.453 1 88.62 81 VAL B O 1
ATOM 4701 N N . ALA B 1 82 ? -7.773 -9.719 -9.336 1 92.69 82 ALA B N 1
ATOM 4702 C CA . ALA B 1 82 ? -7.254 -8.891 -10.422 1 92.69 82 ALA B CA 1
ATOM 4703 C C . ALA B 1 82 ? -5.816 -8.461 -10.148 1 92.69 82 ALA B C 1
ATOM 4705 O O . ALA B 1 82 ? -4.922 -8.719 -10.953 1 92.69 82 ALA B O 1
ATOM 4706 N N . PRO B 1 83 ? -5.551 -7.879 -8.992 1 93.19 83 PRO B N 1
ATOM 4707 C CA . PRO B 1 83 ? -4.176 -7.438 -8.758 1 93.19 83 PRO B CA 1
ATOM 4708 C C . PRO B 1 83 ? -3.197 -8.602 -8.609 1 93.19 83 PRO B C 1
ATOM 4710 O O . PRO B 1 83 ? -2.057 -8.516 -9.078 1 93.19 83 PRO B O 1
ATOM 4713 N N . VAL B 1 84 ? -3.611 -9.656 -7.969 1 89 84 VAL B N 1
ATOM 4714 C CA . VAL B 1 84 ? -2.744 -10.805 -7.75 1 89 84 VAL B CA 1
ATOM 4715 C C . VAL B 1 84 ? -2.406 -11.461 -9.086 1 89 84 VAL B C 1
ATOM 4717 O O . VAL B 1 84 ? -1.269 -11.883 -9.312 1 89 84 VAL B O 1
ATOM 4720 N N . LEU B 1 85 ? -3.391 -11.508 -9.93 1 90.56 85 LEU B N 1
ATOM 4721 C CA . LEU B 1 85 ? -3.205 -12.078 -11.258 1 90.56 85 LEU B CA 1
ATOM 4722 C C . LEU B 1 85 ? -2.268 -11.211 -12.094 1 90.56 85 LEU B C 1
ATOM 4724 O O . LEU B 1 85 ? -1.426 -11.734 -12.828 1 90.56 85 LEU B O 1
ATOM 4728 N N . LEU B 1 86 ? -2.467 -9.906 -12.016 1 93.56 86 LEU B N 1
ATOM 4729 C CA . LEU B 1 86 ? -1.581 -9.008 -12.75 1 93.56 86 LEU B CA 1
ATOM 4730 C C . LEU B 1 86 ? -0.136 -9.18 -12.289 1 93.56 86 LEU B C 1
ATOM 4732 O O . LEU B 1 86 ? 0.779 -9.227 -13.117 1 93.56 86 LEU B O 1
ATOM 4736 N N . ASP B 1 87 ? 0.02 -9.242 -11.039 1 91.38 87 ASP B N 1
ATOM 4737 C CA . ASP B 1 87 ? 1.354 -9.406 -10.469 1 91.38 87 ASP B CA 1
ATOM 4738 C C . ASP B 1 87 ? 2.002 -10.695 -10.961 1 91.38 87 ASP B C 1
ATOM 4740 O O . ASP B 1 87 ? 3.156 -10.695 -11.391 1 91.38 87 ASP B O 1
ATOM 4744 N N . ALA B 1 88 ? 1.316 -11.781 -10.93 1 86.44 88 ALA B N 1
ATOM 4745 C CA . ALA B 1 88 ? 1.811 -13.086 -11.359 1 86.44 88 ALA B CA 1
ATOM 4746 C C . ALA B 1 88 ? 2.09 -13.109 -12.859 1 86.44 88 ALA B C 1
ATOM 4748 O O . ALA B 1 88 ? 3.121 -13.625 -13.297 1 86.44 88 ALA B O 1
ATOM 4749 N N . ALA B 1 89 ? 1.17 -12.562 -13.586 1 89.44 89 ALA B N 1
ATOM 4750 C CA . ALA B 1 89 ? 1.312 -12.555 -15.039 1 89.44 89 ALA B CA 1
ATOM 4751 C C . ALA B 1 89 ? 2.477 -11.664 -15.469 1 89.44 89 ALA B C 1
ATOM 4753 O O . ALA B 1 89 ? 3.174 -11.977 -16.438 1 89.44 89 ALA B O 1
ATOM 4754 N N . PHE B 1 90 ? 2.623 -10.617 -14.711 1 87.75 90 PHE B N 1
ATOM 4755 C CA . PHE B 1 90 ? 3.717 -9.695 -15 1 87.75 90 PHE B CA 1
ATOM 4756 C C . PHE B 1 90 ? 5.066 -10.375 -14.805 1 87.75 90 PHE B C 1
ATOM 4758 O O . PHE B 1 90 ? 6.012 -10.117 -15.555 1 87.75 90 PHE B O 1
ATOM 4765 N N . ASP B 1 91 ? 5.184 -11.289 -13.969 1 85.44 91 ASP B N 1
ATOM 4766 C CA . ASP B 1 91 ? 6.438 -11.961 -13.633 1 85.44 91 ASP B CA 1
ATOM 4767 C C . ASP B 1 91 ? 6.617 -13.242 -14.445 1 85.44 91 ASP B C 1
ATOM 4769 O O . ASP B 1 91 ? 7.688 -13.852 -14.422 1 85.44 91 ASP B O 1
ATOM 4773 N N . THR B 1 92 ? 5.672 -13.578 -15.109 1 82.88 92 THR B N 1
ATOM 4774 C CA . THR B 1 92 ? 5.707 -14.844 -15.828 1 82.88 92 THR B CA 1
ATOM 4775 C C . THR B 1 92 ? 6.602 -14.742 -17.062 1 82.88 92 THR B C 1
ATOM 4777 O O . THR B 1 92 ? 6.582 -13.734 -17.766 1 82.88 92 THR B O 1
ATOM 4780 N N . SER B 1 93 ? 7.438 -15.789 -17.188 1 83.25 93 SER B N 1
ATOM 4781 C CA . SER B 1 93 ? 8.305 -15.883 -18.359 1 83.25 93 SER B CA 1
ATOM 4782 C C . SER B 1 93 ? 7.562 -16.484 -19.547 1 83.25 93 SER B C 1
ATOM 4784 O O . SER B 1 93 ? 7.156 -17.641 -19.5 1 83.25 93 SER B O 1
ATOM 4786 N N . LEU B 1 94 ? 7.387 -15.75 -20.562 1 82.75 94 LEU B N 1
ATOM 4787 C CA . LEU B 1 94 ? 6.727 -16.25 -21.766 1 82.75 94 LEU B CA 1
ATOM 4788 C C . LEU B 1 94 ? 7.527 -17.391 -22.375 1 82.75 94 LEU B C 1
ATOM 4790 O O . LEU B 1 94 ? 6.953 -18.328 -22.953 1 82.75 94 LEU B O 1
ATOM 4794 N N . ARG B 1 95 ? 8.844 -17.297 -22.266 1 83.25 95 ARG B N 1
ATOM 4795 C CA . ARG B 1 95 ? 9.711 -18.344 -22.781 1 83.25 95 ARG B CA 1
ATOM 4796 C C . ARG B 1 95 ? 9.461 -19.672 -22.062 1 83.25 95 ARG B C 1
ATOM 4798 O O . ARG B 1 95 ? 9.32 -20.719 -22.688 1 83.25 95 ARG B O 1
ATOM 4805 N N . ASP B 1 96 ? 9.336 -19.547 -20.828 1 84.5 96 ASP B N 1
ATOM 4806 C CA . ASP B 1 96 ? 9.125 -20.75 -20.047 1 84.5 96 ASP B CA 1
ATOM 4807 C C . ASP B 1 96 ? 7.727 -21.328 -20.281 1 84.5 96 ASP B C 1
ATOM 4809 O O . ASP B 1 96 ? 7.539 -22.547 -20.266 1 84.5 96 ASP B O 1
ATOM 4813 N N . LEU B 1 97 ? 6.824 -20.484 -20.453 1 85.44 97 LEU B N 1
ATOM 4814 C CA . LEU B 1 97 ? 5.477 -20.953 -20.75 1 85.44 97 LEU B CA 1
ATOM 4815 C C . LEU B 1 97 ? 5.434 -21.656 -22.094 1 85.44 97 LEU B C 1
ATOM 4817 O O . LEU B 1 97 ? 4.77 -22.688 -22.25 1 85.44 97 LEU B O 1
ATOM 4821 N N . ARG B 1 98 ? 6.121 -21.156 -23 1 86.31 98 ARG B N 1
ATOM 4822 C CA . ARG B 1 98 ? 6.172 -21.766 -24.328 1 86.31 98 ARG B CA 1
ATOM 4823 C C . ARG B 1 98 ? 6.922 -23.094 -24.297 1 86.31 98 ARG B C 1
ATOM 4825 O O . ARG B 1 98 ? 6.535 -24.047 -24.969 1 86.31 98 ARG B O 1
ATOM 4832 N N . ASN B 1 99 ? 7.98 -23.109 -23.547 1 85 99 ASN B N 1
ATOM 4833 C CA . ASN B 1 99 ? 8.781 -24.328 -23.438 1 85 99 ASN B CA 1
ATOM 4834 C C . ASN B 1 99 ? 8.016 -25.438 -22.719 1 85 99 ASN B C 1
ATOM 4836 O O . ASN B 1 99 ? 8.273 -26.609 -22.938 1 85 99 ASN B O 1
ATOM 4840 N N . ASN B 1 100 ? 7.066 -25.016 -21.891 1 88.19 100 ASN B N 1
ATOM 4841 C CA . ASN B 1 100 ? 6.27 -25.984 -21.141 1 88.19 100 ASN B CA 1
ATOM 4842 C C . ASN B 1 100 ? 4.797 -25.922 -21.531 1 88.19 100 ASN B C 1
ATOM 4844 O O . ASN B 1 100 ? 3.918 -26.078 -20.672 1 88.19 100 ASN B O 1
ATOM 4848 N N . TRP B 1 101 ? 4.562 -25.625 -22.75 1 88.06 101 TRP B N 1
ATOM 4849 C CA . TRP B 1 101 ? 3.189 -25.406 -23.203 1 88.06 101 TRP B CA 1
ATOM 4850 C C . TRP B 1 101 ? 2.367 -26.672 -23.078 1 88.06 101 TRP B C 1
ATOM 4852 O O . TRP B 1 101 ? 1.179 -26.625 -22.75 1 88.06 101 TRP B O 1
ATOM 4862 N N . LEU B 1 102 ? 2.951 -27.812 -23.297 1 86.81 102 LEU B N 1
ATOM 4863 C CA . LEU B 1 102 ? 2.215 -29.062 -23.312 1 86.81 102 LEU B CA 1
ATOM 4864 C C . LEU B 1 102 ? 1.746 -29.438 -21.906 1 86.81 102 LEU B C 1
ATOM 4866 O O . LEU B 1 102 ? 0.55 -29.641 -21.688 1 86.81 102 LEU B O 1
ATOM 4870 N N . PRO B 1 103 ? 2.678 -29.5 -21 1 88.88 103 PRO B N 1
ATOM 4871 C CA . PRO B 1 103 ? 2.201 -29.812 -19.656 1 88.88 103 PRO B CA 1
ATOM 4872 C C . PRO B 1 103 ? 1.223 -28.766 -19.125 1 88.88 103 PRO B C 1
ATOM 4874 O O . PRO B 1 103 ? 0.257 -29.109 -18.438 1 88.88 103 PRO B O 1
ATOM 4877 N N . VAL B 1 104 ? 1.424 -27.531 -19.375 1 90.62 104 VAL B N 1
ATOM 4878 C CA . VAL B 1 104 ? 0.562 -26.469 -18.875 1 90.62 104 VAL B CA 1
ATOM 4879 C C . VAL B 1 104 ? -0.824 -26.578 -19.5 1 90.62 104 VAL B C 1
ATOM 4881 O O . VAL B 1 104 ? -1.838 -26.516 -18.812 1 90.62 104 VAL B O 1
ATOM 4884 N N . THR B 1 105 ? -0.907 -26.844 -20.797 1 91.25 105 THR B N 1
ATOM 4885 C CA . THR B 1 105 ? -2.186 -26.922 -21.5 1 91.25 105 THR B CA 1
ATOM 4886 C C . THR B 1 105 ? -2.975 -28.141 -21.031 1 91.25 105 THR B C 1
ATOM 4888 O O . THR B 1 105 ? -4.203 -28.094 -20.922 1 91.25 105 THR B O 1
ATOM 4891 N N . THR B 1 106 ? -2.301 -29.188 -20.781 1 91.81 106 THR B N 1
ATOM 4892 C CA . THR B 1 106 ? -2.984 -30.391 -20.312 1 91.81 106 THR B CA 1
ATOM 4893 C C . THR B 1 106 ? -3.58 -30.172 -18.922 1 91.81 106 THR B C 1
ATOM 4895 O O . THR B 1 106 ? -4.668 -30.672 -18.625 1 91.81 106 THR B O 1
ATOM 4898 N N . LEU B 1 107 ? -2.895 -29.453 -18.141 1 92.56 107 LEU B N 1
ATOM 4899 C CA . LEU B 1 107 ? -3.383 -29.188 -16.781 1 92.56 107 LEU B CA 1
ATOM 4900 C C . LEU B 1 107 ? -4.527 -28.172 -16.828 1 92.56 107 LEU B C 1
ATOM 4902 O O . LEU B 1 107 ? -5.484 -28.297 -16.047 1 92.56 107 LEU B O 1
ATOM 4906 N N . VAL B 1 108 ? -4.441 -27.219 -17.719 1 92.94 108 VAL B N 1
ATOM 4907 C CA . VAL B 1 108 ? -5.387 -26.094 -17.781 1 92.94 108 VAL B CA 1
ATOM 4908 C C . VAL B 1 108 ? -6.676 -26.547 -18.453 1 92.94 108 VAL B C 1
ATOM 4910 O O . VAL B 1 108 ? -7.766 -26.109 -18.078 1 92.94 108 VAL B O 1
ATOM 4913 N N . VAL B 1 109 ? -6.586 -27.438 -19.406 1 92.12 109 VAL B N 1
ATOM 4914 C CA . VAL B 1 109 ? -7.75 -27.828 -20.188 1 92.12 109 VAL B CA 1
ATOM 4915 C C . VAL B 1 109 ? -8.219 -29.219 -19.781 1 92.12 109 VAL B C 1
ATOM 4917 O O . VAL B 1 109 ? -9.344 -29.391 -19.297 1 92.12 109 VAL B O 1
ATOM 4920 N N . VAL B 1 110 ? -7.328 -30.156 -19.844 1 93.62 110 VAL B N 1
ATOM 4921 C CA . VAL B 1 110 ? -7.707 -31.547 -19.672 1 93.62 110 VAL B CA 1
ATOM 4922 C C . VAL B 1 110 ? -7.961 -31.828 -18.188 1 93.62 110 VAL B C 1
ATOM 4924 O O . VAL B 1 110 ? -9 -32.375 -17.828 1 93.62 110 VAL B O 1
ATOM 4927 N N . ALA B 1 111 ? -7.043 -31.484 -17.375 1 94.31 111 ALA B N 1
ATOM 4928 C CA . ALA B 1 111 ? -7.215 -31.75 -15.953 1 94.31 111 ALA B CA 1
ATOM 4929 C C . ALA B 1 111 ? -8.461 -31.047 -15.414 1 94.31 111 ALA B C 1
ATOM 4931 O O . ALA B 1 111 ? -9.203 -31.625 -14.609 1 94.31 111 ALA B O 1
ATOM 4932 N N . VAL B 1 112 ? -8.672 -29.797 -15.781 1 94.38 112 VAL B N 1
ATOM 4933 C CA . VAL B 1 112 ? -9.844 -29.047 -15.352 1 94.38 112 VAL B CA 1
ATOM 4934 C C . VAL B 1 112 ? -11.109 -29.703 -15.891 1 94.38 112 VAL B C 1
ATOM 4936 O O . VAL B 1 112 ? -12.094 -29.859 -15.172 1 94.38 112 VAL B O 1
ATOM 4939 N N . GLY B 1 113 ? -11.055 -30.125 -17.141 1 95.06 113 GLY B N 1
ATOM 4940 C CA . GLY B 1 113 ? -12.188 -30.797 -17.75 1 95.06 113 GLY B CA 1
ATOM 4941 C C . GLY B 1 113 ? -12.531 -32.125 -17.078 1 95.06 113 GLY B C 1
ATOM 4942 O O . GLY B 1 113 ? -13.688 -32.375 -16.734 1 95.06 113 GLY B O 1
ATOM 4943 N N . ILE B 1 114 ? -11.547 -32.938 -16.859 1 96.44 114 ILE B N 1
ATOM 4944 C CA . ILE B 1 114 ? -11.758 -34.25 -16.266 1 96.44 114 ILE B CA 1
ATOM 4945 C C . ILE B 1 114 ? -12.242 -34.094 -14.82 1 96.44 114 ILE B C 1
ATOM 4947 O O . ILE B 1 114 ? -13.062 -34.875 -14.344 1 96.44 114 ILE B O 1
ATOM 4951 N N . THR B 1 115 ? -11.672 -33.125 -14.133 1 96.88 115 THR B N 1
ATOM 4952 C CA . THR B 1 115 ? -12.117 -32.875 -12.766 1 96.88 115 THR B CA 1
ATOM 4953 C C . THR B 1 115 ? -13.578 -32.438 -12.75 1 96.88 115 THR B C 1
ATOM 4955 O O . THR B 1 115 ? -14.359 -32.906 -11.914 1 96.88 115 THR B O 1
ATOM 4958 N N . THR B 1 116 ? -13.938 -31.531 -13.625 1 97.25 116 THR B N 1
ATOM 4959 C CA . THR B 1 116 ? -15.312 -31.062 -13.711 1 97.25 116 THR B CA 1
ATOM 4960 C C . THR B 1 116 ? -16.266 -32.219 -13.977 1 97.25 116 THR B C 1
ATOM 4962 O O . THR B 1 116 ? -17.281 -32.375 -13.281 1 97.25 116 THR B O 1
ATOM 4965 N N . VAL B 1 117 ? -15.914 -33.031 -14.93 1 97 117 VAL B N 1
ATOM 4966 C CA . VAL B 1 117 ? -16.766 -34.156 -15.305 1 97 117 VAL B CA 1
ATOM 4967 C C . VAL B 1 117 ? -16.797 -35.188 -14.172 1 97 117 VAL B C 1
ATOM 4969 O O . VAL B 1 117 ? -17.859 -35.719 -13.836 1 97 117 VAL B O 1
ATOM 4972 N N . GLY B 1 118 ? -15.633 -35.5 -13.648 1 97.88 118 GLY B N 1
ATOM 4973 C CA . GLY B 1 118 ? -15.562 -36.438 -12.547 1 97.88 118 GLY B CA 1
ATOM 4974 C C . GLY B 1 118 ? -16.406 -36.031 -11.352 1 97.88 118 GLY B C 1
ATOM 4975 O O . GLY B 1 118 ? -17.141 -36.875 -10.797 1 97.88 118 GLY B O 1
ATOM 4976 N N . VAL B 1 119 ? -16.312 -34.812 -10.961 1 98.06 119 VAL B N 1
ATOM 4977 C CA . VAL B 1 119 ? -17.094 -34.281 -9.836 1 98.06 119 VAL B CA 1
ATOM 4978 C C . VAL B 1 119 ? -18.578 -34.312 -10.172 1 98.06 119 VAL B C 1
ATOM 4980 O O . VAL B 1 119 ? -19.406 -34.656 -9.328 1 98.06 119 VAL B O 1
ATOM 4983 N N . ALA B 1 120 ? -18.938 -33.906 -11.391 1 97.75 120 ALA B N 1
ATOM 4984 C CA . ALA B 1 120 ? -20.344 -33.875 -11.812 1 97.75 120 ALA B CA 1
ATOM 4985 C C . ALA B 1 120 ? -20.953 -35.281 -11.742 1 97.75 120 ALA B C 1
ATOM 4987 O O . ALA B 1 120 ? -22.078 -35.469 -11.266 1 97.75 120 ALA B O 1
ATOM 4988 N N . VAL B 1 121 ? -20.234 -36.281 -12.172 1 97.88 121 VAL B N 1
ATOM 4989 C CA . VAL B 1 121 ? -20.703 -37.656 -12.195 1 97.88 121 VAL B CA 1
ATOM 4990 C C . VAL B 1 121 ? -20.906 -38.156 -10.773 1 97.88 121 VAL B C 1
ATOM 4992 O O . VAL B 1 121 ? -21.922 -38.781 -10.453 1 97.88 121 VAL B O 1
ATOM 4995 N N . VAL B 1 122 ? -19.969 -37.938 -9.945 1 98 122 VAL B N 1
ATOM 4996 C CA . VAL B 1 122 ? -20.031 -38.406 -8.57 1 98 122 VAL B CA 1
ATOM 4997 C C . VAL B 1 122 ? -21.141 -37.656 -7.824 1 98 122 VAL B C 1
ATOM 4999 O O . VAL B 1 122 ? -21.859 -38.25 -7.008 1 98 122 VAL B O 1
ATOM 5002 N N . ALA B 1 123 ? -21.25 -36.344 -8.039 1 97.69 123 ALA B N 1
ATOM 5003 C CA . ALA B 1 123 ? -22.312 -35.562 -7.41 1 97.69 123 ALA B CA 1
ATOM 5004 C C . ALA B 1 123 ? -23.688 -36.094 -7.758 1 97.69 123 ALA B C 1
ATOM 5006 O O . ALA B 1 123 ? -24.562 -36.219 -6.887 1 97.69 123 ALA B O 1
ATOM 5007 N N . ARG B 1 124 ? -23.906 -36.469 -8.992 1 96.12 124 ARG B N 1
ATOM 5008 C CA . ARG B 1 124 ? -25.188 -37 -9.422 1 96.12 124 ARG B CA 1
ATOM 5009 C C . ARG B 1 124 ? -25.406 -38.406 -8.875 1 96.12 124 ARG B C 1
ATOM 5011 O O . ARG B 1 124 ? -26.547 -38.812 -8.648 1 96.12 124 ARG B O 1
ATOM 5018 N N . TRP B 1 125 ? -24.375 -39.094 -8.758 1 96.44 125 TRP B N 1
ATOM 5019 C CA . TRP B 1 125 ? -24.484 -40.438 -8.164 1 96.44 125 TRP B CA 1
ATOM 5020 C C . TRP B 1 125 ? -24.922 -40.344 -6.703 1 96.44 125 TRP B C 1
ATOM 5022 O O . TRP B 1 125 ? -25.719 -41.156 -6.238 1 96.44 125 TRP B O 1
ATOM 5032 N N . LEU B 1 126 ? -24.422 -39.375 -5.973 1 95.5 126 LEU B N 1
ATOM 5033 C CA . LEU B 1 126 ? -24.766 -39.156 -4.566 1 95.5 126 LEU B CA 1
ATOM 5034 C C . LEU B 1 126 ? -26.141 -38.531 -4.422 1 95.5 126 LEU B C 1
ATOM 5036 O O . LEU B 1 126 ? -26.859 -38.812 -3.457 1 95.5 126 LEU B O 1
ATOM 5040 N N . ARG B 1 127 ? -26.453 -37.625 -5.352 1 94.88 127 ARG B N 1
ATOM 5041 C CA . ARG B 1 127 ? -27.75 -36.969 -5.398 1 94.88 127 ARG B CA 1
ATOM 5042 C C . ARG B 1 127 ? -28.359 -37.062 -6.793 1 94.88 127 ARG B C 1
ATOM 5044 O O . ARG B 1 127 ? -28.297 -36.125 -7.574 1 94.88 127 ARG B O 1
ATOM 5051 N N . PRO B 1 128 ? -29.125 -38.062 -6.969 1 93.88 128 PRO B N 1
ATOM 5052 C CA . PRO B 1 128 ? -29.656 -38.312 -8.312 1 93.88 128 PRO B CA 1
ATOM 5053 C C . PRO B 1 128 ? -30.641 -37.25 -8.773 1 93.88 128 PRO B C 1
ATOM 5055 O O . PRO B 1 128 ? -30.859 -37.094 -9.969 1 93.88 128 PRO B O 1
ATOM 5058 N N . ASP B 1 129 ? -31.172 -36.469 -7.934 1 94.12 129 ASP B N 1
ATOM 5059 C CA . ASP B 1 129 ? -32.156 -35.469 -8.281 1 94.12 129 ASP B CA 1
ATOM 5060 C C . ASP B 1 129 ? -31.484 -34.188 -8.766 1 94.12 129 ASP B C 1
ATOM 5062 O O . ASP B 1 129 ? -32.125 -33.281 -9.289 1 94.12 129 ASP B O 1
ATOM 5066 N N . MET B 1 130 ? -30.203 -34.156 -8.711 1 95.12 130 MET B N 1
ATOM 5067 C CA . MET B 1 130 ? -29.469 -33 -9.141 1 95.12 130 MET B CA 1
ATOM 5068 C C . MET B 1 130 ? -29.375 -32.906 -10.664 1 95.12 130 MET B C 1
ATOM 5070 O O . MET B 1 130 ? -28.922 -33.875 -11.305 1 95.12 130 MET B O 1
ATOM 5074 N N . PRO B 1 131 ? -29.828 -31.859 -11.227 1 94.81 131 PRO B N 1
ATOM 5075 C CA . PRO B 1 131 ? -29.703 -31.703 -12.68 1 94.81 131 PRO B CA 1
ATOM 5076 C C . PRO B 1 131 ? -28.25 -31.641 -13.141 1 94.81 131 PRO B C 1
ATOM 5078 O O . PRO B 1 131 ? -27.391 -31.156 -12.406 1 94.81 131 PRO B O 1
ATOM 5081 N N . TRP B 1 132 ? -27.984 -32.062 -14.328 1 94.06 132 TRP B N 1
ATOM 5082 C CA . TRP B 1 132 ? -26.641 -32.156 -14.875 1 94.06 132 TRP B CA 1
ATOM 5083 C C . TRP B 1 132 ? -25.984 -30.781 -14.906 1 94.06 132 TRP B C 1
ATOM 5085 O O . TRP B 1 132 ? -24.828 -30.625 -14.5 1 94.06 132 TRP B O 1
ATOM 5095 N N . PRO B 1 133 ? -26.672 -29.719 -15.352 1 93.75 133 PRO B N 1
ATOM 5096 C CA . PRO B 1 133 ? -26.016 -28.406 -15.367 1 93.75 133 PRO B CA 1
ATOM 5097 C C . PRO B 1 133 ? -25.578 -27.938 -13.977 1 93.75 133 PRO B C 1
ATOM 5099 O O . PRO B 1 133 ? -24.562 -27.281 -13.844 1 93.75 133 PRO B O 1
ATOM 5102 N N . VAL B 1 134 ? -26.312 -28.328 -12.977 1 96.12 134 VAL B N 1
ATOM 5103 C CA . VAL B 1 134 ? -25.984 -27.969 -11.602 1 96.12 134 VAL B CA 1
ATOM 5104 C C . VAL B 1 134 ? -24.75 -28.734 -11.148 1 96.12 134 VAL B C 1
ATOM 5106 O O . VAL B 1 134 ? -23.844 -28.156 -10.539 1 96.12 134 VAL B O 1
ATOM 5109 N N . ALA B 1 135 ? -24.719 -30.016 -11.484 1 97.31 135 ALA B N 1
ATOM 5110 C CA . ALA B 1 135 ? -23.578 -30.859 -11.141 1 97.31 135 ALA B CA 1
ATOM 5111 C C . ALA B 1 135 ? -22.312 -30.375 -11.859 1 97.31 135 ALA B C 1
ATOM 5113 O O . ALA B 1 135 ? -21.234 -30.391 -11.281 1 97.31 135 ALA B O 1
ATOM 5114 N N . ILE B 1 136 ? -22.469 -29.969 -13.102 1 95.94 136 ILE B N 1
ATOM 5115 C CA . ILE B 1 136 ? -21.344 -29.469 -13.883 1 95.94 136 ILE B CA 1
ATOM 5116 C C . ILE B 1 136 ? -20.859 -28.141 -13.305 1 95.94 136 ILE B C 1
ATOM 5118 O O . ILE B 1 136 ? -19.656 -27.875 -13.25 1 95.94 136 ILE B O 1
ATOM 5122 N N . ALA B 1 137 ? -21.781 -27.328 -12.875 1 96 137 ALA B N 1
ATOM 5123 C CA . ALA B 1 137 ? -21.406 -26.062 -12.227 1 96 137 ALA B CA 1
ATOM 5124 C C . ALA B 1 137 ? -20.578 -26.328 -10.969 1 96 137 ALA B C 1
ATOM 5126 O O . ALA B 1 137 ? -19.562 -25.672 -10.75 1 96 137 ALA B O 1
ATOM 5127 N N . LEU B 1 138 ? -21.016 -27.266 -10.211 1 97.56 138 LEU B N 1
ATOM 5128 C CA . LEU B 1 138 ? -20.25 -27.641 -9.023 1 97.56 138 LEU B CA 1
ATOM 5129 C C . LEU B 1 138 ? -18.859 -28.125 -9.398 1 97.56 138 LEU B C 1
ATOM 5131 O O . LEU B 1 138 ? -17.875 -27.719 -8.781 1 97.56 138 LEU B O 1
ATOM 5135 N N . GLY B 1 139 ? -18.812 -28.984 -10.398 1 97.81 139 GLY B N 1
ATOM 5136 C CA . GLY B 1 139 ? -17.531 -29.469 -10.875 1 97.81 139 GLY B CA 1
ATOM 5137 C C . GLY B 1 139 ? -16.609 -28.359 -11.352 1 97.81 139 GLY B C 1
ATOM 5138 O O . GLY B 1 139 ? -15.414 -28.375 -11.039 1 97.81 139 GLY B O 1
ATOM 5139 N N . ALA B 1 140 ? -17.125 -27.438 -12.078 1 96.12 140 ALA B N 1
ATOM 5140 C CA . ALA B 1 140 ? -16.344 -26.312 -12.578 1 96.12 140 ALA B CA 1
ATOM 5141 C C . ALA B 1 140 ? -15.844 -25.438 -11.43 1 96.12 140 ALA B C 1
ATOM 5143 O O . ALA B 1 140 ? -14.734 -24.891 -11.492 1 96.12 140 ALA B O 1
ATOM 5144 N N . ILE B 1 141 ? -16.625 -25.281 -10.414 1 96.5 141 ILE B N 1
ATOM 5145 C CA . ILE B 1 141 ? -16.328 -24.438 -9.258 1 96.5 141 ILE B CA 1
ATOM 5146 C C . ILE B 1 141 ? -15.125 -25.016 -8.508 1 96.5 141 ILE B C 1
ATOM 5148 O O . ILE B 1 141 ? -14.227 -24.281 -8.109 1 96.5 141 ILE B O 1
ATOM 5152 N N . VAL B 1 142 ? -15.023 -26.312 -8.391 1 97.19 142 VAL B N 1
ATOM 5153 C CA . VAL B 1 142 ? -14.031 -26.906 -7.512 1 97.19 142 VAL B CA 1
ATOM 5154 C C . VAL B 1 142 ? -12.844 -27.406 -8.344 1 97.19 142 VAL B C 1
ATOM 5156 O O . VAL B 1 142 ? -11.891 -27.969 -7.793 1 97.19 142 VAL B O 1
ATOM 5159 N N . ALA B 1 143 ? -12.828 -27.156 -9.578 1 95.44 143 ALA B N 1
ATOM 5160 C CA . ALA B 1 143 ? -11.852 -27.766 -10.477 1 95.44 143 ALA B CA 1
ATOM 5161 C C . ALA B 1 143 ? -10.523 -27.016 -10.453 1 95.44 143 ALA B C 1
ATOM 5163 O O . ALA B 1 143 ? -9.453 -27.625 -10.414 1 95.44 143 ALA B O 1
ATOM 5164 N N . PRO B 1 144 ? -10.523 -25.688 -10.461 1 91.88 144 PRO B N 1
ATOM 5165 C CA . PRO B 1 144 ? -9.266 -24.984 -10.68 1 91.88 144 PRO B CA 1
ATOM 5166 C C . PRO B 1 144 ? -8.445 -24.828 -9.406 1 91.88 144 PRO B C 1
ATOM 5168 O O . PRO B 1 144 ? -8.922 -24.234 -8.43 1 91.88 144 PRO B O 1
ATOM 5171 N N . PRO B 1 145 ? -7.156 -25.234 -9.43 1 91.56 145 PRO B N 1
ATOM 5172 C CA . PRO B 1 145 ? -6.266 -24.984 -8.297 1 91.56 145 PRO B CA 1
ATOM 5173 C C . PRO B 1 145 ? -5.734 -23.547 -8.266 1 91.56 145 PRO B C 1
ATOM 5175 O O . PRO B 1 145 ? -5.77 -22.859 -9.289 1 91.56 145 PRO B O 1
ATOM 5178 N N . ASP B 1 146 ? -5.359 -23.141 -7.098 1 83.69 146 ASP B N 1
ATOM 5179 C CA . ASP B 1 146 ? -4.797 -21.812 -6.883 1 83.69 146 ASP B CA 1
ATOM 5180 C C . ASP B 1 146 ? -3.303 -21.891 -6.57 1 83.69 146 ASP B C 1
ATOM 5182 O O . ASP B 1 146 ? -2.885 -22.688 -5.719 1 83.69 146 ASP B O 1
ATOM 5186 N N . ALA B 1 147 ? -2.662 -21.031 -7.27 1 68.56 147 ALA B N 1
ATOM 5187 C CA . ALA B 1 147 ? -1.211 -21.094 -7.117 1 68.56 147 ALA B CA 1
ATOM 5188 C C . ALA B 1 147 ? -0.747 -20.281 -5.914 1 68.56 147 ALA B C 1
ATOM 5190 O O . ALA B 1 147 ? 0.357 -20.484 -5.402 1 68.56 147 ALA B O 1
ATOM 5191 N N . ALA B 1 148 ? -1.565 -19.344 -5.516 1 67.94 148 ALA B N 1
ATOM 5192 C CA . ALA B 1 148 ? -1.082 -18.484 -4.441 1 67.94 148 ALA B CA 1
ATOM 5193 C C . ALA B 1 148 ? -0.634 -19.297 -3.236 1 67.94 148 ALA B C 1
ATOM 5195 O O . ALA B 1 148 ? 0.423 -19.031 -2.658 1 67.94 148 ALA B O 1
ATOM 5196 N N . ALA B 1 149 ? -1.351 -20.297 -2.963 1 67.81 149 ALA B N 1
ATOM 5197 C CA . ALA B 1 149 ? -1.01 -21.156 -1.826 1 67.81 149 ALA B CA 1
ATOM 5198 C C . ALA B 1 149 ? 0.237 -21.984 -2.117 1 67.81 149 ALA B C 1
ATOM 5200 O O . ALA B 1 149 ? 1.105 -22.141 -1.256 1 67.81 149 ALA B O 1
ATOM 5201 N N . ALA B 1 150 ? 0.281 -22.391 -3.336 1 67.12 150 ALA B N 1
ATOM 5202 C CA . ALA B 1 150 ? 1.416 -23.234 -3.695 1 67.12 150 ALA B CA 1
ATOM 5203 C C . ALA B 1 150 ? 2.713 -22.438 -3.715 1 67.12 150 ALA B C 1
ATOM 5205 O O . ALA B 1 150 ? 3.742 -22.891 -3.211 1 67.12 150 ALA B O 1
ATOM 5206 N N . THR B 1 151 ? 2.553 -21.266 -4.219 1 70 151 THR B N 1
ATOM 5207 C CA . THR B 1 151 ? 3.75 -20.438 -4.363 1 70 151 THR B CA 1
ATOM 5208 C C . THR B 1 151 ? 4.289 -20.031 -2.998 1 70 151 THR B C 1
ATOM 5210 O O . THR B 1 151 ? 5.504 -19.938 -2.803 1 70 151 THR B O 1
ATOM 5213 N N . ALA B 1 152 ? 3.432 -19.828 -2.125 1 66.06 152 ALA B N 1
ATOM 5214 C CA . ALA B 1 152 ? 3.859 -19.453 -0.777 1 66.06 152 ALA B CA 1
ATOM 5215 C C . ALA B 1 152 ? 4.66 -20.594 -0.132 1 66.06 152 ALA B C 1
ATOM 5217 O O . ALA B 1 152 ? 5.605 -20.344 0.617 1 66.06 152 ALA B O 1
ATOM 5218 N N . ILE B 1 153 ? 4.332 -21.797 -0.53 1 65.44 153 ILE B N 1
ATOM 5219 C CA . ILE B 1 153 ? 5.023 -22.969 0.001 1 65.44 153 ILE B CA 1
ATOM 5220 C C . ILE B 1 153 ? 6.348 -23.156 -0.737 1 65.44 153 ILE B C 1
ATOM 5222 O O . ILE B 1 153 ? 7.371 -23.453 -0.119 1 65.44 153 ILE B O 1
ATOM 5226 N N . LEU B 1 154 ? 6.199 -22.875 -1.932 1 64.81 154 LEU B N 1
ATOM 5227 C CA . LEU B 1 154 ? 7.332 -23.172 -2.805 1 64.81 154 LEU B CA 1
ATOM 5228 C C . LEU B 1 154 ? 8.484 -22.203 -2.539 1 64.81 154 LEU B C 1
ATOM 5230 O O . LEU B 1 154 ? 9.641 -22.516 -2.811 1 64.81 154 LEU B O 1
ATOM 5234 N N . ARG B 1 155 ? 8.102 -21.125 -1.99 1 64.25 155 ARG B N 1
ATOM 5235 C CA . ARG B 1 155 ? 9.141 -20.156 -1.658 1 64.25 155 ARG B CA 1
ATOM 5236 C C . ARG B 1 155 ? 9.977 -20.625 -0.476 1 64.25 155 ARG B C 1
ATOM 5238 O O . ARG B 1 155 ? 11.117 -20.188 -0.294 1 64.25 155 ARG B O 1
ATOM 5245 N N . GLN B 1 156 ? 9.43 -21.625 0.239 1 64.19 156 GLN B N 1
ATOM 5246 C CA . GLN B 1 156 ? 10.117 -22.109 1.431 1 64.19 156 GLN B CA 1
ATOM 5247 C C . GLN B 1 156 ? 10.969 -23.344 1.119 1 64.19 156 GLN B C 1
ATOM 5249 O O . GLN B 1 156 ? 11.844 -23.703 1.898 1 64.19 156 GLN B O 1
ATOM 5254 N N . VAL B 1 157 ? 10.625 -23.953 0.035 1 68.19 157 VAL B N 1
ATOM 5255 C CA . VAL B 1 157 ? 11.328 -25.172 -0.336 1 68.19 157 VAL B CA 1
ATOM 5256 C C . VAL B 1 157 ? 11.898 -25.031 -1.745 1 68.19 157 VAL B C 1
ATOM 5258 O O . VAL B 1 157 ? 11.359 -24.297 -2.574 1 68.19 157 VAL B O 1
ATOM 5261 N N . LYS B 1 158 ? 13.031 -25.516 -1.904 1 69.75 158 LYS B N 1
ATOM 5262 C CA . LYS B 1 158 ? 13.656 -25.453 -3.221 1 69.75 158 LYS B CA 1
ATOM 5263 C C . LYS B 1 158 ? 13.008 -26.453 -4.18 1 69.75 158 LYS B C 1
ATOM 5265 O O . LYS B 1 158 ? 13.125 -27.656 -3.996 1 69.75 158 LYS B O 1
ATOM 5270 N N . LEU B 1 159 ? 12.18 -26 -5.023 1 76.56 159 LEU B N 1
ATOM 5271 C CA . LEU B 1 159 ? 11.602 -26.828 -6.078 1 76.56 159 LEU B CA 1
ATOM 5272 C C . LEU B 1 159 ? 12.352 -26.625 -7.391 1 76.56 159 LEU B C 1
ATOM 5274 O O . LEU B 1 159 ? 12.867 -25.547 -7.664 1 76.56 159 LEU B O 1
ATOM 5278 N N . PRO B 1 160 ? 12.383 -27.766 -8.023 1 78.56 160 PRO B N 1
ATOM 5279 C CA . PRO B 1 160 ? 12.945 -27.594 -9.359 1 78.56 160 PRO B CA 1
ATOM 5280 C C . PRO B 1 160 ? 12.242 -26.5 -10.164 1 78.56 160 PRO B C 1
ATOM 5282 O O . PRO B 1 160 ? 11.023 -26.359 -10.078 1 78.56 160 PRO B O 1
ATOM 5285 N N . TYR B 1 161 ? 13 -25.812 -10.812 1 81.25 161 TYR B N 1
ATOM 5286 C CA . TYR B 1 161 ? 12.562 -24.625 -11.531 1 81.25 161 TYR B CA 1
ATOM 5287 C C . TYR B 1 161 ? 11.422 -24.938 -12.484 1 81.25 161 TYR B C 1
ATOM 5289 O O . TYR B 1 161 ? 10.43 -24.219 -12.547 1 81.25 161 TYR B O 1
ATOM 5297 N N . ARG B 1 162 ? 11.5 -26.031 -13.133 1 83.06 162 ARG B N 1
ATOM 5298 C CA . ARG B 1 162 ? 10.516 -26.375 -14.148 1 83.06 162 ARG B CA 1
ATOM 5299 C C . ARG B 1 162 ? 9.148 -26.641 -13.523 1 83.06 162 ARG B C 1
ATOM 5301 O O . ARG B 1 162 ? 8.117 -26.266 -14.086 1 83.06 162 ARG B O 1
ATOM 5308 N N . ILE B 1 163 ? 9.109 -27.297 -12.438 1 84.38 163 ILE B N 1
ATOM 5309 C CA . ILE B 1 163 ? 7.863 -27.578 -11.734 1 84.38 163 ILE B CA 1
ATOM 5310 C C . ILE B 1 163 ? 7.199 -26.266 -11.32 1 84.38 163 ILE B C 1
ATOM 5312 O O . ILE B 1 163 ? 5.988 -26.094 -11.477 1 84.38 163 ILE B O 1
ATOM 5316 N N . GLN B 1 164 ? 7.988 -25.406 -10.867 1 84.44 164 GLN B N 1
ATOM 5317 C CA . GLN B 1 164 ? 7.477 -24.109 -10.422 1 84.44 164 GLN B CA 1
ATOM 5318 C C . GLN B 1 164 ? 6.836 -23.344 -11.586 1 84.44 164 GLN B C 1
ATOM 5320 O O . GLN B 1 164 ? 5.77 -22.75 -11.422 1 84.44 164 GLN B O 1
ATOM 5325 N N . LYS B 1 165 ? 7.438 -23.391 -12.688 1 85.31 165 LYS B N 1
ATOM 5326 C CA . LYS B 1 165 ? 6.938 -22.656 -13.844 1 85.31 165 LYS B CA 1
ATOM 5327 C C . LYS B 1 165 ? 5.664 -23.297 -14.391 1 85.31 165 LYS B C 1
ATOM 5329 O O . LYS B 1 165 ? 4.762 -22.594 -14.852 1 85.31 165 LYS B O 1
ATOM 5334 N N . ILE B 1 166 ? 5.621 -24.578 -14.312 1 87.56 166 ILE B N 1
ATOM 5335 C CA . ILE B 1 166 ? 4.434 -25.297 -14.773 1 87.56 166 ILE B CA 1
ATOM 5336 C C . ILE B 1 166 ? 3.248 -24.953 -13.867 1 87.56 166 ILE B C 1
ATOM 5338 O O . ILE B 1 166 ? 2.156 -24.656 -14.352 1 87.56 166 ILE B O 1
ATOM 5342 N N . LEU B 1 167 ? 3.51 -24.969 -12.617 1 87.81 167 LEU B N 1
ATOM 5343 C CA . LEU B 1 167 ? 2.451 -24.688 -11.648 1 87.81 167 LEU B CA 1
ATOM 5344 C C . LEU B 1 167 ? 2 -23.234 -11.742 1 87.81 167 LEU B C 1
ATOM 5346 O O . LEU B 1 167 ? 0.812 -22.938 -11.602 1 87.81 167 LEU B O 1
ATOM 5350 N N . GLU B 1 168 ? 2.906 -22.391 -11.93 1 86.5 168 GLU B N 1
ATOM 5351 C CA . GLU B 1 168 ? 2.574 -20.984 -12.094 1 86.5 168 GLU B CA 1
ATOM 5352 C C . GLU B 1 168 ? 1.741 -20.766 -13.359 1 86.5 168 GLU B C 1
ATOM 5354 O O . GLU B 1 168 ? 0.772 -20 -13.336 1 86.5 168 GLU B O 1
ATOM 5359 N N . GLY B 1 169 ? 2.188 -21.375 -14.414 1 87.88 169 GLY B N 1
ATOM 5360 C CA . GLY B 1 169 ? 1.427 -21.266 -15.656 1 87.88 169 GLY B CA 1
ATOM 5361 C C . GLY B 1 169 ? 0.022 -21.828 -15.531 1 87.88 169 GLY B C 1
ATOM 5362 O O . GLY B 1 169 ? -0.932 -21.25 -16.047 1 87.88 169 GLY B O 1
ATOM 5363 N N . GLU B 1 170 ? -0.04 -22.953 -14.906 1 91.06 170 GLU B N 1
ATOM 5364 C CA . GLU B 1 170 ? -1.349 -23.547 -14.68 1 91.06 170 GLU B CA 1
ATOM 5365 C C . GLU B 1 170 ? -2.262 -22.609 -13.898 1 91.06 170 GLU B C 1
ATOM 5367 O O . GLU B 1 170 ? -3.408 -22.391 -14.289 1 91.06 170 GLU B O 1
ATOM 5372 N N . SER B 1 171 ? -1.763 -22.125 -12.812 1 88.44 171 SER B N 1
ATOM 5373 C CA . SER B 1 171 ? -2.555 -21.266 -11.93 1 88.44 171 SER B CA 1
ATOM 5374 C C . SER B 1 171 ? -3.023 -20.016 -12.656 1 88.44 171 SER B C 1
ATOM 5376 O O . SER B 1 171 ? -4.098 -19.484 -12.359 1 88.44 171 SER B O 1
ATOM 5378 N N . LEU B 1 172 ? -2.266 -19.578 -13.539 1 87 172 LEU B N 1
ATOM 5379 C CA . LEU B 1 172 ? -2.574 -18.359 -14.281 1 87 172 LEU B CA 1
ATOM 5380 C C . LEU B 1 172 ? -3.781 -18.562 -15.188 1 87 172 LEU B C 1
ATOM 5382 O O . LEU B 1 172 ? -4.617 -17.672 -15.336 1 87 172 LEU B O 1
ATOM 5386 N N . LEU B 1 173 ? -3.887 -19.812 -15.719 1 89.94 173 LEU B N 1
ATOM 5387 C CA . LEU B 1 173 ? -4.828 -19.984 -16.828 1 89.94 173 LEU B CA 1
ATOM 5388 C C . LEU B 1 173 ? -5.996 -20.875 -16.406 1 89.94 173 LEU B C 1
ATOM 5390 O O . LEU B 1 173 ? -7.043 -20.875 -17.047 1 89.94 173 LEU B O 1
ATOM 5394 N N . ASN B 1 174 ? -5.855 -21.656 -15.406 1 91.69 174 ASN B N 1
ATOM 5395 C CA . ASN B 1 174 ? -6.863 -22.641 -15.062 1 91.69 174 ASN B CA 1
ATOM 5396 C C . ASN B 1 174 ? -8.164 -22 -14.602 1 91.69 174 ASN B C 1
ATOM 5398 O O . ASN B 1 174 ? -9.25 -22.516 -14.867 1 91.69 174 ASN B O 1
ATOM 5402 N N . ASP B 1 175 ? -8.039 -20.844 -13.938 1 89 175 ASP B N 1
ATOM 5403 C CA . ASP B 1 175 ? -9.234 -20.125 -13.5 1 89 175 ASP B CA 1
ATOM 5404 C C . ASP B 1 175 ? -10.102 -19.719 -14.688 1 89 175 ASP B C 1
ATOM 5406 O O . ASP B 1 175 ? -11.328 -19.781 -14.617 1 89 175 ASP B O 1
ATOM 5410 N N . ALA B 1 176 ? -9.422 -19.266 -15.703 1 87.19 176 ALA B N 1
ATOM 5411 C CA . ALA B 1 176 ? -10.148 -18.844 -16.891 1 87.19 176 ALA B CA 1
ATOM 5412 C C . ALA B 1 176 ? -10.938 -19.984 -17.5 1 87.19 176 ALA B C 1
ATOM 5414 O O . ALA B 1 176 ? -12.117 -19.828 -17.844 1 87.19 176 ALA B O 1
ATOM 5415 N N . SER B 1 177 ? -10.398 -21.125 -17.641 1 89.5 177 SER B N 1
ATOM 5416 C CA . SER B 1 177 ? -11.055 -22.297 -18.219 1 89.5 177 SER B CA 1
ATOM 5417 C C . SER B 1 177 ? -12.219 -22.766 -17.359 1 89.5 177 SER B C 1
ATOM 5419 O O . SER B 1 177 ? -13.305 -23.047 -17.875 1 89.5 177 SER B O 1
ATOM 5421 N N . ALA B 1 178 ? -11.984 -22.812 -16.109 1 92.38 178 ALA B N 1
ATOM 5422 C CA . ALA B 1 178 ? -13.016 -23.281 -15.188 1 92.38 178 ALA B CA 1
ATOM 5423 C C . ALA B 1 178 ? -14.203 -22.328 -15.164 1 92.38 178 ALA B C 1
ATOM 5425 O O . ALA B 1 178 ? -15.359 -22.766 -15.141 1 92.38 178 ALA B O 1
ATOM 5426 N N . LEU B 1 179 ? -13.938 -21.062 -15.172 1 88.31 179 LEU B N 1
ATOM 5427 C CA . LEU B 1 179 ? -15 -20.062 -15.086 1 88.31 179 LEU B CA 1
ATOM 5428 C C . LEU B 1 179 ? -15.805 -20.016 -16.391 1 88.31 179 LEU B C 1
ATOM 5430 O O . LEU B 1 179 ? -16.984 -19.672 -16.375 1 88.31 179 LEU B O 1
ATOM 5434 N N . LEU B 1 180 ? -15.18 -20.375 -17.453 1 85.12 180 LEU B N 1
ATOM 5435 C CA . LEU B 1 180 ? -15.914 -20.484 -18.719 1 85.12 180 LEU B CA 1
ATOM 5436 C C . LEU B 1 180 ? -16.922 -21.625 -18.656 1 85.12 180 LEU B C 1
ATOM 5438 O O . LEU B 1 180 ? -18.078 -21.453 -19.062 1 85.12 180 LEU B O 1
ATOM 5442 N N . ILE B 1 181 ? -16.5 -22.766 -18.188 1 89.62 181 ILE B N 1
ATOM 5443 C CA . ILE B 1 181 ? -17.406 -23.906 -18.016 1 89.62 181 ILE B CA 1
ATOM 5444 C C . ILE B 1 181 ? -18.516 -23.531 -17.047 1 89.62 181 ILE B C 1
ATOM 5446 O O . ILE B 1 181 ? -19.688 -23.859 -17.281 1 89.62 181 ILE B O 1
ATOM 5450 N N . TYR B 1 182 ? -18.156 -22.891 -16.016 1 92 182 TYR B N 1
ATOM 5451 C CA . TYR B 1 182 ? -19.094 -22.422 -15 1 92 182 TYR B CA 1
ATOM 5452 C C . TYR B 1 182 ? -20.172 -21.547 -15.617 1 92 182 TYR B C 1
ATOM 5454 O O . TYR B 1 182 ? -21.359 -21.719 -15.344 1 92 182 TYR B O 1
ATOM 5462 N N . ARG B 1 183 ? -19.766 -20.594 -16.406 1 86.12 183 ARG B N 1
ATOM 5463 C CA . ARG B 1 183 ? -20.703 -19.656 -17.016 1 86.12 183 ARG B CA 1
ATOM 5464 C C . ARG B 1 183 ? -21.703 -20.391 -17.922 1 86.12 183 ARG B C 1
ATOM 5466 O O . ARG B 1 183 ? -22.891 -20.062 -17.922 1 86.12 183 ARG B O 1
ATOM 5473 N N . VAL B 1 184 ? -21.234 -21.297 -18.594 1 85.19 184 VAL B N 1
ATOM 5474 C CA . VAL B 1 184 ? -22.094 -22.078 -19.484 1 85.19 184 VAL B CA 1
ATOM 5475 C C . VAL B 1 184 ? -23.062 -22.922 -18.656 1 85.19 184 VAL B C 1
ATOM 5477 O O . VAL B 1 184 ? -24.266 -22.938 -18.938 1 85.19 184 VAL B O 1
ATOM 5480 N N . ALA B 1 185 ? -22.562 -23.547 -17.672 1 90.81 185 ALA B N 1
ATOM 5481 C CA . ALA B 1 185 ? -23.375 -24.422 -16.844 1 90.81 185 ALA B CA 1
ATOM 5482 C C . ALA B 1 185 ? -24.469 -23.641 -16.125 1 90.81 185 ALA B C 1
ATOM 54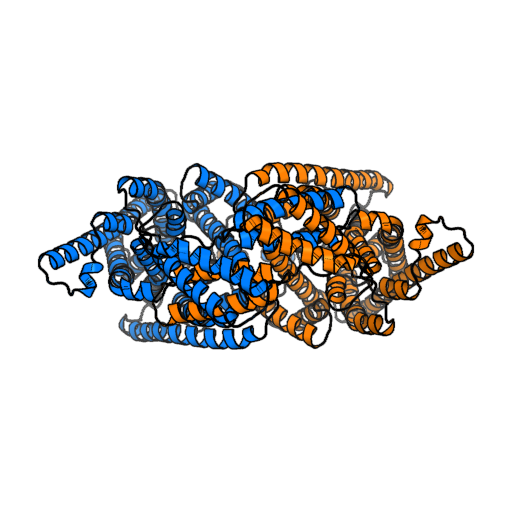84 O O . ALA B 1 185 ? -25.625 -24.047 -16.109 1 90.81 185 ALA B O 1
ATOM 5485 N N . VAL B 1 186 ? -24.125 -22.562 -15.586 1 90.44 186 VAL B N 1
ATOM 5486 C CA . VAL B 1 186 ? -25.078 -21.734 -14.859 1 90.44 186 VAL B CA 1
ATOM 5487 C C . VAL B 1 186 ? -26.094 -21.125 -15.836 1 90.44 186 VAL B C 1
ATOM 5489 O O . VAL B 1 186 ? -27.281 -21.016 -15.531 1 90.44 186 VAL B O 1
ATOM 5492 N N . GLY B 1 187 ? -25.594 -20.703 -16.969 1 84.25 187 GLY B N 1
ATOM 5493 C CA . GLY B 1 187 ? -26.469 -20.188 -18 1 84.25 187 GLY B CA 1
ATOM 5494 C C . GLY B 1 187 ? -27.531 -21.172 -18.438 1 84.25 187 GLY B C 1
ATOM 5495 O O . GLY B 1 187 ? -28.688 -20.797 -18.672 1 84.25 187 GLY B O 1
ATOM 5496 N N . LEU B 1 188 ? -27.203 -22.406 -18.5 1 85.31 188 LEU B N 1
ATOM 5497 C CA . LEU B 1 188 ? -28.109 -23.469 -18.922 1 85.31 188 LEU B CA 1
ATOM 5498 C C . LEU B 1 188 ? -29.203 -23.672 -17.875 1 85.31 188 LEU B C 1
ATOM 5500 O O . LEU B 1 188 ? -30.312 -24.078 -18.203 1 85.31 188 LEU B O 1
ATOM 5504 N N . VAL B 1 189 ? -28.875 -23.422 -16.672 1 86.19 189 VAL B N 1
ATOM 5505 C CA . VAL B 1 189 ? -29.844 -23.594 -15.602 1 86.19 189 VAL B CA 1
ATOM 5506 C C . VAL B 1 189 ? -30.781 -22.391 -15.562 1 86.19 189 VAL B C 1
ATOM 5508 O O . VAL B 1 189 ? -31.984 -22.547 -15.398 1 86.19 189 VAL B O 1
ATOM 5511 N N . VAL B 1 190 ? -30.172 -21.25 -15.648 1 80.94 190 VAL B N 1
ATOM 5512 C CA . VAL B 1 190 ? -30.938 -20.016 -15.508 1 80.94 190 VAL B CA 1
ATOM 5513 C C . VAL B 1 190 ? -31.75 -19.75 -16.766 1 80.94 190 VAL B C 1
ATOM 5515 O O . VAL B 1 190 ? -32.906 -19.297 -16.688 1 80.94 190 VAL B O 1
ATOM 5518 N N . ALA B 1 191 ? -31.047 -19.938 -17.891 1 73.19 191 ALA B N 1
ATOM 5519 C CA . ALA B 1 191 ? -31.734 -19.703 -19.156 1 73.19 191 ALA B CA 1
ATOM 5520 C C . ALA B 1 191 ? -32.5 -20.953 -19.594 1 73.19 191 ALA B C 1
ATOM 5522 O O . ALA B 1 191 ? -31.891 -21.922 -20.078 1 73.19 191 ALA B O 1
ATOM 5523 N N . GLU B 1 192 ? -33.594 -21.344 -19.094 1 61.38 192 GLU B N 1
ATOM 5524 C CA . GLU B 1 192 ? -34.406 -22.547 -19.328 1 61.38 192 GLU B CA 1
ATOM 5525 C C . GLU B 1 192 ? -34.281 -23.016 -20.781 1 61.38 192 GLU B C 1
ATOM 5527 O O . GLU B 1 192 ? -34.312 -24.219 -21.062 1 61.38 192 GLU B O 1
ATOM 5532 N N . HIS B 1 193 ? -34.125 -22.109 -21.75 1 59.91 193 HIS B N 1
ATOM 5533 C CA . HIS B 1 193 ? -34.375 -22.547 -23.109 1 59.91 193 HIS B CA 1
ATOM 5534 C C . HIS B 1 193 ? -33.094 -22.453 -23.953 1 59.91 193 HIS B C 1
ATOM 5536 O O . HIS B 1 193 ? -33.125 -22.609 -25.188 1 59.91 193 HIS B O 1
ATOM 5542 N N . MET B 1 194 ? -32.031 -22.312 -23.391 1 61.47 194 MET B N 1
ATOM 5543 C CA . MET B 1 194 ? -30.859 -22.094 -24.266 1 61.47 194 MET B CA 1
ATOM 5544 C C . MET B 1 194 ? -30.047 -23.375 -24.406 1 61.47 194 MET B C 1
ATOM 5546 O O . MET B 1 194 ? -29.938 -24.156 -23.453 1 61.47 194 MET B O 1
ATOM 5550 N N . LYS B 1 195 ? -29.766 -23.781 -25.719 1 65.06 195 LYS B N 1
ATOM 5551 C CA . LYS B 1 195 ? -28.969 -24.969 -26.047 1 65.06 195 LYS B CA 1
ATOM 5552 C C . LYS B 1 195 ? -27.484 -24.656 -25.938 1 65.06 195 LYS B C 1
ATOM 5554 O O . LYS B 1 195 ? -27.062 -23.5 -26.047 1 65.06 195 LYS B O 1
ATOM 5559 N N . VAL B 1 196 ? -26.625 -25.531 -25.703 1 68 196 VAL B N 1
ATOM 5560 C CA . VAL B 1 196 ? -25.172 -25.469 -25.531 1 68 196 VAL B CA 1
ATOM 5561 C C . VAL B 1 196 ? -24.547 -24.844 -26.766 1 68 196 VAL B C 1
ATOM 5563 O O . VAL B 1 196 ? -23.578 -24.078 -26.641 1 68 196 VAL B O 1
ATOM 5566 N N . ARG B 1 197 ? -25.062 -25.078 -27.891 1 66.69 197 ARG B N 1
ATOM 5567 C CA . ARG B 1 197 ? -24.516 -24.625 -29.156 1 66.69 197 ARG B CA 1
ATOM 5568 C C . ARG B 1 197 ? -24.5 -23.109 -29.234 1 66.69 197 ARG B C 1
ATOM 5570 O O . ARG B 1 197 ? -23.641 -22.516 -29.891 1 66.69 197 ARG B O 1
ATOM 5577 N N . GLU B 1 198 ? -25.344 -22.578 -28.594 1 68.56 198 GLU B N 1
ATOM 5578 C CA . GLU B 1 198 ? -25.469 -21.109 -28.625 1 68.56 198 GLU B CA 1
ATOM 5579 C C . GLU B 1 198 ? -24.391 -20.453 -27.75 1 68.56 198 GLU B C 1
ATOM 5581 O O . GLU B 1 198 ? -24.078 -19.281 -27.938 1 68.56 198 GLU B O 1
ATOM 5586 N N . PHE B 1 199 ? -23.75 -21.328 -27.031 1 72.5 199 PHE B N 1
ATOM 5587 C CA . PHE B 1 199 ? -22.797 -20.766 -26.094 1 72.5 199 PHE B CA 1
ATOM 5588 C C . PHE B 1 199 ? -21.391 -20.766 -26.688 1 72.5 199 PHE B C 1
ATOM 5590 O O . PHE B 1 199 ? -20.547 -19.953 -26.312 1 72.5 199 PHE B O 1
ATOM 5597 N N . VAL B 1 200 ? -21.156 -21.641 -27.672 1 74.31 200 VAL B N 1
ATOM 5598 C CA . VAL B 1 200 ? -19.797 -21.844 -28.188 1 74.31 200 VAL B CA 1
ATOM 5599 C C . VAL B 1 200 ? -19.297 -20.562 -28.844 1 74.31 200 VAL B C 1
ATOM 5601 O O . VAL B 1 200 ? -18.203 -20.094 -28.547 1 74.31 200 VAL B O 1
ATOM 5604 N N . PRO B 1 201 ? -20.078 -20.031 -29.797 1 76 201 PRO B N 1
ATOM 5605 C CA . PRO B 1 201 ? -19.594 -18.797 -30.406 1 76 201 PRO B CA 1
ATOM 5606 C C . PRO B 1 201 ? -19.391 -17.672 -29.391 1 76 201 PRO B C 1
ATOM 5608 O O . PRO B 1 201 ? -18.438 -16.891 -29.516 1 76 201 PRO B O 1
ATOM 5611 N N . SER B 1 202 ? -20.219 -17.703 -28.469 1 77.5 202 SER B N 1
ATOM 5612 C CA . SER B 1 202 ? -20.109 -16.688 -27.438 1 77.5 202 SER B CA 1
ATOM 5613 C C . SER B 1 202 ? -18.844 -16.859 -26.609 1 77.5 202 SER B C 1
ATOM 5615 O O . SER B 1 202 ? -18.203 -15.883 -26.219 1 77.5 202 SER B O 1
ATOM 5617 N N . LEU B 1 203 ? -18.484 -18.094 -26.469 1 79.38 203 LEU B N 1
ATOM 5618 C CA . LEU B 1 203 ? -17.281 -18.391 -25.719 1 79.38 203 LEU B CA 1
ATOM 5619 C C . LEU B 1 203 ? -16.031 -18 -26.516 1 79.38 203 LEU B C 1
ATOM 5621 O O . LEU B 1 203 ? -15.07 -17.469 -25.953 1 79.38 203 LEU B O 1
ATOM 5625 N N . ALA B 1 204 ? -16.094 -18.281 -27.75 1 83 204 ALA B N 1
ATOM 5626 C CA . ALA B 1 204 ? -14.961 -17.953 -28.609 1 83 204 ALA B CA 1
ATOM 5627 C C . ALA B 1 204 ? -14.766 -16.438 -28.672 1 83 204 ALA B C 1
ATOM 5629 O O . ALA B 1 204 ? -13.633 -15.945 -28.656 1 83 204 ALA B O 1
ATOM 5630 N N . VAL B 1 205 ? -15.828 -15.781 -28.75 1 83.62 205 VAL B N 1
ATOM 5631 C CA . VAL B 1 205 ? -15.766 -14.328 -28.781 1 83.62 205 VAL B CA 1
ATOM 5632 C C . VAL B 1 205 ? -15.242 -13.789 -27.453 1 83.62 205 VAL B C 1
ATOM 5634 O O . VAL B 1 205 ? -14.461 -12.844 -27.422 1 83.62 205 VAL B O 1
ATOM 5637 N N . ALA B 1 206 ? -15.617 -14.422 -26.453 1 84.44 206 ALA B N 1
ATOM 5638 C CA . ALA B 1 206 ? -15.164 -14.008 -25.125 1 84.44 206 ALA B CA 1
ATOM 5639 C C . ALA B 1 206 ? -13.664 -14.227 -24.969 1 84.44 206 ALA B C 1
ATOM 5641 O O . ALA B 1 206 ? -12.961 -13.391 -24.391 1 84.44 206 ALA B O 1
ATOM 5642 N N . LEU B 1 207 ? -13.234 -15.297 -25.516 1 87.56 207 LEU B N 1
ATOM 5643 C CA . LEU B 1 207 ? -11.812 -15.625 -25.406 1 87.56 207 LEU B CA 1
ATOM 5644 C C . LEU B 1 207 ? -10.977 -14.688 -26.266 1 87.56 207 LEU B C 1
ATOM 5646 O O . LEU B 1 207 ? -10.055 -14.039 -25.766 1 87.56 207 LEU B O 1
ATOM 5650 N N . ALA B 1 208 ? -11.312 -14.617 -27.531 1 91.69 208 ALA B N 1
ATOM 5651 C CA . ALA B 1 208 ? -10.57 -13.758 -28.453 1 91.69 208 ALA B CA 1
ATOM 5652 C C . ALA B 1 208 ? -10.727 -12.289 -28.078 1 91.69 208 ALA B C 1
ATOM 5654 O O . ALA B 1 208 ? -9.773 -11.516 -28.156 1 91.69 208 ALA B O 1
ATOM 5655 N N . GLY B 1 209 ? -11.914 -11.977 -27.734 1 92.81 209 GLY B N 1
ATOM 5656 C CA . GLY B 1 209 ? -12.18 -10.602 -27.328 1 92.81 209 GLY B CA 1
ATOM 5657 C C . GLY B 1 209 ? -11.406 -10.195 -26.094 1 92.81 209 GLY B C 1
ATOM 5658 O O . GLY B 1 209 ? -10.93 -9.062 -26 1 92.81 209 GLY B O 1
ATOM 5659 N N . SER B 1 210 ? -11.242 -11.055 -25.156 1 94.5 210 SER B N 1
ATOM 5660 C CA . SER B 1 210 ? -10.516 -10.773 -23.922 1 94.5 210 SER B CA 1
ATOM 5661 C C . SER B 1 210 ? -9.031 -10.531 -24.203 1 94.5 210 SER B C 1
ATOM 5663 O O . SER B 1 210 ? -8.438 -9.602 -23.656 1 94.5 210 SER B O 1
ATOM 5665 N N . LEU B 1 211 ? -8.453 -11.359 -25.062 1 94.75 211 LEU B N 1
ATOM 5666 C CA . LEU B 1 211 ? -7.047 -11.211 -25.406 1 94.75 211 LEU B CA 1
ATOM 5667 C C . LEU B 1 211 ? -6.797 -9.906 -26.141 1 94.75 211 LEU B C 1
ATOM 5669 O O . LEU B 1 211 ? -5.832 -9.195 -25.859 1 94.75 211 LEU B O 1
ATOM 5673 N N . ALA B 1 212 ? -7.68 -9.594 -27.047 1 96.5 212 ALA B N 1
ATOM 5674 C CA . ALA B 1 212 ? -7.562 -8.352 -27.812 1 96.5 212 ALA B CA 1
ATOM 5675 C C . ALA B 1 212 ? -7.734 -7.133 -26.906 1 96.5 212 ALA B C 1
ATOM 5677 O O . ALA B 1 212 ? -6.984 -6.16 -27.016 1 96.5 212 ALA B O 1
ATOM 5678 N N . ALA B 1 213 ? -8.703 -7.23 -26.078 1 96.5 213 ALA B N 1
ATOM 5679 C CA . ALA B 1 213 ? -8.961 -6.133 -25.156 1 96.5 213 ALA B CA 1
ATOM 5680 C C . ALA B 1 213 ? -7.766 -5.906 -24.234 1 96.5 213 ALA B C 1
ATOM 5682 O O . ALA B 1 213 ? -7.383 -4.762 -23.969 1 96.5 213 ALA B O 1
ATOM 5683 N N . GLY B 1 214 ? -7.219 -6.992 -23.672 1 96.75 214 GLY B N 1
ATOM 5684 C CA . GLY B 1 214 ? -6.043 -6.867 -22.828 1 96.75 214 GLY B CA 1
ATOM 5685 C C . GLY B 1 214 ? -4.887 -6.156 -23.516 1 96.75 214 GLY B C 1
ATOM 5686 O O . GLY B 1 214 ? -4.242 -5.289 -22.906 1 96.75 214 GLY B O 1
ATOM 5687 N N . TYR B 1 215 ? -4.688 -6.48 -24.734 1 96 215 TYR B N 1
ATOM 5688 C CA . TYR B 1 215 ? -3.621 -5.859 -25.516 1 96 215 TYR B CA 1
ATOM 5689 C C . TYR B 1 215 ? -3.895 -4.375 -25.734 1 96 215 TYR B C 1
ATOM 5691 O O . TYR B 1 215 ? -2.998 -3.543 -25.562 1 96 215 TYR B O 1
ATOM 5699 N N . ILE B 1 216 ? -5.094 -4.051 -26.109 1 96.88 216 ILE B N 1
ATOM 5700 C CA . ILE B 1 216 ? -5.484 -2.672 -26.375 1 96.88 216 ILE B CA 1
ATOM 5701 C C . ILE B 1 216 ? -5.355 -1.844 -25.094 1 96.88 216 ILE B C 1
ATOM 5703 O O . ILE B 1 216 ? -4.809 -0.739 -25.109 1 96.88 216 ILE B O 1
ATOM 5707 N N . PHE B 1 217 ? -5.832 -2.367 -24.016 1 96.38 217 PHE B N 1
ATOM 5708 C CA . PHE B 1 217 ? -5.754 -1.659 -22.75 1 96.38 217 PHE B CA 1
ATOM 5709 C C . PHE B 1 217 ? -4.301 -1.431 -22.344 1 96.38 217 PHE B C 1
ATOM 5711 O O . PHE B 1 217 ? -3.967 -0.394 -21.766 1 96.38 217 PHE B O 1
ATOM 5718 N N . ALA B 1 218 ? -3.449 -2.416 -22.625 1 95.5 218 ALA B N 1
ATOM 5719 C CA . ALA B 1 218 ? -2.027 -2.275 -22.312 1 95.5 218 ALA B CA 1
ATOM 5720 C C . ALA B 1 218 ? -1.407 -1.124 -23.109 1 95.5 218 ALA B C 1
ATOM 5722 O O . ALA B 1 218 ? -0.62 -0.347 -22.562 1 95.5 218 ALA B O 1
ATOM 5723 N N . GLN B 1 219 ? -1.778 -1.004 -24.375 1 94.25 219 GLN B N 1
ATOM 5724 C CA . GLN B 1 219 ? -1.265 0.073 -25.219 1 94.25 219 GLN B CA 1
ATOM 5725 C C . GLN B 1 219 ? -1.717 1.437 -24.688 1 94.25 219 GLN B C 1
ATOM 5727 O O . GLN B 1 219 ? -0.926 2.381 -24.641 1 94.25 219 GLN B O 1
ATOM 5732 N N . ILE B 1 220 ? -2.939 1.48 -24.344 1 93.25 220 ILE B N 1
ATOM 5733 C CA . ILE B 1 220 ? -3.492 2.723 -23.812 1 93.25 220 ILE B CA 1
ATOM 5734 C C . ILE B 1 220 ? -2.793 3.084 -22.5 1 93.25 220 ILE B C 1
ATOM 5736 O O . ILE B 1 220 ? -2.424 4.242 -22.281 1 93.25 220 ILE B O 1
ATOM 5740 N N . TRP B 1 221 ? -2.658 2.131 -21.672 1 90.56 221 TRP B N 1
ATOM 5741 C CA . TRP B 1 221 ? -2.01 2.342 -20.391 1 90.56 221 TRP B CA 1
ATOM 5742 C C . TRP B 1 221 ? -0.589 2.865 -20.578 1 90.56 221 TRP B C 1
ATOM 5744 O O . TRP B 1 221 ? -0.162 3.781 -19.859 1 90.56 221 TRP B O 1
ATOM 5754 N N . MET B 1 222 ? 0.185 2.268 -21.484 1 90 222 MET B N 1
ATOM 5755 C CA . MET B 1 222 ? 1.567 2.664 -21.734 1 90 222 MET B CA 1
ATOM 5756 C C . MET B 1 222 ? 1.635 4.09 -22.266 1 90 222 MET B C 1
ATOM 5758 O O . MET B 1 222 ? 2.561 4.836 -21.953 1 90 222 MET B O 1
ATOM 5762 N N . MET B 1 223 ? 0.666 4.477 -23 1 87.75 223 MET B N 1
ATOM 5763 C CA . MET B 1 223 ? 0.61 5.828 -23.547 1 87.75 223 MET B CA 1
ATOM 5764 C C . MET B 1 223 ? 0.329 6.848 -22.453 1 87.75 223 MET B C 1
ATOM 5766 O O . MET B 1 223 ? 0.919 7.93 -22.438 1 87.75 223 MET B O 1
ATOM 5770 N N . ILE B 1 224 ? -0.506 6.457 -21.516 1 84.5 224 ILE B N 1
ATOM 5771 C CA . ILE B 1 224 ? -0.932 7.367 -20.469 1 84.5 224 ILE B CA 1
ATOM 5772 C C . ILE B 1 224 ? 0.168 7.492 -19.422 1 84.5 224 ILE B C 1
ATOM 5774 O O . ILE B 1 224 ? 0.402 8.578 -18.875 1 84.5 224 ILE B O 1
ATOM 5778 N N . THR B 1 225 ? 0.872 6.461 -19.125 1 84.31 225 THR B N 1
ATOM 5779 C CA . THR B 1 225 ? 1.786 6.438 -17.984 1 84.31 225 THR B CA 1
ATOM 5780 C C . THR B 1 225 ? 3.17 6.934 -18.406 1 84.31 225 THR B C 1
ATOM 5782 O O . THR B 1 225 ? 4.027 7.164 -17.547 1 84.31 225 THR B O 1
ATOM 5785 N N . ARG B 1 226 ? 3.391 7.102 -19.641 1 80.62 226 ARG B N 1
ATOM 5786 C CA . ARG B 1 226 ? 4.68 7.574 -20.125 1 80.62 226 ARG B CA 1
ATOM 5787 C C . ARG B 1 226 ? 5.016 8.945 -19.547 1 80.62 226 ARG B C 1
ATOM 5789 O O . ARG B 1 226 ? 6.191 9.273 -19.359 1 80.62 226 ARG B O 1
ATOM 5796 N N . ARG B 1 227 ? 4.039 9.641 -19.094 1 79.06 227 ARG B N 1
ATOM 5797 C CA . ARG B 1 227 ? 4.273 11.016 -18.672 1 79.06 227 ARG B CA 1
ATOM 5798 C C . ARG B 1 227 ? 4.27 11.117 -17.141 1 79.06 227 ARG B C 1
ATOM 5800 O O . ARG B 1 227 ? 4.5 12.195 -16.594 1 79.06 227 ARG B O 1
ATOM 5807 N N . ILE B 1 228 ? 4.027 10.055 -16.547 1 83.62 228 ILE B N 1
ATOM 5808 C CA . ILE B 1 228 ? 3.951 10.078 -15.086 1 83.62 228 ILE B CA 1
ATOM 5809 C C . ILE B 1 228 ? 5.312 9.727 -14.492 1 83.62 228 ILE B C 1
ATOM 5811 O O . ILE B 1 228 ? 5.797 8.602 -14.656 1 83.62 228 ILE B O 1
ATOM 5815 N N . THR B 1 229 ? 5.871 10.648 -13.773 1 78.88 229 THR B N 1
ATOM 5816 C CA . THR B 1 229 ? 7.219 10.43 -13.258 1 78.88 229 THR B CA 1
ATOM 5817 C C . THR B 1 229 ? 7.195 10.258 -11.742 1 78.88 229 THR B C 1
ATOM 5819 O O . THR B 1 229 ? 8.141 9.727 -11.156 1 78.88 229 THR B O 1
ATOM 5822 N N . GLU B 1 230 ? 6.109 10.672 -11.109 1 84.88 230 GLU B N 1
ATOM 5823 C CA . GLU B 1 230 ? 6.027 10.547 -9.664 1 84.88 230 GLU B CA 1
ATOM 5824 C C . GLU B 1 230 ? 5.621 9.133 -9.258 1 84.88 230 GLU B C 1
ATOM 5826 O O . GLU B 1 230 ? 4.609 8.609 -9.727 1 84.88 230 GLU B O 1
ATOM 5831 N N . ALA B 1 231 ? 6.34 8.578 -8.359 1 86.06 231 ALA B N 1
ATOM 5832 C CA . ALA B 1 231 ? 6.172 7.176 -7.988 1 86.06 231 ALA B CA 1
ATOM 5833 C C . ALA B 1 231 ? 4.777 6.922 -7.422 1 86.06 231 ALA B C 1
ATOM 5835 O O . ALA B 1 231 ? 4.078 6.008 -7.855 1 86.06 231 ALA B O 1
ATOM 5836 N N . PRO B 1 232 ? 4.293 7.773 -6.539 1 86.88 232 PRO B N 1
ATOM 5837 C CA . PRO B 1 232 ? 2.969 7.488 -5.977 1 86.88 232 PRO B CA 1
ATOM 5838 C C . PRO B 1 232 ? 1.858 7.547 -7.023 1 86.88 232 PRO B C 1
ATOM 5840 O O . PRO B 1 232 ? 0.97 6.691 -7.035 1 86.88 232 PRO B O 1
ATOM 5843 N N . SER B 1 233 ? 1.96 8.531 -7.91 1 89 233 SER B N 1
ATOM 5844 C CA . SER B 1 233 ? 0.961 8.664 -8.969 1 89 233 SER B CA 1
ATOM 5845 C C . SER B 1 233 ? 1.01 7.48 -9.922 1 89 233 SER B C 1
ATOM 5847 O O . SER B 1 233 ? -0.03 6.992 -10.375 1 89 233 SER B O 1
ATOM 5849 N N . ALA B 1 234 ? 2.24 7.059 -10.219 1 89.62 234 ALA B N 1
ATOM 5850 C CA . ALA B 1 234 ? 2.41 5.918 -11.117 1 89.62 234 ALA B CA 1
ATOM 5851 C C . ALA B 1 234 ? 1.82 4.652 -10.508 1 89.62 234 ALA B C 1
ATOM 5853 O O . ALA B 1 234 ? 1.155 3.875 -11.195 1 89.62 234 ALA B O 1
ATOM 5854 N N . ILE B 1 235 ? 2.031 4.422 -9.273 1 91.56 235 ILE B N 1
ATOM 5855 C CA . ILE B 1 235 ? 1.582 3.223 -8.578 1 91.56 235 ILE B CA 1
ATOM 5856 C C . ILE B 1 235 ? 0.057 3.213 -8.5 1 91.56 235 ILE B C 1
ATOM 5858 O O . ILE B 1 235 ? -0.578 2.186 -8.75 1 91.56 235 ILE B O 1
ATOM 5862 N N . ILE B 1 236 ? -0.542 4.367 -8.211 1 91.25 236 ILE B N 1
ATOM 5863 C CA . ILE B 1 236 ? -1.995 4.48 -8.156 1 91.25 236 ILE B CA 1
ATOM 5864 C C . ILE B 1 236 ? -2.586 4.176 -9.531 1 91.25 236 ILE B C 1
ATOM 5866 O O . ILE B 1 236 ? -3.611 3.498 -9.641 1 91.25 236 ILE B O 1
ATOM 5870 N N . THR B 1 237 ? -1.942 4.676 -10.539 1 91.88 237 THR B N 1
ATOM 5871 C CA . THR B 1 237 ? -2.414 4.434 -11.898 1 91.88 237 THR B CA 1
ATOM 5872 C C . THR B 1 237 ? -2.297 2.955 -12.25 1 91.88 237 THR B C 1
ATOM 5874 O O . THR B 1 237 ? -3.135 2.416 -12.977 1 91.88 237 THR B O 1
ATOM 5877 N N . GLN B 1 238 ? -1.224 2.318 -11.727 1 93.31 238 GLN B N 1
ATOM 5878 C CA . GLN B 1 238 ? -1.061 0.887 -11.961 1 93.31 238 GLN B CA 1
ATOM 5879 C C . GLN B 1 238 ? -2.209 0.093 -11.344 1 93.31 238 GLN B C 1
ATOM 5881 O O . GLN B 1 238 ? -2.834 -0.729 -12.023 1 93.31 238 GLN B O 1
ATOM 5886 N N . PHE B 1 239 ? -2.498 0.33 -10.133 1 93.44 239 PHE B N 1
ATOM 5887 C CA . PHE B 1 239 ? -3.59 -0.365 -9.461 1 93.44 239 PHE B CA 1
ATOM 5888 C C . PHE B 1 239 ? -4.934 0.033 -10.055 1 93.44 239 PHE B C 1
ATOM 5890 O O . PHE B 1 239 ? -5.777 -0.825 -10.336 1 93.44 239 PHE B O 1
ATOM 5897 N N . GLY B 1 240 ? -5.141 1.383 -10.211 1 93.06 240 GLY B N 1
ATOM 5898 C CA . GLY B 1 240 ? -6.363 1.859 -10.836 1 93.06 240 GLY B CA 1
ATOM 5899 C C . GLY B 1 240 ? -6.602 1.271 -12.211 1 93.06 240 GLY B C 1
ATOM 5900 O O . GLY B 1 240 ? -7.727 0.888 -12.539 1 93.06 240 GLY B O 1
ATOM 5901 N N . GLY B 1 241 ? -5.516 1.229 -13.016 1 92.69 241 GLY B N 1
ATOM 5902 C CA . GLY B 1 241 ? -5.617 0.613 -14.328 1 92.69 241 GLY B CA 1
ATOM 5903 C C . GLY B 1 241 ? -6.012 -0.852 -14.266 1 92.69 241 GLY B C 1
ATOM 5904 O O . GLY B 1 241 ? -6.84 -1.309 -15.055 1 92.69 241 GLY B O 1
ATOM 5905 N N . THR B 1 242 ? -5.406 -1.597 -13.336 1 94.31 242 THR B N 1
ATOM 5906 C CA . THR B 1 242 ? -5.707 -3.014 -13.164 1 94.31 242 THR B CA 1
ATOM 5907 C C . THR B 1 242 ? -7.188 -3.223 -12.867 1 94.31 242 THR B C 1
ATOM 5909 O O . THR B 1 242 ? -7.844 -4.043 -13.516 1 94.31 242 THR B O 1
ATOM 5912 N N . PHE B 1 243 ? -7.719 -2.453 -11.961 1 94.75 243 PHE B N 1
ATOM 5913 C CA . PHE B 1 243 ? -9.117 -2.59 -11.578 1 94.75 243 PHE B CA 1
ATOM 5914 C C . PHE B 1 243 ? -10.039 -2.135 -12.703 1 94.75 243 PHE B C 1
ATOM 5916 O O . PHE B 1 243 ? -11.07 -2.758 -12.961 1 94.75 243 PHE B O 1
ATOM 5923 N N . MET B 1 244 ? -9.672 -1.09 -13.352 1 91.94 244 MET B N 1
ATOM 5924 C CA . MET B 1 244 ? -10.492 -0.57 -14.445 1 91.94 244 MET B CA 1
ATOM 5925 C C . MET B 1 244 ? -10.578 -1.577 -15.586 1 91.94 244 MET B C 1
ATOM 5927 O O . MET B 1 244 ? -11.641 -1.772 -16.172 1 91.94 244 MET B O 1
ATOM 5931 N N . VAL B 1 245 ? -9.438 -2.133 -15.914 1 94.81 245 VAL B N 1
ATOM 5932 C CA . VAL B 1 245 ? -9.406 -3.131 -16.984 1 94.81 245 VAL B CA 1
ATOM 5933 C C . VAL B 1 245 ? -10.32 -4.297 -16.625 1 94.81 245 VAL B C 1
ATOM 5935 O O . VAL B 1 245 ? -11.094 -4.773 -17.453 1 94.81 245 VAL B O 1
ATOM 5938 N N . TRP B 1 246 ? -10.234 -4.777 -15.383 1 93.81 246 TRP B N 1
ATOM 5939 C CA . TRP B 1 246 ? -11.086 -5.867 -14.914 1 93.81 246 TRP B CA 1
ATOM 5940 C C . TRP B 1 246 ? -12.562 -5.488 -15.023 1 93.81 246 TRP B C 1
ATOM 5942 O O . TRP B 1 246 ? -13.367 -6.238 -15.586 1 93.81 246 TRP B O 1
ATOM 5952 N N . ILE B 1 247 ? -12.922 -4.336 -14.555 1 91.62 247 ILE B N 1
ATOM 5953 C CA . ILE B 1 247 ? -14.312 -3.891 -14.461 1 91.62 247 ILE B CA 1
ATOM 5954 C C . ILE B 1 247 ? -14.875 -3.693 -15.867 1 91.62 247 ILE B C 1
ATOM 5956 O O . ILE B 1 247 ? -15.984 -4.148 -16.172 1 91.62 247 ILE B O 1
ATOM 5960 N N . VAL B 1 248 ? -14.18 -3.061 -16.75 1 92.25 248 VAL B N 1
ATOM 5961 C CA . VAL B 1 248 ? -14.641 -2.803 -18.109 1 92.25 248 VAL B CA 1
ATOM 5962 C C . VAL B 1 248 ? -14.805 -4.125 -18.859 1 92.25 248 VAL B C 1
ATOM 5964 O O . VAL B 1 248 ? -15.781 -4.316 -19.578 1 92.25 248 VAL B O 1
ATOM 5967 N N . ALA B 1 249 ? -13.82 -4.98 -18.672 1 93 249 ALA B N 1
ATOM 5968 C CA . ALA B 1 249 ? -13.906 -6.289 -19.312 1 93 249 ALA B CA 1
ATOM 5969 C C . ALA B 1 249 ? -15.164 -7.031 -18.891 1 93 249 ALA B C 1
ATOM 5971 O O . ALA B 1 249 ? -15.898 -7.566 -19.719 1 93 249 ALA B O 1
ATOM 5972 N N . GLU B 1 250 ? -15.461 -7.055 -17.625 1 87.44 250 GLU B N 1
ATOM 5973 C CA . GLU B 1 250 ? -16.641 -7.75 -17.125 1 87.44 250 GLU B CA 1
ATOM 5974 C C . GLU B 1 250 ? -17.922 -7.078 -17.594 1 87.44 250 GLU B C 1
ATOM 5976 O O . GLU B 1 250 ? -18.922 -7.75 -17.875 1 87.44 250 GLU B O 1
ATOM 5981 N N . HIS B 1 251 ? -17.922 -5.754 -17.656 1 87.81 251 HIS B N 1
ATOM 5982 C CA . HIS B 1 251 ? -19.109 -5.016 -18.078 1 87.81 251 HIS B CA 1
ATOM 5983 C C . HIS B 1 251 ? -19.453 -5.309 -19.531 1 87.81 251 HIS B C 1
ATOM 5985 O O . HIS B 1 251 ? -20.625 -5.305 -19.922 1 87.81 251 HIS B O 1
ATOM 5991 N N . VAL B 1 252 ? -18.438 -5.574 -20.359 1 89.81 252 VAL B N 1
ATOM 5992 C CA . VAL B 1 252 ? -18.688 -5.812 -21.781 1 89.81 252 VAL B CA 1
ATOM 5993 C C . VAL B 1 252 ? -18.812 -7.309 -22.047 1 89.81 252 VAL B C 1
ATOM 5995 O O . VAL B 1 252 ? -18.812 -7.746 -23.188 1 89.81 252 VAL B O 1
ATOM 5998 N N . GLY B 1 253 ? -18.812 -8.109 -21 1 85.62 253 GLY B N 1
ATOM 5999 C CA . GLY B 1 253 ? -19.078 -9.531 -21.125 1 85.62 253 GLY B CA 1
ATOM 6000 C C . GLY B 1 253 ? -17.828 -10.352 -21.422 1 85.62 253 GLY B C 1
ATOM 6001 O O . GLY B 1 253 ? -17.922 -11.484 -21.906 1 85.62 253 GLY B O 1
ATOM 6002 N N . LEU B 1 254 ? -16.688 -9.805 -21.297 1 90.56 254 LEU B N 1
ATOM 6003 C CA . LEU B 1 254 ? -15.438 -10.523 -21.516 1 90.56 254 LEU B CA 1
ATOM 6004 C C . LEU B 1 254 ? -14.961 -11.18 -20.219 1 90.56 254 LEU B C 1
ATOM 6006 O O . LEU B 1 254 ? -15.578 -11.008 -19.172 1 90.56 254 LEU B O 1
ATOM 6010 N N . SER B 1 255 ? -13.898 -12.031 -20.391 1 90.5 255 SER B N 1
ATOM 6011 C CA . SER B 1 255 ? -13.281 -12.664 -19.234 1 90.5 255 SER B CA 1
ATOM 6012 C C . SER B 1 255 ? -12.289 -11.727 -18.547 1 90.5 255 SER B C 1
ATOM 6014 O O . SER B 1 255 ? -11.227 -11.422 -19.109 1 90.5 255 SER B O 1
ATOM 6016 N N . GLY B 1 256 ? -12.602 -11.281 -17.344 1 91.31 256 GLY B N 1
ATOM 6017 C CA . GLY B 1 256 ? -11.68 -10.43 -16.594 1 91.31 256 GLY B CA 1
ATOM 6018 C C . GLY B 1 256 ? -10.305 -11.047 -16.422 1 91.31 256 GLY B C 1
ATOM 6019 O O . GLY B 1 256 ? -9.289 -10.367 -16.547 1 91.31 256 GLY B O 1
ATOM 6020 N N . ILE B 1 257 ? -10.219 -12.328 -16.219 1 90.94 257 ILE B N 1
ATOM 6021 C CA . ILE B 1 257 ? -8.984 -13.062 -15.945 1 90.94 257 ILE B CA 1
ATOM 6022 C C . ILE B 1 257 ? -8.094 -13.039 -17.188 1 90.94 257 ILE B C 1
ATOM 6024 O O . ILE B 1 257 ? -6.934 -12.617 -17.109 1 90.94 257 ILE B O 1
ATOM 6028 N N . LEU B 1 258 ? -8.656 -13.383 -18.312 1 92.69 258 LEU B N 1
ATOM 6029 C CA . LEU B 1 258 ? -7.871 -13.445 -19.547 1 92.69 258 LEU B CA 1
ATOM 6030 C C . LEU B 1 258 ? -7.438 -12.055 -19.984 1 92.69 258 LEU B C 1
ATOM 6032 O O . LEU B 1 258 ? -6.34 -11.883 -20.516 1 92.69 258 LEU B O 1
ATOM 6036 N N . THR B 1 259 ? -8.312 -11.117 -19.781 1 95.44 259 THR B N 1
ATOM 6037 C CA . THR B 1 259 ? -7.984 -9.75 -20.156 1 95.44 259 THR B CA 1
ATOM 6038 C C . THR B 1 259 ? -6.812 -9.234 -19.328 1 95.44 259 THR B C 1
ATOM 6040 O O . THR B 1 259 ? -5.887 -8.617 -19.859 1 95.44 259 THR B O 1
ATOM 6043 N N . ILE B 1 260 ? -6.789 -9.508 -18.047 1 95.25 260 ILE B N 1
ATOM 6044 C CA . ILE B 1 260 ? -5.727 -9.062 -17.156 1 95.25 260 ILE B CA 1
ATOM 6045 C C . ILE B 1 260 ? -4.418 -9.75 -17.516 1 95.25 260 ILE B C 1
ATOM 6047 O O . ILE B 1 260 ? -3.35 -9.133 -17.484 1 95.25 260 ILE B O 1
ATOM 6051 N N . ILE B 1 261 ? -4.496 -11.008 -17.828 1 93 261 ILE B N 1
ATOM 6052 C CA . ILE B 1 261 ? -3.297 -11.75 -18.203 1 93 261 ILE B CA 1
ATOM 6053 C C . ILE B 1 261 ? -2.668 -11.141 -19.453 1 93 261 ILE B C 1
ATOM 6055 O O . ILE B 1 261 ? -1.471 -10.844 -19.469 1 93 261 ILE B O 1
ATOM 6059 N N . ALA B 1 262 ? -3.467 -10.945 -20.469 1 94.81 262 ALA B N 1
ATOM 6060 C CA . ALA B 1 262 ? -2.975 -10.336 -21.703 1 94.81 262 ALA B CA 1
ATOM 6061 C C . ALA B 1 262 ? -2.447 -8.922 -21.453 1 94.81 262 ALA B C 1
ATOM 6063 O O . ALA B 1 262 ? -1.419 -8.531 -22 1 94.81 262 ALA B O 1
ATOM 6064 N N . TYR B 1 263 ? -3.145 -8.188 -20.656 1 96 263 TYR B N 1
ATOM 6065 C CA . TYR B 1 263 ? -2.768 -6.836 -20.25 1 96 263 TYR B CA 1
ATOM 6066 C C . TYR B 1 263 ? -1.408 -6.832 -19.562 1 96 263 TYR B C 1
ATOM 6068 O O . TYR B 1 263 ? -0.511 -6.078 -19.953 1 96 263 TYR B O 1
ATOM 6076 N N . ALA B 1 264 ? -1.193 -7.723 -18.641 1 94.25 264 ALA B N 1
ATOM 6077 C CA . ALA B 1 264 ? 0.017 -7.801 -17.828 1 94.25 264 ALA B CA 1
ATOM 6078 C C . ALA B 1 264 ? 1.215 -8.242 -18.656 1 94.25 264 ALA B C 1
ATOM 6080 O O . ALA B 1 264 ? 2.297 -7.66 -18.562 1 94.25 264 ALA B O 1
ATOM 6081 N N . ILE B 1 265 ? 1.051 -9.234 -19.422 1 90.81 265 ILE B N 1
ATOM 6082 C CA . ILE B 1 265 ? 2.135 -9.781 -20.234 1 90.81 265 ILE B CA 1
ATOM 6083 C C . ILE B 1 265 ? 2.605 -8.742 -21.25 1 90.81 265 ILE B C 1
ATOM 6085 O O . ILE B 1 265 ? 3.807 -8.594 -21.484 1 90.81 265 ILE B O 1
ATOM 6089 N N . THR B 1 266 ? 1.667 -8.008 -21.828 1 92 266 THR B N 1
ATOM 6090 C CA . THR B 1 266 ? 2.008 -6.969 -22.797 1 92 266 THR B CA 1
ATOM 6091 C C . THR B 1 266 ? 2.822 -5.859 -22.141 1 92 266 THR B C 1
ATOM 6093 O O . THR B 1 266 ? 3.828 -5.41 -22.688 1 92 266 THR B O 1
ATOM 6096 N N . ILE B 1 267 ? 2.469 -5.484 -20.984 1 91.25 267 ILE B N 1
ATOM 6097 C CA . ILE B 1 267 ? 3.172 -4.426 -20.266 1 91.25 267 ILE B CA 1
ATOM 6098 C C . ILE B 1 267 ? 4.547 -4.922 -19.828 1 91.25 267 ILE B C 1
ATOM 6100 O O . ILE B 1 267 ? 5.531 -4.18 -19.891 1 91.25 267 ILE B O 1
ATOM 6104 N N . ALA B 1 268 ? 4.629 -6.164 -19.375 1 87.56 268 ALA B N 1
ATOM 6105 C CA . ALA B 1 268 ? 5.871 -6.738 -18.859 1 87.56 268 ALA B CA 1
ATOM 6106 C C . ALA B 1 268 ? 6.957 -6.73 -19.938 1 87.56 268 ALA B C 1
ATOM 6108 O O . ALA B 1 268 ? 8.148 -6.633 -19.625 1 87.56 268 ALA B O 1
ATOM 6109 N N . ARG B 1 269 ? 6.602 -6.781 -21.078 1 82.31 269 ARG B N 1
ATOM 6110 C CA . ARG B 1 269 ? 7.555 -6.836 -22.188 1 82.31 269 ARG B CA 1
ATOM 6111 C C . ARG B 1 269 ? 8.062 -5.441 -22.547 1 82.31 269 ARG B C 1
ATOM 6113 O O . ARG B 1 269 ? 9.211 -5.285 -22.969 1 82.31 269 ARG B O 1
ATOM 6120 N N . ALA B 1 270 ? 7.34 -4.453 -22.297 1 80.69 270 ALA B N 1
ATOM 6121 C CA . ALA B 1 270 ? 7.688 -3.102 -22.719 1 80.69 270 ALA B CA 1
ATOM 6122 C C . ALA B 1 270 ? 8.227 -2.277 -21.562 1 80.69 270 ALA B C 1
ATOM 6124 O O . ALA B 1 270 ? 9 -1.338 -21.75 1 80.69 270 ALA B O 1
ATOM 6125 N N . ALA B 1 271 ? 7.984 -2.604 -20.344 1 75.38 271 ALA B N 1
ATOM 6126 C CA . ALA B 1 271 ? 8.164 -1.767 -19.172 1 75.38 271 ALA B CA 1
ATOM 6127 C C . ALA B 1 271 ? 9.648 -1.584 -18.844 1 75.38 271 ALA B C 1
ATOM 6129 O O . ALA B 1 271 ? 10.086 -0.476 -18.531 1 75.38 271 ALA B O 1
ATOM 6130 N N . PRO B 1 272 ? 10.43 -2.6 -18.984 1 72.25 272 PRO B N 1
ATOM 6131 C CA . PRO B 1 272 ? 11.812 -2.453 -18.516 1 72.25 272 PRO B CA 1
ATOM 6132 C C . PRO B 1 272 ? 12.594 -1.398 -19.297 1 72.25 272 PRO B C 1
ATOM 6134 O O . PRO B 1 272 ? 13.445 -0.708 -18.719 1 72.25 272 PRO B O 1
ATOM 6137 N N . ALA B 1 273 ? 12.273 -1.173 -20.469 1 71.5 273 ALA B N 1
ATOM 6138 C CA . ALA B 1 273 ? 13 -0.216 -21.312 1 71.5 273 ALA B CA 1
ATOM 6139 C C . ALA B 1 273 ? 12.547 1.213 -21.031 1 71.5 273 ALA B C 1
ATOM 6141 O O . ALA B 1 273 ? 13.305 2.164 -21.234 1 71.5 273 ALA B O 1
ATOM 6142 N N . SER B 1 274 ? 11.43 1.347 -20.453 1 74.62 274 SER B N 1
ATOM 6143 C CA . SER B 1 274 ? 10.852 2.688 -20.391 1 74.62 274 SER B CA 1
ATOM 6144 C C . SER B 1 274 ? 10.742 3.176 -18.953 1 74.62 274 SER B C 1
ATOM 6146 O O . SER B 1 274 ? 10.609 4.375 -18.719 1 74.62 274 SER B O 1
ATOM 6148 N N . THR B 1 275 ? 10.922 2.367 -18.016 1 77.94 275 THR B N 1
ATOM 6149 C CA . THR B 1 275 ? 10.688 2.746 -16.625 1 77.94 275 THR B CA 1
ATOM 6150 C C . THR B 1 275 ? 12.008 2.986 -15.906 1 77.94 275 THR B C 1
ATOM 6152 O O . THR B 1 275 ? 12.945 2.197 -16.031 1 77.94 275 THR B O 1
ATOM 6155 N N . SER B 1 276 ? 12.078 4.023 -15.203 1 80.94 276 SER B N 1
ATOM 6156 C CA . SER B 1 276 ? 13.281 4.355 -14.438 1 80.94 276 SER B CA 1
ATOM 6157 C C . SER B 1 276 ? 13.461 3.398 -13.258 1 80.94 276 SER B C 1
ATOM 6159 O O . SER B 1 276 ? 12.5 2.791 -12.789 1 80.94 276 SER B O 1
ATOM 6161 N N . ALA B 1 277 ? 14.734 3.221 -12.852 1 80 277 ALA B N 1
ATOM 6162 C CA . ALA B 1 277 ? 15.07 2.338 -11.734 1 80 277 ALA B CA 1
ATOM 6163 C C . ALA B 1 277 ? 14.328 2.754 -10.469 1 80 277 ALA B C 1
ATOM 6165 O O . ALA B 1 277 ? 13.836 1.904 -9.719 1 80 277 ALA B O 1
ATOM 6166 N N . ARG B 1 278 ? 14.227 4.047 -10.281 1 80.5 278 ARG B N 1
ATOM 6167 C CA . ARG B 1 278 ? 13.562 4.57 -9.086 1 80.5 278 ARG B CA 1
ATOM 6168 C C . ARG B 1 278 ? 12.094 4.168 -9.055 1 80.5 278 ARG B C 1
ATOM 6170 O O . ARG B 1 278 ? 11.594 3.711 -8.023 1 80.5 278 ARG B O 1
ATOM 6177 N N . LEU B 1 279 ? 11.477 4.352 -10.18 1 81 279 LEU B N 1
ATOM 6178 C CA . LEU B 1 279 ? 10.062 4.008 -10.281 1 81 279 LEU B CA 1
ATOM 6179 C C . LEU B 1 279 ? 9.859 2.5 -10.172 1 81 279 LEU B C 1
ATOM 6181 O O . LEU B 1 279 ? 8.906 2.045 -9.531 1 81 279 LEU B O 1
ATOM 6185 N N . ARG B 1 280 ? 10.68 1.75 -10.727 1 84.81 280 ARG B N 1
ATOM 6186 C CA . ARG B 1 280 ? 10.578 0.294 -10.719 1 84.81 280 ARG B CA 1
ATOM 6187 C C . ARG B 1 280 ? 10.719 -0.257 -9.305 1 84.81 280 ARG B C 1
ATOM 6189 O O . ARG B 1 280 ? 9.93 -1.094 -8.875 1 84.81 280 ARG B O 1
ATOM 6196 N N . VAL B 1 281 ? 11.727 0.202 -8.625 1 84.06 281 VAL B N 1
ATOM 6197 C CA . VAL B 1 281 ? 11.984 -0.283 -7.273 1 84.06 281 VAL B CA 1
ATOM 6198 C C . VAL B 1 281 ? 10.82 0.082 -6.359 1 84.06 281 VAL B C 1
ATOM 6200 O O . VAL B 1 281 ? 10.367 -0.742 -5.559 1 84.06 281 VAL B O 1
ATOM 6203 N N . SER B 1 282 ? 10.312 1.302 -6.484 1 87.62 282 SER B N 1
ATOM 6204 C CA . SER B 1 282 ? 9.18 1.747 -5.688 1 87.62 282 SER B CA 1
ATOM 6205 C C . SER B 1 282 ? 7.93 0.926 -5.992 1 87.62 282 SER B C 1
ATOM 6207 O O . SER B 1 282 ? 7.23 0.488 -5.082 1 87.62 282 SER B O 1
ATOM 6209 N N . SER B 1 283 ? 7.699 0.723 -7.262 1 89.69 283 SER B N 1
ATOM 6210 C CA . SER B 1 283 ? 6.527 -0.031 -7.695 1 89.69 283 SER B CA 1
ATOM 6211 C C . SER B 1 283 ? 6.574 -1.468 -7.184 1 89.69 283 SER B C 1
ATOM 6213 O O . SER B 1 283 ? 5.578 -1.986 -6.676 1 89.69 283 SER B O 1
ATOM 6215 N N . TYR B 1 284 ? 7.742 -2.109 -7.281 1 88.12 284 TYR B N 1
ATOM 6216 C CA . TYR B 1 284 ? 7.875 -3.498 -6.859 1 88.12 284 TYR B CA 1
ATOM 6217 C C . TYR B 1 284 ? 7.633 -3.639 -5.363 1 88.12 284 TYR B C 1
ATOM 6219 O O . TYR B 1 284 ? 6.957 -4.57 -4.922 1 88.12 284 TYR B O 1
ATOM 6227 N N . THR B 1 285 ? 8.133 -2.684 -4.668 1 89.12 285 THR B N 1
ATOM 6228 C CA . THR B 1 285 ? 7.98 -2.734 -3.219 1 89.12 285 THR B CA 1
ATOM 6229 C C . THR B 1 285 ? 6.516 -2.58 -2.822 1 89.12 285 THR B C 1
ATOM 6231 O O . THR B 1 285 ? 6.012 -3.33 -1.982 1 89.12 285 THR B O 1
ATOM 6234 N N . VAL B 1 286 ? 5.836 -1.663 -3.381 1 92.31 286 VAL B N 1
ATOM 6235 C CA . VAL B 1 286 ? 4.438 -1.407 -3.055 1 92.31 286 VAL B CA 1
ATOM 6236 C C . VAL B 1 286 ? 3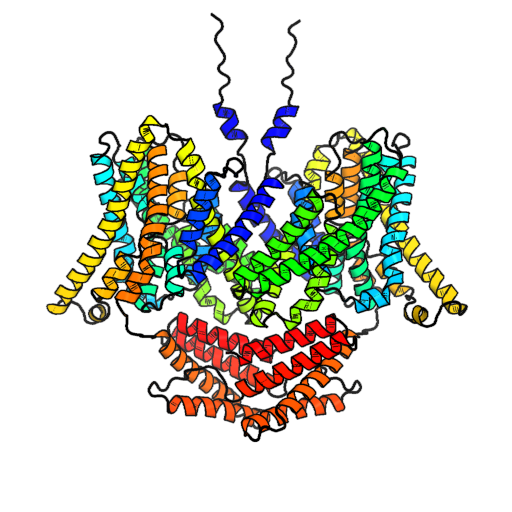.576 -2.578 -3.52 1 92.31 286 VAL B C 1
ATOM 6238 O O . VAL B 1 286 ? 2.701 -3.043 -2.785 1 92.31 286 VAL B O 1
ATOM 6241 N N . TRP B 1 287 ? 3.797 -3.088 -4.707 1 91.69 287 TRP B N 1
ATOM 6242 C CA . TRP B 1 287 ? 3.041 -4.219 -5.23 1 91.69 287 TRP B CA 1
ATOM 6243 C C . TRP B 1 287 ? 3.217 -5.449 -4.344 1 91.69 287 TRP B C 1
ATOM 6245 O O . TRP B 1 287 ? 2.242 -6.129 -4.02 1 91.69 287 TRP B O 1
ATOM 6255 N N . GLU B 1 288 ? 4.438 -5.711 -3.934 1 89.75 288 GLU B N 1
ATOM 6256 C CA . GLU B 1 288 ? 4.703 -6.859 -3.072 1 89.75 288 GLU B CA 1
ATOM 6257 C C . GLU B 1 288 ? 3.939 -6.754 -1.756 1 89.75 288 GLU B C 1
ATOM 6259 O O . GLU B 1 288 ? 3.361 -7.734 -1.286 1 89.75 288 GLU B O 1
ATOM 6264 N N . THR B 1 289 ? 3.924 -5.609 -1.25 1 90.5 289 THR B N 1
ATOM 6265 C CA . THR B 1 289 ? 3.248 -5.379 0.023 1 90.5 289 THR B CA 1
ATOM 6266 C C . THR B 1 289 ? 1.736 -5.512 -0.136 1 90.5 289 THR B C 1
ATOM 6268 O O . THR B 1 289 ? 1.079 -6.188 0.658 1 90.5 289 THR B O 1
ATOM 6271 N N . VAL B 1 290 ? 1.197 -4.906 -1.132 1 92.5 290 VAL B N 1
ATOM 6272 C CA . VAL B 1 290 ? -0.247 -4.906 -1.342 1 92.5 290 VAL B CA 1
ATOM 6273 C C . VAL B 1 290 ? -0.723 -6.316 -1.674 1 92.5 290 VAL B C 1
ATOM 6275 O O . VAL B 1 290 ? -1.755 -6.766 -1.168 1 92.5 290 VAL B O 1
ATOM 6278 N N . VAL B 1 291 ? 0.01 -6.992 -2.535 1 90.19 291 VAL B N 1
ATOM 6279 C CA . VAL B 1 291 ? -0.36 -8.352 -2.902 1 90.19 291 VAL B CA 1
ATOM 6280 C C . VAL B 1 291 ? -0.333 -9.25 -1.666 1 90.19 291 VAL B C 1
ATOM 6282 O O . VAL B 1 291 ? -1.204 -10.109 -1.493 1 90.19 291 VAL B O 1
ATOM 6285 N N . PHE B 1 292 ? 0.604 -9.055 -0.839 1 87 292 PHE B N 1
ATOM 6286 C CA . PHE B 1 292 ? 0.66 -9.805 0.409 1 87 292 PHE B CA 1
ATOM 6287 C C . PHE B 1 292 ? -0.568 -9.523 1.267 1 87 292 PHE B C 1
ATOM 6289 O O . PHE B 1 292 ? -1.19 -10.445 1.793 1 87 292 PHE B O 1
ATOM 6296 N N . VAL B 1 293 ? -0.911 -8.289 1.396 1 90.06 293 VAL B N 1
ATOM 6297 C CA . VAL B 1 293 ? -2.066 -7.883 2.188 1 90.06 293 VAL B CA 1
ATOM 6298 C C . VAL B 1 293 ? -3.334 -8.508 1.614 1 90.06 293 VAL B C 1
ATOM 6300 O O . VAL B 1 293 ? -4.168 -9.031 2.359 1 90.06 293 VAL B O 1
ATOM 6303 N N . LEU B 1 294 ? -3.486 -8.438 0.33 1 89.56 294 LEU B N 1
ATOM 6304 C CA . LEU B 1 294 ? -4.668 -8.984 -0.333 1 89.56 294 LEU B CA 1
ATOM 6305 C C . LEU B 1 294 ? -4.762 -10.492 -0.126 1 89.56 294 LEU B C 1
ATOM 6307 O O . LEU B 1 294 ? -5.848 -11.016 0.138 1 89.56 294 LEU B O 1
ATOM 6311 N N . ASN B 1 295 ? -3.621 -11.172 -0.23 1 87.12 295 ASN B N 1
ATOM 6312 C CA . ASN B 1 295 ? -3.607 -12.609 -0.01 1 87.12 295 ASN B CA 1
ATOM 6313 C C . ASN B 1 295 ? -3.998 -12.969 1.422 1 87.12 295 ASN B C 1
ATOM 6315 O O . ASN B 1 295 ? -4.793 -13.883 1.646 1 87.12 295 ASN B O 1
ATOM 6319 N N . VAL B 1 296 ? -3.465 -12.242 2.293 1 86 296 VAL B N 1
ATOM 6320 C CA . VAL B 1 296 ? -3.752 -12.477 3.703 1 86 296 VAL B CA 1
ATOM 6321 C C . VAL B 1 296 ? -5.242 -12.281 3.969 1 86 296 VAL B C 1
ATOM 6323 O O . VAL B 1 296 ? -5.887 -13.117 4.602 1 86 296 VAL B O 1
ATOM 6326 N N . LEU B 1 297 ? -5.789 -11.234 3.465 1 86.81 297 LEU B N 1
ATOM 6327 C CA . LEU B 1 297 ? -7.203 -10.938 3.656 1 86.81 297 LEU B CA 1
ATOM 6328 C C . LEU B 1 297 ? -8.07 -11.977 2.955 1 86.81 297 LEU B C 1
ATOM 6330 O O . LEU B 1 297 ? -9.094 -12.406 3.498 1 86.81 297 LEU B O 1
ATOM 6334 N N . ALA B 1 298 ? -7.672 -12.344 1.77 1 87.81 298 ALA B N 1
ATOM 6335 C CA . ALA B 1 298 ? -8.438 -13.32 0.995 1 87.81 298 ALA B CA 1
ATOM 6336 C C . ALA B 1 298 ? -8.531 -14.656 1.734 1 87.81 298 ALA B C 1
ATOM 6338 O O . ALA B 1 298 ? -9.625 -15.211 1.881 1 87.81 298 ALA B O 1
ATOM 6339 N N . PHE B 1 299 ? -7.438 -15.141 2.248 1 87.56 299 PHE B N 1
ATOM 6340 C CA . PHE B 1 299 ? -7.426 -16.453 2.898 1 87.56 299 PHE B CA 1
ATOM 6341 C C . PHE B 1 299 ? -8.141 -16.391 4.242 1 87.56 299 PHE B C 1
ATOM 6343 O O . PHE B 1 299 ? -8.797 -17.359 4.645 1 87.56 299 PHE B O 1
ATOM 6350 N N . MET B 1 300 ? -8.016 -15.297 4.895 1 86.44 300 MET B N 1
ATOM 6351 C CA . MET B 1 300 ? -8.766 -15.133 6.137 1 86.44 300 MET B CA 1
ATOM 6352 C C . MET B 1 300 ? -10.266 -15.109 5.859 1 86.44 300 MET B C 1
ATOM 6354 O O . MET B 1 300 ? -11.055 -15.68 6.617 1 86.44 300 MET B O 1
ATOM 6358 N N . LEU B 1 301 ? -10.617 -14.391 4.875 1 84.19 301 LEU B N 1
ATOM 6359 C CA . LEU B 1 301 ? -12.023 -14.305 4.492 1 84.19 301 LEU B CA 1
ATOM 6360 C C . LEU B 1 301 ? -12.562 -15.672 4.105 1 84.19 301 LEU B C 1
ATOM 6362 O O . LEU B 1 301 ? -13.719 -16 4.41 1 84.19 301 LEU B O 1
ATOM 6366 N N . ILE B 1 302 ? -11.758 -16.438 3.385 1 84.69 302 ILE B N 1
ATOM 6367 C CA . ILE B 1 302 ? -12.125 -17.812 3.039 1 84.69 302 ILE B CA 1
ATOM 6368 C C . ILE B 1 302 ? -12.5 -18.578 4.305 1 84.69 302 ILE B C 1
ATOM 6370 O O . ILE B 1 302 ? -13.562 -19.188 4.375 1 84.69 302 ILE B O 1
ATOM 6374 N N . GLY B 1 303 ? -11.656 -18.531 5.262 1 85.5 303 GLY B N 1
ATOM 6375 C CA . GLY B 1 303 ? -11.922 -19.234 6.508 1 85.5 303 GLY B CA 1
ATOM 6376 C C . GLY B 1 303 ? -13.172 -18.75 7.215 1 85.5 303 GLY B C 1
ATOM 6377 O O . GLY B 1 303 ? -13.945 -19.562 7.738 1 85.5 303 GLY B O 1
ATOM 6378 N N . MET B 1 304 ? -13.422 -17.531 7.148 1 86.44 304 MET B N 1
ATOM 6379 C CA . MET B 1 304 ? -14.539 -16.938 7.863 1 86.44 304 MET B CA 1
ATOM 6380 C C . MET B 1 304 ? -15.875 -17.312 7.223 1 86.44 304 MET B C 1
ATOM 6382 O O . MET B 1 304 ? -16.938 -17.125 7.82 1 86.44 304 MET B O 1
ATOM 6386 N N . GLN B 1 305 ? -15.836 -17.766 6.016 1 85.12 305 GLN B N 1
ATOM 6387 C CA . GLN B 1 305 ? -17.078 -18.078 5.316 1 85.12 305 GLN B CA 1
ATOM 6388 C C . GLN B 1 305 ? -17.75 -19.297 5.922 1 85.12 305 GLN B C 1
ATOM 6390 O O . GLN B 1 305 ? -18.922 -19.578 5.629 1 85.12 305 GLN B O 1
ATOM 6395 N N . LEU B 1 306 ? -17.047 -20.016 6.742 1 82.06 306 LEU B N 1
ATOM 6396 C CA . LEU B 1 306 ? -17.641 -21.172 7.402 1 82.06 306 LEU B CA 1
ATOM 6397 C C . LEU B 1 306 ? -18.859 -20.75 8.227 1 82.06 306 LEU B C 1
ATOM 6399 O O . LEU B 1 306 ? -19.859 -21.469 8.266 1 82.06 306 LEU B O 1
ATOM 6403 N N . GLY B 1 307 ? -18.734 -19.594 8.836 1 79.19 307 GLY B N 1
ATOM 6404 C CA . GLY B 1 307 ? -19.828 -19.094 9.672 1 79.19 307 GLY B CA 1
ATOM 6405 C C . GLY B 1 307 ? -21.141 -18.984 8.938 1 79.19 307 GLY B C 1
ATOM 6406 O O . GLY B 1 307 ? -22.094 -19.719 9.234 1 79.19 307 GLY B O 1
ATOM 6407 N N . PRO B 1 308 ? -21.172 -18.156 7.93 1 76.31 308 PRO B N 1
ATOM 6408 C CA . PRO B 1 308 ? -22.406 -18 7.168 1 76.31 308 PRO B CA 1
ATOM 6409 C C . PRO B 1 308 ? -22.875 -19.297 6.508 1 76.31 308 PRO B C 1
ATOM 6411 O O . PRO B 1 308 ? -24.078 -19.531 6.375 1 76.31 308 PRO B O 1
ATOM 6414 N N . ILE B 1 309 ? -22.016 -20.172 6.078 1 79.81 309 ILE B N 1
ATOM 6415 C CA . ILE B 1 309 ? -22.359 -21.422 5.41 1 79.81 309 ILE B CA 1
ATOM 6416 C C . ILE B 1 309 ? -22.953 -22.391 6.426 1 79.81 309 ILE B C 1
ATOM 6418 O O . ILE B 1 309 ? -23.969 -23.031 6.168 1 79.81 309 ILE B O 1
ATOM 6422 N N . TRP B 1 310 ? -22.312 -22.391 7.574 1 80.06 310 TRP B N 1
ATOM 6423 C CA . TRP B 1 310 ? -22.719 -23.328 8.609 1 80.06 310 TRP B CA 1
ATOM 6424 C C . TRP B 1 310 ? -24.047 -22.906 9.234 1 80.06 310 TRP B C 1
ATOM 6426 O O . TRP B 1 310 ? -24.891 -23.75 9.531 1 80.06 310 TRP B O 1
ATOM 6436 N N . SER B 1 311 ? -24.219 -21.625 9.414 1 76.62 311 SER B N 1
ATOM 6437 C CA . SER B 1 311 ? -25.438 -21.109 10.031 1 76.62 311 SER B CA 1
ATOM 6438 C C . SER B 1 311 ? -26.625 -21.234 9.094 1 76.62 311 SER B C 1
ATOM 6440 O O . SER B 1 311 ? -27.781 -21.312 9.547 1 76.62 311 SER B O 1
ATOM 6442 N N . GLY B 1 312 ? -26.297 -21.312 7.836 1 73.44 312 GLY B N 1
ATOM 6443 C CA . GLY B 1 312 ? -27.375 -21.422 6.867 1 73.44 312 GLY B CA 1
ATOM 6444 C C . GLY B 1 312 ? -27.875 -22.844 6.688 1 73.44 312 GLY B C 1
ATOM 6445 O O . GLY B 1 312 ? -28.922 -23.062 6.066 1 73.44 312 GLY B O 1
ATOM 6446 N N . LEU B 1 313 ? -27.188 -23.812 7.266 1 80.12 313 LEU B N 1
ATOM 6447 C CA . LEU B 1 313 ? -27.531 -25.203 7.062 1 80.12 313 LEU B CA 1
ATOM 6448 C C . LEU B 1 313 ? -28.359 -25.734 8.227 1 80.12 313 LEU B C 1
ATOM 6450 O O . LEU B 1 313 ? -28.125 -25.375 9.383 1 80.12 313 LEU B O 1
ATOM 6454 N N . ASP B 1 314 ? -29.375 -26.406 7.852 1 78.12 314 ASP B N 1
ATOM 6455 C CA . ASP B 1 314 ? -30.188 -27.078 8.867 1 78.12 314 ASP B CA 1
ATOM 6456 C C . ASP B 1 314 ? -29.422 -28.219 9.523 1 78.12 314 ASP B C 1
ATOM 6458 O O . ASP B 1 314 ? -28.625 -28.891 8.867 1 78.12 314 ASP B O 1
ATOM 6462 N N . ASP B 1 315 ? -29.578 -28.422 10.75 1 76.88 315 ASP B N 1
ATOM 6463 C CA . ASP B 1 315 ? -28.859 -29.406 11.555 1 76.88 315 ASP B CA 1
ATOM 6464 C C . ASP B 1 315 ? -29.047 -30.812 10.992 1 76.88 315 ASP B C 1
ATOM 6466 O O . ASP B 1 315 ? -28.109 -31.609 11.008 1 76.88 315 ASP B O 1
ATOM 6470 N N . GLU B 1 316 ? -30.203 -31.016 10.492 1 73.56 316 GLU B N 1
ATOM 6471 C CA . GLU B 1 316 ? -30.516 -32.375 10.031 1 73.56 316 GLU B CA 1
ATOM 6472 C C . GLU B 1 316 ? -29.719 -32.719 8.773 1 73.56 316 GLU B C 1
ATOM 6474 O O . GLU B 1 316 ? -29.375 -33.875 8.539 1 73.56 316 GLU B O 1
ATOM 6479 N N . VAL B 1 317 ? -29.375 -31.781 8.031 1 77.75 317 VAL B N 1
ATOM 6480 C CA . VAL B 1 317 ? -28.781 -32 6.715 1 77.75 317 VAL B CA 1
ATOM 6481 C C . VAL B 1 317 ? -27.281 -31.766 6.773 1 77.75 317 VAL B C 1
ATOM 6483 O O . VAL B 1 317 ? -26.547 -32.156 5.855 1 77.75 317 VAL B O 1
ATOM 6486 N N . ARG B 1 318 ? -26.844 -31.391 7.918 1 82.75 318 ARG B N 1
ATOM 6487 C CA . ARG B 1 318 ? -25.438 -30.969 8.031 1 82.75 318 ARG B CA 1
ATOM 6488 C C . ARG B 1 318 ? -24.5 -32.156 7.824 1 82.75 318 ARG B C 1
ATOM 6490 O O . ARG B 1 318 ? -23.531 -32.062 7.07 1 82.75 318 ARG B O 1
ATOM 6497 N N . PHE B 1 319 ? -24.859 -33.281 8.43 1 83.62 319 PHE B N 1
ATOM 6498 C CA . PHE B 1 319 ? -23.984 -34.438 8.336 1 83.62 319 PHE B CA 1
ATOM 6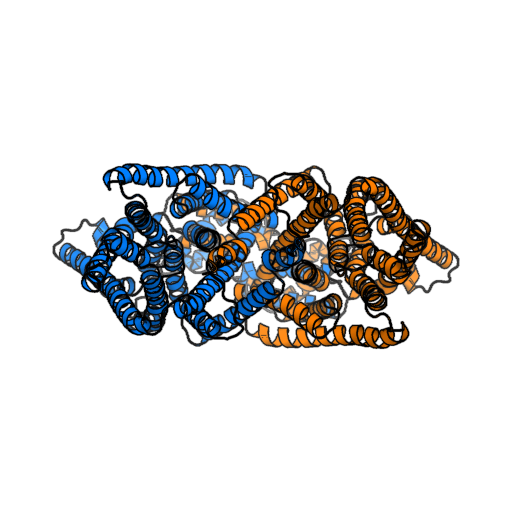499 C C . PHE B 1 319 ? -23.969 -35 6.918 1 83.62 319 PHE B C 1
ATOM 6501 O O . PHE B 1 319 ? -22.906 -35.375 6.41 1 83.62 319 PHE B O 1
ATOM 6508 N N . LYS B 1 320 ? -25.125 -35.031 6.316 1 86.75 320 LYS B N 1
ATOM 6509 C CA . LYS B 1 320 ? -25.219 -35.5 4.938 1 86.75 320 LYS B CA 1
ATOM 6510 C C . LYS B 1 320 ? -24.453 -34.594 3.986 1 86.75 320 LYS B C 1
ATOM 6512 O O . LYS B 1 320 ? -23.766 -35.062 3.07 1 86.75 320 LYS B O 1
ATOM 6517 N N . TYR B 1 321 ? -24.531 -33.375 4.258 1 90.81 321 TYR B N 1
ATOM 6518 C CA . TYR B 1 321 ? -23.828 -32.406 3.418 1 90.81 321 TYR B CA 1
ATOM 6519 C C . TYR B 1 321 ? -22.328 -32.5 3.625 1 90.81 321 TYR B C 1
ATOM 6521 O O . TYR B 1 321 ? -21.547 -32.344 2.672 1 90.81 321 TYR B O 1
ATOM 6529 N N . CYS B 1 322 ? -21.891 -32.812 4.836 1 92.56 322 CYS B N 1
ATOM 6530 C CA . CYS B 1 322 ? -20.469 -32.938 5.125 1 92.56 322 CYS B CA 1
ATOM 6531 C C . CYS B 1 322 ? -19.891 -34.188 4.457 1 92.56 322 CYS B C 1
ATOM 6533 O O . CYS B 1 322 ? -18.75 -34.156 3.971 1 92.56 322 CYS B O 1
ATOM 6535 N N . SER B 1 323 ? -20.672 -35.219 4.52 1 94.06 323 SER B N 1
ATOM 6536 C CA . SER B 1 323 ? -20.219 -36.438 3.859 1 94.06 323 SER B CA 1
ATOM 6537 C C . SER B 1 323 ? -20.125 -36.25 2.352 1 94.06 323 SER B C 1
ATOM 6539 O O . SER B 1 323 ? -19.172 -36.719 1.721 1 94.06 323 SER B O 1
ATOM 6541 N N . PHE B 1 324 ? -21.125 -35.594 1.821 1 95.5 324 PHE B N 1
ATOM 6542 C CA . PHE B 1 324 ? -21.109 -35.25 0.403 1 95.5 324 PHE B CA 1
ATOM 6543 C C . PHE B 1 324 ? -19.875 -34.438 0.058 1 95.5 324 PHE B C 1
ATOM 6545 O O . PHE B 1 324 ? -19.156 -34.75 -0.895 1 95.5 324 PHE B O 1
ATOM 6552 N N . ALA B 1 325 ? -19.594 -33.438 0.855 1 96.62 325 ALA B N 1
ATOM 6553 C CA . ALA B 1 325 ? -18.453 -32.562 0.628 1 96.62 325 ALA B CA 1
ATOM 6554 C C . ALA B 1 325 ? -17.141 -33.312 0.761 1 96.62 325 ALA B C 1
ATOM 6556 O O . ALA B 1 325 ? -16.203 -33.062 -0.006 1 96.62 325 ALA B O 1
ATOM 6557 N N . ALA B 1 326 ? -17.047 -34.188 1.684 1 96.88 326 ALA B N 1
ATOM 6558 C CA . ALA B 1 326 ? -15.828 -34.969 1.909 1 96.88 326 ALA B CA 1
ATOM 6559 C C . ALA B 1 326 ? -15.523 -35.875 0.719 1 96.88 326 ALA B C 1
ATOM 6561 O O . ALA B 1 326 ? -14.367 -36.031 0.334 1 96.88 326 ALA B O 1
ATOM 6562 N N . ILE B 1 327 ? -16.547 -36.438 0.198 1 97.62 327 ILE B N 1
ATOM 6563 C CA . ILE B 1 327 ? -16.375 -37.312 -0.949 1 97.62 327 ILE B CA 1
ATOM 6564 C C . ILE B 1 327 ? -15.898 -36.5 -2.158 1 97.62 327 ILE B C 1
ATOM 6566 O O . ILE B 1 327 ? -14.992 -36.938 -2.881 1 97.62 327 ILE B O 1
ATOM 6570 N N . ILE B 1 328 ? -16.547 -35.375 -2.371 1 97.81 328 ILE B N 1
ATOM 6571 C CA . ILE B 1 328 ? -16.156 -34.531 -3.498 1 97.81 328 ILE B CA 1
ATOM 6572 C C . ILE B 1 328 ? -14.711 -34.062 -3.33 1 97.81 328 ILE B C 1
ATOM 6574 O O . ILE B 1 328 ? -13.961 -34.031 -4.305 1 97.81 328 ILE B O 1
ATOM 6578 N N . LEU B 1 329 ? -14.336 -33.719 -2.111 1 97.94 329 LEU B N 1
ATOM 6579 C CA . LEU B 1 329 ? -12.945 -33.375 -1.831 1 97.94 329 LEU B CA 1
ATOM 6580 C C . LEU B 1 329 ? -12.008 -34.5 -2.215 1 97.94 329 LEU B C 1
ATOM 6582 O O . LEU B 1 329 ? -10.984 -34.281 -2.869 1 97.94 329 LEU B O 1
ATOM 6586 N N . ALA B 1 330 ? -12.359 -35.688 -1.855 1 97.81 330 ALA B N 1
ATOM 6587 C CA . ALA B 1 330 ? -11.547 -36.844 -2.184 1 97.81 330 ALA B CA 1
ATOM 6588 C C . ALA B 1 330 ? -11.469 -37.062 -3.693 1 97.81 330 ALA B C 1
ATOM 6590 O O . ALA B 1 330 ? -10.398 -37.375 -4.223 1 97.81 330 ALA B O 1
ATOM 6591 N N . VAL B 1 331 ? -12.555 -36.844 -4.355 1 97.62 331 VAL B N 1
ATOM 6592 C CA . VAL B 1 331 ? -12.617 -37.031 -5.805 1 97.62 331 VAL B CA 1
ATOM 6593 C C . VAL B 1 331 ? -11.703 -36 -6.492 1 97.62 331 VAL B C 1
ATOM 6595 O O . VAL B 1 331 ? -10.953 -36.375 -7.402 1 97.62 331 VAL B O 1
ATOM 6598 N N . VAL B 1 332 ? -11.773 -34.781 -6.082 1 97.31 332 VAL B N 1
ATOM 6599 C CA . VAL B 1 332 ? -10.977 -33.719 -6.68 1 97.31 332 VAL B CA 1
ATOM 6600 C C . VAL B 1 332 ? -9.492 -34.031 -6.523 1 97.31 332 VAL B C 1
ATOM 6602 O O . VAL B 1 332 ? -8.719 -33.906 -7.477 1 97.31 332 VAL B O 1
ATOM 6605 N N . ILE B 1 333 ? -9.055 -34.469 -5.363 1 96.62 333 ILE B N 1
ATOM 6606 C CA . ILE B 1 333 ? -7.656 -34.781 -5.086 1 96.62 333 ILE B CA 1
ATOM 6607 C C . ILE B 1 333 ? -7.223 -36 -5.883 1 96.62 333 ILE B C 1
ATOM 6609 O O . ILE B 1 333 ? -6.172 -36 -6.523 1 96.62 333 ILE B O 1
ATOM 6613 N N . PHE B 1 334 ? -8.062 -37 -5.934 1 97.06 334 PHE B N 1
ATOM 6614 C CA . PHE B 1 334 ? -7.715 -38.25 -6.582 1 97.06 334 PHE B CA 1
ATOM 6615 C C . PHE B 1 334 ? -7.66 -38.062 -8.094 1 97.06 334 PHE B C 1
ATOM 6617 O O . PHE B 1 334 ? -6.809 -38.656 -8.758 1 97.06 334 PHE B O 1
ATOM 6624 N N . ILE B 1 335 ? -8.562 -37.375 -8.656 1 96.62 335 ILE B N 1
ATOM 6625 C CA . ILE B 1 335 ? -8.594 -37.188 -10.102 1 96.62 335 ILE B CA 1
ATOM 6626 C C . ILE B 1 335 ? -7.316 -36.469 -10.555 1 96.62 335 ILE B C 1
ATOM 6628 O O . ILE B 1 335 ? -6.754 -36.812 -11.602 1 96.62 335 ILE B O 1
ATOM 6632 N N . ARG B 1 336 ? -6.898 -35.469 -9.82 1 95.12 336 ARG B N 1
ATOM 6633 C CA . ARG B 1 336 ? -5.664 -34.781 -10.188 1 95.12 336 ARG B CA 1
ATOM 6634 C C . ARG B 1 336 ? -4.473 -35.719 -10.133 1 95.12 336 ARG B C 1
ATOM 6636 O O . ARG B 1 336 ? -3.641 -35.75 -11.039 1 95.12 336 ARG B O 1
ATOM 6643 N N . ILE B 1 337 ? -4.379 -36.531 -9.094 1 95.5 337 ILE B N 1
ATOM 6644 C CA . ILE B 1 337 ? -3.291 -37.469 -8.945 1 95.5 337 ILE B CA 1
ATOM 6645 C C . ILE B 1 337 ? -3.322 -38.469 -10.102 1 95.5 337 ILE B C 1
ATOM 6647 O O . ILE B 1 337 ? -2.295 -38.75 -10.727 1 95.5 337 ILE B O 1
ATOM 6651 N N . ALA B 1 338 ? -4.5 -38.938 -10.352 1 95.44 338 ALA B N 1
ATOM 6652 C CA . ALA B 1 338 ? -4.656 -39.938 -11.406 1 95.44 338 ALA B CA 1
ATOM 6653 C C . ALA B 1 338 ? -4.27 -39.344 -12.766 1 95.44 338 ALA B C 1
ATOM 6655 O O . ALA B 1 338 ? -3.588 -40.031 -13.555 1 95.44 338 ALA B O 1
ATOM 6656 N N . TRP B 1 339 ? -4.691 -38.219 -13.016 1 93.94 339 TRP B N 1
ATOM 6657 C CA . TRP B 1 339 ? -4.41 -37.594 -14.312 1 93.94 339 TRP B CA 1
ATOM 6658 C C . TRP B 1 339 ? -2.92 -37.312 -14.461 1 93.94 339 TRP B C 1
ATOM 6660 O O . TRP B 1 339 ? -2.309 -37.656 -15.477 1 93.94 339 TRP B O 1
ATOM 6670 N N . VAL B 1 340 ? -2.318 -36.656 -13.508 1 93.56 340 VAL B N 1
ATOM 6671 C CA . VAL B 1 340 ? -0.928 -36.219 -13.594 1 93.56 340 VAL B CA 1
ATOM 6672 C C . VAL B 1 340 ? -0.007 -37.406 -13.656 1 93.56 340 VAL B C 1
ATOM 6674 O O . VAL B 1 340 ? 0.937 -37.469 -14.445 1 93.56 340 VAL B O 1
ATOM 6677 N N . MET B 1 341 ? -0.337 -38.438 -12.875 1 92.75 341 MET B N 1
ATOM 6678 C CA . MET B 1 341 ? 0.493 -39.656 -12.852 1 92.75 341 MET B CA 1
ATOM 6679 C C . MET B 1 341 ? 0.337 -40.438 -14.148 1 92.75 341 MET B C 1
ATOM 6681 O O . MET B 1 341 ? 1.314 -40.969 -14.68 1 92.75 341 MET B O 1
ATOM 6685 N N . SER B 1 342 ? -0.868 -40.469 -14.617 1 92.62 342 SER B N 1
ATOM 6686 C CA . SER B 1 342 ? -1.109 -41.219 -15.859 1 92.62 342 SER B CA 1
ATOM 6687 C C . SER B 1 342 ? -0.481 -40.5 -17.047 1 92.62 342 SER B C 1
ATOM 6689 O O . SER B 1 342 ? 0.095 -41.125 -17.938 1 92.62 342 SER B O 1
ATOM 6691 N N . TYR B 1 343 ? -0.636 -39.219 -17.062 1 89.38 343 TYR B N 1
ATOM 6692 C CA . TYR B 1 343 ? -0.029 -38.406 -18.125 1 89.38 343 TYR B CA 1
ATOM 6693 C C . TYR B 1 343 ? 1.486 -38.562 -18.125 1 89.38 343 TYR B C 1
ATOM 6695 O O . TYR B 1 343 ? 2.094 -38.781 -19.172 1 89.38 343 TYR B O 1
ATOM 6703 N N . GLY B 1 344 ? 2.1 -38.469 -16.953 1 86.75 344 GLY B N 1
ATOM 6704 C CA . GLY B 1 344 ? 3.537 -38.656 -16.828 1 86.75 344 GLY B CA 1
ATOM 6705 C C . GLY B 1 344 ? 3.986 -40.031 -17.25 1 86.75 344 GLY B C 1
ATOM 6706 O O . GLY B 1 344 ? 4.988 -40.188 -17.953 1 86.75 344 GLY B O 1
ATOM 6707 N N . ALA B 1 345 ? 3.236 -41.031 -16.875 1 86.62 345 ALA B N 1
ATOM 6708 C CA . ALA B 1 345 ? 3.562 -42.406 -17.234 1 86.62 345 ALA B CA 1
ATOM 6709 C C . ALA B 1 345 ? 3.428 -42.625 -18.734 1 86.62 345 ALA B C 1
ATOM 6711 O O . ALA B 1 345 ? 4.238 -43.344 -19.328 1 86.62 345 ALA B O 1
ATOM 6712 N N . PHE B 1 346 ? 2.414 -42.031 -19.234 1 87.44 346 PHE B N 1
ATOM 6713 C CA . PHE B 1 346 ? 2.176 -42.156 -20.672 1 87.44 346 PHE B CA 1
ATOM 6714 C C . PHE B 1 346 ? 3.332 -41.562 -21.453 1 87.44 346 PHE B C 1
ATOM 6716 O O . PHE B 1 346 ? 3.824 -42.188 -22.406 1 87.44 346 PHE B O 1
ATOM 6723 N N . LEU B 1 347 ? 3.805 -40.5 -21.062 1 85.69 347 LEU B N 1
ATOM 6724 C CA . LEU B 1 347 ? 4.914 -39.844 -21.75 1 85.69 347 LEU B CA 1
ATOM 6725 C C . LEU B 1 347 ? 6.207 -40.625 -21.562 1 85.69 347 LEU B C 1
ATOM 6727 O O . LEU B 1 347 ? 7.043 -40.688 -22.469 1 85.69 347 LEU B O 1
ATOM 6731 N N . ARG B 1 348 ? 6.379 -41.188 -20.438 1 84 348 ARG B N 1
ATOM 6732 C CA . ARG B 1 348 ? 7.57 -41.969 -20.172 1 84 348 ARG B CA 1
ATOM 6733 C C . ARG B 1 348 ? 7.578 -43.25 -21.031 1 84 348 ARG B C 1
ATOM 6735 O O . ARG B 1 348 ? 8.633 -43.688 -21.5 1 84 348 ARG B O 1
ATOM 6742 N N . VAL B 1 349 ? 6.453 -43.781 -21.188 1 84.69 349 VAL B N 1
ATOM 6743 C CA . VAL B 1 349 ? 6.332 -44.969 -22.031 1 84.69 349 VAL B CA 1
ATOM 6744 C C . VAL B 1 349 ? 6.613 -44.594 -23.484 1 84.69 349 VAL B C 1
ATOM 6746 O O . VAL B 1 349 ? 7.309 -45.344 -24.203 1 84.69 349 VAL B O 1
ATOM 6749 N N . LEU B 1 350 ? 6.09 -43.5 -23.828 1 85.06 350 LEU B N 1
ATOM 6750 C CA . LEU B 1 350 ? 6.328 -43.062 -25.203 1 85.06 350 LEU B CA 1
ATOM 6751 C C . LEU B 1 350 ? 7.801 -42.719 -25.406 1 85.06 350 LEU B C 1
ATOM 6753 O O . LEU B 1 350 ? 8.336 -42.938 -26.5 1 85.06 350 LEU B O 1
ATOM 6757 N N . LYS B 1 351 ? 8.398 -42.156 -24.438 1 81.38 351 LYS B N 1
ATOM 6758 C CA . LYS B 1 351 ? 9.828 -41.875 -24.5 1 81.38 351 LYS B CA 1
ATOM 6759 C C . LYS B 1 351 ? 10.641 -43.156 -24.609 1 81.38 351 LYS B C 1
ATOM 6761 O O . LYS B 1 351 ? 11.609 -43.219 -25.375 1 81.38 351 LYS B O 1
ATOM 6766 N N . SER B 1 352 ? 10.258 -44.125 -23.797 1 82.12 352 SER B N 1
ATOM 6767 C CA . SER B 1 352 ? 10.977 -45.406 -23.812 1 82.12 352 SER B CA 1
ATOM 6768 C C . SER B 1 352 ? 10.859 -46.094 -25.172 1 82.12 352 SER B C 1
ATOM 6770 O O . SER B 1 352 ? 11.766 -46.812 -25.578 1 82.12 352 SER B O 1
ATOM 6772 N N . HIS B 1 353 ? 9.781 -45.75 -25.781 1 85.25 353 HIS B N 1
ATOM 6773 C CA . HIS B 1 353 ? 9.578 -46.375 -27.094 1 85.25 353 HIS B CA 1
ATOM 6774 C C . HIS B 1 353 ? 10.031 -45.438 -28.219 1 85.25 353 HIS B C 1
ATOM 6776 O O . HIS B 1 353 ? 9.766 -45.688 -29.391 1 85.25 353 HIS B O 1
ATOM 6782 N N . ASP B 1 354 ? 10.617 -44.312 -27.812 1 77.81 354 ASP B N 1
ATOM 6783 C CA . ASP B 1 354 ? 11.203 -43.375 -28.75 1 77.81 354 ASP B CA 1
ATOM 6784 C C . ASP B 1 354 ? 10.141 -42.75 -29.656 1 77.81 354 ASP B C 1
ATOM 6786 O O . ASP B 1 354 ? 10.359 -42.594 -30.859 1 77.81 354 ASP B O 1
ATOM 6790 N N . LEU B 1 355 ? 9.055 -42.625 -29.188 1 76.62 355 LEU B N 1
ATOM 6791 C CA . LEU B 1 355 ? 7.949 -42.125 -29.984 1 76.62 355 LEU B CA 1
ATOM 6792 C C . LEU B 1 355 ? 7.754 -40.625 -29.766 1 76.62 355 LEU B C 1
ATOM 6794 O O . LEU B 1 355 ? 6.879 -40.031 -30.391 1 76.62 355 LEU B O 1
ATOM 6798 N N . LEU B 1 356 ? 8.562 -40.062 -28.953 1 72.81 356 LEU B N 1
ATOM 6799 C CA . LEU B 1 356 ? 8.406 -38.656 -28.672 1 72.81 356 LEU B CA 1
ATOM 6800 C C . LEU B 1 356 ? 9.469 -37.844 -29.391 1 72.81 356 LEU B C 1
ATOM 6802 O O . LEU B 1 356 ? 10.617 -38.25 -29.5 1 72.81 356 LEU B O 1
ATOM 6806 N N . PRO B 1 357 ? 8.961 -36.812 -30 1 72.44 357 PRO B N 1
ATOM 6807 C CA . PRO B 1 357 ? 9.961 -35.938 -30.609 1 72.44 357 PRO B CA 1
ATOM 6808 C C . PRO B 1 357 ? 10.992 -35.406 -29.594 1 72.44 357 PRO B C 1
ATOM 6810 O O . PRO B 1 357 ? 10.711 -35.375 -28.391 1 72.44 357 PRO B O 1
ATOM 6813 N N . SER B 1 358 ? 12.18 -35.156 -30.047 1 63.94 358 SER B N 1
ATOM 6814 C CA . SER B 1 358 ? 13.344 -34.781 -29.25 1 63.94 358 SER B CA 1
ATOM 6815 C C . SER B 1 358 ? 13.039 -33.594 -28.344 1 63.94 358 SER B C 1
ATOM 6817 O O . SER B 1 358 ? 13.523 -33.531 -27.219 1 63.94 358 SER B O 1
ATOM 6819 N N . TYR B 1 359 ? 12.195 -32.688 -28.844 1 63.34 359 TYR B N 1
ATOM 6820 C CA . TYR B 1 359 ? 11.945 -31.453 -28.078 1 63.34 359 TYR B CA 1
ATOM 6821 C C . TYR B 1 359 ? 11.039 -31.734 -26.891 1 63.34 359 TYR B C 1
ATOM 6823 O O . TYR B 1 359 ? 11.07 -31 -25.891 1 63.34 359 TYR B O 1
ATOM 6831 N N . VAL B 1 360 ? 10.391 -32.844 -26.953 1 65.06 360 VAL B N 1
ATOM 6832 C CA . VAL B 1 360 ? 9.461 -33.188 -25.891 1 65.06 360 VAL B CA 1
ATOM 6833 C C . VAL B 1 360 ? 10.164 -34.094 -24.875 1 65.06 360 VAL B C 1
ATOM 6835 O O . VAL B 1 360 ? 9.797 -34.125 -23.688 1 65.06 360 VAL B O 1
ATOM 6838 N N . VAL B 1 361 ? 11.109 -34.781 -25.312 1 62.28 361 VAL B N 1
ATOM 6839 C CA . VAL B 1 361 ? 11.82 -35.75 -24.469 1 62.28 361 VAL B CA 1
ATOM 6840 C C . VAL B 1 361 ? 12.398 -35.031 -23.266 1 62.28 361 VAL B C 1
ATOM 6842 O O . VAL B 1 361 ? 12.328 -35.562 -22.141 1 62.28 361 VAL B O 1
ATOM 6845 N N . ALA B 1 362 ? 12.891 -33.844 -23.484 1 61.34 362 ALA B N 1
ATOM 6846 C CA . ALA B 1 362 ? 13.5 -33.094 -22.391 1 61.34 362 ALA B CA 1
ATOM 6847 C C . ALA B 1 362 ? 12.453 -32.656 -21.391 1 61.34 362 ALA B C 1
ATOM 6849 O O . ALA B 1 362 ? 12.766 -32.406 -20.219 1 61.34 362 ALA B O 1
ATOM 6850 N N . ALA B 1 363 ? 11.266 -32.75 -21.891 1 65.88 363 ALA B N 1
ATOM 6851 C CA . ALA B 1 363 ? 10.18 -32.188 -21.078 1 65.88 363 ALA B CA 1
ATOM 6852 C C . ALA B 1 363 ? 9.477 -33.312 -20.297 1 65.88 363 ALA B C 1
ATOM 6854 O O . ALA B 1 363 ? 8.594 -33.031 -19.469 1 65.88 363 ALA B O 1
ATOM 6855 N N . VAL B 1 364 ? 9.867 -34.531 -20.469 1 71.75 364 VAL B N 1
ATOM 6856 C CA . VAL B 1 364 ? 9.203 -35.625 -19.812 1 71.75 364 VAL B CA 1
ATOM 6857 C C . VAL B 1 364 ? 9.516 -35.625 -18.312 1 71.75 364 VAL B C 1
ATOM 6859 O O . VAL B 1 364 ? 10.688 -35.625 -17.922 1 71.75 364 VAL B O 1
ATOM 6862 N N . PRO B 1 365 ? 8.406 -35.469 -17.562 1 78.38 365 PRO B N 1
ATOM 6863 C CA . PRO B 1 365 ? 8.648 -35.375 -16.109 1 78.38 365 PRO B CA 1
ATOM 6864 C C . PRO B 1 365 ? 9.008 -36.688 -15.469 1 78.38 365 PRO B C 1
ATOM 6866 O O . PRO B 1 365 ? 8.539 -37.75 -15.914 1 78.38 365 PRO B O 1
ATOM 6869 N N . SER B 1 366 ? 9.914 -36.656 -14.516 1 82.69 366 SER B N 1
ATOM 6870 C CA . SER B 1 366 ? 10.211 -37.844 -13.695 1 82.69 366 SER B CA 1
ATOM 6871 C C . SER B 1 366 ? 9.039 -38.188 -12.773 1 82.69 366 SER B C 1
ATOM 6873 O O . SER B 1 366 ? 8.133 -37.375 -12.594 1 82.69 366 SER B O 1
ATOM 6875 N N . SER B 1 367 ? 9.016 -39.375 -12.297 1 86.81 367 SER B N 1
ATOM 6876 C CA . SER B 1 367 ? 7.949 -39.781 -11.391 1 86.81 367 SER B CA 1
ATOM 6877 C C . SER B 1 367 ? 7.902 -38.906 -10.148 1 86.81 367 SER B C 1
ATOM 6879 O O . SER B 1 367 ? 6.824 -38.625 -9.617 1 86.81 367 SER B O 1
ATOM 6881 N N . ARG B 1 368 ? 9.055 -38.438 -9.719 1 86.62 368 ARG B N 1
ATOM 6882 C CA . ARG B 1 368 ? 9.141 -37.594 -8.531 1 86.62 368 ARG B CA 1
ATOM 6883 C C . ARG B 1 368 ? 8.516 -36.25 -8.781 1 86.62 368 ARG B C 1
ATOM 6885 O O . ARG B 1 368 ? 7.809 -35.719 -7.926 1 86.62 368 ARG B O 1
ATOM 6892 N N . ARG B 1 369 ? 8.797 -35.781 -9.914 1 87.62 369 ARG B N 1
ATOM 6893 C CA . ARG B 1 369 ? 8.266 -34.469 -10.289 1 87.62 369 ARG B CA 1
ATOM 6894 C C . ARG B 1 369 ? 6.754 -34.531 -10.469 1 87.62 369 ARG B C 1
ATOM 6896 O O . ARG B 1 369 ? 6.047 -33.594 -10.086 1 87.62 369 ARG B O 1
ATOM 6903 N N . SER B 1 370 ? 6.32 -35.625 -10.984 1 90.88 370 SER B N 1
ATOM 6904 C CA . SER B 1 370 ? 4.887 -35.781 -11.203 1 90.88 370 SER B CA 1
ATOM 6905 C C . SER B 1 370 ? 4.137 -35.906 -9.875 1 90.88 370 SER B C 1
ATOM 6907 O O . SER B 1 370 ? 2.996 -35.438 -9.766 1 90.88 370 SER B O 1
ATOM 6909 N N . ILE B 1 371 ? 4.73 -36.469 -8.922 1 91.38 371 ILE B N 1
ATOM 6910 C CA . ILE B 1 371 ? 4.105 -36.594 -7.609 1 91.38 371 ILE B CA 1
ATOM 6911 C C . ILE B 1 371 ? 3.891 -35.219 -6.984 1 91.38 371 ILE B C 1
ATOM 6913 O O . ILE B 1 371 ? 2.828 -34.969 -6.422 1 91.38 371 ILE B O 1
ATOM 6917 N N . VAL B 1 372 ? 4.828 -34.406 -7.141 1 89.19 372 VAL B N 1
ATOM 6918 C CA . VAL B 1 372 ? 4.734 -33.062 -6.562 1 89.19 372 VAL B CA 1
ATOM 6919 C C . VAL B 1 372 ? 3.654 -32.281 -7.285 1 89.19 372 VAL B C 1
ATOM 6921 O O . VAL B 1 372 ? 2.828 -31.609 -6.648 1 89.19 372 VAL B O 1
ATOM 6924 N N . VAL B 1 373 ? 3.676 -32.344 -8.57 1 90.31 373 VAL B N 1
ATOM 6925 C CA . VAL B 1 373 ? 2.699 -31.609 -9.367 1 90.31 373 VAL B CA 1
ATOM 6926 C C . VAL B 1 373 ? 1.291 -32.094 -9.039 1 90.31 373 VAL B C 1
ATOM 6928 O O . VAL B 1 373 ? 0.354 -31.297 -8.961 1 90.31 373 VAL B O 1
ATOM 6931 N N . SER B 1 374 ? 1.156 -33.375 -8.891 1 93.12 374 SER B N 1
ATOM 6932 C CA . SER B 1 374 ? -0.147 -33.969 -8.594 1 93.12 374 SER B CA 1
ATOM 6933 C C . SER B 1 374 ? -0.637 -33.562 -7.211 1 93.12 374 SER B C 1
ATOM 6935 O O . SER B 1 374 ? -1.844 -33.438 -6.98 1 93.12 374 SER B O 1
ATOM 6937 N N . TRP B 1 375 ? 0.28 -33.219 -6.316 1 91 375 TRP B N 1
ATOM 6938 C CA . TRP B 1 375 ? -0.075 -32.906 -4.938 1 91 375 TRP B CA 1
ATOM 6939 C C . TRP B 1 375 ? -0.312 -31.406 -4.777 1 91 375 TRP B C 1
ATOM 6941 O O . TRP B 1 375 ? -0.853 -30.953 -3.76 1 91 375 TRP B O 1
ATOM 6951 N N . CYS B 1 376 ? 0.087 -30.656 -5.789 1 88.25 376 CYS B N 1
ATOM 6952 C CA . CYS B 1 376 ? -0.086 -29.219 -5.746 1 88.25 376 CYS B CA 1
ATOM 6953 C C . CYS B 1 376 ? -1.433 -28.812 -6.336 1 88.25 376 CYS B C 1
ATOM 6955 O O . CYS B 1 376 ? -1.486 -28.109 -7.352 1 88.25 376 CYS B O 1
ATOM 6957 N N . GLY B 1 377 ? -2.504 -29.172 -5.664 1 90.19 377 GLY B N 1
ATOM 6958 C CA . GLY B 1 377 ? -3.836 -28.891 -6.176 1 90.19 377 GLY B CA 1
ATOM 6959 C C . GLY B 1 377 ? -4.703 -28.125 -5.195 1 90.19 377 GLY B C 1
ATOM 6960 O O . GLY B 1 377 ? -5.898 -28.391 -5.074 1 90.19 377 GLY B O 1
ATOM 6961 N N . MET B 1 378 ? -4.148 -27.25 -4.473 1 90.88 378 MET B N 1
ATOM 6962 C CA . MET B 1 378 ? -4.914 -26.469 -3.498 1 90.88 378 MET B CA 1
ATOM 6963 C C . MET B 1 378 ? -5.816 -25.453 -4.195 1 90.88 378 MET B C 1
ATOM 6965 O O . MET B 1 378 ? -5.43 -24.859 -5.203 1 90.88 378 MET B O 1
ATOM 6969 N N . ARG B 1 379 ? -6.973 -25.312 -3.623 1 92.06 379 ARG B N 1
ATOM 6970 C CA . ARG B 1 379 ? -7.941 -24.359 -4.176 1 92.06 379 ARG B CA 1
ATOM 6971 C C . ARG B 1 379 ? -7.902 -23.031 -3.42 1 92.06 379 ARG B C 1
ATOM 6973 O O . ARG B 1 379 ? -7.27 -22.938 -2.367 1 92.06 379 ARG B O 1
ATOM 6980 N N . GLY B 1 380 ? -8.562 -22.047 -3.975 1 88.12 380 GLY B N 1
ATOM 6981 C CA . GLY B 1 380 ? -8.445 -20.734 -3.359 1 88.12 380 GLY B CA 1
ATOM 6982 C C . GLY B 1 380 ? -9.711 -19.906 -3.477 1 88.12 380 GLY B C 1
ATOM 6983 O O . GLY B 1 380 ? -10.82 -20.453 -3.432 1 88.12 380 GLY B O 1
ATOM 6984 N N . ILE B 1 381 ? -9.484 -18.594 -3.537 1 84.06 381 ILE B N 1
ATOM 6985 C CA . ILE B 1 381 ? -10.562 -17.625 -3.377 1 84.06 381 ILE B CA 1
ATOM 6986 C C . ILE B 1 381 ? -11.469 -17.656 -4.602 1 84.06 381 ILE B C 1
ATOM 6988 O O . ILE B 1 381 ? -12.672 -17.375 -4.504 1 84.06 381 ILE B O 1
ATOM 6992 N N . VAL B 1 382 ? -10.945 -18.016 -5.734 1 87.06 382 VAL B N 1
ATOM 6993 C CA . VAL B 1 382 ? -11.75 -18.047 -6.949 1 87.06 382 VAL B CA 1
ATOM 6994 C C . VAL B 1 382 ? -12.852 -19.094 -6.824 1 87.06 382 VAL B C 1
ATOM 6996 O O . VAL B 1 382 ? -13.984 -18.875 -7.254 1 87.06 382 VAL B O 1
ATOM 6999 N N . THR B 1 383 ? -12.508 -20.188 -6.223 1 92.31 383 THR B N 1
ATOM 7000 C CA . THR B 1 383 ? -13.469 -21.266 -6.008 1 92.31 383 THR B CA 1
ATOM 7001 C C . THR B 1 383 ? -14.633 -20.781 -5.145 1 92.31 383 THR B C 1
ATOM 7003 O O . THR B 1 383 ? -15.797 -20.969 -5.504 1 92.31 383 THR B O 1
ATOM 7006 N N . LEU B 1 384 ? -14.344 -20.141 -4.117 1 88.88 384 LEU B N 1
ATOM 7007 C CA . LEU B 1 384 ? -15.383 -19.672 -3.203 1 88.88 384 LEU B CA 1
ATOM 7008 C C . LEU B 1 384 ? -16.172 -18.531 -3.814 1 88.88 384 LEU B C 1
ATOM 7010 O O . LEU B 1 384 ? -17.391 -18.438 -3.645 1 88.88 384 LEU B O 1
ATOM 7014 N N . ALA B 1 385 ? -15.492 -17.672 -4.449 1 87.06 385 ALA B N 1
ATOM 7015 C CA . ALA B 1 385 ? -16.172 -16.547 -5.102 1 87.06 385 ALA B CA 1
ATOM 7016 C C . ALA B 1 385 ? -17.156 -17.047 -6.156 1 87.06 385 ALA B C 1
ATOM 7018 O O . ALA B 1 385 ? -18.266 -16.516 -6.266 1 87.06 385 ALA B O 1
ATOM 7019 N N . ALA B 1 386 ? -16.75 -18.031 -6.891 1 89.75 386 ALA B N 1
ATOM 7020 C CA . ALA B 1 386 ? -17.625 -18.594 -7.906 1 89.75 386 ALA B CA 1
ATOM 7021 C C . ALA B 1 386 ? -18.859 -19.25 -7.273 1 89.75 386 ALA B C 1
ATOM 7023 O O . ALA B 1 386 ? -19.969 -19.125 -7.797 1 89.75 386 ALA B O 1
ATOM 7024 N N . ALA B 1 387 ? -18.641 -19.875 -6.184 1 92.25 387 ALA B N 1
ATOM 7025 C CA . ALA B 1 387 ? -19.75 -20.516 -5.48 1 92.25 387 ALA B CA 1
ATOM 7026 C C . ALA B 1 387 ? -20.75 -19.469 -4.98 1 92.25 387 ALA B C 1
ATOM 7028 O O . ALA B 1 387 ? -21.953 -19.609 -5.156 1 92.25 387 ALA B O 1
ATOM 7029 N N . PHE B 1 388 ? -20.281 -18.438 -4.469 1 88.38 388 PHE B N 1
ATOM 7030 C CA . PHE B 1 388 ? -21.125 -17.391 -3.908 1 88.38 388 PHE B CA 1
ATOM 7031 C C . PHE B 1 388 ? -21.797 -16.594 -5.016 1 88.38 388 PHE B C 1
ATOM 7033 O O . PHE B 1 388 ? -22.781 -15.898 -4.777 1 88.38 388 PHE B O 1
ATOM 7040 N N . ALA B 1 389 ? -21.266 -16.688 -6.152 1 87.94 389 ALA B N 1
ATOM 7041 C CA . ALA B 1 389 ? -21.797 -15.938 -7.281 1 87.94 389 ALA B CA 1
ATOM 7042 C C . ALA B 1 389 ? -23.062 -16.594 -7.824 1 87.94 389 ALA B C 1
ATOM 7044 O O . ALA B 1 389 ? -23.797 -15.984 -8.609 1 87.94 389 ALA B O 1
ATOM 7045 N N . LEU B 1 390 ? -23.297 -17.781 -7.383 1 91 390 LEU B N 1
ATOM 7046 C CA . LEU B 1 390 ? -24.516 -18.469 -7.797 1 91 390 LEU B CA 1
ATOM 7047 C C . LEU B 1 390 ? -25.75 -17.688 -7.352 1 91 390 LEU B C 1
ATOM 7049 O O . LEU B 1 390 ? -25.781 -17.156 -6.242 1 91 390 LEU B O 1
ATOM 7053 N N . PRO B 1 391 ? -26.688 -17.609 -8.258 1 87.88 391 PRO B N 1
ATOM 7054 C CA . PRO B 1 391 ? -27.922 -16.938 -7.848 1 87.88 391 PRO B CA 1
ATOM 7055 C C . PRO B 1 391 ? -28.547 -17.562 -6.602 1 87.88 391 PRO B C 1
ATOM 7057 O O . PRO B 1 391 ? -28.359 -18.75 -6.332 1 87.88 391 PRO B O 1
ATOM 7060 N N . GLU B 1 392 ? -29.312 -16.75 -5.93 1 83.94 392 GLU B N 1
ATOM 7061 C CA . GLU B 1 392 ? -29.906 -17.188 -4.672 1 83.94 392 GLU B CA 1
ATOM 7062 C C . GLU B 1 392 ? -30.891 -18.328 -4.891 1 83.94 392 GLU B C 1
ATOM 7064 O O . GLU B 1 392 ? -31.031 -19.203 -4.031 1 83.94 392 GLU B O 1
ATOM 7069 N N . TYR B 1 393 ? -31.516 -18.375 -6.02 1 87.62 393 TYR B N 1
ATOM 7070 C CA . TYR B 1 393 ? -32.531 -19.391 -6.293 1 87.62 393 TYR B CA 1
ATOM 7071 C C . TYR B 1 393 ? -31.922 -20.594 -6.988 1 87.62 393 TYR B C 1
ATOM 7073 O O . TYR B 1 393 ? -32.656 -21.516 -7.379 1 87.62 393 TYR B O 1
ATOM 7081 N N . PHE B 1 394 ? -30.656 -20.672 -7.113 1 91.5 394 PHE B N 1
ATOM 7082 C CA . PHE B 1 394 ? -29.984 -21.766 -7.781 1 91.5 394 PHE B CA 1
ATOM 7083 C C . PHE B 1 394 ? -30.188 -23.078 -7.02 1 91.5 394 PHE B C 1
ATOM 7085 O O . PHE B 1 394 ? -30.031 -23.125 -5.797 1 91.5 394 PHE B O 1
ATOM 7092 N N . PRO B 1 395 ? -30.562 -24.062 -7.711 1 93.31 395 PRO B N 1
ATOM 7093 C CA . PRO B 1 395 ? -30.797 -25.328 -7.035 1 93.31 395 PRO B CA 1
ATOM 7094 C C . PRO B 1 395 ? -29.562 -25.844 -6.293 1 93.31 395 PRO B C 1
ATOM 7096 O O . PRO B 1 395 ? -28.453 -25.766 -6.812 1 93.31 395 PRO B O 1
ATOM 7099 N N . TYR B 1 396 ? -29.781 -26.375 -5.055 1 93.38 396 TYR B N 1
ATOM 7100 C CA . TYR B 1 396 ? -28.734 -26.984 -4.234 1 93.38 396 TYR B CA 1
ATOM 7101 C C . TYR B 1 396 ? -27.641 -25.969 -3.904 1 93.38 396 TYR B C 1
ATOM 7103 O O . TYR B 1 396 ? -26.469 -26.344 -3.775 1 93.38 396 TYR B O 1
ATOM 7111 N N . ARG B 1 397 ? -27.906 -24.781 -3.842 1 92.69 397 ARG B N 1
ATOM 7112 C CA . ARG B 1 397 ? -26.922 -23.719 -3.623 1 92.69 397 ARG B CA 1
ATOM 7113 C C . ARG B 1 397 ? -26.188 -23.922 -2.307 1 92.69 397 ARG B C 1
ATOM 7115 O O . ARG B 1 397 ? -24.953 -23.828 -2.256 1 92.69 397 ARG B O 1
ATOM 7122 N N . ASP B 1 398 ? -26.859 -24.25 -1.232 1 90.38 398 ASP B N 1
ATOM 7123 C CA . ASP B 1 398 ? -26.25 -24.422 0.08 1 90.38 398 ASP B CA 1
ATOM 7124 C C . ASP B 1 398 ? -25.266 -25.594 0.084 1 90.38 398 ASP B C 1
ATOM 7126 O O . ASP B 1 398 ? -24.203 -25.516 0.706 1 90.38 398 ASP B O 1
ATOM 7130 N N . LEU B 1 399 ? -25.703 -26.578 -0.592 1 93.06 399 LEU B N 1
ATOM 7131 C CA . LEU B 1 399 ? -24.828 -27.75 -0.697 1 93.06 399 LEU B CA 1
ATOM 7132 C C . LEU B 1 399 ? -23.562 -27.406 -1.474 1 93.06 399 LEU B C 1
ATOM 7134 O O . LEU B 1 399 ? -22.469 -27.844 -1.096 1 93.06 399 LEU B O 1
ATOM 7138 N N . ILE B 1 400 ? -23.734 -26.703 -2.523 1 95.19 400 ILE B N 1
ATOM 7139 C CA . ILE B 1 400 ? -22.594 -26.312 -3.352 1 95.19 400 ILE B CA 1
ATOM 7140 C C . ILE B 1 400 ? -21.656 -25.406 -2.547 1 95.19 400 ILE B C 1
ATOM 7142 O O . ILE B 1 400 ? -20.438 -25.562 -2.619 1 95.19 400 ILE B O 1
ATOM 7146 N N . LEU B 1 401 ? -22.219 -24.516 -1.757 1 92.81 401 LEU B N 1
ATOM 7147 C CA . LEU B 1 401 ? -21.422 -23.609 -0.947 1 92.81 401 LEU B CA 1
ATOM 7148 C C . LEU B 1 401 ? -20.594 -24.359 0.081 1 92.81 401 LEU B C 1
ATOM 7150 O O . LEU B 1 401 ? -19.391 -24.125 0.225 1 92.81 401 LEU B O 1
ATOM 7154 N N . LEU B 1 402 ? -21.172 -25.234 0.722 1 93.75 402 LEU B N 1
ATOM 7155 C CA . LEU B 1 402 ? -20.469 -26.031 1.719 1 93.75 402 LEU B CA 1
ATOM 7156 C C . LEU B 1 402 ? -19.391 -26.891 1.062 1 93.75 402 LEU B C 1
ATOM 7158 O O . LEU B 1 402 ? -18.281 -27.031 1.601 1 93.75 402 LEU B O 1
ATOM 7162 N N . THR B 1 403 ? -19.734 -27.484 -0.033 1 95.88 403 THR B N 1
ATOM 7163 C CA . THR B 1 403 ? -18.797 -28.328 -0.747 1 95.88 403 THR B CA 1
ATOM 7164 C C . THR B 1 403 ? -17.578 -27.531 -1.222 1 95.88 403 THR B C 1
ATOM 7166 O O . THR B 1 403 ? -16.438 -27.969 -1.081 1 95.88 403 THR B O 1
ATOM 7169 N N . ALA B 1 404 ? -17.891 -26.375 -1.851 1 95.25 404 ALA B N 1
ATOM 7170 C CA . ALA B 1 404 ? -16.812 -25.5 -2.291 1 95.25 404 ALA B CA 1
ATOM 7171 C C . ALA B 1 404 ? -15.898 -25.109 -1.126 1 95.25 404 ALA B C 1
ATOM 7173 O O . ALA B 1 404 ? -14.672 -25.141 -1.255 1 95.25 404 ALA B O 1
ATOM 7174 N N . PHE B 1 405 ? -16.469 -24.812 -0.045 1 93.38 405 PHE B N 1
ATOM 7175 C CA . PHE B 1 405 ? -15.711 -24.438 1.143 1 93.38 405 PHE B CA 1
ATOM 7176 C C . PHE B 1 405 ? -14.859 -25.609 1.621 1 93.38 405 PHE B C 1
ATOM 7178 O O . PHE B 1 405 ? -13.68 -25.438 1.937 1 93.38 405 PHE B O 1
ATOM 7185 N N . ALA B 1 406 ? -15.445 -26.734 1.686 1 94.69 406 ALA B N 1
ATOM 7186 C CA . ALA B 1 406 ? -14.758 -27.938 2.143 1 94.69 406 ALA B CA 1
ATOM 7187 C C . ALA B 1 406 ? -13.586 -28.266 1.223 1 94.69 406 ALA B C 1
ATOM 7189 O O . ALA B 1 406 ? -12.523 -28.688 1.688 1 94.69 406 ALA B O 1
ATOM 7190 N N . VAL B 1 407 ? -13.789 -28.141 -0.001 1 95.81 407 VAL B N 1
ATOM 7191 C CA . VAL B 1 407 ? -12.75 -28.438 -0.97 1 95.81 407 VAL B CA 1
ATOM 7192 C C . VAL B 1 407 ? -11.602 -27.453 -0.826 1 95.81 407 VAL B C 1
ATOM 7194 O O . VAL B 1 407 ? -10.43 -27.828 -0.871 1 95.81 407 VAL B O 1
ATOM 7197 N N . VAL B 1 408 ? -11.945 -26.141 -0.657 1 93.56 408 VAL B N 1
ATOM 7198 C CA . VAL B 1 408 ? -10.922 -25.109 -0.523 1 93.56 408 VAL B CA 1
ATOM 7199 C C . VAL B 1 408 ? -10.148 -25.312 0.781 1 93.56 408 VAL B C 1
ATOM 7201 O O . VAL B 1 408 ? -8.922 -25.453 0.771 1 93.56 408 VAL B O 1
ATOM 7204 N N . LEU B 1 409 ? -10.844 -25.422 1.857 1 92.5 409 LEU B N 1
ATOM 7205 C CA . LEU B 1 409 ? -10.195 -25.562 3.154 1 92.5 409 LEU B CA 1
ATOM 7206 C C . LEU B 1 409 ? -9.492 -26.906 3.27 1 92.5 409 LEU B C 1
ATOM 7208 O O . LEU B 1 409 ? -8.375 -27 3.781 1 92.5 409 LEU B O 1
ATOM 7212 N N . GLY B 1 410 ? -10.203 -27.906 2.865 1 94.06 410 GLY B N 1
ATOM 7213 C CA . GLY B 1 410 ? -9.633 -29.25 2.932 1 94.06 410 GLY B CA 1
ATOM 7214 C C . GLY B 1 410 ? -8.352 -29.391 2.127 1 94.06 410 GLY B C 1
ATOM 7215 O O . GLY B 1 410 ? -7.375 -29.969 2.605 1 94.06 410 GLY B O 1
ATOM 7216 N N . SER B 1 411 ? -8.359 -28.922 0.917 1 93.62 411 SER B N 1
ATOM 7217 C CA . SER B 1 411 ? -7.16 -29.016 0.09 1 93.62 411 SER B CA 1
ATOM 7218 C C . SER B 1 411 ? -6.023 -28.172 0.674 1 93.62 411 SER B C 1
ATOM 7220 O O . SER B 1 411 ? -4.863 -28.594 0.645 1 93.62 411 SER B O 1
ATOM 7222 N N . LEU B 1 412 ? -6.359 -27.031 1.204 1 89.81 412 LEU B N 1
ATOM 7223 C CA . LEU B 1 412 ? -5.348 -26.156 1.809 1 89.81 412 LEU B CA 1
ATOM 7224 C C . LEU B 1 412 ? -4.723 -26.828 3.029 1 89.81 412 LEU B C 1
ATOM 7226 O O . LEU B 1 412 ? -3.51 -26.75 3.23 1 89.81 412 LEU B O 1
ATOM 7230 N N . VAL B 1 413 ? -5.531 -27.469 3.805 1 90 413 VAL B N 1
ATOM 7231 C CA . VAL B 1 413 ? -5.055 -28.047 5.055 1 90 413 VAL B CA 1
ATOM 7232 C C . VAL B 1 413 ? -4.324 -29.359 4.773 1 90 413 VAL B C 1
ATOM 7234 O O . VAL B 1 413 ? -3.18 -29.531 5.195 1 90 413 VAL B O 1
ATOM 7237 N N . ILE B 1 414 ? -4.934 -30.234 4.02 1 92.31 414 ILE B N 1
ATOM 7238 C CA . ILE B 1 414 ? -4.371 -31.562 3.77 1 92.31 414 ILE B CA 1
ATOM 7239 C C . ILE B 1 414 ? -3.129 -31.438 2.891 1 92.31 414 ILE B C 1
ATOM 7241 O O . ILE B 1 414 ? -2.049 -31.906 3.262 1 92.31 414 ILE B O 1
ATOM 7245 N N . GLN B 1 415 ? -3.254 -30.766 1.817 1 90.5 415 GLN B N 1
ATOM 7246 C CA . GLN B 1 415 ? -2.139 -30.672 0.882 1 90.5 415 GLN B CA 1
ATOM 7247 C C . GLN B 1 415 ? -1.147 -29.594 1.315 1 90.5 415 GLN B C 1
ATOM 7249 O O . GLN B 1 415 ? 0.054 -29.719 1.071 1 90.5 415 GLN B O 1
ATOM 7254 N N . GLY B 1 416 ? -1.66 -28.562 1.871 1 85.44 416 GLY B N 1
ATOM 7255 C CA . GLY B 1 416 ? -0.77 -27.516 2.334 1 85.44 416 GLY B CA 1
ATOM 7256 C C . GLY B 1 416 ? 0.157 -27.969 3.447 1 85.44 416 GLY B C 1
ATOM 7257 O O . GLY B 1 416 ? 1.352 -27.656 3.43 1 85.44 416 GLY B O 1
ATOM 7258 N N . LEU B 1 417 ? -0.32 -28.75 4.344 1 86.75 417 LEU B N 1
ATOM 7259 C CA . LEU B 1 417 ? 0.468 -29.172 5.496 1 86.75 417 LEU B CA 1
ATOM 7260 C C . LEU B 1 417 ? 1.386 -30.328 5.121 1 86.75 417 LEU B C 1
ATOM 7262 O O . LEU B 1 417 ? 2.4 -30.562 5.781 1 86.75 417 LEU B O 1
ATOM 7266 N N . THR B 1 418 ? 1.12 -30.953 4.035 1 89.5 418 THR B N 1
ATOM 7267 C CA . THR B 1 418 ? 1.874 -32.156 3.727 1 89.5 418 THR B CA 1
ATOM 7268 C C . THR B 1 418 ? 2.793 -31.938 2.529 1 89.5 418 THR B C 1
ATOM 7270 O O . THR B 1 418 ? 3.607 -32.812 2.193 1 89.5 418 THR B O 1
ATOM 7273 N N . LEU B 1 419 ? 2.705 -30.891 1.949 1 86 419 LEU B N 1
ATOM 7274 C CA . LEU B 1 419 ? 3.5 -30.656 0.75 1 86 419 LEU B CA 1
ATOM 7275 C C . LEU B 1 419 ? 4.984 -30.562 1.094 1 86 419 LEU B C 1
ATOM 7277 O O . LEU B 1 419 ? 5.824 -31.125 0.398 1 86 419 LEU B O 1
ATOM 7281 N N . ARG B 1 420 ? 5.293 -29.828 2.117 1 84.38 420 ARG B N 1
ATOM 7282 C CA . ARG B 1 420 ? 6.691 -29.641 2.494 1 84.38 420 ARG B CA 1
ATOM 7283 C C . ARG B 1 420 ? 7.348 -30.969 2.838 1 84.38 420 ARG B C 1
ATOM 7285 O O . ARG B 1 420 ? 8.406 -31.312 2.295 1 84.38 420 ARG B O 1
ATOM 7292 N N . PRO B 1 421 ? 6.766 -31.781 3.707 1 85.69 421 PRO B N 1
ATOM 7293 C CA . PRO B 1 421 ? 7.363 -33.094 3.986 1 85.69 421 PRO B CA 1
ATOM 7294 C C . PRO B 1 421 ? 7.473 -33.969 2.74 1 85.69 421 PRO B C 1
ATOM 7296 O O . PRO B 1 421 ? 8.406 -34.75 2.621 1 85.69 421 PRO B O 1
ATOM 7299 N N . LEU B 1 422 ? 6.57 -33.812 1.871 1 88.75 422 LEU B N 1
ATOM 7300 C CA . LEU B 1 422 ? 6.605 -34.562 0.635 1 88.75 422 LEU B CA 1
ATOM 7301 C C . LEU B 1 422 ? 7.801 -34.188 -0.222 1 88.75 422 LEU B C 1
ATOM 7303 O O . LEU B 1 422 ? 8.508 -35.031 -0.75 1 88.75 422 LEU B O 1
ATOM 7307 N N . ILE B 1 423 ? 8.055 -32.938 -0.333 1 86.12 423 ILE B N 1
ATOM 7308 C CA . ILE B 1 423 ? 9.156 -32.406 -1.149 1 86.12 423 ILE B CA 1
ATOM 7309 C C . ILE B 1 423 ? 10.484 -32.844 -0.529 1 86.12 423 ILE B C 1
ATOM 7311 O O . ILE B 1 423 ? 11.414 -33.219 -1.238 1 86.12 423 ILE B O 1
ATOM 7315 N N . LEU B 1 424 ? 10.562 -32.75 0.752 1 84.12 424 LEU B N 1
ATOM 7316 C CA . LEU B 1 424 ? 11.789 -33.125 1.445 1 84.12 424 LEU B CA 1
ATOM 7317 C C . LEU B 1 424 ? 12.086 -34.594 1.295 1 84.12 424 LEU B C 1
ATOM 7319 O O . LEU B 1 424 ? 13.242 -35 1.195 1 84.12 424 LEU B O 1
ATOM 7323 N N . ALA B 1 425 ? 11.047 -35.312 1.225 1 87.94 425 ALA B N 1
ATOM 7324 C CA . ALA B 1 425 ? 11.195 -36.781 1.106 1 87.94 425 ALA B CA 1
ATOM 7325 C C . ALA B 1 425 ? 11.68 -37.156 -0.287 1 87.94 425 ALA B C 1
ATOM 7327 O O . ALA B 1 425 ? 12.367 -38.188 -0.452 1 87.94 425 ALA B O 1
ATOM 7328 N N . LEU B 1 426 ? 11.367 -36.406 -1.249 1 87.81 426 LEU B N 1
ATOM 7329 C CA . LEU B 1 426 ? 11.695 -36.75 -2.631 1 87.81 426 LEU B CA 1
ATOM 7330 C C . LEU B 1 426 ? 13.102 -36.281 -2.986 1 87.81 426 LEU B C 1
ATOM 7332 O O . LEU B 1 426 ? 13.672 -36.75 -3.982 1 87.81 426 LEU B O 1
ATOM 7336 N N . LYS B 1 427 ? 13.789 -35.438 -2.219 1 79.44 427 LYS B N 1
ATOM 7337 C CA . LYS B 1 427 ? 15.172 -35 -2.336 1 79.44 427 LYS B CA 1
ATOM 7338 C C . LYS B 1 427 ? 15.492 -34.562 -3.762 1 79.44 427 LYS B C 1
ATOM 7340 O O . LYS B 1 427 ? 16.25 -35.25 -4.469 1 79.44 427 LYS B O 1
ATOM 7345 N N . PHE B 1 428 ? 15.039 -33.562 -4.207 1 78.25 428 PHE B N 1
ATOM 7346 C CA . PHE B 1 428 ? 15.32 -33.062 -5.543 1 78.25 428 PHE B CA 1
ATOM 7347 C C . PHE B 1 428 ? 16.734 -32.531 -5.629 1 78.25 428 PHE B C 1
ATOM 7349 O O . PHE B 1 428 ? 17.281 -32.031 -4.641 1 78.25 428 PHE B O 1
ATOM 7356 N N . ASP B 1 429 ? 17.344 -32.75 -6.812 1 67.62 429 ASP B N 1
ATOM 7357 C CA . ASP B 1 429 ? 18.672 -32.219 -7.055 1 67.62 429 ASP B CA 1
ATOM 7358 C C . ASP B 1 429 ? 18.609 -30.688 -7.238 1 67.62 429 ASP B C 1
ATOM 7360 O O . ASP B 1 429 ? 17.609 -30.156 -7.715 1 67.62 429 ASP B O 1
ATOM 7364 N N . ASP B 1 430 ? 19.578 -30.125 -6.664 1 62.59 430 ASP B N 1
ATOM 7365 C CA . ASP B 1 430 ? 19.672 -28.672 -6.672 1 62.59 430 ASP B CA 1
ATOM 7366 C C . ASP B 1 430 ? 20 -28.156 -8.07 1 62.59 430 ASP B C 1
ATOM 7368 O O . ASP B 1 430 ? 21.172 -28.156 -8.477 1 62.59 430 ASP B O 1
ATOM 7372 N N . ASP B 1 431 ? 19.078 -28.344 -9.062 1 66.25 431 ASP B N 1
ATOM 7373 C CA . ASP B 1 431 ? 19.344 -27.672 -10.328 1 66.25 431 ASP B CA 1
ATOM 7374 C C . ASP B 1 431 ? 18.766 -26.25 -10.336 1 66.25 431 ASP B C 1
ATOM 7376 O O . ASP B 1 431 ? 17.641 -26.047 -9.891 1 66.25 431 ASP B O 1
ATOM 7380 N N . ASP B 1 432 ? 19.75 -25.234 -10.406 1 74.25 432 ASP B N 1
ATOM 7381 C CA . ASP B 1 432 ? 19.328 -23.844 -10.422 1 74.25 432 ASP B CA 1
ATOM 7382 C C . ASP B 1 432 ? 19.625 -23.188 -11.766 1 74.25 432 ASP B C 1
ATOM 7384 O O . ASP B 1 432 ? 20.578 -22.406 -11.883 1 74.25 432 ASP B O 1
ATOM 7388 N N . PRO B 1 433 ? 18.797 -23.578 -12.789 1 77.31 433 PRO B N 1
ATOM 7389 C CA . PRO B 1 433 ? 19.047 -22.984 -14.102 1 77.31 433 PRO B CA 1
ATOM 7390 C C . PRO B 1 433 ? 19.016 -21.453 -14.07 1 77.31 433 PRO B C 1
ATOM 7392 O O . PRO B 1 433 ? 19.703 -20.797 -14.852 1 77.31 433 PRO B O 1
ATOM 7395 N N . VAL B 1 434 ? 18.344 -20.922 -13.148 1 79.19 434 VAL B N 1
ATOM 7396 C CA . VAL B 1 434 ? 18.234 -19.469 -13.047 1 79.19 434 VAL B CA 1
ATOM 7397 C C . VAL B 1 434 ? 19.562 -18.875 -12.617 1 79.19 434 VAL B C 1
ATOM 7399 O O . VAL B 1 434 ? 20.016 -17.875 -13.172 1 79.19 434 VAL B O 1
ATOM 7402 N N . ALA B 1 435 ? 20.125 -19.516 -11.664 1 77.94 435 ALA B N 1
ATOM 7403 C CA . ALA B 1 435 ? 21.422 -19.031 -11.195 1 77.94 435 ALA B CA 1
ATOM 7404 C C . ALA B 1 435 ? 22.469 -19.078 -12.305 1 77.94 435 ALA B C 1
ATOM 7406 O O . ALA B 1 435 ? 23.297 -18.188 -12.43 1 77.94 435 ALA B O 1
ATOM 7407 N N . ARG B 1 436 ? 22.406 -20.078 -13.117 1 80.56 436 ARG B N 1
ATOM 7408 C CA . ARG B 1 436 ? 23.359 -20.219 -14.219 1 80.56 436 ARG B CA 1
ATOM 7409 C C . ARG B 1 436 ? 23.109 -19.156 -15.289 1 80.56 436 ARG B C 1
ATOM 7411 O O . ARG B 1 436 ? 24.062 -18.547 -15.781 1 80.56 436 ARG B O 1
ATOM 7418 N N . GLU B 1 437 ? 21.922 -18.969 -15.602 1 85.25 437 GLU B N 1
ATOM 7419 C CA . GLU B 1 437 ? 21.594 -17.953 -16.594 1 85.25 437 GLU B CA 1
ATOM 7420 C C . GLU B 1 437 ? 21.891 -16.547 -16.078 1 85.25 437 GLU B C 1
ATOM 7422 O O . GLU B 1 437 ? 22.328 -15.68 -16.844 1 85.25 437 GLU B O 1
ATOM 7427 N N . ALA B 1 438 ? 21.609 -16.391 -14.836 1 86.44 438 ALA B N 1
ATOM 7428 C CA . ALA B 1 438 ? 21.922 -15.094 -14.234 1 86.44 438 ALA B CA 1
ATOM 7429 C C . ALA B 1 438 ? 23.438 -14.836 -14.25 1 86.44 438 ALA B C 1
ATOM 7431 O O . ALA B 1 438 ? 23.875 -13.703 -14.469 1 86.44 438 ALA B O 1
ATOM 7432 N N . ALA B 1 439 ? 24.172 -15.891 -13.969 1 85.12 439 ALA B N 1
ATOM 7433 C CA . ALA B 1 439 ? 25.625 -15.773 -13.992 1 85.12 439 ALA B CA 1
ATOM 7434 C C . ALA B 1 439 ? 26.141 -15.414 -15.383 1 85.12 439 ALA B C 1
ATOM 7436 O O . ALA B 1 439 ? 27.047 -14.594 -15.531 1 85.12 439 ALA B O 1
ATOM 7437 N N . HIS B 1 440 ? 25.547 -16.016 -16.328 1 85.44 440 HIS B N 1
ATOM 7438 C CA . HIS B 1 440 ? 25.891 -15.719 -17.719 1 85.44 440 HIS B CA 1
ATOM 7439 C C . HIS B 1 440 ? 25.516 -14.281 -18.078 1 85.44 440 HIS B C 1
ATOM 7441 O O . HIS B 1 440 ? 26.312 -13.57 -18.688 1 85.44 440 HIS B O 1
ATOM 7447 N N . ALA B 1 441 ? 24.375 -13.891 -17.703 1 88.62 441 ALA B N 1
ATOM 7448 C CA . ALA B 1 441 ? 23.891 -12.539 -17.969 1 88.62 441 ALA B CA 1
ATOM 7449 C C . ALA B 1 441 ? 24.766 -11.492 -17.297 1 88.62 441 ALA B C 1
ATOM 7451 O O . ALA B 1 441 ? 25.047 -10.438 -17.875 1 88.62 441 ALA B O 1
ATOM 7452 N N . ARG B 1 442 ? 25.156 -11.812 -16.156 1 88.31 442 ARG B N 1
ATOM 7453 C CA . ARG B 1 442 ? 26.047 -10.914 -15.406 1 88.31 442 ARG B CA 1
ATOM 7454 C C . ARG B 1 442 ? 27.359 -10.695 -16.156 1 88.31 442 ARG B C 1
ATOM 7456 O O . ARG B 1 442 ? 27.844 -9.57 -16.234 1 88.31 442 ARG B O 1
ATOM 7463 N N . GLY B 1 443 ? 27.875 -11.773 -16.594 1 85.5 443 GLY B N 1
ATOM 7464 C CA . GLY B 1 443 ? 29.125 -11.688 -17.344 1 85.5 443 GLY B CA 1
ATOM 7465 C C . GLY B 1 443 ? 29.031 -10.797 -18.562 1 85.5 443 GLY B C 1
ATOM 7466 O O . GLY B 1 443 ? 29.891 -9.945 -18.797 1 85.5 443 GLY B O 1
ATOM 7467 N N . ILE B 1 444 ? 27.984 -10.938 -19.25 1 87 444 ILE B N 1
ATOM 7468 C CA . ILE B 1 444 ? 27.781 -10.172 -20.484 1 87 444 ILE B CA 1
ATOM 7469 C C . ILE B 1 444 ? 27.531 -8.703 -20.125 1 87 444 ILE B C 1
ATOM 7471 O O . ILE B 1 444 ? 28.016 -7.805 -20.828 1 87 444 ILE B O 1
ATOM 7475 N N . ALA B 1 445 ? 26.766 -8.5 -19.125 1 89 445 ALA B N 1
ATOM 7476 C CA . ALA B 1 445 ? 26.469 -7.141 -18.688 1 89 445 ALA B CA 1
ATOM 7477 C C . ALA B 1 445 ? 27.734 -6.406 -18.266 1 89 445 ALA B C 1
ATOM 7479 O O . ALA B 1 445 ? 27.922 -5.242 -18.609 1 89 445 ALA B O 1
ATOM 7480 N N . ILE B 1 446 ? 28.562 -7.066 -17.5 1 87.12 446 ILE B N 1
ATOM 7481 C CA . ILE B 1 446 ? 29.797 -6.465 -17.016 1 87.12 446 ILE B CA 1
ATOM 7482 C C . ILE B 1 446 ? 30.734 -6.195 -18.188 1 87.12 446 ILE B C 1
ATOM 7484 O O . ILE B 1 446 ? 31.422 -5.176 -18.219 1 87.12 446 ILE B O 1
ATOM 7488 N N . ARG B 1 447 ? 30.812 -7.082 -19.141 1 88.06 447 ARG B N 1
ATOM 7489 C CA . ARG B 1 447 ? 31.641 -6.883 -20.328 1 88.06 447 ARG B CA 1
ATOM 7490 C C . ARG B 1 447 ? 31.172 -5.668 -21.125 1 88.06 447 ARG B C 1
ATOM 7492 O O . ARG B 1 447 ? 31.984 -4.898 -21.625 1 88.06 447 ARG B O 1
ATOM 7499 N N . ALA B 1 448 ? 29.891 -5.551 -21.25 1 89.56 448 ALA B N 1
ATOM 7500 C CA . ALA B 1 448 ? 29.344 -4.391 -21.938 1 89.56 448 ALA B CA 1
ATOM 7501 C C . ALA B 1 448 ? 29.672 -3.098 -21.203 1 89.56 448 ALA B C 1
ATOM 7503 O O . ALA B 1 448 ? 29.953 -2.07 -21.828 1 89.56 448 ALA B O 1
ATOM 7504 N N . ALA B 1 449 ? 29.578 -3.172 -19.938 1 89.19 449 ALA B N 1
ATOM 7505 C CA . ALA B 1 449 ? 29.922 -2.021 -19.109 1 89.19 449 ALA B CA 1
ATOM 7506 C C . ALA B 1 449 ? 31.391 -1.637 -19.297 1 89.19 449 ALA B C 1
ATOM 7508 O O . ALA B 1 449 ? 31.719 -0.454 -19.422 1 89.19 449 ALA B O 1
ATOM 7509 N N . LEU B 1 450 ? 32.219 -2.652 -19.297 1 87.88 450 LEU B N 1
ATOM 7510 C CA . LEU B 1 450 ? 33.656 -2.449 -19.484 1 87.88 450 LEU B CA 1
ATOM 7511 C C . LEU B 1 450 ? 33.938 -1.837 -20.859 1 87.88 450 LEU B C 1
ATOM 7513 O O . LEU B 1 450 ? 34.75 -0.916 -20.969 1 87.88 450 LEU B O 1
ATOM 7517 N N . ASP B 1 451 ? 33.281 -2.301 -21.859 1 89.31 451 ASP B N 1
ATOM 7518 C CA . ASP B 1 451 ? 33.469 -1.822 -23.234 1 89.31 451 ASP B CA 1
ATOM 7519 C C . ASP B 1 451 ? 33.094 -0.355 -23.359 1 89.31 451 ASP B C 1
ATOM 7521 O O . ASP B 1 451 ? 33.688 0.401 -24.109 1 89.31 451 ASP B O 1
ATOM 7525 N N . GLU B 1 452 ? 32.094 0.031 -22.672 1 88.56 452 GLU B N 1
ATOM 7526 C CA . GLU B 1 452 ? 31.562 1.393 -22.734 1 88.56 452 GLU B CA 1
ATOM 7527 C C . GLU B 1 452 ? 32.562 2.398 -22.203 1 88.56 452 GLU B C 1
ATOM 7529 O O . GLU B 1 452 ? 32.656 3.521 -22.703 1 88.56 452 GLU B O 1
ATOM 7534 N N . ILE B 1 453 ? 33.375 1.982 -21.156 1 88.88 453 ILE B N 1
ATOM 7535 C CA . ILE B 1 453 ? 34.25 2.945 -20.5 1 88.88 453 ILE B CA 1
ATOM 7536 C C . ILE B 1 453 ? 35.688 2.668 -20.891 1 88.88 453 ILE B C 1
ATOM 7538 O O . ILE B 1 453 ? 36.625 3.311 -20.391 1 88.88 453 ILE B O 1
ATOM 7542 N N . ASP B 1 454 ? 35.906 1.783 -21.797 1 86.94 454 ASP B N 1
ATOM 7543 C CA . ASP B 1 454 ? 37.219 1.319 -22.156 1 86.94 454 ASP B CA 1
ATOM 7544 C C . ASP B 1 454 ? 38.062 2.455 -22.734 1 86.94 454 ASP B C 1
ATOM 7546 O O . ASP B 1 454 ? 39.281 2.549 -22.469 1 86.94 454 ASP B O 1
ATOM 7550 N N . ALA B 1 455 ? 37.438 3.342 -23.422 1 85.81 455 ALA B N 1
ATOM 7551 C CA . ALA B 1 455 ? 38.156 4.375 -24.156 1 85.81 455 ALA B CA 1
ATOM 7552 C C . ALA B 1 455 ? 38.375 5.613 -23.281 1 85.81 455 ALA B C 1
ATOM 7554 O O . ALA B 1 455 ? 39.125 6.516 -23.656 1 85.81 455 ALA B O 1
ATOM 7555 N N . ASP B 1 456 ? 37.781 5.613 -22.125 1 87.31 456 ASP B N 1
ATOM 7556 C CA . ASP B 1 456 ? 37.906 6.789 -21.266 1 87.31 456 ASP B CA 1
ATOM 7557 C C . ASP B 1 456 ? 39.25 6.828 -20.562 1 87.31 456 ASP B C 1
ATOM 7559 O O . ASP B 1 456 ? 39.594 5.902 -19.828 1 87.31 456 ASP B O 1
ATOM 7563 N N . PRO B 1 457 ? 40.094 7.789 -20.766 1 85.62 457 PRO B N 1
ATOM 7564 C CA . PRO B 1 457 ? 41.438 7.828 -20.219 1 85.62 457 PRO B CA 1
ATOM 7565 C C . PRO B 1 457 ? 41.5 8.305 -18.781 1 85.62 457 PRO B C 1
ATOM 7567 O O . PRO B 1 457 ? 42.562 8.281 -18.141 1 85.62 457 PRO B O 1
ATOM 7570 N N . SER B 1 458 ? 40.438 8.594 -18.125 1 84.62 458 SER B N 1
ATOM 7571 C CA . SER B 1 458 ? 40.438 9.141 -16.766 1 84.62 458 SER B CA 1
ATOM 7572 C C . SER B 1 458 ? 40.875 8.102 -15.75 1 84.62 458 SER B C 1
ATOM 7574 O O . SER B 1 458 ? 40.812 6.898 -16 1 84.62 458 SER B O 1
ATOM 7576 N N . GLU B 1 459 ? 41.5 8.547 -14.641 1 81.75 459 GLU B N 1
ATOM 7577 C CA . GLU B 1 459 ? 41.938 7.664 -13.562 1 81.75 459 GLU B CA 1
ATOM 7578 C C . GLU B 1 459 ? 40.75 6.918 -12.945 1 81.75 459 GLU B C 1
ATOM 7580 O O . GLU B 1 459 ? 40.875 5.754 -12.562 1 81.75 459 GLU B O 1
ATOM 7585 N N . GLU B 1 460 ? 39.656 7.559 -12.898 1 82 460 GLU B N 1
ATOM 7586 C CA . GLU B 1 460 ? 38.469 6.938 -12.359 1 82 460 GLU B CA 1
ATOM 7587 C C . GLU B 1 460 ? 38 5.758 -13.219 1 82 460 GLU B C 1
ATOM 7589 O O . GLU B 1 460 ? 37.562 4.742 -12.695 1 82 460 GLU B O 1
ATOM 7594 N N . ALA B 1 461 ? 38.219 5.965 -14.469 1 86.06 461 ALA B N 1
ATOM 7595 C CA . ALA B 1 461 ? 37.844 4.895 -15.391 1 86.06 461 ALA B CA 1
ATOM 7596 C C . ALA B 1 461 ? 38.75 3.689 -15.227 1 86.06 461 ALA B C 1
ATOM 7598 O O . ALA B 1 461 ? 38.312 2.543 -15.344 1 86.06 461 ALA B O 1
ATOM 7599 N N . GLU B 1 462 ? 39.969 3.961 -15.016 1 84.88 462 GLU B N 1
ATOM 7600 C CA . GLU B 1 462 ? 40.938 2.875 -14.844 1 84.88 462 GLU B CA 1
ATOM 7601 C C . GLU B 1 462 ? 40.594 2.029 -13.617 1 84.88 462 GLU B C 1
ATOM 7603 O O . GLU B 1 462 ? 40.688 0.801 -13.664 1 84.88 462 GLU B O 1
ATOM 7608 N N . ILE B 1 463 ? 40.219 2.664 -12.617 1 79.38 463 ILE B N 1
ATOM 7609 C CA . ILE B 1 463 ? 39.875 1.973 -11.383 1 79.38 463 ILE B CA 1
ATOM 7610 C C . ILE B 1 463 ? 38.656 1.093 -11.609 1 79.38 463 ILE B C 1
ATOM 7612 O O . ILE B 1 463 ? 38.625 -0.062 -11.18 1 79.38 463 ILE B O 1
ATOM 7616 N N . LEU B 1 464 ? 37.688 1.612 -12.273 1 84.38 464 LEU B N 1
ATOM 7617 C CA . LEU B 1 464 ? 36.469 0.865 -12.562 1 84.38 464 LEU B CA 1
ATOM 7618 C C . LEU B 1 464 ? 36.75 -0.318 -13.484 1 84.38 464 LEU B C 1
ATOM 7620 O O . LEU B 1 464 ? 36.188 -1.396 -13.312 1 84.38 464 LEU B O 1
ATOM 7624 N N . ARG B 1 465 ? 37.656 -0.099 -14.391 1 86.88 465 ARG B N 1
ATOM 7625 C CA . ARG B 1 465 ? 38.031 -1.172 -15.312 1 86.88 465 ARG B CA 1
ATOM 7626 C C . ARG B 1 465 ? 38.688 -2.326 -14.562 1 86.88 465 ARG B C 1
ATOM 7628 O O . ARG B 1 465 ? 38.406 -3.494 -14.836 1 86.88 465 ARG B O 1
ATOM 7635 N N . LEU B 1 466 ? 39.469 -1.967 -13.609 1 83.5 466 LEU B N 1
ATOM 7636 C CA . LEU B 1 466 ? 40.156 -2.998 -12.836 1 83.5 466 LEU B CA 1
ATOM 7637 C C . LEU B 1 466 ? 39.156 -3.805 -12 1 83.5 466 LEU B C 1
ATOM 7639 O O . LEU B 1 466 ? 39.281 -5.027 -11.891 1 83.5 466 LEU B O 1
ATOM 7643 N N . GLU B 1 467 ? 38.25 -3.137 -11.508 1 82.88 467 GLU B N 1
ATOM 7644 C CA . GLU B 1 467 ? 37.219 -3.816 -10.703 1 82.88 467 GLU B CA 1
ATOM 7645 C C . GLU B 1 467 ? 36.406 -4.766 -11.562 1 82.88 467 GLU B C 1
ATOM 7647 O O . GLU B 1 467 ? 36.125 -5.902 -11.156 1 82.88 467 GLU B O 1
ATOM 7652 N N . TYR B 1 468 ? 35.969 -4.289 -12.711 1 86.06 468 TYR B N 1
ATOM 7653 C CA . TYR B 1 468 ? 35.156 -5.105 -13.594 1 86.06 468 TYR B CA 1
ATOM 7654 C C . TYR B 1 468 ? 35.938 -6.285 -14.141 1 86.06 468 TYR B C 1
ATOM 7656 O O . TYR B 1 468 ? 35.406 -7.395 -14.258 1 86.06 468 TYR B O 1
ATOM 7664 N N . ARG B 1 469 ? 37.188 -6.055 -14.414 1 85.88 469 ARG B N 1
ATOM 7665 C CA . ARG B 1 469 ? 38.031 -7.121 -14.938 1 85.88 469 ARG B CA 1
ATOM 7666 C C . ARG B 1 469 ? 38.281 -8.188 -13.875 1 85.88 469 ARG B C 1
ATOM 7668 O O . ARG B 1 469 ? 38.375 -9.375 -14.195 1 85.88 469 ARG B O 1
ATOM 7675 N N . ALA B 1 470 ? 38.375 -7.715 -12.68 1 82.75 470 ALA B N 1
ATOM 7676 C CA . ALA B 1 470 ? 38.594 -8.664 -11.586 1 82.75 470 ALA B CA 1
ATOM 7677 C C . ALA B 1 470 ? 37.375 -9.602 -11.453 1 82.75 470 ALA B C 1
ATOM 7679 O O . ALA B 1 470 ? 37.562 -10.797 -11.18 1 82.75 470 ALA B O 1
ATOM 7680 N N . VAL B 1 471 ? 36.25 -9.102 -11.641 1 84.12 471 VAL B N 1
ATOM 7681 C CA . VAL B 1 471 ? 35.031 -9.906 -11.547 1 84.12 471 VAL B CA 1
ATOM 7682 C C . VAL B 1 471 ? 34.969 -10.891 -12.711 1 84.12 471 VAL B C 1
ATOM 7684 O O . VAL B 1 471 ? 34.625 -12.062 -12.523 1 84.12 471 VAL B O 1
ATOM 7687 N N . LEU B 1 472 ? 35.344 -10.406 -13.852 1 85.5 472 LEU B N 1
ATOM 7688 C CA . LEU B 1 472 ? 35.312 -11.25 -15.039 1 85.5 472 LEU B CA 1
ATOM 7689 C C . LEU B 1 472 ? 36.375 -12.344 -14.961 1 85.5 472 LEU B C 1
ATOM 7691 O O . LEU B 1 472 ? 36.156 -13.469 -15.422 1 85.5 472 LEU B O 1
ATOM 7695 N N . LEU B 1 473 ? 37.469 -11.961 -14.375 1 81.5 473 LEU B N 1
ATOM 7696 C CA . LEU B 1 473 ? 38.531 -12.945 -14.234 1 81.5 473 LEU B CA 1
ATOM 7697 C C . LEU B 1 473 ? 38.156 -14.039 -13.258 1 81.5 473 LEU B C 1
ATOM 7699 O O . LEU B 1 473 ? 38.469 -15.211 -13.461 1 81.5 473 LEU B O 1
ATOM 7703 N N . ARG B 1 474 ? 37.469 -13.703 -12.25 1 77.56 474 ARG B N 1
ATOM 7704 C CA . ARG B 1 474 ? 36.969 -14.68 -11.281 1 77.56 474 ARG B CA 1
ATOM 7705 C C . ARG B 1 474 ? 35.969 -15.617 -11.922 1 77.56 474 ARG B C 1
ATOM 7707 O O . ARG B 1 474 ? 35.906 -16.812 -11.594 1 77.56 474 ARG B O 1
ATOM 7714 N N . ALA B 1 475 ? 35.156 -15.031 -12.75 1 77.88 475 ALA B N 1
ATOM 7715 C CA . ALA B 1 475 ? 34.125 -15.812 -13.43 1 77.88 475 ALA B CA 1
ATOM 7716 C C . ALA B 1 475 ? 34.75 -16.844 -14.367 1 77.88 475 ALA B C 1
ATOM 7718 O O . ALA B 1 475 ? 34.188 -17.938 -14.547 1 77.88 475 ALA B O 1
ATOM 7719 N N . GLU B 1 476 ? 35.781 -16.453 -15 1 73.81 476 GLU B N 1
ATOM 7720 C CA . GLU B 1 476 ? 36.469 -17.344 -15.922 1 73.81 476 GLU B CA 1
ATOM 7721 C C . GLU B 1 476 ? 37.031 -18.562 -15.195 1 73.81 476 GLU B C 1
ATOM 7723 O O . GLU B 1 476 ? 37.156 -19.641 -15.773 1 73.81 476 GLU B O 1
ATOM 7728 N N . ASN B 1 477 ? 37.312 -18.359 -13.953 1 68.12 477 ASN B N 1
ATOM 7729 C CA . ASN B 1 477 ? 37.875 -19.453 -13.188 1 68.12 477 ASN B CA 1
ATOM 7730 C C . ASN B 1 477 ? 36.812 -20.359 -12.602 1 68.12 477 ASN B C 1
ATOM 7732 O O . ASN B 1 477 ? 37.125 -21.406 -12.016 1 68.12 477 ASN B O 1
ATOM 7736 N N . GLU B 1 478 ? 35.594 -19.891 -12.797 1 69.81 478 GLU B N 1
ATOM 7737 C CA . GLU B 1 478 ? 34.5 -20.703 -12.312 1 69.81 478 GLU B CA 1
ATOM 7738 C C . GLU B 1 478 ? 34.062 -21.703 -13.375 1 69.81 478 GLU B C 1
ATOM 7740 O O . GLU B 1 478 ? 34.125 -21.422 -14.578 1 69.81 478 GLU B O 1
ATOM 7745 N N . PRO B 1 479 ? 33.875 -22.938 -12.953 1 60.75 479 PRO B N 1
ATOM 7746 C CA . PRO B 1 479 ? 33.562 -24.016 -13.875 1 60.75 479 PRO B CA 1
ATOM 7747 C C . PRO B 1 479 ? 32.438 -23.641 -14.852 1 60.75 479 PRO B C 1
ATOM 7749 O O . PRO B 1 479 ? 32.469 -24.062 -16.016 1 60.75 479 PRO B O 1
ATOM 7752 N N . ASP B 1 480 ? 31.5 -22.859 -14.391 1 63.41 480 ASP B N 1
ATOM 7753 C CA . ASP B 1 480 ? 30.391 -22.578 -15.289 1 63.41 480 ASP B CA 1
ATOM 7754 C C . ASP B 1 480 ? 30.562 -21.219 -15.977 1 63.41 480 ASP B C 1
ATOM 7756 O O . ASP B 1 480 ? 29.703 -20.797 -16.75 1 63.41 480 ASP B O 1
ATOM 7760 N N . GLY B 1 481 ? 31.797 -20.641 -15.859 1 62.09 481 GLY B N 1
ATOM 7761 C CA . GLY B 1 481 ? 32.219 -19.406 -16.516 1 62.09 481 GLY B CA 1
ATOM 7762 C C . GLY B 1 481 ? 31.312 -18.234 -16.219 1 62.09 481 GLY B C 1
ATOM 7763 O O . GLY B 1 481 ? 31.469 -17.156 -16.812 1 62.09 481 GLY B O 1
ATOM 7764 N N . GLY B 1 482 ? 30.297 -18.438 -15.414 1 72.5 482 GLY B N 1
ATOM 7765 C CA . GLY B 1 482 ? 29.391 -17.328 -15.148 1 72.5 482 GLY B CA 1
ATOM 7766 C C . GLY B 1 482 ? 29.734 -16.578 -13.867 1 72.5 482 GLY B C 1
ATOM 7767 O O . GLY B 1 482 ? 30.516 -17.047 -13.055 1 72.5 482 GLY B O 1
ATOM 7768 N N . VAL B 1 483 ? 29.422 -15.266 -13.852 1 77.75 483 VAL B N 1
ATOM 7769 C CA . VAL B 1 483 ? 29.609 -14.445 -12.656 1 77.75 483 VAL B CA 1
ATOM 7770 C C . VAL B 1 483 ? 28.547 -14.805 -11.617 1 77.75 483 VAL B C 1
ATOM 7772 O O . VAL B 1 483 ? 27.391 -14.43 -11.758 1 77.75 483 VAL B O 1
ATOM 7775 N N . ALA B 1 484 ? 28.938 -15.578 -10.656 1 72 484 ALA B N 1
ATOM 7776 C CA . ALA B 1 484 ? 28.016 -16.156 -9.672 1 72 484 ALA B CA 1
ATOM 7777 C C .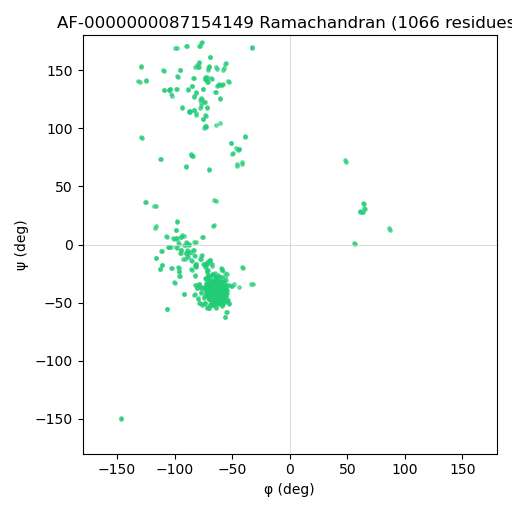 ALA B 1 484 ? 27.391 -15.062 -8.805 1 72 484 ALA B C 1
ATOM 7779 O O . ALA B 1 484 ? 26.25 -15.195 -8.367 1 72 484 ALA B O 1
ATOM 7780 N N . SER B 1 485 ? 28.234 -14.047 -8.516 1 77.12 485 SER B N 1
ATOM 7781 C CA . SER B 1 485 ? 27.703 -13 -7.637 1 77.12 485 SER B CA 1
ATOM 7782 C C . SER B 1 485 ? 27.953 -11.617 -8.227 1 77.12 485 SER B C 1
ATOM 7784 O O . SER B 1 485 ? 28.953 -11.398 -8.914 1 77.12 485 SER B O 1
ATOM 7786 N N . GLY B 1 486 ? 26.938 -10.836 -8.055 1 72.81 486 GLY B N 1
ATOM 7787 C CA . GLY B 1 486 ? 27.094 -9.453 -8.484 1 72.81 486 GLY B CA 1
ATOM 7788 C C . GLY B 1 486 ? 27.938 -8.625 -7.543 1 72.81 486 GLY B C 1
ATOM 7789 O O . GLY B 1 486 ? 28.125 -7.426 -7.762 1 72.81 486 GLY B O 1
ATOM 7790 N N . GLU B 1 487 ? 28.5 -9.305 -6.574 1 78.62 487 GLU B N 1
ATOM 7791 C CA . GLU B 1 487 ? 29.297 -8.602 -5.578 1 78.62 487 GLU B CA 1
ATOM 7792 C C . GLU B 1 487 ? 30.672 -8.219 -6.137 1 78.62 487 GLU B C 1
ATOM 7794 O O . GLU B 1 487 ? 31.359 -9.055 -6.707 1 78.62 487 GLU B O 1
ATOM 7799 N N . LEU B 1 488 ? 30.969 -6.914 -6.039 1 78.94 488 LEU B N 1
ATOM 7800 C CA . LEU B 1 488 ? 32.281 -6.434 -6.438 1 78.94 488 LEU B CA 1
ATOM 7801 C C . LEU B 1 488 ? 33.312 -6.707 -5.352 1 78.94 488 LEU B C 1
ATOM 7803 O O . LEU B 1 488 ? 32.969 -6.828 -4.176 1 78.94 488 LEU B O 1
ATOM 7807 N N . PRO B 1 489 ? 34.531 -6.855 -5.711 1 77.75 489 PRO B N 1
ATOM 7808 C CA . PRO B 1 489 ? 35.594 -7.172 -4.742 1 77.75 489 PRO B CA 1
ATOM 7809 C C . PRO B 1 489 ? 35.656 -6.16 -3.604 1 77.75 489 PRO B C 1
ATOM 7811 O O . PRO B 1 489 ? 35.969 -6.527 -2.467 1 77.75 489 PRO B O 1
ATOM 7814 N N . ALA B 1 490 ? 35.312 -4.957 -3.811 1 81.31 490 ALA B N 1
ATOM 7815 C CA . ALA B 1 490 ? 35.438 -3.91 -2.801 1 81.31 490 ALA B CA 1
ATOM 7816 C C . ALA B 1 490 ? 34.156 -3.807 -1.958 1 81.31 490 ALA B C 1
ATOM 7818 O O . ALA B 1 490 ? 34.125 -3.039 -0.995 1 81.31 490 ALA B O 1
ATOM 7819 N N . ASP B 1 491 ? 33.219 -4.621 -2.273 1 85.06 491 ASP B N 1
ATOM 7820 C CA . ASP B 1 491 ? 31.891 -4.457 -1.654 1 85.06 491 ASP B CA 1
ATOM 7821 C C . ASP B 1 491 ? 31.953 -4.773 -0.161 1 85.06 491 ASP B C 1
ATOM 7823 O O . ASP B 1 491 ? 31.359 -4.051 0.652 1 85.06 491 ASP B O 1
ATOM 7827 N N . PRO B 1 492 ? 32.625 -5.801 0.272 1 83.5 492 PRO B N 1
ATOM 7828 C CA . PRO B 1 492 ? 32.719 -6.043 1.715 1 83.5 492 PRO B CA 1
ATOM 7829 C C . PRO B 1 492 ? 33.344 -4.879 2.475 1 83.5 492 PRO B C 1
ATOM 7831 O O . PRO B 1 492 ? 32.906 -4.539 3.574 1 83.5 492 PRO B O 1
ATOM 7834 N N . LEU B 1 493 ? 34.375 -4.266 1.879 1 86 493 LEU B N 1
ATOM 7835 C CA . LEU B 1 493 ? 35 -3.107 2.486 1 86 493 LEU B CA 1
ATOM 7836 C C . LEU B 1 493 ? 34.062 -1.904 2.49 1 86 493 LEU B C 1
ATOM 7838 O O . LEU B 1 493 ? 34.062 -1.126 3.447 1 86 493 LEU B O 1
ATOM 7842 N N . ARG B 1 494 ? 33.344 -1.78 1.436 1 86.62 494 ARG B N 1
ATOM 7843 C CA . ARG B 1 494 ? 32.344 -0.706 1.356 1 86.62 494 ARG B CA 1
ATOM 7844 C C . ARG B 1 494 ? 31.297 -0.846 2.451 1 86.62 494 ARG B C 1
ATOM 7846 O O . ARG B 1 494 ? 30.875 0.15 3.043 1 86.62 494 ARG B O 1
ATOM 7853 N N . ARG B 1 495 ? 30.875 -2.088 2.711 1 87.44 495 ARG B N 1
ATOM 7854 C CA . ARG B 1 495 ? 29.891 -2.328 3.752 1 87.44 495 ARG B CA 1
ATOM 7855 C C . ARG B 1 495 ? 30.438 -1.953 5.125 1 87.44 495 ARG B C 1
ATOM 7857 O O . ARG B 1 495 ? 29.719 -1.358 5.941 1 87.44 495 ARG B O 1
ATOM 7864 N N . ARG B 1 496 ? 31.703 -2.252 5.34 1 87.75 496 ARG B N 1
ATOM 7865 C CA . ARG B 1 496 ? 32.344 -1.875 6.598 1 87.75 496 ARG B CA 1
ATOM 7866 C C . ARG B 1 496 ? 32.438 -0.359 6.719 1 87.75 496 ARG B C 1
ATOM 7868 O O . ARG B 1 496 ? 32.188 0.204 7.789 1 87.75 496 ARG B O 1
ATOM 7875 N N . ALA B 1 497 ? 32.844 0.271 5.66 1 88.19 497 ALA B N 1
ATOM 7876 C CA . ALA B 1 497 ? 32.969 1.727 5.633 1 88.19 497 ALA B CA 1
ATOM 7877 C C . ALA B 1 497 ? 31.625 2.4 5.867 1 88.19 497 ALA B C 1
ATOM 7879 O O . ALA B 1 497 ? 31.531 3.389 6.598 1 88.19 497 ALA B O 1
ATOM 7880 N N . ILE B 1 498 ? 30.594 1.85 5.285 1 88.44 498 ILE B N 1
ATOM 7881 C CA . ILE B 1 498 ? 29.25 2.402 5.406 1 88.44 498 ILE B CA 1
ATOM 7882 C C . ILE B 1 498 ? 28.766 2.256 6.848 1 88.44 498 ILE B C 1
ATOM 7884 O O . ILE B 1 498 ? 28.109 3.158 7.383 1 88.44 498 ILE B O 1
ATOM 7888 N N . ALA B 1 499 ? 29.078 1.133 7.441 1 88.12 499 ALA B N 1
ATOM 7889 C CA . ALA B 1 499 ? 28.688 0.917 8.836 1 88.12 499 ALA B CA 1
ATOM 7890 C C . ALA B 1 499 ? 29.328 1.961 9.75 1 88.12 499 ALA B C 1
ATOM 7892 O O . ALA B 1 499 ? 28.688 2.471 10.664 1 88.12 499 ALA B O 1
ATOM 7893 N N . ALA B 1 500 ? 30.578 2.254 9.5 1 87.94 500 ALA B N 1
ATOM 7894 C CA . ALA B 1 500 ? 31.281 3.277 10.273 1 87.94 500 ALA B CA 1
ATOM 7895 C C . ALA B 1 500 ? 30.688 4.66 10.016 1 87.94 500 ALA B C 1
ATOM 7897 O O . ALA B 1 500 ? 30.531 5.461 10.938 1 87.94 500 ALA B O 1
ATOM 7898 N N . ALA B 1 501 ? 30.406 4.961 8.789 1 90.19 501 ALA B N 1
ATOM 7899 C CA . ALA B 1 501 ? 29.766 6.227 8.422 1 90.19 501 ALA B CA 1
ATOM 7900 C C . ALA B 1 501 ? 28.422 6.383 9.109 1 90.19 501 ALA B C 1
ATOM 7902 O O . ALA B 1 501 ? 28.062 7.477 9.555 1 90.19 501 ALA B O 1
ATOM 7903 N N . ARG B 1 502 ? 27.719 5.285 9.133 1 89.06 502 ARG B N 1
ATOM 7904 C CA . ARG B 1 502 ? 26.391 5.301 9.766 1 89.06 502 ARG B CA 1
ATOM 7905 C C . ARG B 1 502 ? 26.516 5.594 11.258 1 89.06 502 ARG B C 1
ATOM 7907 O O . ARG B 1 502 ? 25.719 6.352 11.812 1 89.06 502 ARG B O 1
ATOM 7914 N N . ARG B 1 503 ? 27.406 5 11.938 1 88.69 503 ARG B N 1
ATOM 7915 C CA . ARG B 1 503 ? 27.625 5.258 13.352 1 88.69 503 ARG B CA 1
ATOM 7916 C C . ARG B 1 503 ? 27.984 6.715 13.602 1 88.69 503 ARG B C 1
ATOM 7918 O O . ARG B 1 503 ? 27.516 7.328 14.555 1 88.69 503 ARG B O 1
ATOM 7925 N N . ALA B 1 504 ? 28.828 7.258 12.742 1 89.88 504 ALA B N 1
ATOM 7926 C CA . ALA B 1 504 ? 29.203 8.664 12.852 1 89.88 504 ALA B CA 1
ATOM 7927 C C . ALA B 1 504 ? 28 9.578 12.664 1 89.88 504 ALA B C 1
ATOM 7929 O O . ALA B 1 504 ? 27.859 10.586 13.359 1 89.88 504 ALA B O 1
ATOM 7930 N N . LEU B 1 505 ? 27.172 9.219 11.703 1 90 505 LEU B N 1
ATOM 7931 C CA . LEU B 1 505 ? 25.969 10 11.422 1 90 505 LEU B CA 1
ATOM 7932 C C . LEU B 1 505 ? 25.016 9.977 12.617 1 90 505 LEU B C 1
ATOM 7934 O O . LEU B 1 505 ? 24.438 11 12.977 1 90 505 LEU B O 1
ATOM 7938 N N . LEU B 1 506 ? 24.891 8.812 13.227 1 88.38 506 LEU B N 1
ATOM 7939 C CA . LEU B 1 506 ? 24.031 8.664 14.398 1 88.38 506 LEU B CA 1
ATOM 7940 C C . LEU B 1 506 ? 24.562 9.492 15.57 1 88.38 506 LEU B C 1
ATOM 7942 O O . LEU B 1 506 ? 23.781 10.102 16.312 1 88.38 506 LEU B O 1
ATOM 7946 N N . ASN B 1 507 ? 25.844 9.492 15.695 1 88.69 507 ASN B N 1
ATOM 7947 C CA . ASN B 1 507 ? 26.469 10.289 16.75 1 88.69 507 ASN B CA 1
ATOM 7948 C C . ASN B 1 507 ? 26.234 11.781 16.531 1 88.69 507 ASN B C 1
ATOM 7950 O O . ASN B 1 507 ? 26.016 12.531 17.484 1 88.69 507 ASN B O 1
ATOM 7954 N N . LEU B 1 508 ? 26.266 12.227 15.258 1 89.25 508 LEU B N 1
ATOM 7955 C CA . LEU B 1 508 ? 26.016 13.625 14.93 1 89.25 508 LEU B CA 1
ATOM 7956 C C . LEU B 1 508 ? 24.578 14.016 15.305 1 89.25 508 LEU B C 1
ATOM 7958 O O . LEU B 1 508 ? 24.344 15.125 15.781 1 89.25 508 LEU B O 1
ATOM 7962 N N . ARG B 1 509 ? 23.672 13.125 15.07 1 86.5 509 ARG B N 1
ATOM 7963 C CA . ARG B 1 509 ? 22.266 13.383 15.406 1 86.5 509 ARG B CA 1
ATOM 7964 C C . ARG B 1 509 ? 22.062 13.414 16.922 1 86.5 509 ARG B C 1
ATOM 7966 O O . ARG B 1 509 ? 21.344 14.273 17.438 1 86.5 509 ARG B O 1
ATOM 7973 N N . HIS B 1 510 ? 22.672 12.453 17.594 1 85 510 HIS B N 1
ATOM 7974 C CA . HIS B 1 510 ? 22.547 12.336 19.047 1 85 510 HIS B CA 1
ATOM 7975 C C . HIS B 1 510 ? 23.078 13.578 19.75 1 85 510 HIS B C 1
ATOM 7977 O O . HIS B 1 510 ? 22.516 14.016 20.766 1 85 510 HIS B O 1
ATOM 7983 N N . ASN B 1 511 ? 24.141 14.148 19.203 1 88.25 511 ASN B N 1
ATOM 7984 C CA . ASN B 1 511 ? 24.75 15.328 19.812 1 88.25 511 ASN B CA 1
ATOM 7985 C C . ASN B 1 511 ? 24.125 16.609 19.266 1 88.25 511 ASN B C 1
ATOM 7987 O O . ASN B 1 511 ? 24.609 17.719 19.562 1 88.25 511 ASN B O 1
ATOM 7991 N N . GLU B 1 512 ? 23.109 16.469 18.375 1 86.88 512 GLU B N 1
ATOM 7992 C CA . GLU B 1 512 ? 22.344 17.578 17.812 1 86.88 512 GLU B CA 1
ATOM 7993 C C . GLU B 1 512 ? 23.234 18.5 16.984 1 86.88 512 GLU B C 1
ATOM 7995 O O . GLU B 1 512 ? 23.016 19.703 16.953 1 86.88 512 GLU B O 1
ATOM 8000 N N . ALA B 1 513 ? 24.297 17.906 16.438 1 86.19 513 ALA B N 1
ATOM 8001 C CA . ALA B 1 513 ? 25.156 18.672 15.539 1 86.19 513 ALA B CA 1
ATOM 8002 C C . ALA B 1 513 ? 24.469 18.922 14.195 1 86.19 513 ALA B C 1
ATOM 8004 O O . ALA B 1 513 ? 24.781 19.891 13.508 1 86.19 513 ALA B O 1
ATOM 8005 N N . ILE B 1 514 ? 23.578 17.953 13.859 1 85.5 514 ILE B N 1
ATOM 8006 C CA . ILE B 1 514 ? 22.797 18.109 12.641 1 85.5 514 ILE B CA 1
ATOM 8007 C C . ILE B 1 514 ? 21.312 17.891 12.938 1 85.5 514 ILE B C 1
ATOM 8009 O O . ILE B 1 514 ? 20.969 17.234 13.922 1 85.5 514 ILE B O 1
ATOM 8013 N N . GLY B 1 515 ? 20.484 18.531 12.117 1 82.88 515 GLY B N 1
ATOM 8014 C CA . GLY B 1 515 ? 19.047 18.359 12.234 1 82.88 515 GLY B CA 1
ATOM 8015 C C . GLY B 1 515 ? 18.547 17.062 11.625 1 82.88 515 GLY B C 1
ATOM 8016 O O . GLY B 1 515 ? 19.312 16.344 10.969 1 82.88 515 GLY B O 1
ATOM 8017 N N . ASP B 1 516 ? 17.297 16.719 11.844 1 83.06 516 ASP B N 1
ATOM 8018 C CA . ASP B 1 516 ? 16.703 15.469 11.383 1 83.06 516 ASP B CA 1
ATOM 8019 C C . ASP B 1 516 ? 16.594 15.438 9.867 1 83.06 516 ASP B C 1
ATOM 8021 O O . ASP B 1 516 ? 16.734 14.375 9.25 1 83.06 516 ASP B O 1
ATOM 8025 N N . ASP B 1 517 ? 16.359 16.547 9.273 1 81.19 517 ASP B N 1
ATOM 8026 C CA . ASP B 1 517 ? 16.25 16.578 7.82 1 81.19 517 ASP B CA 1
ATOM 8027 C C . ASP B 1 517 ? 17.578 16.219 7.16 1 81.19 517 ASP B C 1
ATOM 8029 O O . ASP B 1 517 ? 17.609 15.43 6.211 1 81.19 517 ASP B O 1
ATOM 8033 N N . ALA B 1 518 ? 18.656 16.875 7.699 1 82.38 518 ALA B N 1
ATOM 8034 C CA . ALA B 1 518 ? 19.969 16.531 7.191 1 82.38 518 ALA B CA 1
ATOM 8035 C C . ALA B 1 518 ? 20.312 15.07 7.453 1 82.38 518 ALA B C 1
ATOM 8037 O O . ALA B 1 518 ? 20.906 14.406 6.609 1 82.38 518 ALA B O 1
ATOM 8038 N N . PHE B 1 519 ? 19.922 14.633 8.617 1 85.25 519 PHE B N 1
ATOM 8039 C CA . PHE B 1 519 ? 20.141 13.234 8.977 1 85.25 519 PHE B CA 1
ATOM 8040 C C . PHE B 1 519 ? 19.453 12.305 7.988 1 85.25 519 PHE B C 1
ATOM 8042 O O . PHE B 1 519 ? 20.078 11.367 7.48 1 85.25 519 PHE B O 1
ATOM 8049 N N . HIS B 1 520 ? 18.188 12.57 7.691 1 82.25 520 HIS B N 1
ATOM 8050 C CA . HIS B 1 520 ? 17.422 11.703 6.801 1 82.25 520 HIS B CA 1
ATOM 8051 C C . HIS B 1 520 ? 17.984 11.734 5.383 1 82.25 520 HIS B C 1
ATOM 8053 O O . HIS B 1 520 ? 17.984 10.711 4.688 1 82.25 520 HIS B O 1
ATOM 8059 N N . LEU B 1 521 ? 18.438 12.805 5 1 82.12 521 LEU B N 1
ATOM 8060 C CA . LEU B 1 521 ? 19.016 12.938 3.662 1 82.12 521 LEU B CA 1
ATOM 8061 C C . LEU B 1 521 ? 20.25 12.07 3.51 1 82.12 521 LEU B C 1
ATOM 8063 O O . LEU B 1 521 ? 20.375 11.312 2.547 1 82.12 521 LEU B O 1
ATOM 8067 N N . VAL B 1 522 ? 21.188 12.203 4.488 1 86.19 522 VAL B N 1
ATOM 8068 C CA . VAL B 1 522 ? 22.438 11.461 4.422 1 86.19 522 VAL B CA 1
ATOM 8069 C C . VAL B 1 522 ? 22.172 9.977 4.672 1 86.19 522 VAL B C 1
ATOM 8071 O O . VAL B 1 522 ? 22.828 9.117 4.082 1 86.19 522 VAL B O 1
ATOM 8074 N N . GLU B 1 523 ? 21.234 9.711 5.516 1 85.88 523 GLU B N 1
ATOM 8075 C CA . GLU B 1 523 ? 20.859 8.328 5.781 1 85.88 523 GLU B CA 1
ATOM 8076 C C . GLU B 1 523 ? 20.344 7.645 4.516 1 85.88 523 GLU B C 1
ATOM 8078 O O . GLU B 1 523 ? 20.672 6.484 4.254 1 85.88 523 GLU B O 1
ATOM 8083 N N . GLU B 1 524 ? 19.562 8.312 3.791 1 82.62 524 GLU B N 1
ATOM 8084 C CA . GLU B 1 524 ? 19.031 7.766 2.547 1 82.62 524 GLU B CA 1
ATOM 8085 C C . GLU B 1 524 ? 20.141 7.453 1.557 1 82.62 524 GLU B C 1
ATOM 8087 O O . GLU B 1 524 ? 20.094 6.445 0.847 1 82.62 524 GLU B O 1
ATOM 8092 N N . GLU B 1 525 ? 21.094 8.328 1.5 1 84.19 525 GLU B N 1
ATOM 8093 C CA . GLU B 1 525 ? 22.234 8.094 0.628 1 84.19 525 GLU B CA 1
ATOM 8094 C C . GLU B 1 525 ? 23 6.852 1.053 1 84.19 525 GLU B C 1
ATOM 8096 O O . GLU B 1 525 ? 23.422 6.051 0.209 1 84.19 525 GLU B O 1
ATOM 8101 N N . LEU B 1 526 ? 23.188 6.738 2.379 1 84.44 526 LEU B N 1
ATOM 8102 C CA . LEU B 1 526 ? 23.891 5.578 2.908 1 84.44 526 LEU B CA 1
ATOM 8103 C C . LEU B 1 526 ? 23.094 4.297 2.66 1 84.44 526 LEU B C 1
ATOM 8105 O O . LEU B 1 526 ? 23.688 3.246 2.385 1 84.44 526 LEU B O 1
ATOM 8109 N N . ASP B 1 527 ? 21.812 4.406 2.723 1 83.56 527 ASP B N 1
ATOM 8110 C CA . ASP B 1 527 ? 20.969 3.25 2.463 1 83.56 527 ASP B CA 1
ATOM 8111 C C . ASP B 1 527 ? 21.094 2.783 1.015 1 83.56 527 ASP B C 1
ATOM 8113 O O . ASP B 1 527 ? 21.219 1.585 0.751 1 83.56 527 ASP B O 1
ATOM 8117 N N . ARG B 1 528 ? 21.062 3.699 0.1 1 81.5 528 ARG B N 1
ATOM 8118 C CA . ARG B 1 528 ? 21.219 3.357 -1.31 1 81.5 528 ARG B CA 1
ATOM 8119 C C . ARG B 1 528 ? 22.578 2.701 -1.57 1 81.5 528 ARG B C 1
ATOM 8121 O O . ARG B 1 528 ? 22.656 1.721 -2.312 1 81.5 528 ARG B O 1
ATOM 8128 N N . ALA B 1 529 ? 23.594 3.266 -0.95 1 82 529 ALA B N 1
ATOM 8129 C CA . ALA B 1 529 ? 24.938 2.715 -1.102 1 82 529 ALA B CA 1
ATOM 8130 C C . ALA B 1 529 ? 25.031 1.307 -0.517 1 82 529 ALA B C 1
ATOM 8132 O O . ALA B 1 529 ? 25.656 0.421 -1.103 1 82 529 ALA B O 1
ATOM 8133 N N . GLU B 1 530 ? 24.406 1.15 0.608 1 83.31 530 GLU B N 1
ATOM 8134 C CA . GLU B 1 530 ? 24.422 -0.149 1.273 1 83.31 530 GLU B CA 1
ATOM 8135 C C . GLU B 1 530 ? 23.688 -1.203 0.447 1 83.31 530 GLU B C 1
ATOM 8137 O O . GLU B 1 530 ? 24.172 -2.328 0.302 1 83.31 530 GLU B O 1
ATOM 8142 N N . LEU B 1 531 ? 22.625 -0.842 -0.122 1 78.06 531 LEU B N 1
ATOM 8143 C CA . LEU B 1 531 ? 21.844 -1.774 -0.928 1 78.06 531 LEU B CA 1
ATOM 8144 C C . LEU B 1 531 ? 22.609 -2.166 -2.191 1 78.06 531 LEU B C 1
ATOM 8146 O O . LEU B 1 531 ? 22.516 -3.312 -2.639 1 78.06 531 LEU B O 1
ATOM 8150 N N . SER B 1 532 ? 23.266 -1.223 -2.697 1 80.62 532 SER B N 1
ATOM 8151 C CA . SER B 1 532 ? 24.078 -1.508 -3.879 1 80.62 532 SER B CA 1
ATOM 8152 C C . SER B 1 532 ? 25.219 -2.453 -3.549 1 80.62 532 SER B C 1
ATOM 8154 O O . SER B 1 532 ? 25.578 -3.322 -4.352 1 80.62 532 SER B O 1
ATOM 8156 N N . ALA B 1 533 ? 25.75 -2.332 -2.318 1 80.25 533 ALA B N 1
ATOM 8157 C CA . ALA B 1 533 ? 26.906 -3.127 -1.914 1 80.25 533 ALA B CA 1
ATOM 8158 C C . ALA B 1 533 ? 26.484 -4.52 -1.461 1 80.25 533 ALA B C 1
ATOM 8160 O O . ALA B 1 533 ? 27.328 -5.406 -1.286 1 80.25 533 ALA B O 1
ATOM 8161 N N . GLU B 1 534 ? 25.172 -4.75 -1.116 1 70.94 534 GLU B N 1
ATOM 8162 C CA . GLU B 1 534 ? 24.656 -6.047 -0.687 1 70.94 534 GLU B CA 1
ATOM 8163 C C . GLU B 1 534 ? 24.219 -6.895 -1.882 1 70.94 534 GLU B C 1
ATOM 8165 O O . GLU B 1 534 ? 23.891 -8.07 -1.729 1 70.94 534 GLU B O 1
ATOM 8170 N N . ALA B 1 535 ? 24.359 -6.355 -3.057 1 62.62 535 ALA B N 1
ATOM 8171 C CA . ALA B 1 535 ? 23.938 -7.148 -4.203 1 62.62 535 ALA B CA 1
ATOM 8172 C C . ALA B 1 535 ? 24.875 -8.328 -4.441 1 62.62 535 ALA B C 1
ATOM 8174 O O . ALA B 1 535 ? 26.062 -8.258 -4.121 1 62.62 535 ALA B O 1
#

Solvent-accessible surface area (backbone atoms only — not comparable to full-atom values): 54344 Å² total; per-residue (Å²): 133,83,80,74,76,71,74,66,66,65,61,55,62,64,55,43,68,61,48,90,40,56,66,57,50,51,50,51,40,52,48,52,47,48,42,47,52,43,36,52,48,19,58,74,68,71,37,34,39,53,40,48,32,20,50,49,18,37,57,42,33,69,39,88,87,42,82,83,69,75,77,50,25,71,39,48,45,50,67,48,42,44,56,48,46,30,55,52,30,38,64,51,38,66,66,58,45,61,76,39,40,64,67,25,47,42,50,26,49,50,48,30,48,50,33,12,50,53,41,17,54,51,47,31,69,77,36,72,85,53,52,65,43,56,28,38,26,49,10,20,34,65,33,35,39,31,36,71,56,48,50,56,38,46,74,77,42,93,62,50,60,65,60,53,53,39,47,49,50,24,33,69,46,14,50,49,47,25,51,51,52,24,52,52,21,48,43,44,61,70,38,78,82,57,62,72,74,70,45,51,64,53,47,51,47,25,53,55,48,12,42,51,47,9,43,53,52,30,54,52,48,54,63,63,49,70,75,52,80,51,55,52,54,42,46,51,44,52,54,32,48,48,48,47,53,33,52,53,29,46,73,74,63,29,42,35,61,47,18,40,38,34,20,21,42,53,40,49,73,53,41,75,84,72,52,51,53,70,46,49,55,47,44,52,46,38,49,53,33,50,46,49,51,39,50,50,50,48,30,23,51,58,17,27,39,50,35,67,52,55,71,68,46,56,77,84,49,42,62,60,48,47,53,51,18,52,50,49,35,49,47,51,54,46,46,41,35,52,49,38,46,47,53,36,49,50,47,49,51,33,46,75,65,64,69,47,58,74,84,49,54,79,63,56,57,51,73,69,53,31,52,52,59,28,54,65,54,26,34,40,64,68,28,46,28,53,46,56,55,50,57,89,83,42,79,66,46,69,57,46,43,47,27,40,46,41,31,25,52,44,28,25,49,58,37,44,65,42,43,60,63,51,52,63,70,64,59,72,70,90,60,56,67,48,58,52,38,28,5,42,48,43,42,51,17,49,50,36,16,45,61,68,44,61,80,49,84,50,70,55,38,50,54,51,46,51,52,52,47,51,51,54,53,53,9,63,71,31,93,82,50,23,27,84,59,79,51,54,87,46,22,68,58,49,50,53,20,48,53,37,15,49,53,45,45,52,51,35,48,74,69,60,74,34,56,48,67,22,48,51,52,53,48,50,46,51,34,32,41,47,51,34,42,70,61,130,83,80,75,76,70,73,69,66,66,60,56,63,65,57,43,69,59,46,92,38,55,66,57,50,51,49,50,41,51,48,50,47,48,43,45,54,44,36,53,50,19,58,75,70,69,37,34,36,52,39,49,30,21,50,50,18,37,58,43,33,69,39,88,86,42,82,83,70,74,77,51,24,72,38,47,47,50,67,48,43,44,57,48,45,30,55,52,31,40,63,53,36,65,66,58,46,61,75,40,39,65,68,24,48,44,48,26,47,49,48,31,48,52,33,12,50,51,40,18,53,51,48,30,70,78,36,70,85,52,52,65,42,56,27,37,25,50,11,20,34,64,34,34,41,31,34,70,55,48,50,57,36,47,74,77,42,92,62,50,58,66,60,53,52,38,46,49,50,23,34,69,46,14,50,49,49,25,50,50,51,25,52,52,21,48,43,45,61,72,39,79,81,59,61,72,74,69,45,50,64,54,48,51,49,24,52,56,47,11,41,52,48,10,44,51,51,28,54,51,47,54,65,63,48,69,76,51,80,50,55,51,53,43,46,50,44,52,53,33,48,50,48,49,53,34,51,53,28,46,74,74,64,29,42,35,62,48,17,40,36,34,21,22,43,53,40,51,73,52,41,74,84,72,53,52,54,69,46,49,56,46,43,51,46,40,49,53,32,51,46,51,51,41,50,51,51,47,30,24,50,58,17,27,41,50,34,66,52,54,70,68,46,56,78,85,51,44,64,60,48,47,53,51,19,51,50,51,36,49,48,54,53,47,46,42,35,52,48,39,47,49,52,38,49,50,48,49,52,34,47,75,66,64,68,48,58,74,82,50,54,79,63,56,57,51,74,68,54,30,51,52,57,27,54,64,56,25,35,40,65,66,28,47,29,52,46,57,56,50,57,90,82,41,79,66,44,69,56,45,41,47,27,37,46,42,32,24,53,45,28,25,47,58,36,43,66,43,45,60,62,50,52,63,70,64,60,72,70,89,59,55,68,48,60,53,39,28,5,43,47,44,44,50,17,48,52,36,16,44,61,68,43,62,79,48,84,49,70,56,41,51,54,52,45,51,53,51,48,51,50,52,53,53,10,62,72,32,94,80,50,23,28,84,58,81,50,54,89,46,21,68,58,48,49,51,19,48,53,39,15,48,52,45,47,51,49,33,47,75,70,61,75,35,54,49,66,22,46,52,54,53,48,50,45,51,32,33,42,46,52,32,44,70,60

pLDDT: mean 83.49, std 13.28, range [24.27, 98.12]